Protein AF-A0A7C1PSL2-F1 (afdb_monomer)

Structure (mmCIF, N/CA/C/O backbone):
data_AF-A0A7C1PSL2-F1
#
_entry.id   AF-A0A7C1PSL2-F1
#
loop_
_atom_site.group_PDB
_atom_site.id
_atom_site.type_symbol
_atom_site.label_atom_id
_atom_site.label_alt_id
_atom_site.label_comp_id
_atom_site.label_asym_id
_atom_site.label_entity_id
_atom_site.label_seq_id
_atom_site.pdbx_PDB_ins_code
_atom_site.Cartn_x
_atom_site.Cartn_y
_atom_site.Cartn_z
_atom_site.occupancy
_atom_site.B_iso_or_equiv
_atom_site.auth_seq_id
_atom_site.auth_comp_id
_atom_site.auth_asym_id
_atom_site.auth_atom_id
_atom_site.pdbx_PDB_model_num
ATOM 1 N N . MET A 1 1 ? 11.031 0.418 22.293 1.00 34.47 1 MET A N 1
ATOM 2 C CA . MET A 1 1 ? 12.230 0.081 21.481 1.00 34.47 1 MET A CA 1
ATOM 3 C C . MET A 1 1 ? 12.800 1.282 20.688 1.00 34.47 1 MET A C 1
ATOM 5 O O . MET A 1 1 ? 13.434 1.092 19.661 1.00 34.47 1 MET A O 1
ATOM 9 N N . MET A 1 2 ? 12.663 2.532 21.164 1.00 28.70 2 MET A N 1
ATOM 10 C CA . MET A 1 2 ? 13.135 3.738 20.444 1.00 28.70 2 MET A CA 1
ATOM 11 C C . MET A 1 2 ? 14.603 4.132 20.718 1.00 28.70 2 MET A C 1
ATOM 13 O O . MET A 1 2 ? 15.172 4.915 19.964 1.00 28.70 2 MET A O 1
ATOM 17 N N . GLY A 1 3 ? 15.235 3.579 21.762 1.00 28.52 3 GLY A N 1
ATOM 18 C CA . GLY A 1 3 ? 16.558 4.018 22.236 1.00 28.52 3 GLY A CA 1
ATOM 19 C C . GLY A 1 3 ? 17.732 3.746 21.287 1.00 28.52 3 GLY A C 1
ATOM 20 O O . GLY A 1 3 ? 18.699 4.498 21.294 1.00 28.52 3 GLY A O 1
ATOM 21 N N . ASN A 1 4 ? 17.637 2.732 20.421 1.00 38.78 4 ASN A N 1
ATOM 22 C CA . ASN A 1 4 ? 18.743 2.347 19.530 1.00 38.78 4 ASN A CA 1
ATOM 23 C C . ASN A 1 4 ? 18.747 3.067 18.171 1.00 38.78 4 ASN A C 1
ATOM 25 O O . ASN A 1 4 ? 19.719 2.958 17.428 1.00 38.78 4 ASN A O 1
ATOM 29 N N . ARG A 1 5 ? 17.687 3.816 17.835 1.00 40.12 5 ARG A N 1
ATOM 30 C CA . ARG A 1 5 ? 17.548 4.478 16.523 1.00 40.12 5 ARG A CA 1
ATOM 31 C C . ARG A 1 5 ? 18.375 5.769 16.420 1.00 40.12 5 ARG A C 1
ATOM 33 O O . ARG A 1 5 ? 18.789 6.142 15.330 1.00 40.12 5 ARG A O 1
ATOM 40 N N . TRP A 1 6 ? 18.665 6.413 17.553 1.00 39.28 6 TRP A N 1
ATOM 41 C CA . TRP A 1 6 ? 19.360 7.706 17.611 1.00 39.28 6 TRP A CA 1
ATOM 42 C C . TRP A 1 6 ? 20.884 7.604 17.712 1.00 39.28 6 TRP A C 1
ATOM 44 O O . TRP A 1 6 ? 21.582 8.507 17.261 1.00 39.28 6 TRP A O 1
ATOM 54 N N . LEU A 1 7 ? 21.413 6.496 18.241 1.00 37.81 7 LEU A N 1
ATOM 55 C CA . LEU A 1 7 ? 22.861 6.271 18.345 1.00 37.81 7 LEU A CA 1
ATOM 56 C C . LEU A 1 7 ? 23.533 6.200 16.963 1.00 37.81 7 LEU A C 1
ATOM 58 O O . LEU A 1 7 ? 24.627 6.724 16.777 1.00 37.81 7 LEU A O 1
ATOM 62 N N . TRP A 1 8 ? 22.839 5.634 15.975 1.00 38.78 8 TRP A N 1
ATOM 63 C CA . TRP A 1 8 ? 23.325 5.551 14.596 1.00 38.78 8 TRP A CA 1
ATOM 64 C C . TRP A 1 8 ? 23.217 6.877 13.840 1.00 38.78 8 TRP A C 1
ATOM 66 O O . TRP A 1 8 ? 24.138 7.235 13.111 1.00 38.78 8 TRP A O 1
ATOM 76 N N . PHE A 1 9 ? 22.149 7.649 14.065 1.00 36.34 9 PHE A N 1
ATOM 77 C CA . PHE A 1 9 ? 22.033 9.009 13.526 1.00 36.34 9 PHE A CA 1
ATOM 78 C C . PHE A 1 9 ? 23.101 9.945 14.104 1.00 36.34 9 PHE A C 1
ATOM 80 O O . PHE A 1 9 ? 23.677 10.738 13.366 1.00 36.34 9 PHE A O 1
ATOM 87 N N . GLY A 1 10 ? 23.422 9.807 15.395 1.00 37.31 10 GLY A N 1
ATOM 88 C CA . GLY A 1 10 ? 24.520 10.533 16.035 1.00 37.31 10 GLY A CA 1
ATOM 89 C C . GLY A 1 10 ? 25.891 10.173 15.457 1.00 37.31 10 GLY A C 1
ATOM 90 O O . GLY A 1 10 ? 26.704 11.061 15.215 1.00 37.31 10 GLY A O 1
ATOM 91 N N . ALA A 1 11 ? 26.131 8.894 15.151 1.00 41.78 11 ALA A N 1
ATOM 92 C CA . ALA A 1 11 ? 27.359 8.456 14.484 1.00 41.78 11 ALA A CA 1
ATOM 93 C C . ALA A 1 11 ? 27.473 9.000 13.045 1.00 41.78 11 ALA A C 1
ATOM 95 O O . ALA A 1 11 ? 28.557 9.392 12.615 1.00 41.78 11 ALA A O 1
ATOM 96 N N . LEU A 1 12 ? 26.352 9.083 12.319 1.00 36.50 12 LEU A N 1
ATOM 97 C CA . LEU A 1 12 ? 26.293 9.648 10.968 1.00 36.50 12 LEU A CA 1
ATOM 98 C C . LEU A 1 12 ? 26.479 11.179 10.968 1.00 36.50 12 LEU A C 1
ATOM 100 O O . LEU A 1 12 ? 27.173 11.713 10.108 1.00 36.50 12 LEU A O 1
ATOM 104 N N . ALA A 1 13 ? 25.904 11.881 11.950 1.00 39.66 13 ALA A N 1
ATOM 105 C CA . ALA A 1 13 ? 26.046 13.329 12.122 1.00 39.66 13 ALA A CA 1
ATOM 106 C C . ALA A 1 13 ? 27.469 13.726 12.553 1.00 39.66 13 ALA A C 1
ATOM 108 O O . ALA A 1 13 ? 28.011 14.712 12.052 1.00 39.66 13 ALA A O 1
ATOM 109 N N . GLY A 1 14 ? 28.109 12.911 13.401 1.00 38.28 14 GLY A N 1
ATOM 110 C CA . GLY A 1 14 ? 29.516 13.074 13.776 1.00 38.28 14 GLY A CA 1
ATOM 111 C C . GLY A 1 14 ? 30.483 12.879 12.602 1.00 38.28 14 GLY A C 1
ATOM 112 O O . GLY A 1 14 ? 31.472 13.598 12.499 1.00 38.28 14 GLY A O 1
ATOM 113 N N . LEU A 1 15 ? 30.168 11.977 11.664 1.00 39.56 15 LEU A N 1
ATOM 114 C CA . LEU A 1 15 ? 30.921 11.796 10.413 1.00 39.56 15 LEU A CA 1
ATOM 115 C C . LEU A 1 15 ? 30.794 12.983 9.440 1.00 39.56 15 LEU A C 1
ATOM 117 O O . LEU A 1 15 ? 31.636 13.133 8.557 1.00 39.56 15 LEU A O 1
ATOM 121 N N . LEU A 1 16 ? 29.766 13.822 9.600 1.00 38.56 16 LEU A N 1
ATOM 122 C CA . LEU A 1 16 ? 29.473 14.977 8.743 1.00 38.56 16 LEU A CA 1
ATOM 123 C C . LEU A 1 16 ? 29.869 16.326 9.369 1.00 38.56 16 LEU A C 1
ATOM 125 O O . LEU A 1 16 ? 29.627 17.365 8.760 1.00 38.56 16 LEU A O 1
ATOM 129 N N . GLY A 1 17 ? 30.481 16.331 10.559 1.00 33.66 17 GLY A N 1
ATOM 130 C CA . GLY A 1 17 ? 30.947 17.557 11.219 1.00 33.66 17 GLY A CA 1
ATOM 131 C C . GLY A 1 17 ? 29.826 18.512 11.644 1.00 33.66 17 GLY A C 1
ATOM 132 O O . GLY A 1 17 ? 30.073 19.703 11.816 1.00 33.66 17 GLY A O 1
ATOM 133 N N . LEU A 1 18 ? 28.596 18.013 11.795 1.00 39.78 18 LEU A N 1
ATOM 134 C CA . LEU A 1 18 ? 27.473 18.808 12.284 1.00 39.78 18 LEU A CA 1
ATOM 135 C C . LEU A 1 18 ? 27.553 18.892 13.811 1.00 39.78 18 LEU A C 1
ATOM 137 O O . LEU A 1 18 ? 27.441 17.885 14.507 1.00 39.78 18 LEU A O 1
ATOM 141 N N . ASP A 1 19 ? 27.770 20.100 14.322 1.00 34.31 19 ASP A N 1
ATOM 142 C CA . ASP A 1 19 ? 27.894 20.381 15.749 1.00 34.31 19 ASP A CA 1
ATOM 143 C C . ASP A 1 19 ? 26.508 20.296 16.422 1.00 34.31 19 ASP A C 1
ATOM 145 O O . ASP A 1 19 ? 25.673 21.194 16.313 1.00 34.31 19 ASP A O 1
ATOM 149 N N . VAL A 1 20 ? 26.213 19.169 17.081 1.00 39.69 20 VAL A N 1
ATOM 150 C CA . VAL A 1 20 ? 24.897 18.865 17.693 1.00 39.69 20 VAL A CA 1
ATOM 151 C C . VAL A 1 20 ? 24.772 19.443 19.115 1.00 39.69 20 VAL A C 1
ATOM 153 O O . VAL A 1 20 ? 24.050 18.925 19.971 1.00 39.69 20 VAL A O 1
ATOM 156 N N . SER A 1 21 ? 25.456 20.550 19.388 1.00 35.31 21 SER A N 1
ATOM 157 C CA . SER A 1 21 ? 25.458 21.204 20.703 1.00 35.31 21 SER A CA 1
ATOM 158 C C . SER A 1 21 ? 24.098 21.831 21.078 1.00 35.31 21 SER A C 1
ATOM 160 O O . SER A 1 21 ? 23.839 22.099 22.248 1.00 35.31 21 SER A O 1
ATOM 162 N N . ALA A 1 22 ? 23.172 21.976 20.120 1.00 37.56 22 ALA A N 1
ATOM 163 C CA . ALA A 1 22 ? 21.817 22.493 20.356 1.00 37.56 22 ALA A CA 1
ATOM 164 C C . ALA A 1 22 ? 20.820 21.459 20.932 1.00 37.56 22 ALA A C 1
ATOM 166 O O . ALA A 1 22 ? 19.716 21.819 21.329 1.00 37.56 22 ALA A O 1
ATOM 167 N N . THR A 1 23 ? 21.178 20.171 21.025 1.00 39.66 23 THR A N 1
ATOM 168 C CA . THR A 1 23 ? 20.256 19.125 21.534 1.00 39.66 23 THR A CA 1
ATOM 169 C C . THR A 1 23 ? 20.147 19.047 23.062 1.00 39.66 23 THR A C 1
ATOM 171 O O . THR A 1 23 ? 19.423 18.198 23.586 1.00 39.66 23 THR A O 1
ATOM 174 N N . ALA A 1 24 ? 20.822 19.938 23.795 1.00 38.94 24 ALA A N 1
ATOM 175 C CA . ALA A 1 24 ? 20.875 19.914 25.257 1.00 38.94 24 ALA A CA 1
ATOM 176 C C . ALA A 1 24 ? 19.635 20.497 25.973 1.00 38.94 24 ALA A C 1
ATOM 178 O O . ALA A 1 24 ? 19.556 20.387 27.193 1.00 38.94 24 ALA A O 1
ATOM 179 N N . GLN A 1 25 ? 18.669 21.096 25.264 1.00 52.50 25 GLN A N 1
ATOM 180 C CA . GLN A 1 25 ? 17.532 21.794 25.896 1.00 52.50 25 GLN A CA 1
ATOM 181 C C . GLN A 1 25 ? 16.196 21.035 25.891 1.00 52.50 25 GLN A C 1
ATOM 183 O O . GLN A 1 25 ? 15.241 21.507 26.503 1.00 52.50 25 GLN A O 1
ATOM 188 N N . VAL A 1 26 ? 16.105 19.854 25.267 1.00 57.25 26 VAL A N 1
ATOM 189 C CA . VAL A 1 26 ? 14.847 19.085 25.250 1.00 57.25 26 VAL A CA 1
ATOM 190 C C . VAL A 1 26 ? 14.704 18.289 26.556 1.00 57.25 26 VAL A C 1
ATOM 192 O O . VAL A 1 26 ? 15.507 17.377 26.794 1.00 57.25 26 VAL A O 1
ATOM 195 N N . PRO A 1 27 ? 13.703 18.588 27.403 1.00 60.28 27 PRO A N 1
ATOM 196 C CA . PRO A 1 27 ? 13.522 17.893 28.671 1.00 60.28 27 PRO A CA 1
ATOM 197 C C . PRO A 1 27 ? 13.141 16.426 28.438 1.00 60.28 27 PRO A C 1
ATOM 199 O O . PRO A 1 27 ? 12.321 16.115 27.575 1.00 60.28 27 PRO A O 1
ATOM 202 N N . ARG A 1 28 ? 13.756 15.499 29.188 1.00 68.81 28 ARG A N 1
ATOM 203 C CA . ARG A 1 28 ? 13.540 14.046 29.012 1.00 68.81 28 ARG A CA 1
ATOM 204 C C . ARG A 1 28 ? 12.863 13.383 30.208 1.00 68.81 28 ARG A C 1
ATOM 206 O O . ARG A 1 28 ? 12.345 12.275 30.063 1.00 68.81 28 ARG A O 1
ATOM 213 N N . LYS A 1 29 ? 12.899 14.009 31.387 1.00 81.00 29 LYS A N 1
ATOM 214 C CA . LYS A 1 29 ? 12.290 13.513 32.630 1.00 81.00 29 LYS A CA 1
ATOM 215 C C . LYS A 1 29 ? 11.529 14.631 33.336 1.00 81.00 29 LYS A C 1
ATOM 217 O O . LYS A 1 29 ? 11.918 15.790 33.249 1.00 81.00 29 LYS A O 1
ATOM 222 N N . PHE A 1 30 ? 10.506 14.279 34.120 1.00 80.56 30 PHE A N 1
ATOM 223 C CA . PHE A 1 30 ? 9.780 15.267 34.926 1.00 80.56 30 PHE A CA 1
ATOM 224 C C . PHE A 1 30 ? 10.701 16.038 35.862 1.00 80.56 30 PHE A C 1
ATOM 226 O O . PHE A 1 30 ? 10.594 17.252 35.914 1.00 80.56 30 PHE A O 1
ATOM 233 N N . ALA A 1 31 ? 11.668 15.371 36.503 1.00 81.94 31 ALA A N 1
ATOM 234 C CA . ALA A 1 31 ? 12.631 16.015 37.400 1.00 81.94 31 ALA A CA 1
ATOM 235 C C . ALA A 1 31 ? 13.422 17.166 36.744 1.00 81.94 31 ALA A C 1
ATOM 237 O O . ALA A 1 31 ? 13.924 18.042 37.452 1.00 81.94 31 ALA A O 1
ATOM 238 N N . ASP A 1 32 ? 13.514 17.200 35.413 1.00 80.00 32 ASP A N 1
ATOM 239 C CA . ASP A 1 32 ? 14.193 18.264 34.675 1.00 80.00 32 ASP A CA 1
ATOM 240 C C . ASP A 1 32 ? 13.349 19.555 34.658 1.00 80.00 32 ASP A C 1
ATOM 242 O O . ASP A 1 32 ? 13.917 20.645 34.676 1.00 80.00 32 ASP A O 1
ATOM 246 N N . ILE A 1 33 ? 12.011 19.449 34.716 1.00 87.00 33 ILE A N 1
ATOM 247 C CA . ILE A 1 33 ? 11.067 20.563 34.482 1.00 87.00 33 ILE A CA 1
ATOM 248 C C . ILE A 1 33 ? 9.979 20.767 35.554 1.00 87.00 33 ILE A C 1
ATOM 250 O O . ILE A 1 33 ? 9.362 21.828 35.589 1.00 87.00 33 ILE A O 1
ATOM 254 N N . ALA A 1 34 ? 9.745 19.810 36.452 1.00 89.56 34 ALA A N 1
ATOM 255 C CA . ALA A 1 34 ? 8.787 19.907 37.554 1.00 89.56 34 ALA A CA 1
ATOM 256 C C . ALA A 1 34 ? 9.123 18.954 38.713 1.00 89.56 34 ALA A C 1
ATOM 258 O O . ALA A 1 34 ? 9.706 17.885 38.531 1.00 89.56 34 ALA A O 1
ATOM 259 N N . GLU A 1 35 ? 8.706 19.323 39.920 1.00 90.19 35 GLU A N 1
ATOM 260 C CA . GLU A 1 35 ? 8.686 18.440 41.085 1.00 90.19 35 GLU A CA 1
ATOM 261 C C . GLU A 1 35 ? 7.275 17.856 41.249 1.00 90.19 35 GLU A C 1
ATOM 263 O O . GLU A 1 35 ? 6.303 18.598 41.384 1.00 90.19 35 GLU A O 1
ATOM 268 N N . VAL A 1 36 ? 7.152 16.526 41.207 1.00 90.19 36 VAL A N 1
ATOM 269 C CA . VAL A 1 36 ? 5.865 15.813 41.278 1.00 90.19 36 VAL A CA 1
ATOM 270 C C . VAL A 1 36 ? 5.826 14.971 42.554 1.00 90.19 36 VAL A C 1
ATOM 272 O O . VAL A 1 36 ? 6.686 14.113 42.751 1.00 90.19 36 VAL A O 1
ATOM 275 N N . LYS A 1 37 ? 4.843 15.213 43.427 1.00 91.31 37 LYS A N 1
ATOM 276 C CA . LYS A 1 37 ? 4.681 14.552 44.736 1.00 91.31 37 LYS A CA 1
ATOM 277 C C . LYS A 1 37 ? 3.287 13.958 44.884 1.00 91.31 37 LYS A C 1
ATOM 279 O O . LYS A 1 37 ? 2.321 14.549 44.411 1.00 91.31 37 LYS A O 1
ATOM 284 N N . ALA A 1 38 ? 3.185 12.816 45.562 1.00 91.06 38 ALA A N 1
ATOM 285 C CA . ALA A 1 38 ? 1.907 12.241 45.963 1.00 91.06 38 ALA A CA 1
ATOM 286 C C . ALA A 1 38 ? 1.915 11.834 47.438 1.00 91.06 38 ALA A C 1
ATOM 288 O O . ALA A 1 38 ? 2.895 11.267 47.916 1.00 91.06 38 ALA A O 1
ATOM 289 N N . GLU A 1 39 ? 0.817 12.108 48.139 1.00 91.81 39 GLU A N 1
ATOM 290 C CA . GLU A 1 39 ? 0.625 11.774 49.554 1.00 91.81 39 GLU A CA 1
ATOM 291 C C . GLU A 1 39 ? -0.831 11.374 49.835 1.00 91.81 39 GLU A C 1
ATOM 293 O O . GLU A 1 39 ? -1.746 11.775 49.115 1.00 91.81 39 GLU A O 1
ATOM 298 N N . ILE A 1 40 ? -1.060 10.581 50.886 1.00 91.12 40 ILE A N 1
ATOM 299 C CA . ILE A 1 40 ? -2.405 10.228 51.360 1.00 91.12 40 ILE A CA 1
ATOM 300 C C . ILE A 1 40 ? -2.620 10.857 52.733 1.00 91.12 40 ILE A C 1
ATOM 302 O O . ILE A 1 40 ? -1.797 10.705 53.635 1.00 91.12 40 ILE A O 1
ATOM 306 N N . VAL A 1 41 ? -3.735 11.567 52.889 1.00 90.62 41 VAL A N 1
ATOM 307 C CA . VAL A 1 41 ? -4.094 12.285 54.113 1.00 90.62 41 VAL A CA 1
ATOM 308 C C . VAL A 1 41 ? -5.436 11.764 54.643 1.00 90.62 41 VAL A C 1
ATOM 310 O O . VAL A 1 41 ? -6.442 11.871 53.937 1.00 90.62 41 VAL A O 1
ATOM 313 N N . PRO A 1 42 ? -5.495 11.240 55.882 1.00 88.88 42 PRO A N 1
ATOM 314 C CA . PRO A 1 42 ? -4.367 10.943 56.774 1.00 88.88 42 PRO A CA 1
ATOM 315 C C . PRO A 1 42 ? -3.504 9.766 56.273 1.00 88.88 42 PRO A C 1
ATOM 317 O O . PRO A 1 42 ? -4.020 8.831 55.669 1.00 88.88 42 PRO A O 1
ATOM 320 N N . ALA A 1 43 ? -2.202 9.780 56.587 1.00 86.25 43 ALA A N 1
ATOM 321 C CA . ALA A 1 43 ? -1.258 8.719 56.194 1.00 86.25 43 ALA A CA 1
ATOM 322 C C . ALA A 1 43 ? -1.496 7.380 56.922 1.00 86.25 43 ALA A C 1
ATOM 324 O O . ALA A 1 43 ? -1.015 6.334 56.490 1.00 86.25 43 ALA A O 1
ATOM 325 N N . GLN A 1 44 ? -2.253 7.409 58.025 1.00 88.38 44 GLN A N 1
ATOM 326 C CA . GLN A 1 44 ? -2.720 6.229 58.746 1.00 88.38 44 GLN A CA 1
ATOM 327 C C . GLN A 1 44 ? -4.245 6.254 58.822 1.00 88.38 44 GLN A C 1
ATOM 329 O O . GLN A 1 44 ? -4.817 7.249 59.277 1.00 88.38 44 GLN A O 1
ATOM 334 N N . ALA A 1 45 ? -4.899 5.165 58.429 1.00 89.31 45 ALA A N 1
ATOM 335 C CA . ALA A 1 45 ? -6.357 5.088 58.403 1.00 89.31 45 ALA A CA 1
ATOM 336 C C . ALA A 1 45 ? -6.879 3.697 58.786 1.00 89.31 45 ALA A C 1
ATOM 338 O O . ALA A 1 45 ? -6.178 2.689 58.682 1.00 89.31 45 ALA A O 1
ATOM 339 N N . ARG A 1 46 ? -8.128 3.643 59.254 1.00 88.19 46 ARG A N 1
ATOM 340 C CA . ARG A 1 46 ? -8.854 2.401 59.564 1.00 88.19 46 ARG A CA 1
ATOM 341 C C . ARG A 1 46 ? -9.597 1.888 58.330 1.00 88.19 46 ARG A C 1
ATOM 343 O O . ARG A 1 46 ? -9.951 2.664 57.445 1.00 88.19 46 ARG A O 1
ATOM 350 N N . ARG A 1 47 ? -9.899 0.587 58.293 1.00 87.81 47 ARG A N 1
ATOM 351 C CA . ARG A 1 47 ? -10.794 -0.004 57.279 1.00 87.81 47 ARG A CA 1
ATOM 352 C C . ARG A 1 47 ? -12.141 0.738 57.286 1.00 87.81 47 ARG A C 1
ATOM 354 O O . ARG A 1 47 ? -12.678 0.996 58.359 1.00 87.81 47 ARG A O 1
ATOM 361 N N . GLY A 1 48 ? -12.662 1.107 56.119 1.00 81.94 48 GLY A N 1
ATOM 362 C CA . GLY A 1 48 ? -13.907 1.872 55.961 1.00 81.94 48 GLY A CA 1
ATOM 363 C C . GLY A 1 48 ? -13.790 3.393 56.147 1.00 81.94 48 GLY A C 1
ATOM 364 O O . GLY A 1 48 ? -14.756 4.103 55.883 1.00 81.94 48 GLY A O 1
ATOM 365 N N . GLN A 1 49 ? -12.628 3.917 56.556 1.00 88.81 49 GLN A N 1
ATOM 366 C CA . GLN A 1 49 ? -12.405 5.357 56.713 1.00 88.81 49 GLN A CA 1
ATOM 367 C C . GLN A 1 49 ? -12.145 6.043 55.360 1.00 88.81 49 GLN A C 1
ATOM 369 O O . GLN A 1 49 ? -11.450 5.497 54.499 1.00 88.81 49 GLN A O 1
ATOM 374 N N . THR A 1 50 ? -12.656 7.264 55.189 1.00 90.31 50 THR A N 1
ATOM 375 C CA . THR A 1 50 ? -12.357 8.121 54.033 1.00 90.31 50 THR A CA 1
ATOM 376 C C . THR A 1 50 ? -10.970 8.755 54.170 1.00 90.31 50 THR A C 1
ATOM 378 O O . THR A 1 50 ? -10.632 9.327 55.207 1.00 90.31 50 THR A O 1
ATOM 381 N N . VAL A 1 51 ? -10.175 8.695 53.105 1.00 91.94 51 VAL A N 1
ATOM 382 C CA . VAL A 1 51 ? -8.865 9.339 52.961 1.00 91.94 51 VAL A CA 1
ATOM 383 C C . VAL A 1 51 ? -8.817 10.173 51.679 1.00 91.94 51 VAL A C 1
ATOM 385 O O . VAL A 1 51 ? -9.610 9.980 50.756 1.00 91.94 51 VAL A O 1
ATOM 388 N N . THR A 1 52 ? -7.873 11.107 51.608 1.00 91.56 52 THR A N 1
ATOM 389 C CA . THR A 1 52 ? -7.655 11.965 50.437 1.00 91.56 52 THR A CA 1
ATOM 390 C C . THR A 1 52 ? -6.280 11.694 49.844 1.00 91.56 52 THR A C 1
ATOM 392 O O . THR A 1 52 ? -5.273 11.870 50.523 1.00 91.56 52 THR A O 1
ATOM 395 N N . TYR A 1 53 ? -6.231 11.284 48.580 1.00 91.88 53 TYR A N 1
ATOM 396 C CA . TYR A 1 53 ? -5.002 11.183 47.800 1.00 91.88 53 TYR A CA 1
ATOM 397 C C . TYR A 1 53 ? -4.710 12.544 47.164 1.00 91.88 53 TYR A C 1
ATOM 399 O O . TYR A 1 53 ? -5.514 13.039 46.372 1.00 91.88 53 TYR A O 1
ATOM 407 N N . ARG A 1 54 ? -3.574 13.154 47.499 1.00 91.94 54 ARG A N 1
ATOM 408 C CA . ARG A 1 54 ? -3.121 14.434 46.946 1.00 91.94 54 ARG A CA 1
ATOM 409 C C . ARG A 1 54 ? -1.999 14.207 45.951 1.00 91.94 54 ARG A C 1
ATOM 411 O O . ARG A 1 54 ? -1.002 13.581 46.294 1.00 91.94 54 ARG A O 1
ATOM 418 N N . LEU A 1 55 ? -2.145 14.741 44.742 1.00 91.81 55 LEU A N 1
ATOM 419 C CA . LEU A 1 55 ? -1.088 14.804 43.734 1.00 91.81 55 LEU A CA 1
ATOM 420 C C . LEU A 1 55 ? -0.707 16.267 43.509 1.00 91.81 55 LEU A C 1
ATOM 422 O O . LEU A 1 55 ? -1.523 17.032 43.003 1.00 91.81 55 LEU A O 1
ATOM 426 N N . THR A 1 56 ? 0.527 16.641 43.836 1.00 91.62 56 THR A N 1
ATOM 427 C CA . THR A 1 56 ? 1.054 17.995 43.641 1.00 91.62 56 THR A CA 1
ATOM 428 C C . THR A 1 56 ? 2.088 18.009 42.525 1.00 91.62 56 THR A C 1
ATOM 430 O O . THR A 1 56 ? 3.053 17.246 42.553 1.00 91.62 56 THR A O 1
ATOM 433 N N . VAL A 1 57 ? 1.920 18.917 41.568 1.00 92.88 57 VAL A N 1
ATOM 434 C CA . VAL A 1 57 ? 2.881 19.197 40.496 1.00 92.88 57 VAL A CA 1
ATOM 435 C C . VAL A 1 57 ? 3.336 20.636 40.639 1.00 92.88 57 VAL A C 1
ATOM 437 O O . VAL A 1 57 ? 2.531 21.553 40.506 1.00 92.88 57 VAL A O 1
ATOM 440 N N . ALA A 1 58 ? 4.622 20.829 40.911 1.00 92.25 58 ALA A N 1
ATOM 441 C CA . ALA A 1 58 ? 5.267 22.129 41.023 1.00 92.25 58 ALA A CA 1
ATOM 442 C C . ALA A 1 58 ? 6.205 22.348 39.820 1.00 92.25 58 ALA A C 1
ATOM 444 O O . ALA A 1 58 ? 7.323 21.822 39.820 1.00 92.25 58 ALA A O 1
ATOM 445 N N . PRO A 1 59 ? 5.773 23.088 38.778 1.00 92.38 59 PRO A N 1
ATOM 446 C CA . PRO A 1 59 ? 6.630 23.419 37.643 1.00 92.38 59 PRO A CA 1
ATOM 447 C C . PRO A 1 59 ? 7.844 24.257 38.070 1.00 92.38 59 PRO A C 1
ATOM 449 O O . PRO A 1 59 ? 7.743 25.125 38.938 1.00 92.38 59 PRO A O 1
ATOM 452 N N . LYS A 1 60 ? 9.003 24.006 37.456 1.00 90.50 60 LYS A N 1
ATOM 453 C CA . LYS A 1 60 ? 10.203 24.844 37.615 1.00 90.50 60 LYS A CA 1
ATOM 454 C C . LYS A 1 60 ? 10.052 26.166 36.837 1.00 90.50 60 LYS A C 1
ATOM 456 O O . LYS A 1 60 ? 9.182 26.261 35.972 1.00 90.50 60 LYS A O 1
ATOM 461 N N . PRO A 1 61 ? 10.888 27.193 37.098 1.00 86.75 61 PRO A N 1
ATOM 462 C CA . PRO A 1 61 ? 10.830 28.452 36.353 1.00 86.75 61 PRO A CA 1
ATOM 463 C C . PRO A 1 61 ? 10.904 28.228 34.835 1.00 86.75 61 PRO A C 1
ATOM 465 O O . PRO A 1 61 ? 11.813 27.554 34.357 1.00 86.75 61 PRO A O 1
ATOM 468 N N . GLY A 1 62 ? 9.941 28.779 34.090 1.00 81.62 62 GLY A N 1
ATOM 469 C CA . GLY A 1 62 ? 9.821 28.594 32.636 1.00 81.62 62 GLY A CA 1
ATOM 470 C C . GLY A 1 62 ? 9.049 27.342 32.195 1.00 81.62 62 GLY A C 1
ATOM 471 O O . GLY A 1 62 ? 8.871 27.144 30.999 1.00 81.62 62 GLY A O 1
ATOM 472 N N . ALA A 1 63 ? 8.567 26.515 33.129 1.00 88.81 63 ALA A N 1
ATOM 473 C CA . ALA A 1 63 ? 7.706 25.370 32.845 1.00 88.81 63 ALA A CA 1
ATOM 474 C C . ALA A 1 63 ? 6.270 25.592 33.348 1.00 88.81 63 ALA A C 1
ATOM 476 O O . ALA A 1 63 ? 6.012 26.415 34.231 1.00 88.81 63 ALA A O 1
ATOM 477 N N . TRP A 1 64 ? 5.324 24.835 32.799 1.00 90.31 64 TRP A N 1
ATOM 478 C CA . TRP A 1 64 ? 3.914 24.870 33.177 1.00 90.31 64 TRP A CA 1
ATOM 479 C C . TRP A 1 64 ? 3.238 23.502 33.042 1.00 90.31 64 TRP A C 1
ATOM 481 O O . TRP A 1 64 ? 3.691 22.635 32.298 1.00 90.31 64 TRP A O 1
ATOM 491 N N . THR A 1 65 ? 2.130 23.326 33.763 1.00 91.12 65 THR A N 1
ATOM 492 C CA . THR A 1 65 ? 1.249 22.146 33.703 1.00 91.12 65 THR A CA 1
ATOM 493 C C . THR A 1 65 ? -0.159 22.544 33.254 1.00 91.12 65 THR A C 1
ATOM 495 O O . THR A 1 65 ? -0.522 23.721 33.316 1.00 91.12 65 THR A O 1
ATOM 498 N N . TYR A 1 66 ? -0.964 21.571 32.831 1.00 90.56 66 TYR A N 1
ATOM 499 C CA . TYR A 1 66 ? -2.305 21.792 32.270 1.00 90.56 66 TYR A CA 1
ATOM 500 C C . TYR A 1 66 ? -3.430 21.271 33.177 1.00 90.56 66 TYR A C 1
ATOM 502 O O . TYR A 1 66 ? -3.174 20.351 33.965 1.00 90.56 66 TYR A O 1
ATOM 510 N N . PRO A 1 67 ? -4.651 21.832 33.070 1.00 90.06 67 PRO A N 1
ATOM 511 C CA . PRO A 1 67 ? -5.836 21.341 33.777 1.00 90.06 67 PRO A CA 1
ATOM 512 C C . PRO A 1 67 ? -6.315 19.986 33.239 1.00 90.06 67 PRO A C 1
ATOM 514 O O . PRO A 1 67 ? -6.026 19.625 32.096 1.00 90.06 67 PRO A O 1
ATOM 517 N N . ILE A 1 68 ? -7.087 19.261 34.052 1.00 86.62 68 ILE A N 1
ATOM 518 C CA . ILE A 1 68 ? -7.762 18.015 33.657 1.00 86.62 68 ILE A CA 1
ATOM 519 C C . ILE A 1 68 ? -8.951 18.295 32.739 1.00 86.62 68 ILE A C 1
ATOM 521 O O . ILE A 1 68 ? -9.220 17.527 31.815 1.00 86.62 68 ILE A O 1
ATOM 525 N N . ALA A 1 69 ? -9.665 19.392 32.975 1.00 82.50 69 ALA A N 1
ATOM 526 C CA . ALA A 1 69 ? -10.827 19.798 32.197 1.00 82.50 69 ALA A CA 1
ATOM 527 C C . ALA A 1 69 ? -10.700 21.279 31.792 1.00 82.50 69 ALA A C 1
ATOM 529 O O . ALA A 1 69 ? -11.313 22.147 32.424 1.00 82.50 69 ALA A O 1
ATOM 530 N N . PRO A 1 70 ? -9.892 21.598 30.758 1.00 81.75 70 PRO A N 1
ATOM 531 C CA . PRO A 1 70 ? -9.746 22.969 30.274 1.00 81.75 70 PRO A CA 1
ATOM 532 C C . PRO A 1 70 ? -11.091 23.546 29.812 1.00 81.75 70 PRO A C 1
ATOM 534 O O . PRO A 1 70 ? -11.864 22.893 29.115 1.00 81.75 70 PRO A O 1
ATOM 537 N N . LYS A 1 71 ? -11.363 24.807 30.165 1.00 77.19 71 LYS A N 1
ATOM 538 C CA . LYS A 1 71 ? -12.615 25.504 29.800 1.00 77.19 71 LYS A CA 1
ATOM 539 C C . LYS A 1 71 ? -12.542 26.257 28.465 1.00 77.19 71 LYS A C 1
ATOM 541 O O . LYS A 1 71 ? -13.524 26.871 28.066 1.00 77.19 71 LYS A O 1
ATOM 546 N N . THR A 1 72 ? -11.390 26.245 27.796 1.00 66.50 72 THR A N 1
ATOM 547 C CA . THR A 1 72 ? -11.094 27.062 26.603 1.00 66.50 72 THR A CA 1
ATOM 548 C C . THR A 1 72 ? -11.124 26.284 25.285 1.00 66.50 72 THR A C 1
ATOM 550 O O . THR A 1 72 ? -10.611 26.772 24.285 1.00 66.50 72 THR A O 1
ATOM 553 N N . GLY A 1 73 ? -11.691 25.072 25.262 1.00 62.78 73 GLY A N 1
ATOM 554 C CA . GLY A 1 73 ? -11.732 24.233 24.053 1.00 62.78 73 GLY A CA 1
ATOM 555 C C . GLY A 1 73 ? -10.404 23.544 23.705 1.00 62.78 73 GLY A C 1
ATOM 556 O O . GLY A 1 73 ? -10.319 22.853 22.698 1.00 62.78 73 GLY A O 1
ATOM 557 N N . GLN A 1 74 ? -9.373 23.693 24.543 1.00 73.69 74 GLN A N 1
ATOM 558 C CA . GLN A 1 74 ? -8.127 22.930 24.457 1.00 73.69 74 GLN A CA 1
ATOM 559 C C . GLN A 1 74 ? -8.385 21.435 24.737 1.00 73.69 74 GLN A C 1
ATOM 561 O O . GLN A 1 74 ? -9.152 21.101 25.638 1.00 73.69 74 GLN A O 1
ATOM 566 N N . ALA A 1 75 ? -7.707 20.526 24.030 1.00 63.75 75 ALA A N 1
ATOM 567 C CA . ALA A 1 75 ? -7.708 19.108 24.389 1.00 63.75 75 ALA A CA 1
ATOM 568 C C . ALA A 1 75 ? -7.063 18.891 25.772 1.00 63.75 75 ALA A C 1
ATOM 570 O O . ALA A 1 75 ? -6.033 19.489 26.096 1.00 63.75 75 ALA A O 1
ATOM 571 N N . SER A 1 76 ? -7.655 18.024 26.598 1.00 72.25 76 SER A N 1
ATOM 572 C CA . SER A 1 76 ? -7.082 17.697 27.904 1.00 72.25 76 SER A CA 1
ATOM 573 C C . SER A 1 76 ? -5.831 16.835 27.742 1.00 72.25 76 SER A C 1
ATOM 575 O O . SER A 1 76 ? -5.904 15.653 27.411 1.00 72.25 76 SER A O 1
ATOM 577 N N . VAL A 1 77 ? -4.672 17.444 27.982 1.00 77.62 77 VAL A N 1
ATOM 578 C CA . VAL A 1 77 ? -3.361 16.775 27.953 1.00 77.62 77 VAL A CA 1
ATOM 579 C C . VAL A 1 77 ? -2.927 16.264 29.334 1.00 77.62 77 VAL A C 1
ATOM 581 O O . VAL A 1 77 ? -1.944 15.531 29.434 1.00 77.62 77 VAL A O 1
ATOM 584 N N . THR A 1 78 ? -3.674 16.610 30.392 1.00 83.31 78 THR A N 1
ATOM 585 C CA . THR A 1 78 ? -3.521 16.055 31.743 1.00 83.31 78 THR A CA 1
ATOM 586 C C . THR A 1 78 ? -4.746 15.206 32.088 1.00 83.31 78 THR A C 1
ATOM 588 O O . THR A 1 78 ? -5.823 15.727 32.329 1.00 83.31 78 THR A O 1
ATOM 591 N N . LYS A 1 79 ? -4.601 13.888 32.187 1.00 83.62 79 LYS A N 1
ATOM 592 C CA . LYS A 1 79 ? -5.650 12.954 32.601 1.00 83.62 79 LYS A CA 1
ATOM 593 C C . LYS A 1 79 ? -5.223 12.215 33.860 1.00 83.62 79 LYS A C 1
ATOM 595 O O . LYS A 1 79 ? -4.274 11.437 33.829 1.00 83.62 79 LYS A O 1
ATOM 600 N N . LEU A 1 80 ? -5.943 12.408 34.961 1.00 83.50 80 LEU A N 1
ATOM 601 C CA . LEU A 1 80 ? -5.772 11.583 36.158 1.00 83.50 80 LEU A CA 1
ATOM 602 C C . LEU A 1 80 ? -6.745 10.409 36.102 1.00 83.50 80 LEU A C 1
ATOM 604 O O . LEU A 1 80 ? -7.937 10.607 35.877 1.00 83.50 80 LEU A O 1
ATOM 608 N N . VAL A 1 81 ? -6.243 9.190 36.298 1.00 81.75 81 VAL A N 1
ATOM 609 C CA . VAL A 1 81 ? -7.072 7.982 36.348 1.00 81.75 81 VAL A CA 1
ATOM 610 C C . VAL A 1 81 ? -6.832 7.285 37.679 1.00 81.75 81 VAL A C 1
ATOM 612 O O . VAL A 1 81 ? -5.699 6.958 38.044 1.00 81.75 81 VAL A O 1
ATOM 615 N N . ALA A 1 82 ? -7.916 7.089 38.428 1.00 82.38 82 ALA A N 1
ATOM 616 C CA . ALA A 1 82 ? -7.866 6.344 39.673 1.00 82.38 82 ALA A CA 1
ATOM 617 C C . ALA A 1 82 ? -7.517 4.868 39.390 1.00 82.38 82 ALA A C 1
ATOM 619 O O . ALA A 1 82 ? -8.047 4.302 38.432 1.00 82.38 82 ALA A O 1
ATOM 620 N N . PRO A 1 83 ? -6.645 4.240 40.197 1.00 80.12 83 PRO A N 1
ATOM 621 C CA . PRO A 1 83 ? -6.311 2.829 40.046 1.00 80.12 83 PRO A CA 1
ATOM 622 C C . PRO A 1 83 ? -7.543 1.938 40.279 1.00 80.12 83 PRO A C 1
ATOM 624 O O . PRO A 1 83 ? -8.473 2.344 40.989 1.00 80.12 83 PRO A O 1
ATOM 627 N N . PRO A 1 84 ? -7.553 0.713 39.723 1.00 78.00 84 PRO A N 1
ATOM 628 C CA . PRO A 1 84 ? -8.601 -0.260 39.994 1.00 78.00 84 PRO A CA 1
ATOM 629 C C . PRO A 1 84 ? -8.736 -0.525 41.503 1.00 78.00 84 PRO A C 1
ATOM 631 O O . PRO A 1 84 ? -7.750 -0.428 42.243 1.00 78.00 84 PRO A O 1
ATOM 634 N N . PRO A 1 85 ? -9.952 -0.853 41.975 1.00 78.88 85 PRO A N 1
ATOM 635 C CA . PRO A 1 85 ? -10.230 -0.983 43.397 1.00 78.88 85 PRO A CA 1
ATOM 636 C C . PRO A 1 85 ? -9.359 -2.063 44.048 1.00 78.88 85 PRO A C 1
ATOM 638 O O . PRO A 1 85 ? -9.316 -3.205 43.596 1.00 78.88 85 PRO A O 1
ATOM 641 N N . GLY A 1 86 ? -8.684 -1.687 45.134 1.00 83.38 86 GLY A N 1
ATOM 642 C CA . GLY A 1 86 ? -7.809 -2.564 45.912 1.00 83.38 86 GLY A CA 1
ATOM 643 C C . GLY A 1 86 ? -7.843 -2.189 47.391 1.00 83.38 86 GLY A C 1
ATOM 644 O O . GLY A 1 86 ? -8.892 -2.251 48.029 1.00 83.38 86 GLY A O 1
ATOM 645 N N . VAL A 1 87 ? -6.703 -1.758 47.942 1.00 83.88 87 VAL A N 1
ATOM 646 C CA . VAL A 1 87 ? -6.622 -1.223 49.320 1.00 83.88 87 VAL A CA 1
ATOM 647 C C . VAL A 1 87 ? -7.432 0.071 49.460 1.00 83.88 87 VAL A C 1
ATOM 649 O O . VAL A 1 87 ? -8.066 0.298 50.489 1.00 83.88 87 VAL A O 1
ATOM 652 N N . LEU A 1 88 ? -7.448 0.891 48.405 1.00 87.88 88 LEU A N 1
ATOM 653 C CA . LEU A 1 88 ? -8.273 2.088 48.292 1.00 87.88 88 LEU A CA 1
ATOM 654 C C . LEU A 1 88 ? -9.331 1.913 47.205 1.00 87.88 88 LEU A C 1
ATOM 656 O O . LEU A 1 88 ? -9.051 1.396 46.122 1.00 87.88 88 LEU A O 1
ATOM 660 N N . ILE A 1 89 ? -10.537 2.383 47.505 1.00 86.25 89 ILE A N 1
ATOM 661 C CA . ILE A 1 89 ? -11.656 2.490 46.574 1.00 86.25 89 ILE A CA 1
ATOM 662 C C . ILE A 1 89 ? -11.867 3.980 46.324 1.00 86.25 89 ILE A C 1
ATOM 664 O O . ILE A 1 89 ? -12.298 4.699 47.221 1.00 86.25 89 ILE A O 1
ATOM 668 N N . PHE A 1 90 ? -11.527 4.463 45.132 1.00 87.31 90 PHE A N 1
ATOM 669 C CA . PHE A 1 90 ? -11.711 5.867 44.768 1.00 87.31 90 PHE A CA 1
ATOM 670 C C . PHE A 1 90 ? -13.188 6.145 44.485 1.00 87.31 90 PHE A C 1
ATOM 672 O O . PHE A 1 90 ? -13.808 5.464 43.672 1.00 87.31 90 PHE A O 1
ATOM 679 N N . VAL A 1 91 ? -13.754 7.131 45.184 1.00 83.88 91 VAL A N 1
ATOM 680 C CA . VAL A 1 91 ? -15.211 7.369 45.231 1.00 83.88 91 VAL A CA 1
ATOM 681 C C . VAL A 1 91 ? -15.637 8.653 44.526 1.00 83.88 91 VAL A C 1
ATOM 683 O O . VAL A 1 91 ? -16.817 8.834 44.243 1.00 83.88 91 VAL A O 1
ATOM 686 N N . THR A 1 92 ? -14.687 9.530 44.198 1.00 78.56 92 THR A N 1
ATOM 687 C CA . THR A 1 92 ? -14.935 10.762 43.437 1.00 78.56 92 THR A CA 1
ATOM 688 C C . THR A 1 92 ? -14.095 10.792 42.162 1.00 78.56 92 THR A C 1
ATOM 690 O O . THR A 1 92 ? -12.911 10.445 42.227 1.00 78.56 92 THR A O 1
ATOM 693 N N . PRO A 1 93 ? -14.652 11.244 41.021 1.00 79.56 93 PRO A N 1
ATOM 694 C CA . PRO A 1 93 ? -13.861 11.457 39.818 1.00 79.56 93 PRO A CA 1
ATOM 695 C C . PRO A 1 93 ? -12.813 12.559 40.057 1.00 79.56 93 PRO A C 1
ATOM 697 O O . PRO A 1 93 ? -13.078 13.493 40.819 1.00 79.56 93 PRO A O 1
ATOM 700 N N . PRO A 1 94 ? -11.633 12.481 39.420 1.00 84.19 94 PRO A N 1
ATOM 701 C CA . PRO A 1 94 ? -10.631 13.538 39.505 1.00 84.19 94 PRO A CA 1
ATOM 702 C C . PRO A 1 94 ? -11.172 14.845 38.919 1.00 84.19 94 PRO A C 1
ATOM 704 O O . PRO A 1 94 ? -11.735 14.849 37.825 1.00 84.19 94 PRO A O 1
ATOM 707 N N . ALA A 1 95 ? -10.992 15.948 39.641 1.00 85.62 95 ALA A N 1
ATOM 708 C CA . ALA A 1 95 ? -11.429 17.275 39.224 1.00 85.62 95 ALA A CA 1
ATOM 709 C C . ALA A 1 95 ? -10.339 18.312 39.509 1.00 85.62 95 ALA A C 1
ATOM 711 O O . ALA A 1 95 ? -9.553 18.153 40.446 1.00 85.62 95 ALA A O 1
ATOM 712 N N . ASP A 1 96 ? -10.297 19.375 38.703 1.00 88.06 96 ASP A N 1
ATOM 713 C CA . ASP A 1 96 ? -9.365 20.479 38.925 1.00 88.06 96 ASP A CA 1
ATOM 714 C C . ASP A 1 96 ? -9.699 21.256 40.211 1.00 88.06 96 ASP A C 1
ATOM 716 O O . ASP A 1 96 ? -10.878 21.424 40.544 1.00 88.06 96 ASP A O 1
ATOM 720 N N . PRO A 1 97 ? -8.682 21.766 40.933 1.00 87.06 97 PRO A N 1
ATOM 721 C CA . PRO A 1 97 ? -8.891 22.562 42.137 1.00 87.06 97 PRO A CA 1
ATOM 722 C C . PRO A 1 97 ? -9.764 23.797 41.836 1.00 87.06 97 PRO A C 1
ATOM 724 O O . PRO A 1 97 ? -9.402 24.609 40.978 1.00 87.06 97 PRO A O 1
ATOM 727 N N . PRO A 1 98 ? -10.896 23.983 42.546 1.00 78.12 98 PRO A N 1
ATOM 728 C CA . PRO A 1 98 ? -11.947 24.922 42.143 1.00 78.12 98 PRO A CA 1
ATOM 729 C C . PRO A 1 98 ? -11.518 26.398 42.129 1.00 78.12 98 PRO A C 1
ATOM 731 O O . PRO A 1 98 ? -12.073 27.177 41.361 1.00 78.12 98 PRO A O 1
ATOM 734 N N . ASN A 1 99 ? -10.512 26.774 42.929 1.00 77.94 99 ASN A N 1
ATOM 735 C CA . ASN A 1 99 ? -10.038 28.157 43.081 1.00 77.94 99 ASN A CA 1
ATOM 736 C C . ASN A 1 99 ? -8.608 28.382 42.549 1.00 77.94 99 ASN A C 1
ATOM 738 O O . ASN A 1 99 ? -7.947 29.340 42.950 1.00 77.94 99 ASN A O 1
ATOM 742 N N . HIS A 1 100 ? -8.089 27.499 41.689 1.00 85.94 100 HIS A N 1
ATOM 743 C CA . HIS A 1 100 ? -6.722 27.639 41.178 1.00 85.94 100 HIS A CA 1
ATOM 744 C C . HIS A 1 100 ? -6.628 28.668 40.031 1.00 85.94 100 HIS A C 1
ATOM 746 O O . HIS A 1 100 ? -7.435 28.604 39.099 1.00 85.94 100 HIS A O 1
ATOM 752 N N . PRO A 1 101 ? -5.669 29.619 40.057 1.00 84.50 101 PRO A N 1
ATOM 753 C CA . PRO A 1 101 ? -5.568 30.693 39.066 1.00 84.50 101 PRO A CA 1
ATOM 754 C C . PRO A 1 101 ? -4.907 30.220 37.759 1.00 84.50 101 PRO A C 1
ATOM 756 O O . PRO A 1 101 ? -3.721 30.458 37.516 1.00 84.50 101 PRO A O 1
ATOM 759 N N . TRP A 1 102 ? -5.681 29.557 36.901 1.00 87.75 102 TRP A N 1
ATOM 760 C CA . TRP A 1 102 ? -5.250 29.160 35.557 1.00 87.75 102 TRP A CA 1
ATOM 761 C C . TRP A 1 102 ? -4.983 30.384 34.670 1.00 87.75 102 TRP A C 1
ATOM 763 O O . TRP A 1 102 ? -5.812 31.289 34.578 1.00 87.75 102 TRP A O 1
ATOM 773 N N . LYS A 1 103 ? -3.830 30.408 33.996 1.00 87.88 103 LYS A N 1
ATOM 774 C CA . LYS A 1 103 ? -3.482 31.417 32.986 1.00 87.88 103 LYS A CA 1
ATOM 775 C C . LYS A 1 103 ? -3.888 30.937 31.599 1.00 87.88 103 LYS A C 1
ATOM 777 O O . LYS A 1 103 ? -3.974 29.736 31.361 1.00 87.88 103 LYS A O 1
ATOM 782 N N . THR A 1 104 ? -4.092 31.874 30.681 1.00 85.69 104 THR A N 1
ATOM 783 C CA . THR A 1 104 ? -4.412 31.587 29.279 1.00 85.69 104 THR A CA 1
ATOM 784 C C . THR A 1 104 ? -3.387 32.210 28.341 1.00 85.69 104 THR A C 1
ATOM 786 O O . THR A 1 104 ? -2.994 33.357 28.553 1.00 85.69 104 THR A O 1
ATOM 789 N N . LYS A 1 105 ? -2.972 31.480 27.303 1.00 77.31 105 LYS A N 1
ATOM 790 C CA . LYS A 1 105 ? -2.172 32.007 26.183 1.00 77.31 105 LYS A CA 1
ATOM 791 C C . LYS A 1 105 ? -2.779 31.563 24.854 1.00 77.31 105 LYS A C 1
ATOM 793 O O . LYS A 1 105 ? -3.337 30.471 24.788 1.00 77.31 105 LYS A O 1
ATOM 798 N N . THR A 1 106 ? -2.672 32.397 23.828 1.00 73.56 106 THR A N 1
ATOM 799 C CA . THR A 1 106 ? -3.069 32.049 22.457 1.00 73.56 106 THR A CA 1
ATOM 800 C C . THR A 1 106 ? -1.910 31.334 21.769 1.00 73.56 106 THR A C 1
ATOM 802 O O . THR A 1 106 ? -0.761 31.760 21.923 1.00 73.56 106 THR A O 1
ATOM 805 N N . GLU A 1 107 ? -2.193 30.235 21.073 1.00 60.75 107 GLU A N 1
ATOM 806 C CA . GLU A 1 107 ? -1.186 29.492 20.310 1.00 60.75 107 GLU A CA 1
ATOM 807 C C . GLU A 1 107 ? -0.670 30.368 19.145 1.00 60.75 107 GLU A C 1
ATOM 809 O O . GLU A 1 107 ? -1.478 30.999 18.459 1.00 60.75 107 GLU A O 1
ATOM 814 N N . PRO A 1 108 ? 0.651 30.454 18.899 1.00 48.25 108 PRO A N 1
ATOM 815 C CA . PRO A 1 108 ? 1.191 31.251 17.793 1.00 48.25 108 PRO A CA 1
ATOM 816 C C . PRO A 1 108 ? 0.749 30.766 16.403 1.00 48.25 108 PRO A C 1
ATOM 818 O O . PRO A 1 108 ? 0.595 31.585 15.500 1.00 48.25 108 PRO A O 1
ATOM 821 N N . ASP A 1 109 ? 0.535 29.455 16.254 1.00 47.16 109 ASP A N 1
ATOM 822 C CA . ASP A 1 109 ? 0.206 28.794 14.983 1.00 47.16 109 ASP A CA 1
ATOM 823 C C . ASP A 1 109 ? -1.310 28.712 14.710 1.00 47.16 109 ASP A C 1
ATOM 825 O O . ASP A 1 109 ? -1.720 28.487 13.573 1.00 47.16 109 ASP A O 1
ATOM 829 N N . ASP A 1 110 ? -2.145 28.944 15.730 1.00 48.84 110 ASP A N 1
ATOM 830 C CA . ASP A 1 110 ? -3.603 29.019 15.613 1.00 48.84 110 ASP A CA 1
ATOM 831 C C . ASP A 1 110 ? -4.164 30.126 16.533 1.00 48.84 110 ASP A C 1
ATOM 833 O O . ASP A 1 110 ? -4.393 29.901 17.729 1.00 48.84 110 ASP A O 1
ATOM 837 N N . PRO A 1 111 ? -4.433 31.336 16.002 1.00 56.38 111 PRO A N 1
ATOM 838 C CA . PRO A 1 111 ? -4.929 32.457 16.795 1.00 56.38 111 PRO A CA 1
ATOM 839 C C . PRO A 1 111 ? -6.338 32.236 17.376 1.00 56.38 111 PRO A C 1
ATOM 841 O O . PRO A 1 111 ? -6.788 33.052 18.185 1.00 56.38 111 PRO A O 1
ATOM 844 N N . LEU A 1 112 ? -7.042 31.163 16.989 1.00 54.00 112 LEU A N 1
ATOM 845 C CA . LEU A 1 112 ? -8.349 30.786 17.533 1.00 54.00 112 LEU A CA 1
ATOM 846 C C . LEU A 1 112 ? -8.241 29.833 18.736 1.00 54.00 112 LEU A C 1
ATOM 848 O O . LEU A 1 112 ? -9.209 29.706 19.493 1.00 54.00 112 LEU A O 1
ATOM 852 N N . GLN A 1 113 ? -7.081 29.211 18.976 1.00 63.50 113 GLN A N 1
ATOM 853 C CA . GLN A 1 113 ? -6.886 28.262 20.070 1.00 63.50 113 GLN A CA 1
ATOM 854 C C . GLN A 1 113 ? -6.278 28.938 21.310 1.00 63.50 113 GLN A C 1
ATOM 856 O O . GLN A 1 113 ? -5.153 29.439 21.310 1.00 63.50 113 GLN A O 1
ATOM 861 N N . THR A 1 114 ? -7.036 28.947 22.413 1.00 75.19 114 THR A N 1
ATOM 862 C CA . THR A 1 114 ? -6.579 29.472 23.711 1.00 75.19 114 THR A CA 1
ATOM 863 C C . THR A 1 114 ? -6.266 28.323 24.667 1.00 75.19 114 THR A C 1
ATOM 865 O O . THR A 1 114 ? -7.142 27.545 25.044 1.00 75.19 114 THR A O 1
ATOM 868 N N . ILE A 1 115 ? -5.018 28.235 25.111 1.00 80.62 115 ILE A N 1
ATOM 869 C CA . ILE A 1 115 ? -4.520 27.196 26.016 1.00 80.62 115 ILE A CA 1
ATOM 870 C C . ILE A 1 115 ? -4.639 27.672 27.462 1.00 80.62 115 ILE A C 1
ATOM 872 O O . ILE A 1 115 ? -4.161 28.762 27.783 1.00 80.62 115 ILE A O 1
ATOM 876 N N . GLN A 1 116 ? -5.191 26.841 28.351 1.00 87.94 116 GLN A N 1
ATOM 877 C CA . GLN A 1 116 ? -5.125 27.030 29.802 1.00 87.94 116 GLN A CA 1
ATOM 878 C C . GLN A 1 116 ? -3.911 26.320 30.400 1.00 87.94 116 GLN A C 1
ATOM 880 O O . GLN A 1 116 ? -3.724 25.122 30.218 1.00 87.94 116 GLN A O 1
ATOM 885 N N . TYR A 1 117 ? -3.099 27.042 31.167 1.00 89.50 117 TYR A N 1
ATOM 886 C CA . TYR A 1 117 ? -1.896 26.506 31.799 1.00 89.50 117 TYR A CA 1
ATOM 887 C C . TYR A 1 117 ? -1.647 27.122 33.179 1.00 89.50 117 TYR A C 1
ATOM 889 O O . TYR A 1 117 ? -2.114 28.216 33.496 1.00 89.50 117 TYR A O 1
ATOM 897 N N . SER A 1 118 ? -0.882 26.423 34.014 1.00 91.00 118 SER A N 1
ATOM 898 C CA . SER A 1 118 ? -0.447 26.903 35.323 1.00 91.00 118 SER A CA 1
ATOM 899 C C . SER A 1 118 ? 1.074 26.822 35.453 1.00 91.00 118 SER A C 1
ATOM 901 O O . SER A 1 118 ? 1.620 25.717 35.432 1.00 91.00 118 SER A O 1
ATOM 903 N N . PRO A 1 119 ? 1.772 27.959 35.631 1.00 89.69 119 PRO A N 1
ATOM 904 C CA . PRO A 1 119 ? 3.176 27.969 36.041 1.00 89.69 119 PRO A CA 1
ATOM 905 C C . PRO A 1 119 ? 3.342 27.829 37.566 1.00 89.69 119 PRO A C 1
ATOM 907 O O . PRO A 1 119 ? 4.458 27.677 38.051 1.00 89.69 119 PRO A O 1
ATOM 910 N N . THR A 1 120 ? 2.255 27.922 38.340 1.00 91.19 120 THR A N 1
ATOM 911 C CA . THR A 1 120 ? 2.265 27.747 39.798 1.00 91.19 120 THR A CA 1
ATOM 912 C C . THR A 1 120 ? 1.933 26.301 40.178 1.00 91.19 120 THR A C 1
ATOM 914 O O . THR A 1 120 ? 1.303 25.595 39.381 1.00 91.19 120 THR A O 1
ATOM 917 N N . PRO A 1 121 ? 2.336 25.840 41.381 1.00 91.88 121 PRO A N 1
ATOM 918 C CA . PRO A 1 121 ? 2.046 24.485 41.829 1.00 91.88 121 PRO A CA 1
ATOM 919 C C . PRO A 1 121 ? 0.547 24.175 41.844 1.00 91.88 121 PRO A C 1
ATOM 921 O O . PRO A 1 121 ? -0.234 24.933 42.417 1.00 91.88 121 PRO A O 1
ATOM 924 N N . VAL A 1 122 ? 0.161 23.050 41.245 1.00 92.25 122 VAL A N 1
ATOM 925 C CA . VAL A 1 122 ? -1.224 22.555 41.199 1.00 92.25 122 VAL A CA 1
ATOM 926 C C . VAL A 1 122 ? -1.325 21.315 42.072 1.00 92.25 122 VAL A C 1
ATOM 928 O O . VAL A 1 122 ? -0.477 20.430 41.969 1.00 92.25 122 VAL A O 1
ATOM 931 N N . THR A 1 123 ? -2.346 21.244 42.930 1.00 91.38 123 THR A N 1
ATOM 932 C CA . THR A 1 123 ? -2.632 20.051 43.739 1.00 91.38 123 THR A CA 1
ATOM 933 C C . THR A 1 123 ? -4.025 19.526 43.426 1.00 91.38 123 THR A C 1
ATOM 935 O O . THR A 1 123 ? -5.008 20.240 43.617 1.00 91.38 123 THR A O 1
ATOM 938 N N . TRP A 1 124 ? -4.102 18.279 42.965 1.00 91.75 124 TRP A N 1
ATOM 939 C CA . TRP A 1 124 ? -5.356 17.559 42.751 1.00 91.75 124 TRP A CA 1
ATOM 940 C C . TRP A 1 124 ? -5.656 16.657 43.944 1.00 91.75 124 TRP A C 1
ATOM 942 O O . TRP A 1 124 ? -4.779 15.928 44.409 1.00 91.75 124 TRP A O 1
ATOM 952 N N . GLU A 1 125 ? -6.900 16.691 44.417 1.00 90.75 125 GLU A N 1
ATOM 953 C CA . GLU A 1 125 ? -7.377 15.886 45.541 1.00 90.75 125 GLU A CA 1
ATOM 954 C C . GLU A 1 125 ? -8.381 14.838 45.047 1.00 90.75 125 GLU A C 1
ATOM 956 O O . GLU A 1 125 ? -9.397 15.174 44.439 1.00 90.75 125 GLU A O 1
ATOM 961 N N . LEU A 1 126 ? -8.108 13.561 45.311 1.00 90.12 126 LEU A N 1
ATOM 962 C CA . LEU A 1 126 ? -9.006 12.452 45.001 1.00 90.12 126 LEU A CA 1
ATOM 963 C C . LEU A 1 126 ? -9.456 11.798 46.308 1.00 90.12 126 LEU A C 1
ATOM 965 O O . LEU A 1 126 ? -8.622 11.341 47.092 1.00 90.12 126 LEU A O 1
ATOM 969 N N . LYS A 1 127 ? -10.768 11.710 46.546 1.00 90.31 127 LYS A N 1
ATOM 970 C CA . LYS A 1 127 ? -11.294 11.010 47.721 1.00 90.31 127 LYS A CA 1
ATOM 971 C C . LYS A 1 127 ? -11.352 9.507 47.479 1.00 90.31 127 LYS A C 1
ATOM 973 O O . LYS A 1 127 ? -11.836 9.044 46.442 1.00 90.31 127 LYS A O 1
ATOM 978 N N . ALA A 1 128 ? -10.906 8.750 48.472 1.00 90.06 128 ALA A N 1
ATOM 979 C CA . ALA A 1 128 ? -10.962 7.300 48.476 1.00 90.06 128 ALA A CA 1
ATOM 980 C C . ALA A 1 128 ? -11.397 6.771 49.844 1.00 90.06 128 ALA A C 1
ATOM 982 O O . ALA A 1 128 ? -11.151 7.395 50.870 1.00 90.06 128 ALA A O 1
ATOM 983 N N . VAL A 1 129 ? -12.027 5.605 49.868 1.00 90.19 129 VAL A N 1
ATOM 984 C CA . VAL A 1 129 ? -12.359 4.872 51.092 1.00 90.19 129 VAL A CA 1
ATOM 985 C C . VAL A 1 129 ? -11.395 3.700 51.224 1.00 90.19 129 VAL A C 1
ATOM 987 O O . VAL A 1 129 ? -11.149 2.980 50.253 1.00 90.19 129 VAL A O 1
ATOM 990 N N . VAL A 1 130 ? -10.840 3.495 52.420 1.00 89.62 130 VAL A N 1
ATOM 991 C CA . VAL A 1 130 ? -10.041 2.300 52.719 1.00 89.62 130 VAL A CA 1
ATOM 992 C C . VAL A 1 130 ? -10.952 1.084 52.668 1.00 89.62 130 VAL A C 1
ATOM 994 O O . VAL A 1 130 ? -11.944 1.026 53.396 1.00 89.62 130 VAL A O 1
ATOM 997 N N . SER A 1 131 ? -10.625 0.107 51.824 1.00 86.25 131 SER A N 1
ATOM 998 C CA . SER A 1 131 ? -11.468 -1.072 51.637 1.00 86.25 131 SER A CA 1
ATOM 999 C C . SER A 1 131 ? -11.748 -1.770 52.980 1.00 86.25 131 SER A C 1
ATOM 1001 O O . SER A 1 131 ? -10.811 -2.023 53.746 1.00 86.25 131 SER A O 1
ATOM 1003 N N . PRO A 1 132 ? -13.011 -2.132 53.282 1.00 81.44 132 PRO A N 1
ATOM 1004 C CA . PRO A 1 132 ? -13.356 -2.921 54.467 1.00 81.44 132 PRO A CA 1
ATOM 1005 C C . PRO A 1 132 ? -12.626 -4.270 54.543 1.00 81.44 132 PRO A C 1
ATOM 1007 O O . PRO A 1 132 ? -12.475 -4.825 55.628 1.00 81.44 132 PRO A O 1
ATOM 1010 N N . GLN A 1 133 ? -12.153 -4.777 53.401 1.00 80.88 133 GLN A N 1
ATOM 1011 C CA . GLN A 1 133 ? -11.423 -6.039 53.266 1.00 80.88 133 GLN A CA 1
ATOM 1012 C C . GLN A 1 133 ? -9.895 -5.840 53.161 1.00 80.88 133 GLN A C 1
ATOM 1014 O O . GLN A 1 133 ? -9.167 -6.794 52.895 1.00 80.88 133 GLN A O 1
ATOM 1019 N N . ALA A 1 134 ? -9.382 -4.616 53.347 1.00 82.69 134 ALA A N 1
ATOM 1020 C CA . ALA A 1 134 ? -7.955 -4.330 53.201 1.00 82.69 134 ALA A CA 1
ATOM 1021 C C . ALA A 1 134 ? -7.103 -5.017 54.295 1.00 82.69 134 ALA A C 1
ATOM 1023 O O . ALA A 1 134 ? -7.410 -4.880 55.487 1.00 82.69 134 ALA A O 1
ATOM 1024 N N . PRO A 1 135 ? -5.998 -5.700 53.939 1.00 83.75 135 PRO A N 1
ATOM 1025 C CA . PRO A 1 135 ? -5.063 -6.250 54.921 1.00 83.75 135 PRO A CA 1
ATOM 1026 C C . PRO A 1 135 ? -4.396 -5.136 55.746 1.00 83.75 135 PRO A C 1
ATOM 1028 O O . PRO A 1 135 ? -4.118 -4.055 55.229 1.00 83.75 135 PRO A O 1
ATOM 1031 N N . ALA A 1 136 ? -4.135 -5.389 57.034 1.00 85.06 136 ALA A N 1
ATOM 1032 C CA . ALA A 1 136 ? -3.406 -4.443 57.885 1.00 85.06 136 ALA A CA 1
ATOM 1033 C C . ALA A 1 136 ? -1.938 -4.310 57.437 1.00 85.06 136 ALA A C 1
ATOM 1035 O O . ALA A 1 136 ? -1.361 -5.259 56.903 1.00 85.06 136 ALA A O 1
ATOM 1036 N N . GLY A 1 137 ? -1.336 -3.139 57.661 1.00 86.12 137 GLY A N 1
ATOM 1037 C CA . GLY A 1 137 ? 0.063 -2.860 57.316 1.00 86.12 137 GLY A CA 1
ATOM 1038 C C . GLY A 1 137 ? 0.249 -1.709 56.326 1.00 86.12 137 GLY A C 1
ATOM 1039 O O . GLY A 1 137 ? -0.686 -0.966 56.025 1.00 86.12 137 GLY A O 1
ATOM 1040 N N . ARG A 1 138 ? 1.489 -1.532 55.853 1.00 87.69 138 ARG A N 1
ATOM 1041 C CA . ARG A 1 138 ? 1.870 -0.461 54.920 1.00 87.69 138 ARG A CA 1
ATOM 1042 C C . ARG A 1 138 ? 1.605 -0.873 53.479 1.00 87.69 138 ARG A C 1
ATOM 1044 O O . ARG A 1 138 ? 2.072 -1.919 53.035 1.00 87.69 138 ARG A O 1
ATOM 1051 N N . HIS A 1 139 ? 0.923 -0.005 52.746 1.00 86.94 139 HIS A N 1
ATOM 1052 C CA . HIS A 1 139 ? 0.533 -0.206 51.359 1.00 86.94 139 HIS A CA 1
ATOM 1053 C C . HIS A 1 139 ? 1.023 0.946 50.494 1.00 86.94 139 HIS A C 1
ATOM 1055 O O . HIS A 1 139 ? 0.821 2.116 50.818 1.00 86.94 139 HIS A O 1
ATOM 1061 N N . ALA A 1 140 ? 1.646 0.600 49.372 1.00 87.44 140 ALA A N 1
ATOM 1062 C CA . ALA A 1 140 ? 2.053 1.546 48.346 1.00 87.44 140 ALA A CA 1
ATOM 1063 C C . ALA A 1 140 ? 0.914 1.719 47.335 1.00 87.44 140 ALA A C 1
ATOM 1065 O O . ALA A 1 140 ? 0.546 0.775 46.635 1.00 87.44 140 ALA A O 1
ATOM 1066 N N . VAL A 1 141 ? 0.375 2.928 47.240 1.00 84.69 141 VAL A N 1
ATOM 1067 C CA . VAL A 1 141 ? -0.700 3.285 46.315 1.00 84.69 141 VAL A CA 1
ATOM 1068 C C . VAL A 1 141 ? -0.118 4.141 45.198 1.00 84.69 141 VAL A C 1
ATOM 1070 O O . VAL A 1 141 ? 0.517 5.167 45.442 1.00 84.69 141 VAL A O 1
ATOM 1073 N N . LYS A 1 142 ? -0.350 3.721 43.955 1.00 84.12 142 LYS A N 1
ATOM 1074 C CA . LYS A 1 142 ? 0.003 4.480 42.752 1.00 84.12 142 LYS A CA 1
ATOM 1075 C C . LYS A 1 142 ? -1.255 4.782 41.953 1.00 84.12 142 LYS A C 1
ATOM 1077 O O . LYS A 1 142 ? -2.199 3.996 41.984 1.00 84.12 142 LYS A O 1
ATOM 1082 N N . LEU A 1 143 ? -1.240 5.894 41.223 1.00 82.12 143 LEU A N 1
ATOM 1083 C CA . LEU A 1 143 ? -2.263 6.170 40.217 1.00 82.12 143 LEU A CA 1
ATOM 1084 C C . LEU A 1 143 ? -2.184 5.155 39.069 1.00 82.12 143 LEU A C 1
ATOM 1086 O O . LEU A 1 143 ? -1.161 4.486 38.886 1.00 82.12 143 LEU A O 1
ATOM 1090 N N . ASP A 1 144 ? -3.278 5.025 38.319 1.00 78.88 144 ASP A N 1
ATOM 1091 C CA . ASP A 1 144 ? -3.367 4.045 37.241 1.00 78.88 144 ASP A CA 1
ATOM 1092 C C . ASP A 1 144 ? -2.359 4.337 36.119 1.00 78.88 144 ASP A C 1
ATOM 1094 O O . ASP A 1 144 ? -1.983 5.489 35.886 1.00 78.88 144 ASP A O 1
ATOM 1098 N N . ARG A 1 145 ? -1.968 3.300 35.374 1.00 71.62 145 ARG A N 1
ATOM 1099 C CA . ARG A 1 145 ? -1.100 3.413 34.190 1.00 71.62 145 ARG A CA 1
ATOM 1100 C C . ARG A 1 145 ? -1.687 4.301 33.089 1.00 71.62 145 ARG A C 1
ATOM 1102 O O . ARG A 1 145 ? -0.933 4.840 32.287 1.00 71.62 145 ARG A O 1
ATOM 1109 N N . LEU A 1 146 ? -3.008 4.479 33.074 1.00 68.06 146 LEU A N 1
ATOM 1110 C CA . LEU A 1 146 ? -3.732 5.382 32.178 1.00 68.06 146 LEU A CA 1
ATOM 1111 C C . LEU A 1 146 ? -3.657 6.862 32.601 1.00 68.06 146 LEU A C 1
ATOM 1113 O O . LEU A 1 146 ? -4.226 7.720 31.924 1.00 68.06 146 LEU A O 1
ATOM 1117 N N . THR A 1 147 ? -2.977 7.178 33.708 1.00 79.94 147 THR A N 1
ATOM 1118 C CA . THR A 1 147 ? -2.715 8.561 34.122 1.00 79.94 147 THR A CA 1
ATOM 1119 C C . THR A 1 147 ? -1.697 9.211 33.187 1.00 79.94 147 THR A C 1
ATOM 1121 O O . THR A 1 147 ? -0.529 8.815 33.148 1.00 79.94 147 THR A O 1
ATOM 1124 N N . LEU A 1 148 ? -2.136 10.247 32.472 1.00 83.56 148 LEU A N 1
ATOM 1125 C CA . LEU A 1 148 ? -1.322 11.087 31.601 1.00 83.56 148 LEU A CA 1
ATOM 1126 C C . LEU A 1 148 ? -1.096 12.439 32.284 1.00 83.56 148 LEU A C 1
ATOM 1128 O O . LEU A 1 148 ? -1.986 13.272 32.313 1.00 83.56 148 LEU A O 1
ATOM 1132 N N . LEU A 1 149 ? 0.075 12.677 32.853 1.00 87.75 149 LEU A N 1
ATOM 1133 C CA . LEU A 1 149 ? 0.473 13.987 33.359 1.00 87.75 149 LEU A CA 1
ATOM 1134 C C . LEU A 1 149 ? 1.366 14.660 32.314 1.00 87.75 149 LEU A C 1
ATOM 1136 O O . LEU A 1 149 ? 2.291 14.011 31.833 1.00 87.75 149 LEU A O 1
ATOM 1140 N N . SER A 1 150 ? 1.126 15.931 31.988 1.00 88.12 150 SER A N 1
ATOM 1141 C CA . SER A 1 150 ? 1.945 16.681 31.030 1.00 88.12 150 SER A CA 1
ATOM 1142 C C . SER A 1 150 ? 2.489 17.969 31.642 1.00 88.12 150 SER A C 1
ATOM 1144 O O . SER A 1 150 ? 1.737 18.773 32.197 1.00 88.12 150 SER A O 1
ATOM 1146 N N . VAL A 1 151 ? 3.803 18.165 31.528 1.00 89.38 151 VAL A N 1
ATOM 1147 C CA . VAL A 1 151 ? 4.493 19.408 31.890 1.00 89.38 151 VAL A CA 1
ATOM 1148 C C . VAL A 1 151 ? 5.315 19.855 30.686 1.00 89.38 151 VAL A C 1
ATOM 1150 O O . VAL A 1 151 ? 6.068 19.056 30.129 1.00 89.38 151 VAL A O 1
ATOM 1153 N N . CYS A 1 152 ? 5.198 21.119 30.292 1.00 86.38 152 CYS A N 1
ATOM 1154 C CA . CYS A 1 152 ? 5.923 21.679 29.151 1.00 86.38 152 CYS A CA 1
ATOM 1155 C C . CYS A 1 152 ? 6.738 22.908 29.538 1.00 86.38 152 CYS A C 1
ATOM 1157 O O . CYS A 1 152 ? 6.464 23.558 30.545 1.00 86.38 152 CYS A O 1
ATOM 1159 N N . ASN A 1 153 ? 7.719 23.231 28.705 1.00 85.56 153 ASN A N 1
ATOM 1160 C CA . ASN A 1 153 ? 8.392 24.522 28.640 1.00 85.56 153 ASN A CA 1
ATOM 1161 C C . ASN A 1 153 ? 8.455 24.981 27.170 1.00 85.56 153 ASN A C 1
ATOM 1163 O O . ASN A 1 153 ? 7.896 24.326 26.289 1.00 85.56 153 ASN A O 1
ATOM 1167 N N . ASP A 1 154 ? 9.166 26.072 26.893 1.00 76.69 154 ASP A N 1
ATOM 1168 C CA . ASP A 1 154 ? 9.309 26.619 25.533 1.00 76.69 154 ASP A CA 1
ATOM 1169 C C . ASP A 1 154 ? 10.052 25.688 24.547 1.00 76.69 154 ASP A C 1
ATOM 1171 O O . ASP A 1 154 ? 10.027 25.921 23.343 1.00 76.69 154 ASP A O 1
ATOM 1175 N N . TYR A 1 155 ? 10.704 24.625 25.034 1.00 70.25 155 TYR A N 1
ATOM 1176 C CA . TYR A 1 155 ? 11.540 23.716 24.239 1.00 70.25 155 TYR A CA 1
ATOM 1177 C C . TYR A 1 155 ? 10.934 22.315 24.060 1.00 70.25 155 TYR A C 1
ATOM 1179 O O . TYR A 1 155 ? 11.477 21.500 23.310 1.00 70.25 155 TYR A O 1
ATOM 1187 N N . GLY A 1 156 ? 9.840 21.996 24.756 1.00 73.31 156 GLY A N 1
ATOM 1188 C CA . GLY A 1 156 ? 9.157 20.710 24.640 1.00 73.31 156 GLY A CA 1
ATOM 1189 C C . GLY A 1 156 ? 8.343 20.306 25.869 1.00 73.31 156 GLY A C 1
ATOM 1190 O O . GLY A 1 156 ? 8.300 20.994 26.888 1.00 73.31 156 GLY A O 1
ATOM 1191 N N . CYS A 1 157 ? 7.703 19.143 25.765 1.00 81.50 157 CYS A N 1
ATOM 1192 C CA . CYS A 1 157 ? 6.811 18.587 26.779 1.00 81.50 157 CYS A CA 1
ATOM 1193 C C . CYS A 1 157 ? 7.303 17.227 27.276 1.00 81.50 157 CYS A C 1
ATOM 1195 O O . CYS A 1 157 ? 7.727 16.386 26.482 1.00 81.50 157 CYS A O 1
ATOM 1197 N N . VAL A 1 158 ? 7.191 16.983 28.582 1.00 84.44 158 VAL A N 1
ATOM 1198 C CA . VAL A 1 158 ? 7.368 15.657 29.182 1.00 84.44 158 VAL A CA 1
ATOM 1199 C C . VAL A 1 158 ? 6.010 15.142 29.633 1.00 84.44 158 VAL A C 1
ATOM 1201 O O . VAL A 1 158 ? 5.334 15.773 30.446 1.00 84.44 158 VAL A O 1
ATOM 1204 N N . ASN A 1 159 ? 5.648 13.969 29.116 1.00 85.56 159 ASN A N 1
ATOM 1205 C CA . ASN A 1 159 ? 4.432 13.249 29.475 1.00 85.56 159 ASN A CA 1
ATOM 1206 C C . ASN A 1 159 ? 4.770 12.039 30.354 1.00 85.56 159 ASN A C 1
ATOM 1208 O O . ASN A 1 159 ? 5.843 11.442 30.209 1.00 85.56 159 ASN A O 1
ATOM 1212 N N . SER A 1 160 ? 3.853 11.640 31.238 1.00 81.62 160 SER A N 1
ATOM 1213 C CA . SER A 1 160 ? 4.022 10.417 32.025 1.00 81.62 160 SER A CA 1
ATOM 1214 C C . SER A 1 160 ? 3.977 9.193 31.125 1.00 81.62 160 SER A C 1
ATOM 1216 O O . SER A 1 160 ? 3.190 9.103 30.182 1.00 81.62 160 SER A O 1
ATOM 1218 N N . ARG A 1 161 ? 4.867 8.237 31.401 1.00 71.88 161 ARG A N 1
ATOM 1219 C CA . ARG A 1 161 ? 4.941 7.007 30.618 1.00 71.88 161 ARG A CA 1
ATOM 1220 C C . ARG A 1 161 ? 3.707 6.125 30.834 1.00 71.88 161 ARG A C 1
ATOM 1222 O O . ARG A 1 161 ? 3.230 6.033 31.966 1.00 71.88 161 ARG A O 1
ATOM 1229 N N . PRO A 1 162 ? 3.301 5.353 29.807 1.00 57.38 162 PRO A N 1
ATOM 1230 C CA . PRO A 1 162 ? 2.213 4.376 29.912 1.00 57.38 162 PRO A CA 1
ATOM 1231 C C . PRO A 1 162 ? 2.445 3.256 30.940 1.00 57.38 162 PRO A C 1
ATOM 1233 O O . PRO A 1 162 ? 1.534 2.501 31.256 1.00 57.38 162 PRO A O 1
ATOM 1236 N N . ASP A 1 163 ? 3.671 3.084 31.446 1.00 60.03 163 ASP A N 1
ATOM 1237 C CA . ASP A 1 163 ? 3.993 2.096 32.480 1.00 60.03 163 ASP A CA 1
ATOM 1238 C C . ASP A 1 163 ? 3.865 2.648 33.914 1.00 60.03 163 ASP A C 1
ATOM 1240 O O . ASP A 1 163 ? 4.041 1.892 34.874 1.00 60.03 163 ASP A O 1
ATOM 1244 N N . GLY A 1 164 ? 3.549 3.943 34.068 1.00 61.66 164 GLY A N 1
ATOM 1245 C CA . GLY A 1 164 ? 3.342 4.621 35.351 1.00 61.66 164 GLY A CA 1
ATOM 1246 C C . GLY A 1 164 ? 4.592 4.718 36.235 1.00 61.66 164 GLY A C 1
ATOM 1247 O O . GLY A 1 164 ? 4.485 5.092 37.402 1.00 61.66 164 GLY A O 1
ATOM 1248 N N . ARG A 1 165 ? 5.787 4.372 35.724 1.00 68.06 165 ARG A N 1
ATOM 1249 C CA . ARG A 1 165 ? 7.033 4.338 36.521 1.00 68.06 165 ARG A CA 1
ATOM 1250 C C . ARG A 1 165 ? 7.524 5.712 36.953 1.00 68.06 165 ARG A C 1
ATOM 1252 O O . ARG A 1 165 ? 8.239 5.811 37.945 1.00 68.06 165 ARG A O 1
ATOM 1259 N N . ASP A 1 166 ? 7.139 6.738 36.209 1.00 73.69 166 ASP A N 1
ATOM 1260 C CA . ASP A 1 166 ? 7.586 8.111 36.423 1.00 73.69 166 ASP A CA 1
ATOM 1261 C C . ASP A 1 166 ? 6.634 8.897 37.352 1.00 73.69 166 ASP A C 1
ATOM 1263 O O . ASP A 1 166 ? 6.895 10.061 37.650 1.00 73.69 166 ASP A O 1
ATOM 1267 N N . LEU A 1 167 ? 5.540 8.270 37.816 1.00 80.88 167 LEU A N 1
ATOM 1268 C CA . LEU A 1 167 ? 4.585 8.848 38.766 1.00 80.88 167 LEU A CA 1
ATOM 1269 C C . LEU A 1 167 ? 4.986 8.526 40.220 1.00 80.88 167 LEU A C 1
ATOM 1271 O O . LEU A 1 167 ? 5.434 7.408 40.503 1.00 80.88 167 LEU A O 1
ATOM 1275 N N . PRO A 1 168 ? 4.815 9.473 41.162 1.00 84.38 168 PRO A N 1
ATOM 1276 C CA . PRO A 1 168 ? 5.143 9.259 42.569 1.00 84.38 168 PRO A CA 1
ATOM 1277 C C . PRO A 1 168 ? 4.225 8.218 43.222 1.00 84.38 168 PRO A C 1
ATOM 1279 O O . PRO A 1 168 ? 3.081 8.012 42.816 1.00 84.38 168 PRO A O 1
ATOM 1282 N N . VAL A 1 169 ? 4.746 7.572 44.262 1.00 86.75 169 VAL A N 1
ATOM 1283 C CA . VAL A 1 169 ? 4.044 6.565 45.064 1.00 86.75 169 VAL A CA 1
ATOM 1284 C C . VAL A 1 169 ? 3.605 7.214 46.368 1.00 86.75 169 VAL A C 1
ATOM 1286 O O . VAL A 1 169 ? 4.440 7.818 47.035 1.00 86.75 169 VAL A O 1
ATOM 1289 N N . ALA A 1 170 ? 2.335 7.069 46.739 1.00 89.38 170 ALA A N 1
ATOM 1290 C CA . ALA A 1 170 ? 1.854 7.475 48.053 1.00 89.38 170 ALA A CA 1
ATOM 1291 C C . ALA A 1 170 ? 1.787 6.262 48.990 1.00 89.38 170 ALA A C 1
ATOM 1293 O O . ALA A 1 170 ? 1.359 5.180 48.585 1.00 89.38 170 ALA A O 1
ATOM 1294 N N . GLU A 1 171 ? 2.195 6.433 50.243 1.00 89.56 171 GLU A N 1
ATOM 1295 C CA . GLU A 1 171 ? 2.137 5.376 51.255 1.00 89.56 171 GLU A CA 1
ATOM 1296 C C . GLU A 1 171 ? 0.919 5.553 52.166 1.00 89.56 171 GLU A C 1
ATOM 1298 O O . GLU A 1 171 ? 0.589 6.667 52.574 1.00 89.56 171 GLU A O 1
ATOM 1303 N N . LEU A 1 172 ? 0.263 4.439 52.493 1.00 91.56 172 LEU A N 1
ATOM 1304 C CA . LEU A 1 172 ? -0.844 4.368 53.441 1.00 91.56 172 LEU A CA 1
ATOM 1305 C C . LEU A 1 172 ? -0.608 3.236 54.436 1.00 91.56 172 LEU A C 1
ATOM 1307 O O . LEU A 1 172 ? -0.374 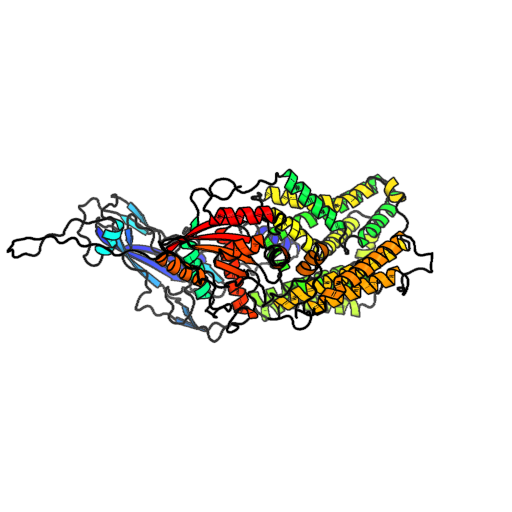2.095 54.044 1.00 91.56 172 LEU A O 1
ATOM 1311 N N . GLU A 1 173 ? -0.746 3.523 55.723 1.00 90.75 173 GLU A N 1
ATOM 1312 C CA . GLU A 1 173 ? -0.738 2.515 56.779 1.00 90.75 173 GLU A CA 1
ATOM 1313 C C . GLU A 1 173 ? -2.170 2.200 57.231 1.00 90.75 173 GLU A C 1
ATOM 1315 O O . GLU A 1 173 ? -2.873 3.045 57.795 1.00 90.75 173 GLU A O 1
ATOM 1320 N N . VAL A 1 174 ? -2.608 0.965 56.981 1.00 89.12 174 VAL A N 1
ATOM 1321 C CA . VAL A 1 174 ? -3.918 0.467 57.413 1.00 89.12 174 VAL A CA 1
ATOM 1322 C C . VAL A 1 174 ? -3.789 -0.087 58.827 1.00 89.12 174 VAL A C 1
ATOM 1324 O O . VAL A 1 174 ? -3.097 -1.085 59.048 1.00 89.12 174 VAL A O 1
ATOM 1327 N N . ARG A 1 175 ? -4.462 0.562 59.782 1.00 86.38 175 ARG A N 1
ATOM 1328 C CA . ARG A 1 175 ? -4.458 0.168 61.198 1.00 86.38 175 ARG A CA 1
ATOM 1329 C C . ARG A 1 175 ? -5.233 -1.129 61.415 1.00 86.38 175 ARG A C 1
ATOM 1331 O O . ARG A 1 175 ? -6.297 -1.319 60.827 1.00 86.38 175 ARG A O 1
ATOM 1338 N N . ASP A 1 176 ? -4.746 -1.971 62.324 1.00 80.00 176 ASP A N 1
ATOM 1339 C CA . ASP A 1 176 ? -5.393 -3.235 62.709 1.00 80.00 176 ASP A CA 1
ATOM 1340 C C . ASP A 1 176 ? -6.484 -3.044 63.784 1.00 80.00 176 ASP A C 1
ATOM 1342 O O . ASP A 1 176 ? -6.591 -3.775 64.763 1.00 80.00 176 ASP A O 1
ATOM 1346 N N . GLU A 1 177 ? -7.282 -1.992 63.620 1.00 78.25 177 GLU A N 1
ATOM 1347 C CA . GLU A 1 177 ? -8.413 -1.645 64.482 1.00 78.25 177 GLU A CA 1
ATOM 1348 C C . GLU A 1 177 ? -9.733 -2.020 63.773 1.00 78.25 177 GLU A C 1
ATOM 1350 O O . GLU A 1 177 ? -9.756 -2.132 62.540 1.00 78.25 177 GLU A O 1
ATOM 1355 N N . PRO A 1 178 ? -10.850 -2.225 64.502 1.00 72.69 178 PRO A N 1
ATOM 1356 C CA . PRO A 1 178 ? -12.133 -2.564 63.887 1.00 72.69 178 PRO A CA 1
ATOM 1357 C C . PRO A 1 178 ? -12.573 -1.515 62.853 1.00 72.69 178 PRO A C 1
ATOM 1359 O O . PRO A 1 178 ? -12.341 -0.314 63.020 1.00 72.69 178 PRO A O 1
ATOM 1362 N N . ALA A 1 179 ? -13.201 -1.991 61.772 1.00 76.12 179 ALA A N 1
ATOM 1363 C CA . ALA A 1 179 ? -13.611 -1.156 60.648 1.00 76.12 179 ALA A CA 1
ATOM 1364 C C . ALA A 1 179 ? -14.626 -0.084 61.077 1.00 76.12 179 ALA A C 1
ATOM 1366 O O . ALA A 1 179 ? -15.551 -0.351 61.846 1.00 76.12 179 ALA A O 1
ATOM 1367 N N . VAL A 1 180 ? -14.451 1.128 60.557 1.00 83.00 180 VAL A N 1
ATOM 1368 C CA . VAL A 1 180 ? -15.371 2.252 60.750 1.00 83.00 180 VAL A CA 1
ATOM 1369 C C . VAL A 1 180 ? -16.501 2.141 59.728 1.00 83.00 180 VAL A C 1
ATOM 1371 O O . VAL A 1 180 ? -16.286 1.678 58.606 1.00 83.00 180 VAL A O 1
ATOM 1374 N N . ALA A 1 181 ? -17.712 2.557 60.108 1.00 80.12 181 ALA A N 1
ATOM 1375 C CA . ALA A 1 181 ? -18.824 2.645 59.168 1.00 80.12 181 ALA A CA 1
ATOM 1376 C C . ALA A 1 181 ? -18.464 3.601 58.019 1.00 80.12 181 ALA A C 1
ATOM 1378 O O . ALA A 1 181 ? -18.053 4.737 58.261 1.00 80.12 181 ALA A O 1
ATOM 1379 N N . VAL A 1 182 ? -18.612 3.125 56.781 1.00 81.75 182 VAL A N 1
ATOM 1380 C CA . VAL A 1 182 ? -18.402 3.939 55.578 1.00 81.75 182 VAL A CA 1
ATOM 1381 C C . VAL A 1 182 ? -19.404 5.091 55.592 1.00 81.75 182 VAL A C 1
ATOM 1383 O O . VAL A 1 182 ? -20.580 4.880 55.888 1.00 81.75 182 VAL A O 1
ATOM 1386 N N . GLU A 1 183 ? -18.948 6.302 55.270 1.00 83.50 183 GLU A N 1
ATOM 1387 C CA . GLU A 1 183 ? -19.835 7.461 55.141 1.00 83.50 183 GLU A CA 1
ATOM 1388 C C . GLU A 1 183 ? -20.963 7.171 54.139 1.00 83.50 183 GLU A C 1
ATOM 1390 O O . GLU A 1 183 ? -20.716 6.684 53.033 1.00 83.50 183 GLU A O 1
ATOM 1395 N N . GLU A 1 184 ? -22.200 7.518 54.504 1.00 78.75 184 GLU A N 1
ATOM 1396 C CA . GLU A 1 184 ? -23.401 7.185 53.723 1.00 78.75 184 GLU A CA 1
ATOM 1397 C C . GLU A 1 184 ? -23.322 7.687 52.269 1.00 78.75 184 GLU A C 1
ATOM 1399 O O . GLU A 1 184 ? -23.755 7.006 51.343 1.00 78.75 184 GLU A O 1
ATOM 1404 N N . ALA A 1 185 ? -22.661 8.829 52.046 1.00 81.62 185 ALA A N 1
ATOM 1405 C CA . ALA A 1 185 ? -22.437 9.410 50.722 1.00 81.62 185 ALA A CA 1
ATOM 1406 C C . ALA A 1 185 ? -21.619 8.514 49.769 1.00 81.62 185 ALA A C 1
ATOM 1408 O O . ALA A 1 185 ? -21.751 8.636 48.552 1.00 81.62 185 ALA A O 1
ATOM 1409 N N . TYR A 1 186 ? -20.783 7.614 50.297 1.00 83.25 186 TYR A N 1
ATOM 1410 C CA . TYR A 1 186 ? -19.911 6.738 49.506 1.00 83.25 186 TYR A CA 1
ATOM 1411 C C . TYR A 1 186 ? -20.298 5.258 49.603 1.00 83.25 186 TYR A C 1
ATOM 1413 O O . TYR A 1 186 ? -19.709 4.423 48.912 1.00 83.25 186 TYR A O 1
ATOM 1421 N N . ARG A 1 187 ? -21.308 4.923 50.415 1.00 79.00 187 ARG A N 1
ATOM 1422 C CA . ARG A 1 187 ? -21.752 3.548 50.671 1.00 79.00 187 ARG A CA 1
ATOM 1423 C C . ARG A 1 187 ? -22.116 2.803 49.388 1.00 79.00 187 ARG A C 1
ATOM 1425 O O . ARG A 1 187 ? -21.585 1.725 49.150 1.00 79.00 187 ARG A O 1
ATOM 1432 N N . ALA A 1 188 ? -22.921 3.413 48.519 1.00 79.50 188 ALA A N 1
ATOM 1433 C CA . ALA A 1 188 ? -23.326 2.811 47.246 1.00 79.50 188 ALA A CA 1
ATOM 1434 C C . ALA A 1 188 ? -22.137 2.539 46.300 1.00 79.50 188 ALA A C 1
ATOM 1436 O O . ALA A 1 188 ? -22.113 1.529 45.596 1.00 79.50 188 ALA A O 1
ATOM 1437 N N . ALA A 1 189 ? -21.128 3.420 46.292 1.00 78.75 189 ALA A N 1
ATOM 1438 C CA . ALA A 1 189 ? -19.923 3.245 45.480 1.00 78.75 189 ALA A CA 1
ATOM 1439 C C . ALA A 1 189 ? -19.043 2.101 46.008 1.00 78.75 189 ALA A C 1
ATOM 1441 O O . ALA A 1 189 ? -18.476 1.345 45.220 1.00 78.75 189 ALA A O 1
ATOM 1442 N N . VAL A 1 190 ? -18.968 1.945 47.333 1.00 80.56 190 VAL A N 1
ATOM 1443 C CA . VAL A 1 190 ? -18.222 0.864 47.988 1.00 80.56 190 VAL A CA 1
ATOM 1444 C C . VAL A 1 190 ? -18.957 -0.477 47.851 1.00 80.56 190 VAL A C 1
ATOM 1446 O O . VAL A 1 190 ? -18.333 -1.462 47.466 1.00 80.56 190 VAL A O 1
ATOM 1449 N N . GLU A 1 191 ? -20.276 -0.531 48.058 1.00 81.94 191 GLU A N 1
ATOM 1450 C CA . GLU A 1 191 ? -21.089 -1.756 47.915 1.00 81.94 191 GLU A CA 1
ATOM 1451 C C . GLU A 1 191 ? -21.041 -2.338 46.496 1.00 81.94 191 GLU A C 1
ATOM 1453 O O . GLU A 1 191 ? -21.032 -3.556 46.321 1.00 81.94 191 GLU A O 1
ATOM 1458 N N . LYS A 1 192 ? -20.913 -1.483 45.474 1.00 79.56 192 LYS A N 1
ATOM 1459 C CA . LYS A 1 192 ? -20.715 -1.911 44.081 1.00 79.56 192 LYS A CA 1
ATOM 1460 C C . LYS A 1 192 ? -19.414 -2.702 43.869 1.00 79.56 192 LYS A C 1
ATOM 1462 O O . LYS A 1 192 ? -19.325 -3.475 42.920 1.00 79.56 192 LYS A O 1
ATOM 1467 N N . VAL A 1 193 ? -18.411 -2.495 44.723 1.00 78.12 193 VAL A N 1
ATOM 1468 C CA . VAL A 1 193 ? -17.069 -3.086 44.608 1.00 78.12 193 VAL A CA 1
ATOM 1469 C C . VAL A 1 193 ? -16.887 -4.285 45.541 1.00 78.12 193 VAL A C 1
ATOM 1471 O O . VAL A 1 193 ? -16.329 -5.294 45.123 1.00 78.12 193 VAL A O 1
ATOM 1474 N N . VAL A 1 194 ? -17.342 -4.188 46.795 1.00 75.62 194 VAL A N 1
ATOM 1475 C CA . VAL A 1 194 ? -17.117 -5.214 47.840 1.00 75.62 194 VAL A CA 1
ATOM 1476 C C . VAL A 1 194 ? -18.366 -6.024 48.212 1.00 75.62 194 VAL A C 1
ATOM 1478 O O . VAL A 1 194 ? -18.260 -6.955 49.011 1.00 75.62 194 VAL A O 1
ATOM 1481 N N . GLY A 1 195 ? -19.526 -5.730 47.617 1.00 74.56 195 GLY A N 1
ATOM 1482 C CA . GLY A 1 195 ? -20.803 -6.375 47.937 1.00 74.56 195 GLY A CA 1
ATOM 1483 C C . GLY A 1 195 ? -21.542 -5.720 49.117 1.00 74.56 195 GLY A C 1
ATOM 1484 O O . GLY A 1 195 ? -21.097 -4.688 49.624 1.00 74.56 195 GLY A O 1
ATOM 1485 N N . PRO A 1 196 ? -22.685 -6.287 49.556 1.00 70.94 196 PRO A N 1
ATOM 1486 C CA . PRO A 1 196 ? -23.540 -5.685 50.583 1.00 70.94 196 PRO A CA 1
ATOM 1487 C C . PRO A 1 196 ? -22.801 -5.484 51.915 1.00 70.94 196 PRO A C 1
ATOM 1489 O O . PRO A 1 196 ? -22.269 -6.439 52.484 1.00 70.94 196 PRO A O 1
ATOM 1492 N N . LEU A 1 197 ? -22.786 -4.252 52.434 1.00 66.12 197 LEU A N 1
ATOM 1493 C CA . LEU A 1 197 ? -22.187 -3.923 53.731 1.00 66.12 197 LEU A CA 1
ATOM 1494 C C . LEU A 1 197 ? -23.200 -4.135 54.867 1.00 66.12 197 LEU A C 1
ATOM 1496 O O . LEU A 1 197 ? -24.397 -3.906 54.693 1.00 66.12 197 LEU A O 1
ATOM 1500 N N . ALA A 1 198 ? -22.724 -4.531 56.054 1.00 55.41 198 ALA A N 1
ATOM 1501 C CA . ALA A 1 198 ? -23.582 -4.745 57.222 1.00 55.41 198 ALA A CA 1
ATOM 1502 C C . ALA A 1 198 ? -24.420 -3.485 57.554 1.00 55.41 198 ALA A C 1
ATOM 1504 O O . ALA A 1 198 ? -23.920 -2.358 57.440 1.00 55.41 198 ALA A O 1
ATOM 1505 N N . PRO A 1 199 ? -25.696 -3.640 57.949 1.00 51.22 199 PRO A N 1
ATOM 1506 C CA . PRO A 1 199 ? -26.567 -2.506 58.229 1.00 51.22 199 PRO A CA 1
ATOM 1507 C C . PRO A 1 199 ? -26.032 -1.685 59.407 1.00 51.22 199 PRO A C 1
ATOM 1509 O O . PRO A 1 199 ? -25.694 -2.214 60.465 1.00 51.22 199 PRO A O 1
ATOM 1512 N N . SER A 1 200 ? -25.982 -0.369 59.221 1.00 44.66 200 SER A N 1
ATOM 1513 C CA . SER A 1 200 ? -25.778 0.598 60.297 1.00 44.66 200 SER A CA 1
ATOM 1514 C C . SER A 1 200 ? -27.062 0.664 61.133 1.00 44.66 200 SER A C 1
ATOM 1516 O O . SER A 1 200 ? -28.106 1.064 60.623 1.00 44.66 200 SER A O 1
ATOM 1518 N N . GLY A 1 201 ? -27.024 0.227 62.394 1.00 37.38 201 GLY A N 1
ATOM 1519 C CA . GLY A 1 201 ? -28.166 0.367 63.313 1.00 37.38 201 GLY A CA 1
ATOM 1520 C C . GLY A 1 201 ? -28.389 1.821 63.776 1.00 37.38 201 GLY A C 1
ATOM 1521 O O . GLY A 1 201 ? -27.494 2.649 63.619 1.00 37.38 201 GLY A O 1
ATOM 1522 N N . PRO A 1 202 ? -29.508 2.128 64.462 1.00 46.38 202 PRO A N 1
ATOM 1523 C CA . PRO A 1 202 ? -30.870 2.074 63.924 1.00 46.38 202 PRO A CA 1
ATOM 1524 C C . PRO A 1 202 ? -31.599 3.437 64.026 1.00 46.38 202 PRO A C 1
ATOM 1526 O O . PRO A 1 202 ? -31.309 4.247 64.903 1.00 46.38 202 PRO A O 1
ATOM 1529 N N . ALA A 1 203 ? -32.630 3.644 63.198 1.00 27.45 203 ALA A N 1
ATOM 1530 C CA . ALA A 1 203 ? -33.699 4.629 63.423 1.00 27.45 203 ALA A CA 1
ATOM 1531 C C . ALA A 1 203 ? -35.075 3.939 63.247 1.00 27.45 203 ALA A C 1
ATOM 1533 O O . ALA A 1 203 ? -35.160 2.949 62.518 1.00 27.45 203 ALA A O 1
ATOM 1534 N N . PRO A 1 204 ? -36.126 4.365 63.974 1.00 36.09 204 PRO A N 1
ATOM 1535 C CA . PRO A 1 204 ? -37.176 3.467 64.454 1.00 36.09 204 PRO A CA 1
ATOM 1536 C C . PRO A 1 204 ? -38.302 3.207 63.442 1.00 36.09 204 PRO A C 1
ATOM 1538 O O . PRO A 1 204 ? -38.700 4.084 62.681 1.00 36.09 204 PRO A O 1
ATOM 1541 N N . SER A 1 205 ? -38.863 1.997 63.507 1.00 33.06 205 SER A N 1
ATOM 1542 C CA . SER A 1 205 ? -40.177 1.652 62.942 1.00 33.06 205 SER A CA 1
ATOM 1543 C C . SER A 1 205 ? -41.326 2.140 63.832 1.00 33.06 205 SER A C 1
ATOM 1545 O O . SER A 1 205 ? -41.157 2.273 65.046 1.00 33.06 205 SER A O 1
ATOM 1547 N N . PRO A 1 206 ? -42.539 2.207 63.265 1.00 36.12 206 PRO A N 1
ATOM 1548 C CA . PRO A 1 206 ? -43.681 1.548 63.884 1.00 36.12 206 PRO A CA 1
ATOM 1549 C C . PRO A 1 206 ? -44.340 0.521 62.947 1.00 36.12 206 PRO A C 1
ATOM 1551 O O . PRO A 1 206 ? -44.246 0.590 61.725 1.00 36.12 206 PRO A O 1
ATOM 1554 N N . ALA A 1 207 ? -44.963 -0.467 63.587 1.00 33.19 207 ALA A N 1
ATOM 1555 C CA . ALA A 1 207 ? -45.488 -1.718 63.044 1.00 33.19 207 ALA A CA 1
ATOM 1556 C C . ALA A 1 207 ? -47.031 -1.646 62.781 1.00 33.19 207 ALA A C 1
ATOM 1558 O O . ALA A 1 207 ? -47.544 -0.540 62.628 1.00 33.19 207 ALA A O 1
ATOM 1559 N N . PRO A 1 208 ? -47.802 -2.756 62.686 1.00 53.84 208 PRO A N 1
ATOM 1560 C CA . PRO A 1 208 ? -48.204 -3.364 61.409 1.00 53.84 208 PRO A CA 1
ATOM 1561 C C . PRO A 1 208 ? -49.726 -3.663 61.290 1.00 53.84 208 PRO A C 1
ATOM 1563 O O . PRO A 1 208 ? -50.480 -3.539 62.251 1.00 53.84 208 PRO A O 1
ATOM 1566 N N . GLY A 1 209 ? -50.174 -4.167 60.132 1.00 29.62 209 GLY A N 1
ATOM 1567 C CA . GLY A 1 209 ? -51.487 -4.818 59.975 1.00 29.62 209 GLY A CA 1
ATOM 1568 C C . GLY A 1 209 ? -51.606 -5.596 58.653 1.00 29.62 209 GLY A C 1
ATOM 1569 O O . GLY A 1 209 ? -51.435 -5.005 57.594 1.00 29.62 209 GLY A O 1
ATOM 1570 N N . GLY A 1 210 ? -51.838 -6.919 58.719 1.00 27.92 210 GLY A N 1
ATOM 1571 C CA . GLY A 1 210 ? -52.059 -7.827 57.564 1.00 27.92 210 GLY A CA 1
ATOM 1572 C C . GLY A 1 210 ? -53.522 -7.846 57.071 1.00 27.92 210 GLY A C 1
ATOM 1573 O O . GLY A 1 210 ? -54.223 -6.875 57.344 1.00 27.92 210 GLY A O 1
ATOM 1574 N N . PRO A 1 211 ? -54.066 -8.930 56.459 1.00 40.06 211 PRO A N 1
ATOM 1575 C CA . PRO A 1 211 ? -53.478 -10.087 55.762 1.00 40.06 211 PRO A CA 1
ATOM 1576 C C . PRO A 1 211 ? -53.984 -10.268 54.285 1.00 40.06 211 PRO A C 1
ATOM 1578 O O . PRO A 1 211 ? -54.821 -9.520 53.797 1.00 40.06 211 PRO A O 1
ATOM 1581 N N . THR A 1 212 ? -53.435 -11.282 53.593 1.00 35.03 212 THR A N 1
ATOM 1582 C CA . THR A 1 212 ? -53.644 -11.875 52.223 1.00 35.03 212 THR A CA 1
ATOM 1583 C C . THR A 1 212 ? -55.098 -12.281 51.831 1.00 35.03 212 THR A C 1
ATOM 1585 O O . THR A 1 212 ? -55.925 -12.188 52.735 1.00 35.03 212 THR A O 1
ATOM 1588 N N . PRO A 1 213 ? -55.468 -12.846 50.625 1.00 45.16 213 PRO A N 1
ATOM 1589 C CA . PRO A 1 213 ? -54.680 -13.452 49.503 1.00 45.16 213 PRO A CA 1
ATOM 1590 C C . PRO A 1 213 ? -55.203 -13.243 48.034 1.00 45.16 213 PRO A C 1
ATOM 1592 O O . PRO A 1 213 ? -56.277 -12.695 47.814 1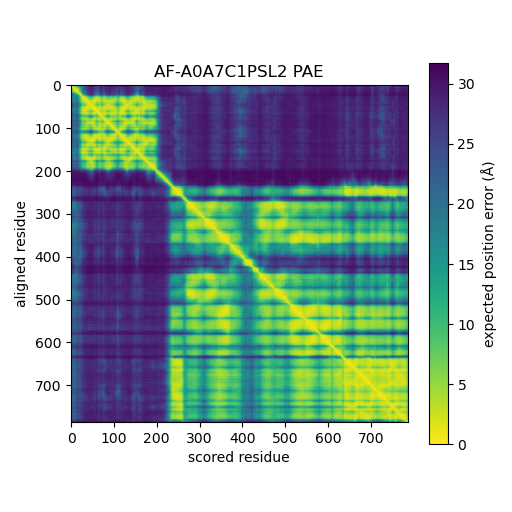.00 45.16 213 PRO A O 1
ATOM 1595 N N . GLY A 1 214 ? -54.500 -13.801 47.023 1.00 31.48 214 GLY A N 1
ATOM 1596 C CA . GLY A 1 214 ? -55.114 -14.263 45.751 1.00 31.48 214 GLY A CA 1
ATOM 1597 C C . GLY A 1 214 ? -54.245 -14.184 44.469 1.00 31.48 214 GLY A C 1
ATOM 1598 O O . GLY A 1 214 ? -53.829 -13.084 44.119 1.00 31.48 214 GLY A O 1
ATOM 1599 N N . PRO A 1 215 ? -53.986 -15.295 43.735 1.00 49.75 215 PRO A N 1
ATOM 1600 C CA . PRO A 1 215 ? -53.168 -15.317 42.515 1.00 49.75 215 PRO A CA 1
ATOM 1601 C C . PRO A 1 215 ? -54.007 -15.290 41.221 1.00 49.75 215 PRO A C 1
ATOM 1603 O O . PRO A 1 215 ? -55.117 -15.817 41.178 1.00 49.75 215 PRO A O 1
ATOM 1606 N N . GLY A 1 216 ? -53.447 -14.738 40.140 1.00 32.81 216 GLY A N 1
ATOM 1607 C CA . GLY A 1 216 ? -54.071 -14.727 38.814 1.00 32.81 216 GLY A CA 1
ATOM 1608 C C . GLY A 1 216 ? -53.041 -14.854 37.694 1.00 32.81 216 GLY A C 1
ATOM 1609 O O . GLY A 1 216 ? -52.367 -13.892 37.343 1.00 32.81 216 GLY A O 1
ATOM 1610 N N . THR A 1 217 ? -52.926 -16.058 37.143 1.00 39.53 217 THR A N 1
ATOM 1611 C CA . THR A 1 217 ? -52.225 -16.387 35.897 1.00 39.53 217 THR A CA 1
ATOM 1612 C C . THR A 1 217 ? -53.121 -16.110 34.689 1.00 39.53 217 THR A C 1
ATOM 1614 O O . THR A 1 217 ? -54.277 -16.530 34.683 1.00 39.53 217 THR A O 1
ATOM 1617 N N . GLY A 1 218 ? -52.574 -15.498 33.635 1.00 31.08 218 GLY A N 1
ATOM 1618 C CA . GLY A 1 218 ? -53.203 -15.397 32.313 1.00 31.08 218 GLY A CA 1
ATOM 1619 C C . GLY A 1 218 ? -52.159 -15.202 31.196 1.00 31.08 218 GLY A C 1
ATOM 1620 O O . GLY A 1 218 ? -51.087 -14.669 31.483 1.00 31.08 218 GLY A O 1
ATOM 1621 N N . PRO A 1 219 ? -52.410 -15.677 29.959 1.00 37.94 219 PRO A N 1
ATOM 1622 C CA . PRO A 1 219 ? -51.369 -16.094 29.012 1.00 37.94 219 PRO A CA 1
ATOM 1623 C C . PRO A 1 219 ? -50.982 -15.025 27.973 1.00 37.94 219 PRO A C 1
ATOM 1625 O O . PRO A 1 219 ? -51.792 -14.188 27.582 1.00 37.94 219 PRO A O 1
ATOM 1628 N N . LEU A 1 220 ? -49.743 -15.119 27.477 1.00 37.16 220 LEU A N 1
ATOM 1629 C CA . LEU A 1 220 ? -49.193 -14.360 26.344 1.00 37.16 220 LEU A CA 1
ATOM 1630 C C . LEU A 1 220 ? -49.821 -14.775 24.993 1.00 37.16 220 LEU A C 1
ATOM 1632 O O . LEU A 1 220 ? -50.009 -15.974 24.773 1.00 37.16 220 LEU A O 1
ATOM 1636 N N . PRO A 1 221 ? -50.051 -13.840 24.046 1.00 38.38 221 PRO A N 1
ATOM 1637 C CA . PRO A 1 221 ? -50.347 -14.171 22.654 1.00 38.38 221 PRO A CA 1
ATOM 1638 C C . PRO A 1 221 ? -49.072 -14.305 21.784 1.00 38.38 221 PRO A C 1
ATOM 1640 O O . PRO A 1 221 ? -48.010 -13.801 22.158 1.00 38.38 221 PRO A O 1
ATOM 1643 N N . PRO A 1 222 ? -49.157 -15.008 20.633 1.00 40.16 222 PRO A N 1
ATOM 1644 C CA . PRO A 1 222 ? -48.006 -15.558 19.919 1.00 40.16 222 PRO A CA 1
ATOM 1645 C C . PRO A 1 222 ? -47.362 -14.587 18.918 1.00 40.16 222 PRO A C 1
ATOM 1647 O O . PRO A 1 222 ? -47.995 -13.677 18.385 1.00 40.16 222 PRO A O 1
ATOM 1650 N N . ALA A 1 223 ? -46.083 -14.842 18.643 1.00 35.34 223 ALA A N 1
ATOM 1651 C CA . ALA A 1 223 ? -45.250 -14.128 17.680 1.00 35.34 223 ALA A CA 1
ATOM 1652 C C . ALA A 1 223 ? -45.662 -14.390 16.214 1.00 35.34 223 ALA A C 1
ATOM 1654 O O . ALA A 1 223 ? -45.991 -15.532 15.881 1.00 35.34 223 ALA A O 1
ATOM 1655 N N . PRO A 1 224 ? -45.564 -13.394 15.309 1.00 35.44 224 PRO A N 1
ATOM 1656 C CA . PRO A 1 224 ? -45.616 -13.632 13.875 1.00 35.44 224 PRO A CA 1
ATOM 1657 C C . PRO A 1 224 ? -44.226 -13.914 13.273 1.00 35.44 224 PRO A C 1
ATOM 1659 O O . PRO A 1 224 ? -43.202 -13.376 13.693 1.00 35.44 224 PRO A O 1
ATOM 1662 N N . SER A 1 225 ? -44.244 -14.790 12.271 1.00 33.19 225 SER A N 1
ATOM 1663 C CA . SER A 1 225 ? -43.150 -15.352 11.468 1.00 33.19 225 SER A CA 1
ATOM 1664 C C . SER A 1 225 ? -42.350 -14.312 10.654 1.00 33.19 225 SER A C 1
ATOM 1666 O O . SER A 1 225 ? -42.865 -13.229 10.372 1.00 33.19 225 SER A O 1
ATOM 1668 N N . PRO A 1 226 ? -41.113 -14.627 10.207 1.00 39.78 226 PRO A N 1
ATOM 1669 C CA . PRO A 1 226 ? -40.230 -13.652 9.572 1.00 39.78 226 PRO A CA 1
ATOM 1670 C C . PRO A 1 226 ? -40.565 -13.451 8.084 1.00 39.78 226 PRO A C 1
ATOM 1672 O O . PRO A 1 226 ? -40.363 -14.342 7.261 1.00 39.78 226 PRO A O 1
ATOM 1675 N N . GLY A 1 227 ? -41.059 -12.258 7.743 1.00 30.78 227 GLY A N 1
ATOM 1676 C CA . GLY A 1 227 ? -40.990 -11.682 6.394 1.00 30.78 227 GLY A CA 1
ATOM 1677 C C . GLY A 1 227 ? -39.656 -10.948 6.165 1.00 30.78 227 GLY A C 1
ATOM 1678 O O . GLY A 1 227 ? -38.910 -10.739 7.122 1.00 30.78 227 GLY A O 1
ATOM 1679 N N . PRO A 1 228 ? -39.322 -10.588 4.913 1.00 35.31 228 PRO A N 1
ATOM 1680 C CA . PRO A 1 228 ? -37.955 -10.301 4.474 1.00 35.31 228 PRO A CA 1
ATOM 1681 C C . PRO A 1 228 ? -37.361 -9.059 5.155 1.00 35.31 228 PRO A C 1
ATOM 1683 O O . PRO A 1 228 ? -38.011 -8.018 5.225 1.00 35.31 228 PRO A O 1
ATOM 1686 N N . SER A 1 229 ? -36.113 -9.171 5.627 1.00 33.00 229 SER A N 1
ATOM 1687 C CA . SER A 1 229 ? -35.337 -8.075 6.223 1.00 33.00 229 SER A CA 1
ATOM 1688 C C . SER A 1 229 ? -35.261 -6.853 5.300 1.00 33.00 229 SER A C 1
ATOM 1690 O O . SER A 1 229 ? -34.704 -6.961 4.207 1.00 33.00 229 SER A O 1
ATOM 1692 N N . PRO A 1 230 ? -35.691 -5.662 5.750 1.00 43.97 230 PRO A N 1
ATOM 1693 C CA . PRO A 1 230 ? -35.294 -4.402 5.155 1.00 43.97 230 PRO A CA 1
ATOM 1694 C C . PRO A 1 230 ? -34.166 -3.808 6.009 1.00 43.97 230 PRO A C 1
ATOM 1696 O O . PRO A 1 230 ? -34.394 -2.943 6.851 1.00 43.97 230 PRO A O 1
ATOM 1699 N N . SER A 1 231 ? -32.939 -4.288 5.828 1.00 41.88 231 SER A N 1
ATOM 1700 C CA . SER A 1 231 ? -31.750 -3.706 6.468 1.00 41.88 231 SER A CA 1
ATOM 1701 C C . SER A 1 231 ? -30.687 -3.407 5.414 1.00 41.88 231 SER A C 1
ATOM 1703 O O . SER A 1 231 ? -29.612 -3.997 5.382 1.00 41.88 231 SER A O 1
ATOM 1705 N N . GLY A 1 232 ? -31.022 -2.490 4.505 1.00 43.56 232 GLY A N 1
ATOM 1706 C CA . GLY A 1 232 ? -30.026 -1.712 3.770 1.00 43.56 232 GLY A CA 1
ATOM 1707 C C . GLY A 1 232 ? -29.762 -0.386 4.502 1.00 43.56 232 GLY A C 1
ATOM 1708 O O . GLY A 1 232 ? -30.678 0.132 5.152 1.00 43.56 232 GLY A O 1
ATOM 1709 N N . PRO A 1 233 ? -28.546 0.184 4.429 1.00 44.09 233 PRO A N 1
ATOM 1710 C CA . PRO A 1 233 ? -28.261 1.485 5.026 1.00 44.09 233 PRO A CA 1
ATOM 1711 C C . PRO A 1 233 ? -29.062 2.586 4.313 1.00 44.09 233 PRO A C 1
ATOM 1713 O O . PRO A 1 233 ? -29.058 2.681 3.087 1.00 44.09 233 PRO A O 1
ATOM 1716 N N . THR A 1 234 ? -29.759 3.423 5.087 1.00 44.91 234 THR A N 1
ATOM 1717 C CA . THR A 1 234 ? -30.623 4.511 4.587 1.00 44.91 234 THR A CA 1
ATOM 1718 C C . THR A 1 234 ? -29.871 5.811 4.264 1.00 44.91 234 THR A C 1
ATOM 1720 O O . THR A 1 234 ? -30.490 6.784 3.852 1.00 44.91 234 THR A O 1
ATOM 1723 N N . SER A 1 235 ? -28.542 5.830 4.377 1.00 46.59 235 SER A N 1
ATOM 1724 C CA . SER A 1 235 ? -27.687 6.867 3.793 1.00 46.59 235 SER A CA 1
ATOM 1725 C C . SER A 1 235 ? -26.376 6.229 3.345 1.00 46.59 235 SER A C 1
ATOM 1727 O O . SER A 1 235 ? -25.695 5.602 4.151 1.00 46.59 235 SER A O 1
ATOM 1729 N N . ARG A 1 236 ? -26.031 6.371 2.059 1.00 60.50 236 ARG A N 1
ATOM 1730 C CA . ARG A 1 236 ? -24.693 6.029 1.541 1.00 60.50 236 ARG A CA 1
ATOM 1731 C C . ARG A 1 236 ? -23.638 7.063 1.939 1.00 60.50 236 ARG A C 1
ATOM 1733 O O . ARG A 1 236 ? -22.457 6.786 1.810 1.00 60.50 236 ARG A O 1
ATOM 1740 N N . LEU A 1 237 ? -24.061 8.250 2.371 1.00 71.81 237 LEU A N 1
ATOM 1741 C CA . LEU A 1 237 ? -23.170 9.358 2.685 1.00 71.81 237 LEU A CA 1
ATOM 1742 C C . LEU A 1 237 ? -22.975 9.470 4.192 1.00 71.81 237 LEU A C 1
ATOM 1744 O O . LEU A 1 237 ? -23.927 9.368 4.972 1.00 71.81 237 LEU A O 1
ATOM 1748 N N . ARG A 1 238 ? -21.726 9.701 4.573 1.00 78.00 238 ARG A N 1
ATOM 1749 C CA . ARG A 1 238 ? -21.280 9.894 5.941 1.00 78.00 238 ARG A CA 1
ATOM 1750 C C . ARG A 1 238 ? -21.587 11.322 6.414 1.00 78.00 238 ARG A C 1
ATOM 1752 O O . ARG A 1 238 ? -21.324 12.273 5.669 1.00 78.00 238 ARG A O 1
ATOM 1759 N N . PRO A 1 239 ? -22.126 11.508 7.630 1.00 77.00 239 PRO A N 1
ATOM 1760 C CA . PRO A 1 239 ? -22.205 12.826 8.251 1.00 77.00 239 PRO A CA 1
ATOM 1761 C C . PRO A 1 239 ? -20.810 13.291 8.694 1.00 77.00 239 PRO A C 1
ATOM 1763 O O . PRO A 1 239 ? -20.045 12.506 9.250 1.00 77.00 239 PRO A O 1
ATOM 1766 N N . ALA A 1 240 ? -20.484 14.567 8.478 1.00 75.94 240 ALA A N 1
ATOM 1767 C CA . ALA A 1 240 ? -19.270 15.152 9.040 1.00 75.94 240 ALA A CA 1
ATOM 1768 C C . ALA A 1 240 ? -19.412 15.254 10.571 1.00 75.94 240 ALA A C 1
ATOM 1770 O O . ALA A 1 240 ? -20.390 15.820 11.067 1.00 75.94 240 ALA A O 1
ATOM 1771 N N . LYS A 1 241 ? -18.455 14.689 11.313 1.00 84.12 241 LYS A N 1
ATOM 1772 C CA . LYS A 1 241 ? -18.344 14.772 12.778 1.00 84.12 241 LYS A CA 1
ATOM 1773 C C . LYS A 1 241 ? -16.935 15.277 13.121 1.00 84.12 241 LYS A C 1
ATOM 1775 O O . LYS A 1 241 ? -16.025 15.021 12.338 1.00 84.12 241 LYS A O 1
ATOM 1780 N N . PRO A 1 242 ? -16.726 15.969 14.256 1.00 88.38 242 PRO A N 1
ATOM 1781 C CA . PRO A 1 242 ? -15.381 16.323 14.702 1.00 88.38 242 PRO A CA 1
ATOM 1782 C C . PRO A 1 242 ? -14.503 15.074 14.833 1.00 88.38 242 PRO A C 1
ATOM 1784 O O . PRO A 1 242 ? -14.949 14.058 15.375 1.00 88.38 242 PRO A O 1
ATOM 1787 N N . VAL A 1 243 ? -13.259 15.150 14.365 1.00 85.38 243 VAL A N 1
ATOM 1788 C CA . VAL A 1 243 ? -12.350 13.995 14.314 1.00 85.38 243 VAL A CA 1
ATOM 1789 C C . VAL A 1 243 ? -12.113 13.408 15.707 1.00 85.38 243 VAL A C 1
ATOM 1791 O O . VAL A 1 243 ? -12.104 12.193 15.874 1.00 85.38 243 VAL A O 1
ATOM 1794 N N . GLU A 1 244 ? -12.017 14.256 16.731 1.00 87.38 244 GLU A N 1
ATOM 1795 C CA . GLU A 1 244 ? -11.810 13.852 18.128 1.00 87.38 244 GLU A CA 1
ATOM 1796 C C . GLU A 1 244 ? -12.987 13.030 18.658 1.00 87.38 244 GLU A C 1
ATOM 1798 O O . GLU A 1 244 ? -12.810 12.102 19.449 1.00 87.38 244 GLU A O 1
ATOM 1803 N N . GLN A 1 245 ? -14.204 13.361 18.215 1.00 91.06 245 GLN A N 1
ATOM 1804 C CA . GLN A 1 245 ? -15.388 12.585 18.556 1.00 91.06 245 GLN A CA 1
ATOM 1805 C C . GLN A 1 245 ? -15.313 11.200 17.906 1.00 91.06 245 GLN A C 1
ATOM 1807 O O . GLN A 1 245 ? -15.569 10.201 18.575 1.00 91.06 245 GLN A O 1
ATOM 1812 N N . TYR A 1 246 ? -14.929 11.128 16.630 1.00 90.12 246 TYR A N 1
ATOM 1813 C CA . TYR A 1 246 ? -14.792 9.859 15.918 1.00 90.12 246 TYR A CA 1
ATOM 1814 C C . TYR A 1 246 ? -13.685 8.968 16.510 1.00 90.12 246 TYR A C 1
ATOM 1816 O O . TYR A 1 246 ? -13.897 7.772 16.713 1.00 90.12 246 TYR A O 1
ATOM 1824 N N . GLU A 1 247 ? -12.534 9.548 16.859 1.00 89.38 247 GLU A N 1
ATOM 1825 C CA . GLU A 1 247 ? -11.435 8.867 17.558 1.00 89.38 247 GLU A CA 1
ATOM 1826 C C . GLU A 1 247 ? -11.908 8.288 18.904 1.00 89.38 247 GLU A C 1
ATOM 1828 O O . GLU A 1 247 ? -11.696 7.107 19.184 1.00 89.38 247 GLU A O 1
ATOM 1833 N N . ALA A 1 248 ? -12.631 9.077 19.707 1.00 89.00 248 ALA A N 1
ATOM 1834 C CA . ALA A 1 248 ? -13.175 8.623 20.987 1.00 89.00 248 ALA A CA 1
ATOM 1835 C C . ALA A 1 248 ? -14.217 7.500 20.830 1.00 89.00 248 ALA A C 1
ATOM 1837 O O . ALA A 1 248 ? -14.267 6.572 21.643 1.00 89.00 248 ALA A O 1
ATOM 1838 N N . GLU A 1 249 ? -15.051 7.566 19.791 1.00 91.69 249 GLU A N 1
ATOM 1839 C CA . GLU A 1 249 ? -16.028 6.527 19.461 1.00 91.69 249 GLU A CA 1
ATOM 1840 C C . GLU A 1 249 ? -15.344 5.211 19.040 1.00 91.69 249 GLU A C 1
ATOM 1842 O O . GLU A 1 249 ? -15.753 4.134 19.489 1.00 91.69 249 GLU A O 1
ATOM 1847 N N . LEU A 1 250 ? -14.273 5.279 18.241 1.00 90.75 250 LEU A N 1
ATOM 1848 C CA . LEU A 1 250 ? -13.451 4.118 17.880 1.00 90.75 250 LEU A CA 1
ATOM 1849 C C . LEU A 1 250 ? -12.734 3.516 19.096 1.00 90.75 250 LEU A C 1
ATOM 1851 O O . LEU A 1 250 ? -12.721 2.293 19.252 1.00 90.75 250 LEU A O 1
ATOM 1855 N N . ASP A 1 251 ? -12.192 4.345 19.987 1.00 87.62 251 ASP A N 1
ATOM 1856 C CA . ASP A 1 251 ? -11.548 3.895 21.226 1.00 87.62 251 ASP A CA 1
ATOM 1857 C C . ASP A 1 251 ? -12.535 3.211 22.177 1.00 87.62 251 ASP A C 1
ATOM 1859 O O . ASP A 1 251 ? -12.225 2.177 22.782 1.00 87.62 251 ASP A O 1
ATOM 1863 N N . ALA A 1 252 ? -13.748 3.750 22.295 1.00 87.44 252 ALA A N 1
ATOM 1864 C CA . ALA A 1 252 ? -14.813 3.130 23.072 1.00 87.44 252 ALA A CA 1
ATOM 1865 C C . ALA A 1 252 ? -15.218 1.773 22.476 1.00 87.44 252 ALA A C 1
ATOM 1867 O O . ALA A 1 252 ? -15.354 0.787 23.207 1.00 87.44 252 ALA A O 1
ATOM 1868 N N . LEU A 1 253 ? -15.354 1.696 21.148 1.00 88.69 253 LEU A N 1
ATOM 1869 C CA . LEU A 1 253 ? -15.638 0.443 20.453 1.00 88.69 253 LEU A CA 1
ATOM 1870 C C . LEU A 1 253 ? -14.522 -0.580 20.679 1.00 88.69 253 LEU A C 1
ATOM 1872 O O . LEU A 1 253 ? -14.804 -1.730 21.010 1.00 88.69 253 LEU A O 1
ATOM 1876 N N . ARG A 1 254 ? -13.260 -0.157 20.567 1.00 86.94 254 ARG A N 1
ATOM 1877 C CA . ARG A 1 254 ? -12.081 -0.991 20.819 1.00 86.94 254 ARG A CA 1
ATOM 1878 C C . ARG A 1 254 ? -12.130 -1.643 22.197 1.00 86.94 254 ARG A C 1
ATOM 1880 O O . ARG A 1 254 ? -11.875 -2.837 22.312 1.00 86.94 254 ARG A O 1
ATOM 1887 N N . GLN A 1 255 ? -12.473 -0.879 23.230 1.00 83.44 255 GLN A N 1
ATOM 1888 C CA . GLN A 1 255 ? -12.580 -1.385 24.603 1.00 83.44 255 GLN A CA 1
ATOM 1889 C C . GLN A 1 255 ? -13.760 -2.350 24.796 1.00 83.44 255 GLN A C 1
ATOM 1891 O O . GLN A 1 255 ? -13.718 -3.202 25.681 1.00 83.44 255 GLN A O 1
ATOM 1896 N N . ALA A 1 256 ? -14.804 -2.232 23.973 1.00 82.19 256 ALA A N 1
ATOM 1897 C CA . ALA A 1 256 ? -15.982 -3.095 24.009 1.00 82.19 256 ALA A CA 1
ATOM 1898 C C . ALA A 1 256 ? -15.835 -4.390 23.183 1.00 82.19 256 ALA A C 1
ATOM 1900 O O . ALA A 1 256 ? -16.670 -5.294 23.317 1.00 82.19 256 ALA A O 1
ATOM 1901 N N . LEU A 1 257 ? -14.806 -4.495 22.333 1.00 84.44 257 LEU A N 1
ATOM 1902 C CA . LEU A 1 257 ? -14.565 -5.675 21.506 1.00 84.44 257 LEU A CA 1
ATOM 1903 C C . LEU A 1 257 ? -14.135 -6.869 22.363 1.00 84.44 257 LEU A C 1
ATOM 1905 O O . LEU A 1 257 ? -13.180 -6.814 23.134 1.00 84.44 257 LEU A O 1
ATOM 1909 N N . ARG A 1 258 ? -14.832 -7.989 22.177 1.00 80.00 258 ARG A N 1
ATOM 1910 C CA . ARG A 1 258 ? -14.474 -9.299 22.720 1.00 80.00 258 ARG A CA 1
ATOM 1911 C C . ARG A 1 258 ? -13.879 -10.133 21.594 1.00 80.00 258 ARG A C 1
ATOM 1913 O O . ARG A 1 258 ? -14.498 -10.296 20.544 1.00 80.00 258 ARG A O 1
ATOM 1920 N N . PHE A 1 259 ? -12.699 -10.693 21.800 1.00 73.62 259 PHE A N 1
ATOM 1921 C CA . PHE A 1 259 ? -12.166 -11.701 20.887 1.00 73.62 259 PHE A CA 1
ATOM 1922 C C . PHE A 1 259 ? -12.773 -13.054 21.257 1.00 73.62 259 PHE A C 1
ATOM 1924 O O . PHE A 1 259 ? -12.965 -13.339 22.438 1.00 73.62 259 PHE A O 1
ATOM 1931 N N . ALA A 1 260 ? -13.155 -13.859 20.264 1.00 57.97 260 ALA A N 1
ATOM 1932 C CA . ALA A 1 260 ? -13.640 -15.207 20.536 1.00 57.97 260 ALA A CA 1
ATOM 1933 C C . ALA A 1 260 ? -12.547 -16.009 21.274 1.00 57.97 260 ALA A C 1
ATOM 1935 O O . ALA A 1 260 ? -11.406 -16.047 20.810 1.00 57.97 260 ALA A O 1
ATOM 1936 N N . GLU A 1 261 ? -12.905 -16.634 22.404 1.00 44.69 261 GLU A N 1
ATOM 1937 C CA . GLU A 1 261 ? -12.002 -17.308 23.364 1.00 44.69 261 GLU A CA 1
ATOM 1938 C C . GLU A 1 261 ? -11.151 -18.453 22.767 1.00 44.69 261 GLU A C 1
ATOM 1940 O O . GLU A 1 261 ? -10.205 -18.900 23.403 1.00 44.69 261 GLU A O 1
ATOM 1945 N N . ASP A 1 262 ? -11.387 -18.839 21.508 1.00 38.78 262 ASP A N 1
ATOM 1946 C CA . ASP A 1 262 ? -10.638 -19.877 20.784 1.00 38.78 262 ASP A CA 1
ATOM 1947 C C . ASP A 1 262 ? -9.672 -19.339 19.705 1.00 38.78 262 ASP A C 1
ATOM 1949 O O . ASP A 1 262 ? -9.080 -20.110 18.954 1.00 38.78 262 ASP A O 1
ATOM 1953 N N . THR A 1 263 ? -9.429 -18.024 19.635 1.00 39.62 263 THR A N 1
ATOM 1954 C CA . THR A 1 263 ? -8.390 -17.452 18.739 1.00 39.62 263 THR A CA 1
ATOM 1955 C C . THR A 1 263 ? -6.973 -17.475 19.332 1.00 39.62 263 THR A C 1
ATOM 1957 O O . THR A 1 263 ? -6.063 -16.826 18.821 1.00 39.62 263 THR A O 1
ATOM 1960 N N . ALA A 1 264 ? -6.754 -18.283 20.375 1.00 31.47 264 ALA A N 1
ATOM 1961 C CA . ALA A 1 264 ? -5.430 -18.650 20.886 1.00 31.47 264 ALA A CA 1
ATOM 1962 C C . ALA A 1 264 ? -4.876 -19.951 20.260 1.00 31.47 264 ALA A C 1
ATOM 1964 O O . ALA A 1 264 ? -4.013 -20.605 20.844 1.00 31.47 264 ALA A O 1
ATOM 1965 N N . GLY A 1 265 ? -5.356 -20.335 19.075 1.00 31.38 265 GLY A N 1
ATOM 1966 C CA . GLY A 1 265 ? -4.718 -21.334 18.220 1.00 31.38 265 GLY A CA 1
ATOM 1967 C C . GLY A 1 265 ? -4.135 -20.654 16.987 1.00 31.38 265 GLY A C 1
ATOM 1968 O O . GLY A 1 265 ? -4.884 -20.075 16.209 1.00 31.38 265 GLY A O 1
ATOM 1969 N N . GLU A 1 266 ? -2.808 -20.699 16.848 1.00 37.16 266 GLU A N 1
ATOM 1970 C CA . GLU A 1 266 ? -2.013 -20.281 15.684 1.00 37.16 266 GLU A CA 1
ATOM 1971 C C . GLU A 1 266 ? -2.782 -20.347 14.344 1.00 37.16 266 GLU A C 1
ATOM 1973 O O . GLU A 1 266 ? -2.776 -21.369 13.665 1.00 37.16 266 GLU A O 1
ATOM 1978 N N . SER A 1 267 ? -3.373 -19.229 13.913 1.00 31.89 267 SER A N 1
ATOM 1979 C CA . SER A 1 267 ? -3.759 -19.017 12.507 1.00 31.89 267 SER A CA 1
ATOM 1980 C C . SER A 1 267 ? -2.764 -18.103 11.789 1.00 31.89 267 SER A C 1
ATOM 1982 O O . SER A 1 267 ? -3.063 -17.515 10.758 1.00 31.89 267 SER A O 1
ATOM 1984 N N . GLY A 1 268 ? -1.545 -17.995 12.320 1.00 37.72 268 GLY A N 1
ATOM 1985 C CA . GLY A 1 268 ? -0.396 -17.600 11.528 1.00 37.72 268 GLY A CA 1
ATOM 1986 C C . GLY A 1 268 ? 0.091 -18.848 10.819 1.00 37.72 268 GLY A C 1
ATOM 1987 O O . GLY A 1 268 ? 0.858 -19.620 11.397 1.00 37.72 268 GLY A O 1
ATOM 1988 N N . ARG A 1 269 ? -0.342 -19.078 9.575 1.00 39.81 269 ARG A N 1
ATOM 1989 C CA . ARG A 1 269 ? 0.348 -20.035 8.709 1.00 39.81 269 ARG A CA 1
ATOM 1990 C C . ARG A 1 269 ? 1.800 -19.578 8.699 1.00 39.81 269 ARG A C 1
ATOM 1992 O O . ARG A 1 269 ? 2.122 -18.576 8.070 1.00 39.81 269 ARG A O 1
ATOM 1999 N N . ARG A 1 270 ? 2.681 -20.281 9.419 1.00 42.22 270 ARG A N 1
ATOM 2000 C CA . ARG A 1 270 ? 4.121 -20.122 9.242 1.00 42.22 270 ARG A CA 1
ATOM 2001 C C . ARG A 1 270 ? 4.371 -20.535 7.802 1.00 42.22 270 ARG A C 1
ATOM 2003 O O . ARG A 1 270 ? 4.587 -21.711 7.516 1.00 42.22 270 ARG A O 1
ATOM 2010 N N . THR A 1 271 ? 4.304 -19.591 6.864 1.00 53.47 271 THR A N 1
ATOM 2011 C CA . THR A 1 271 ? 5.087 -19.690 5.641 1.00 53.47 271 THR A CA 1
ATOM 2012 C C . THR A 1 271 ? 6.475 -20.014 6.140 1.00 53.47 271 THR A C 1
ATOM 2014 O O . THR A 1 271 ? 7.085 -19.194 6.828 1.00 53.47 271 THR A O 1
ATOM 2017 N N . GLY A 1 272 ? 6.897 -21.266 5.941 1.00 70.50 272 GLY A N 1
ATOM 2018 C CA . GLY A 1 272 ? 8.163 -21.729 6.480 1.00 70.50 272 GLY A CA 1
ATOM 2019 C C . GLY A 1 272 ? 9.234 -20.724 6.086 1.00 70.50 272 GLY A C 1
ATOM 2020 O O . GLY A 1 272 ? 9.167 -20.176 4.985 1.00 70.50 272 GLY A O 1
ATOM 2021 N N . LEU A 1 273 ? 10.195 -20.466 6.972 1.00 82.00 273 LEU A N 1
ATOM 2022 C CA . LEU A 1 273 ? 11.273 -19.506 6.724 1.00 82.00 273 LEU A CA 1
ATOM 2023 C C . LEU A 1 273 ? 11.855 -19.658 5.306 1.00 82.00 273 LEU A C 1
ATOM 2025 O O . LEU A 1 273 ? 12.088 -18.676 4.619 1.00 82.00 273 LEU A O 1
ATOM 2029 N N . TRP A 1 274 ? 11.976 -20.895 4.818 1.00 84.75 274 TRP A N 1
ATOM 2030 C CA . TRP A 1 274 ? 12.358 -21.203 3.439 1.00 84.75 274 TRP A CA 1
ATOM 2031 C C . TRP A 1 274 ? 11.421 -20.647 2.364 1.00 84.75 274 TRP A C 1
ATOM 2033 O O . TRP A 1 274 ? 11.902 -20.066 1.400 1.00 84.75 274 TRP A O 1
ATOM 2043 N N . GLY A 1 275 ? 10.104 -20.794 2.514 1.00 83.06 275 GLY A N 1
ATOM 2044 C CA . GLY A 1 275 ? 9.127 -20.190 1.607 1.00 83.06 275 GLY A CA 1
ATOM 2045 C C . GLY A 1 275 ? 9.234 -18.666 1.606 1.00 83.06 275 GLY A C 1
ATOM 2046 O O . GLY A 1 275 ? 9.301 -18.060 0.541 1.00 83.06 275 GLY A O 1
ATOM 2047 N N . PHE A 1 276 ? 9.368 -18.055 2.786 1.00 82.81 276 PHE A N 1
ATOM 2048 C CA . PHE A 1 276 ? 9.600 -16.616 2.910 1.00 82.81 276 PHE A CA 1
ATOM 2049 C C . PHE A 1 276 ? 10.889 -16.177 2.194 1.00 82.81 276 PHE A C 1
ATOM 2051 O O . PHE A 1 276 ? 10.842 -15.305 1.330 1.00 82.81 276 PHE A O 1
ATOM 2058 N N . LEU A 1 277 ? 12.022 -16.838 2.452 1.00 88.69 277 LEU A N 1
ATOM 2059 C CA . LEU A 1 277 ? 13.305 -16.538 1.804 1.00 88.69 277 LEU A CA 1
ATOM 2060 C C . LEU A 1 277 ? 13.265 -16.746 0.285 1.00 88.69 277 LEU A C 1
ATOM 2062 O O . LEU A 1 277 ? 13.818 -15.935 -0.454 1.00 88.69 277 LEU A O 1
ATOM 2066 N N . LEU A 1 278 ? 12.591 -17.795 -0.196 1.00 88.88 278 LEU A N 1
ATOM 2067 C CA . LEU A 1 278 ? 12.421 -18.052 -1.627 1.00 88.88 278 LEU A CA 1
ATOM 2068 C C . LEU A 1 278 ? 11.559 -16.980 -2.293 1.00 88.88 278 LEU A C 1
ATOM 2070 O O . LEU A 1 278 ? 11.910 -16.514 -3.373 1.00 88.88 278 LEU A O 1
ATOM 2074 N N . THR A 1 279 ? 10.471 -16.546 -1.653 1.00 83.38 279 THR A N 1
ATOM 2075 C CA . THR A 1 279 ? 9.654 -15.441 -2.178 1.00 83.38 279 THR A CA 1
ATOM 2076 C C . THR A 1 279 ? 10.415 -14.116 -2.162 1.00 83.38 279 THR A C 1
ATOM 2078 O O . THR A 1 279 ? 10.365 -13.387 -3.149 1.00 83.38 279 THR A O 1
ATOM 2081 N N . ALA A 1 280 ? 11.190 -13.832 -1.111 1.00 86.88 280 ALA A N 1
ATOM 2082 C CA . ALA A 1 280 ? 12.057 -12.658 -1.039 1.00 86.88 280 ALA A CA 1
ATOM 2083 C C . ALA A 1 280 ? 13.098 -12.660 -2.168 1.00 86.88 280 ALA A C 1
ATOM 2085 O O . ALA A 1 280 ? 13.257 -11.669 -2.880 1.00 86.88 280 ALA A O 1
ATOM 2086 N N . ALA A 1 281 ? 13.757 -13.801 -2.389 1.00 90.62 281 ALA A N 1
ATOM 2087 C CA . ALA A 1 281 ? 14.699 -13.983 -3.484 1.00 90.62 281 ALA A CA 1
ATOM 2088 C C . ALA A 1 281 ? 14.021 -13.849 -4.859 1.00 90.62 281 ALA A C 1
ATOM 2090 O O . ALA A 1 281 ? 14.567 -13.208 -5.754 1.00 90.62 281 ALA A O 1
ATOM 2091 N N . ALA A 1 282 ? 12.814 -14.397 -5.029 1.00 89.62 282 ALA A N 1
ATOM 2092 C CA . ALA A 1 282 ? 12.047 -14.279 -6.266 1.00 89.62 282 ALA A CA 1
ATOM 2093 C C . ALA A 1 282 ? 11.687 -12.819 -6.576 1.00 89.62 282 ALA A C 1
ATOM 2095 O O . ALA A 1 282 ? 11.904 -12.371 -7.699 1.00 89.62 282 ALA A O 1
ATOM 2096 N N . TRP A 1 283 ? 11.221 -12.047 -5.588 1.00 87.94 283 TRP A N 1
ATOM 2097 C CA . TRP A 1 283 ? 10.984 -10.609 -5.750 1.00 87.94 283 TRP A CA 1
ATOM 2098 C C . TRP A 1 283 ? 12.278 -9.848 -6.070 1.00 87.94 283 TRP A C 1
ATOM 2100 O O . TRP A 1 283 ? 12.268 -8.970 -6.935 1.00 87.94 283 TRP A O 1
ATOM 2110 N N . GLY A 1 284 ? 13.404 -10.222 -5.454 1.00 89.00 284 GLY A N 1
ATOM 2111 C CA . GLY A 1 284 ? 14.725 -9.674 -5.785 1.00 89.00 284 GLY A CA 1
ATOM 2112 C C . GLY A 1 284 ? 15.119 -9.930 -7.243 1.00 89.00 284 GLY A C 1
ATOM 2113 O O . GLY A 1 284 ? 15.606 -9.026 -7.920 1.00 89.00 284 GLY A O 1
ATOM 2114 N N . LEU A 1 285 ? 14.828 -11.127 -7.765 1.00 90.19 285 LEU A N 1
ATOM 2115 C CA . LEU A 1 285 ? 15.062 -11.475 -9.170 1.00 90.19 285 LEU A CA 1
ATOM 2116 C C . LEU A 1 285 ? 14.122 -10.739 -10.129 1.00 90.19 285 LEU A C 1
ATOM 2118 O O . LEU A 1 285 ? 14.575 -10.214 -11.142 1.00 90.19 285 LEU A O 1
ATOM 2122 N N . ILE A 1 286 ? 12.828 -10.669 -9.812 1.00 88.19 286 ILE A N 1
ATOM 2123 C CA . ILE A 1 286 ? 11.829 -9.942 -10.615 1.00 88.19 286 ILE A CA 1
ATOM 2124 C C . ILE A 1 286 ? 12.222 -8.470 -10.740 1.00 88.19 286 ILE A C 1
ATOM 2126 O O . ILE A 1 286 ? 12.086 -7.876 -11.806 1.00 88.19 286 ILE A O 1
ATOM 2130 N N . THR A 1 287 ? 12.783 -7.898 -9.677 1.00 85.69 287 THR A N 1
ATOM 2131 C CA . THR A 1 287 ? 13.215 -6.502 -9.653 1.00 85.69 287 THR A CA 1
ATOM 2132 C C . THR A 1 287 ? 14.331 -6.200 -10.666 1.00 85.69 287 THR A C 1
ATOM 2134 O O . THR A 1 287 ? 14.488 -5.061 -11.091 1.00 85.69 287 THR A O 1
ATOM 2137 N N . LEU A 1 288 ? 15.076 -7.198 -11.145 1.00 85.56 288 LEU A N 1
ATOM 2138 C CA . LEU A 1 288 ? 16.065 -6.999 -12.216 1.00 85.56 288 LEU A CA 1
ATOM 2139 C C . LEU A 1 288 ? 15.436 -6.695 -13.576 1.00 85.56 288 LEU A C 1
ATOM 2141 O O . LEU A 1 288 ? 16.095 -6.124 -14.441 1.00 85.56 288 LEU A O 1
ATOM 2145 N N . LEU A 1 289 ? 14.170 -7.074 -13.760 1.00 83.94 289 LEU A N 1
ATOM 2146 C CA . LEU A 1 289 ? 13.387 -6.762 -14.954 1.00 83.94 289 LEU A CA 1
ATOM 2147 C C . LEU A 1 289 ? 12.827 -5.335 -14.911 1.00 83.94 289 LEU A C 1
ATOM 2149 O O . LEU A 1 289 ? 12.151 -4.920 -15.849 1.00 83.94 289 LEU A O 1
ATOM 2153 N N . THR A 1 290 ? 13.088 -4.583 -13.836 1.00 81.88 290 THR A N 1
ATOM 2154 C CA . THR A 1 290 ? 12.666 -3.185 -13.761 1.00 81.88 290 THR A CA 1
ATOM 2155 C C . THR A 1 290 ? 13.423 -2.336 -14.781 1.00 81.88 290 THR A C 1
ATOM 2157 O O . THR A 1 290 ? 14.626 -2.532 -15.007 1.00 81.88 290 THR A O 1
ATOM 2160 N N . PRO A 1 291 ? 12.730 -1.370 -15.400 1.00 69.69 291 PRO A N 1
ATOM 2161 C CA . PRO A 1 291 ? 13.263 -0.644 -16.542 1.00 69.69 291 PRO A CA 1
ATOM 2162 C C . PRO A 1 291 ? 14.454 0.262 -16.192 1.00 69.69 291 PRO A C 1
ATOM 2164 O O . PRO A 1 291 ? 15.254 0.535 -17.078 1.00 69.69 291 PRO A O 1
ATOM 2167 N N . CYS A 1 292 ? 14.674 0.618 -14.917 1.00 71.12 292 CYS A N 1
ATOM 2168 C CA . CYS A 1 292 ? 15.842 1.413 -14.515 1.00 71.12 292 CYS A CA 1
ATOM 2169 C C . CYS A 1 292 ? 17.083 0.562 -14.174 1.00 71.12 292 CYS A C 1
ATOM 2171 O O . CYS A 1 292 ? 18.209 1.062 -14.193 1.00 71.12 292 CYS A O 1
ATOM 2173 N N . VAL A 1 293 ? 16.908 -0.731 -13.879 1.00 79.44 293 VAL A N 1
ATOM 2174 C CA . VAL A 1 293 ? 18.014 -1.653 -13.565 1.00 79.44 293 VAL A CA 1
ATOM 2175 C C . VAL A 1 293 ? 18.522 -2.347 -14.823 1.00 79.44 293 VAL A C 1
ATOM 2177 O O . VAL A 1 293 ? 19.734 -2.462 -15.026 1.00 79.44 293 VAL A O 1
ATOM 2180 N N . PHE A 1 294 ? 17.605 -2.768 -15.693 1.00 75.75 294 PHE A N 1
ATOM 2181 C CA . PHE A 1 294 ? 17.923 -3.532 -16.895 1.00 75.75 294 PHE A CA 1
ATOM 2182 C C . PHE A 1 294 ? 18.971 -2.854 -17.817 1.00 75.75 294 PHE A C 1
ATOM 2184 O O . PHE A 1 294 ? 19.936 -3.523 -18.200 1.00 75.75 294 PHE A O 1
ATOM 2191 N N . PRO A 1 295 ? 18.897 -1.538 -18.116 1.00 64.69 295 PRO A N 1
ATOM 2192 C CA . PRO A 1 295 ? 19.863 -0.841 -18.975 1.00 64.69 295 PRO A CA 1
ATOM 2193 C C . PRO A 1 295 ? 21.262 -0.703 -18.360 1.00 64.69 295 PRO A C 1
ATOM 2195 O O . PRO A 1 295 ? 22.242 -0.516 -19.082 1.00 64.69 295 PRO A O 1
ATOM 2198 N N . MET A 1 296 ? 21.380 -0.811 -17.034 1.00 73.06 296 MET A N 1
ATOM 2199 C CA . MET A 1 296 ? 22.655 -0.714 -16.317 1.00 73.06 296 MET A CA 1
ATOM 2200 C C . MET A 1 296 ? 23.423 -2.045 -16.289 1.00 73.06 296 MET A C 1
ATOM 2202 O O . MET A 1 296 ? 24.647 -2.042 -16.113 1.00 73.06 296 MET A O 1
ATOM 2206 N N . ILE A 1 297 ? 22.755 -3.185 -16.517 1.00 74.00 297 ILE A N 1
ATOM 2207 C CA . ILE A 1 297 ? 23.407 -4.507 -16.554 1.00 74.00 297 ILE A CA 1
ATOM 2208 C C . ILE A 1 297 ? 24.476 -4.573 -17.666 1.00 74.00 297 ILE A C 1
ATOM 2210 O O . ILE A 1 297 ? 25.620 -4.903 -17.354 1.00 74.00 297 ILE A O 1
ATOM 2214 N N . PRO A 1 298 ? 24.206 -4.194 -18.933 1.00 64.19 298 PRO A N 1
ATOM 2215 C CA . PRO A 1 298 ? 25.234 -4.195 -19.976 1.00 64.19 298 PRO A CA 1
ATOM 2216 C C . PRO A 1 298 ? 26.398 -3.236 -19.692 1.00 64.19 298 PRO A C 1
ATOM 2218 O O . PRO A 1 298 ? 27.553 -3.569 -19.961 1.00 64.19 298 PRO A O 1
ATOM 2221 N N . ILE A 1 299 ? 26.114 -2.063 -19.112 1.00 66.62 299 ILE A N 1
ATOM 2222 C CA . ILE A 1 299 ? 27.130 -1.050 -18.788 1.00 66.62 299 ILE A CA 1
ATOM 2223 C C . ILE A 1 299 ? 28.098 -1.594 -17.735 1.00 66.62 299 ILE A C 1
ATOM 2225 O O . ILE A 1 299 ? 29.313 -1.577 -17.936 1.00 66.62 299 ILE A O 1
ATOM 2229 N N . THR A 1 300 ? 27.577 -2.140 -16.638 1.00 69.25 300 THR A N 1
ATOM 2230 C CA . THR A 1 300 ? 28.394 -2.729 -15.564 1.00 69.25 300 THR A CA 1
ATOM 2231 C C . THR A 1 300 ? 29.192 -3.939 -16.051 1.00 69.25 300 THR A C 1
ATOM 2233 O O . THR A 1 300 ? 30.386 -4.057 -15.769 1.00 69.25 300 THR A O 1
ATOM 2236 N N . VAL A 1 301 ? 28.577 -4.787 -16.876 1.00 70.00 301 VAL A N 1
ATOM 2237 C CA . VAL A 1 301 ? 29.235 -5.917 -17.541 1.00 70.00 301 VAL A CA 1
ATOM 2238 C C . VAL A 1 301 ? 30.397 -5.467 -18.434 1.00 70.00 301 VAL A C 1
ATOM 2240 O O . VAL A 1 301 ? 31.465 -6.082 -18.398 1.00 70.00 301 VAL A O 1
ATOM 2243 N N . SER A 1 302 ? 30.239 -4.382 -19.197 1.00 65.94 302 SER A N 1
ATOM 2244 C CA . SER A 1 302 ? 31.295 -3.858 -20.078 1.00 65.94 302 SER A CA 1
ATOM 2245 C C . SER A 1 302 ? 32.544 -3.405 -19.307 1.00 65.94 302 SER A C 1
ATOM 2247 O O . SER A 1 302 ? 33.673 -3.627 -19.753 1.00 65.94 302 SER A O 1
ATOM 2249 N N . ILE A 1 303 ? 32.352 -2.855 -18.102 1.00 67.12 303 ILE A N 1
ATOM 2250 C CA . ILE A 1 303 ? 33.439 -2.448 -17.204 1.00 67.12 303 ILE A CA 1
ATOM 2251 C C . ILE A 1 303 ? 34.215 -3.680 -16.717 1.00 67.12 303 ILE A C 1
ATOM 2253 O O . ILE A 1 303 ? 35.449 -3.680 -16.741 1.00 67.12 303 ILE A O 1
ATOM 2257 N N . PHE A 1 304 ? 33.515 -4.752 -16.330 1.00 71.06 304 PHE A N 1
ATOM 2258 C CA . PHE A 1 304 ? 34.149 -5.997 -15.884 1.00 71.06 304 PHE A CA 1
ATOM 2259 C C . PHE A 1 304 ? 34.848 -6.749 -17.018 1.00 71.06 304 PHE A C 1
ATOM 2261 O O . PHE A 1 304 ? 35.929 -7.302 -16.803 1.00 71.06 304 PHE A O 1
ATOM 2268 N N . LEU A 1 305 ? 34.280 -6.726 -18.227 1.00 67.94 305 LEU A N 1
ATOM 2269 C CA . LEU A 1 305 ? 34.899 -7.286 -19.429 1.00 67.94 305 LEU A CA 1
ATOM 2270 C C . LEU A 1 305 ? 36.243 -6.613 -19.726 1.00 67.94 305 LEU A C 1
ATOM 2272 O O . LEU A 1 305 ? 37.246 -7.308 -19.879 1.00 67.94 305 LEU A O 1
ATOM 2276 N N . LYS A 1 306 ? 36.291 -5.274 -19.701 1.00 68.44 306 LYS A N 1
ATOM 2277 C CA . LYS A 1 306 ? 37.523 -4.498 -19.929 1.00 68.44 306 LYS A CA 1
ATOM 2278 C C . LYS A 1 306 ? 38.618 -4.799 -18.897 1.00 68.44 306 LYS A C 1
ATOM 2280 O O . LYS A 1 306 ? 39.803 -4.735 -19.204 1.00 68.44 306 LYS A O 1
ATOM 2285 N N . GLN A 1 307 ? 38.243 -5.139 -17.666 1.00 67.56 307 GLN A N 1
ATOM 2286 C CA . GLN A 1 307 ? 39.189 -5.485 -16.596 1.00 67.56 307 GLN A CA 1
ATOM 2287 C C . GLN A 1 307 ? 39.595 -6.969 -16.600 1.00 67.56 307 GLN A C 1
ATOM 2289 O O . GLN A 1 307 ? 40.704 -7.305 -16.178 1.00 67.56 307 GLN A O 1
ATOM 2294 N N . GLY A 1 308 ? 38.728 -7.849 -17.114 1.00 60.16 308 GLY A N 1
ATOM 2295 C CA . GLY A 1 308 ? 38.973 -9.287 -17.276 1.00 60.16 308 GLY A CA 1
ATOM 2296 C C . GLY A 1 308 ? 40.020 -9.641 -18.324 1.00 60.16 308 GLY A C 1
ATOM 2297 O O . GLY A 1 308 ? 40.567 -10.741 -18.273 1.00 60.16 308 GLY A O 1
ATOM 2298 N N . GLU A 1 309 ? 40.355 -8.712 -19.217 1.00 66.06 309 GLU A N 1
ATOM 2299 C CA . GLU A 1 309 ? 41.494 -8.850 -20.131 1.00 66.06 309 GLU A CA 1
ATOM 2300 C C . GLU A 1 309 ? 42.849 -8.764 -19.408 1.00 66.06 309 GLU A C 1
ATOM 2302 O O . GLU A 1 309 ? 43.825 -9.333 -19.887 1.00 66.06 309 GLU A O 1
ATOM 2307 N N . GLN A 1 310 ? 42.921 -8.115 -18.236 1.00 65.81 310 GLN A N 1
ATOM 2308 C CA . GLN A 1 310 ? 44.179 -7.948 -17.497 1.00 65.81 310 GLN A CA 1
ATOM 2309 C C . GLN A 1 310 ? 44.449 -9.077 -16.492 1.00 65.81 310 GLN A C 1
ATOM 2311 O O . GLN A 1 310 ? 45.569 -9.575 -16.425 1.00 65.81 310 GLN A O 1
ATOM 2316 N N . SER A 1 311 ? 43.463 -9.484 -15.675 1.00 77.56 311 SER A N 1
ATOM 2317 C CA . SER A 1 311 ? 43.611 -10.650 -14.779 1.00 77.56 311 SER A CA 1
ATOM 2318 C C . SER A 1 311 ? 42.272 -11.165 -14.212 1.00 77.56 311 SER A C 1
ATOM 2320 O O . SER A 1 311 ? 41.481 -10.373 -13.695 1.00 77.56 311 SER A O 1
ATOM 2322 N N . PRO A 1 312 ? 42.031 -12.492 -14.188 1.00 75.75 312 PRO A N 1
ATOM 2323 C CA . PRO A 1 312 ? 40.759 -13.063 -13.727 1.00 75.75 312 PRO A CA 1
ATOM 2324 C C . PRO A 1 312 ? 40.514 -12.876 -12.220 1.00 75.75 312 PRO A C 1
ATOM 2326 O O . PRO A 1 312 ? 39.383 -12.653 -11.795 1.00 75.75 312 PRO A O 1
ATOM 2329 N N . ARG A 1 313 ? 41.574 -12.904 -11.393 1.00 80.12 313 ARG A N 1
ATOM 2330 C CA . ARG A 1 313 ? 41.468 -12.678 -9.936 1.00 80.12 313 ARG A CA 1
ATOM 2331 C C . ARG A 1 313 ? 40.994 -11.264 -9.600 1.00 80.12 313 ARG A C 1
ATOM 2333 O O . ARG A 1 313 ? 40.225 -11.087 -8.661 1.00 80.12 313 ARG A O 1
ATOM 2340 N N . ARG A 1 314 ? 41.441 -10.262 -10.363 1.00 78.44 314 ARG A N 1
ATOM 2341 C CA . ARG A 1 314 ? 41.061 -8.862 -10.146 1.00 78.44 314 ARG A CA 1
ATOM 2342 C C . ARG A 1 314 ? 39.604 -8.620 -10.528 1.00 78.44 314 ARG A C 1
ATOM 2344 O O . ARG A 1 314 ? 38.907 -7.944 -9.783 1.00 78.44 314 ARG A O 1
ATOM 2351 N N . THR A 1 315 ? 39.123 -9.226 -11.613 1.00 78.69 315 THR A N 1
ATOM 2352 C CA . THR A 1 315 ? 37.703 -9.174 -11.996 1.00 78.69 315 THR A CA 1
ATOM 2353 C C . THR A 1 315 ? 36.803 -9.804 -10.941 1.00 78.69 315 THR A C 1
ATOM 2355 O O . THR A 1 315 ? 35.807 -9.194 -10.565 1.00 78.69 315 THR A O 1
ATOM 2358 N N . LEU A 1 316 ? 37.181 -10.969 -10.399 1.00 82.25 316 LEU A N 1
ATOM 2359 C CA . LEU A 1 316 ? 36.417 -11.620 -9.330 1.00 82.25 316 LEU A CA 1
ATOM 2360 C C . LEU A 1 316 ? 36.375 -10.765 -8.054 1.00 82.25 316 LEU A C 1
ATOM 2362 O O . LEU A 1 316 ? 35.323 -10.637 -7.434 1.00 82.25 316 LEU A O 1
ATOM 2366 N N . LEU A 1 317 ? 37.498 -10.140 -7.684 1.00 85.25 317 LEU A N 1
ATOM 2367 C CA . LEU A 1 317 ? 37.566 -9.251 -6.524 1.00 85.25 317 LEU A CA 1
ATOM 2368 C C . LEU A 1 317 ? 36.687 -8.008 -6.709 1.00 85.25 317 LEU A C 1
ATOM 2370 O O . LEU A 1 317 ? 35.934 -7.655 -5.805 1.00 85.25 317 LEU A O 1
ATOM 2374 N N . LEU A 1 318 ? 36.751 -7.354 -7.870 1.00 83.19 318 LEU A N 1
ATOM 2375 C CA . LEU A 1 318 ? 35.961 -6.150 -8.144 1.00 83.19 318 LEU A CA 1
ATOM 2376 C C . LEU A 1 318 ? 34.464 -6.471 -8.227 1.00 83.19 318 LEU A C 1
ATOM 2378 O O . LEU A 1 318 ? 33.665 -5.769 -7.613 1.00 83.19 318 LEU A O 1
ATOM 2382 N N . ALA A 1 319 ? 34.079 -7.569 -8.878 1.00 84.38 319 ALA A N 1
ATOM 2383 C CA . ALA A 1 319 ? 32.691 -8.026 -8.896 1.00 84.38 319 ALA A CA 1
ATOM 2384 C C . ALA A 1 319 ? 32.181 -8.413 -7.498 1.00 84.38 319 ALA A C 1
ATOM 2386 O O . ALA A 1 319 ? 31.060 -8.061 -7.136 1.00 84.38 319 ALA A O 1
ATOM 2387 N N . GLY A 1 320 ? 33.012 -9.074 -6.685 1.00 88.06 320 GLY A N 1
ATOM 2388 C CA . GLY A 1 320 ? 32.695 -9.395 -5.294 1.00 88.06 320 GLY A CA 1
ATOM 2389 C C . GLY A 1 320 ? 32.451 -8.144 -4.450 1.00 88.06 320 GLY A C 1
ATOM 2390 O O . GLY A 1 320 ? 31.435 -8.056 -3.766 1.00 88.06 320 GLY A O 1
ATOM 2391 N N . VAL A 1 321 ? 33.326 -7.138 -4.554 1.00 89.00 321 VAL A N 1
ATOM 2392 C CA . VAL A 1 321 ? 33.154 -5.842 -3.874 1.00 89.00 321 VAL A CA 1
ATOM 2393 C C . VAL A 1 321 ? 31.890 -5.124 -4.355 1.00 89.00 321 VAL A C 1
ATOM 2395 O O . VAL A 1 321 ? 31.147 -4.584 -3.536 1.00 89.00 321 VAL A O 1
ATOM 2398 N N . TYR A 1 322 ? 31.618 -5.139 -5.662 1.00 86.50 322 TYR A N 1
ATOM 2399 C CA . TYR A 1 322 ? 30.421 -4.531 -6.246 1.00 86.50 322 TYR A CA 1
ATOM 2400 C C . TYR A 1 322 ? 29.141 -5.160 -5.676 1.00 86.50 322 TYR A C 1
ATOM 2402 O O . TYR A 1 322 ? 28.279 -4.454 -5.153 1.00 86.50 322 TYR A O 1
ATOM 2410 N N . CYS A 1 323 ? 29.056 -6.493 -5.685 1.00 89.88 323 CYS A N 1
ATOM 2411 C CA . CYS A 1 323 ? 27.900 -7.231 -5.178 1.00 89.88 323 CYS A CA 1
ATOM 2412 C C . CYS A 1 323 ? 27.739 -7.085 -3.663 1.00 89.88 323 CYS A C 1
ATOM 2414 O O . CYS A 1 323 ? 26.630 -6.865 -3.192 1.00 89.88 323 CYS A O 1
ATOM 2416 N N . LEU A 1 324 ? 28.831 -7.145 -2.895 1.00 91.06 324 LEU A N 1
ATOM 2417 C CA . LEU A 1 324 ? 28.787 -6.970 -1.441 1.00 91.06 324 LEU A CA 1
ATOM 2418 C C . LEU A 1 324 ? 28.320 -5.562 -1.057 1.00 91.06 324 LEU A C 1
ATOM 2420 O O . LEU A 1 324 ? 27.559 -5.407 -0.105 1.00 91.06 324 LEU A O 1
ATOM 2424 N N . THR A 1 325 ? 28.711 -4.548 -1.833 1.00 88.56 325 THR A N 1
ATOM 2425 C CA . THR A 1 325 ? 28.224 -3.175 -1.649 1.00 88.56 325 THR A CA 1
ATOM 2426 C C . THR A 1 325 ? 26.722 -3.082 -1.919 1.00 88.56 325 THR A C 1
ATOM 2428 O O . THR A 1 325 ? 26.004 -2.513 -1.101 1.00 88.56 325 THR A O 1
ATOM 2431 N N . ILE A 1 326 ? 26.227 -3.687 -3.008 1.00 88.06 326 ILE A N 1
ATOM 2432 C CA . ILE A 1 326 ? 24.785 -3.748 -3.304 1.00 88.06 326 ILE A CA 1
ATOM 2433 C C . ILE A 1 326 ? 24.037 -4.471 -2.181 1.00 88.06 326 ILE A C 1
ATOM 2435 O O . ILE A 1 326 ? 23.065 -3.937 -1.664 1.00 88.06 326 ILE A O 1
ATOM 2439 N N . ILE A 1 327 ? 24.499 -5.650 -1.759 1.00 91.12 327 ILE A N 1
ATOM 2440 C CA . ILE A 1 327 ? 23.852 -6.446 -0.706 1.00 91.12 327 ILE A CA 1
ATOM 2441 C C . ILE A 1 327 ? 23.773 -5.657 0.602 1.00 91.12 327 ILE A C 1
ATOM 2443 O O . ILE A 1 327 ? 22.722 -5.650 1.241 1.00 91.12 327 ILE A O 1
ATOM 2447 N N . ALA A 1 328 ? 24.852 -4.965 0.979 1.00 89.25 328 ALA A N 1
ATOM 2448 C CA . ALA A 1 328 ? 24.890 -4.149 2.185 1.00 89.25 328 ALA A CA 1
ATOM 2449 C C . ALA A 1 328 ? 23.944 -2.943 2.090 1.00 89.25 328 ALA A C 1
ATOM 2451 O O . ALA A 1 328 ? 23.094 -2.763 2.957 1.00 89.25 328 ALA A O 1
ATOM 2452 N N . VAL A 1 329 ? 24.050 -2.132 1.034 1.00 85.44 329 VAL A N 1
ATOM 2453 C CA . VAL A 1 329 ? 23.259 -0.898 0.895 1.00 85.44 329 VAL A CA 1
ATOM 2454 C C . VAL A 1 329 ? 21.781 -1.212 0.655 1.00 85.44 329 VAL A C 1
ATOM 2456 O O . VAL A 1 329 ? 20.913 -0.653 1.330 1.00 85.44 329 VAL A O 1
ATOM 2459 N N . LEU A 1 330 ? 21.476 -2.130 -0.266 1.00 84.81 330 LEU A N 1
ATOM 2460 C CA . LEU A 1 330 ? 20.106 -2.530 -0.589 1.00 84.81 330 LEU A CA 1
ATOM 2461 C C . LEU A 1 330 ? 19.474 -3.343 0.544 1.00 84.81 330 LEU A C 1
ATOM 2463 O O . LEU A 1 330 ? 18.308 -3.142 0.848 1.00 84.81 330 LEU A O 1
ATOM 2467 N N . GLY A 1 331 ? 20.230 -4.223 1.208 1.00 85.81 331 GLY A N 1
ATOM 2468 C CA . GLY A 1 331 ? 19.729 -5.005 2.342 1.00 85.81 331 GLY A CA 1
ATOM 2469 C C . GLY A 1 331 ? 19.397 -4.133 3.553 1.00 85.81 331 GLY A C 1
ATOM 2470 O O . GLY A 1 331 ? 18.329 -4.286 4.145 1.00 85.81 331 GLY A O 1
ATOM 2471 N N . VAL A 1 332 ? 20.269 -3.174 3.891 1.00 82.62 332 VAL A N 1
ATOM 2472 C CA . VAL A 1 332 ? 20.015 -2.212 4.976 1.00 82.62 332 VAL A CA 1
ATOM 2473 C C . VAL A 1 332 ? 18.826 -1.318 4.631 1.00 82.62 332 VAL A C 1
ATOM 2475 O O . VAL A 1 332 ? 17.909 -1.196 5.441 1.00 82.62 332 VAL A O 1
ATOM 2478 N N . SER A 1 333 ? 18.807 -0.722 3.436 1.00 76.00 333 SER A N 1
ATOM 2479 C CA . SER A 1 333 ? 17.687 0.133 3.020 1.00 76.00 333 SER A CA 1
ATOM 2480 C C . SER A 1 333 ? 16.367 -0.638 2.984 1.00 76.00 333 SER A C 1
ATOM 2482 O O . SER A 1 333 ? 15.403 -0.169 3.580 1.00 76.00 333 SER A O 1
ATOM 2484 N N . ALA A 1 334 ? 16.328 -1.844 2.408 1.00 76.69 334 ALA A N 1
ATOM 2485 C CA . ALA A 1 334 ? 15.149 -2.709 2.420 1.00 76.69 334 ALA A CA 1
ATOM 2486 C C . ALA A 1 334 ? 14.653 -2.976 3.848 1.00 76.69 334 ALA A C 1
ATOM 2488 O O . ALA A 1 334 ? 13.488 -2.726 4.136 1.00 76.69 334 ALA A O 1
ATOM 2489 N N . PHE A 1 335 ? 15.531 -3.395 4.766 1.00 78.50 335 PHE A N 1
ATOM 2490 C CA . PHE A 1 335 ? 15.151 -3.669 6.156 1.00 78.50 335 PHE A CA 1
ATOM 2491 C C . PHE A 1 335 ? 14.524 -2.453 6.854 1.00 78.50 335 PHE A C 1
ATOM 2493 O O . PHE A 1 335 ? 13.498 -2.582 7.520 1.00 78.50 335 PHE A O 1
ATOM 2500 N N . PHE A 1 336 ? 15.107 -1.262 6.683 1.00 71.12 336 PHE A N 1
ATOM 2501 C CA . PHE A 1 336 ? 14.538 -0.040 7.254 1.00 71.12 336 PHE A CA 1
ATOM 2502 C C . PHE A 1 336 ? 13.213 0.341 6.591 1.00 71.12 336 PHE A C 1
ATOM 2504 O O . PHE A 1 336 ? 12.264 0.696 7.296 1.00 71.12 336 PHE A O 1
ATOM 2511 N N . LEU A 1 337 ? 13.127 0.238 5.263 1.00 66.81 337 LEU A N 1
ATOM 2512 C CA . LEU A 1 337 ? 11.921 0.608 4.540 1.00 66.81 337 LEU A CA 1
ATOM 2513 C C . LEU A 1 337 ? 10.758 -0.332 4.778 1.00 66.81 337 LEU A C 1
ATOM 2515 O O . LEU A 1 337 ? 9.644 0.164 4.759 1.00 66.81 337 LEU A O 1
ATOM 2519 N N . LEU A 1 338 ? 10.959 -1.619 5.069 1.00 66.12 338 LEU A N 1
ATOM 2520 C CA . LEU A 1 338 ? 9.842 -2.519 5.389 1.00 66.12 338 LEU A CA 1
ATOM 2521 C C . LEU A 1 338 ? 8.916 -1.933 6.469 1.00 66.12 338 LEU A C 1
ATOM 2523 O O . LEU A 1 338 ? 7.705 -2.104 6.397 1.00 66.12 338 LEU A O 1
ATOM 2527 N N . SER A 1 339 ? 9.479 -1.184 7.423 1.00 60.94 339 SER A N 1
ATOM 2528 C CA . SER A 1 339 ? 8.721 -0.548 8.507 1.00 60.94 339 SER A CA 1
ATOM 2529 C C . SER A 1 339 ? 8.039 0.778 8.145 1.00 60.94 339 SER A C 1
ATOM 2531 O O . SER A 1 339 ? 7.107 1.180 8.831 1.00 60.94 339 SER A O 1
ATOM 2533 N N . THR A 1 340 ? 8.491 1.470 7.096 1.00 63.19 340 THR A N 1
ATOM 2534 C CA . THR A 1 340 ? 7.997 2.804 6.694 1.00 63.19 340 THR A CA 1
ATOM 2535 C C . THR A 1 340 ? 7.452 2.834 5.265 1.00 63.19 340 THR A C 1
ATOM 2537 O O . THR A 1 340 ? 7.111 3.896 4.747 1.00 63.19 340 THR A O 1
ATOM 2540 N N . PHE A 1 341 ? 7.383 1.677 4.605 1.00 66.38 341 PHE A N 1
ATOM 2541 C CA . PHE A 1 341 ? 7.089 1.561 3.182 1.00 66.38 341 PHE A CA 1
ATOM 2542 C C . PHE A 1 341 ? 5.688 2.056 2.843 1.00 66.38 341 PHE A C 1
ATOM 2544 O O . PHE A 1 341 ? 5.527 2.787 1.869 1.00 66.38 341 PHE A O 1
ATOM 2551 N N . VAL A 1 342 ? 4.695 1.674 3.650 1.00 62.78 342 VAL A N 1
ATOM 2552 C CA . VAL A 1 342 ? 3.293 2.042 3.425 1.00 62.78 342 VAL A CA 1
ATOM 2553 C C . VAL A 1 342 ? 3.147 3.564 3.450 1.00 62.78 342 VAL A C 1
ATOM 2555 O O . VAL A 1 342 ? 2.676 4.139 2.477 1.00 62.78 342 VAL A O 1
ATOM 2558 N N . GLU A 1 343 ? 3.682 4.223 4.481 1.00 66.69 343 GLU A N 1
ATOM 2559 C CA . GLU A 1 343 ? 3.633 5.686 4.633 1.00 66.69 343 GLU A CA 1
ATOM 2560 C C . GLU A 1 343 ? 4.373 6.428 3.517 1.00 66.69 343 GLU A C 1
ATOM 2562 O O . GLU A 1 343 ? 3.940 7.486 3.068 1.00 66.69 343 GLU A O 1
ATOM 2567 N N . LEU A 1 344 ? 5.502 5.880 3.060 1.00 66.06 344 LEU A N 1
ATOM 2568 C CA . LEU A 1 344 ? 6.288 6.485 1.990 1.00 66.06 344 LEU A CA 1
ATOM 2569 C C . LEU A 1 344 ? 5.627 6.312 0.618 1.00 66.06 344 LEU A C 1
ATOM 2571 O O . LEU A 1 344 ? 5.739 7.195 -0.227 1.00 66.06 344 LEU A O 1
ATOM 2575 N N . SER A 1 345 ? 4.950 5.185 0.397 1.00 68.44 345 SER A N 1
ATOM 2576 C CA . SER A 1 345 ? 4.322 4.845 -0.885 1.00 68.44 345 SER A CA 1
ATOM 2577 C C . SER A 1 345 ? 3.009 5.579 -1.117 1.00 68.44 345 SER A C 1
ATOM 2579 O O . SER A 1 345 ? 2.619 5.760 -2.267 1.00 68.44 345 SER A O 1
ATOM 2581 N N . THR A 1 346 ? 2.338 6.019 -0.053 1.00 69.25 346 THR A N 1
ATOM 2582 C CA . THR A 1 346 ? 1.107 6.821 -0.128 1.00 69.25 346 THR A CA 1
ATOM 2583 C C . THR A 1 346 ? 1.374 8.328 -0.091 1.00 69.25 346 THR A C 1
ATOM 2585 O O . THR A 1 346 ? 0.436 9.119 -0.137 1.00 69.25 346 THR A O 1
ATOM 2588 N N . ASP A 1 347 ? 2.637 8.753 0.021 1.00 76.38 347 ASP A N 1
ATOM 2589 C CA . ASP A 1 347 ? 2.996 10.169 0.118 1.00 76.38 347 ASP A CA 1
ATOM 2590 C C . ASP A 1 347 ? 2.921 10.869 -1.256 1.00 76.38 347 ASP A C 1
ATOM 2592 O O . ASP A 1 347 ? 3.517 10.381 -2.226 1.00 76.38 347 ASP A O 1
ATOM 2596 N N . PRO A 1 348 ? 2.228 12.017 -1.373 1.00 79.75 348 PRO A N 1
ATOM 2597 C CA . PRO A 1 348 ? 2.013 12.673 -2.663 1.00 79.75 348 PRO A CA 1
ATOM 2598 C C . PRO A 1 348 ? 3.317 13.186 -3.284 1.00 79.75 348 PRO A C 1
ATOM 2600 O O . PRO A 1 348 ? 3.526 13.043 -4.489 1.00 79.75 348 PRO A O 1
ATOM 2603 N N . TRP A 1 349 ? 4.232 13.725 -2.472 1.00 79.25 349 TRP A N 1
ATOM 2604 C CA . TRP A 1 349 ? 5.507 14.266 -2.944 1.00 79.25 349 TRP A CA 1
ATOM 2605 C C . TRP A 1 349 ? 6.444 13.164 -3.420 1.00 79.25 349 TRP A C 1
ATOM 2607 O O . TRP A 1 349 ? 7.099 13.315 -4.453 1.00 79.25 349 TRP A O 1
ATOM 2617 N N . MET A 1 350 ? 6.476 12.034 -2.709 1.00 76.75 350 MET A N 1
ATOM 2618 C CA . MET A 1 350 ? 7.218 10.855 -3.151 1.00 76.75 350 MET A CA 1
ATOM 2619 C C . MET A 1 350 ? 6.688 10.339 -4.493 1.00 76.75 350 MET A C 1
ATOM 2621 O O . MET A 1 350 ? 7.477 10.084 -5.401 1.00 76.75 350 MET A O 1
ATOM 2625 N N . ASN A 1 351 ? 5.366 10.219 -4.647 1.00 82.31 351 ASN A N 1
ATOM 2626 C CA . ASN A 1 351 ? 4.754 9.760 -5.896 1.00 82.31 351 ASN A CA 1
ATOM 2627 C C . ASN A 1 351 ? 5.016 10.733 -7.058 1.00 82.31 351 ASN A C 1
ATOM 2629 O O . ASN A 1 351 ? 5.386 10.287 -8.146 1.00 82.31 351 ASN A O 1
ATOM 2633 N N . LEU A 1 352 ? 4.923 12.050 -6.837 1.00 84.31 352 LEU A N 1
ATOM 2634 C CA . LEU A 1 352 ? 5.274 13.036 -7.866 1.00 84.31 352 LEU A CA 1
ATOM 2635 C C . LEU A 1 352 ? 6.755 12.947 -8.246 1.00 84.31 352 LEU A C 1
ATOM 2637 O O . LEU A 1 352 ? 7.110 12.997 -9.425 1.00 84.31 352 LEU A O 1
ATOM 2641 N N . GLY A 1 353 ? 7.620 12.776 -7.251 1.00 77.75 353 GLY A N 1
ATOM 2642 C CA . GLY A 1 353 ? 9.033 12.542 -7.469 1.00 77.75 353 GLY A CA 1
ATOM 2643 C C . GLY A 1 353 ? 9.287 11.303 -8.335 1.00 77.75 353 GLY A C 1
ATOM 2644 O O . GLY A 1 353 ? 9.997 11.382 -9.338 1.00 77.75 353 GLY A O 1
ATOM 2645 N N . LEU A 1 354 ? 8.675 10.167 -7.993 1.00 78.56 354 LEU A N 1
ATOM 2646 C CA . LEU A 1 354 ? 8.775 8.933 -8.775 1.00 78.56 354 LEU A CA 1
ATOM 2647 C C . LEU A 1 354 ? 8.263 9.128 -10.206 1.00 78.56 354 LEU A C 1
ATOM 2649 O O . LEU A 1 354 ? 8.909 8.661 -11.141 1.00 78.56 354 LEU A O 1
ATOM 2653 N N . CYS A 1 355 ? 7.163 9.861 -10.401 1.00 85.88 355 CYS A N 1
ATOM 2654 C CA . CYS A 1 355 ? 6.679 10.230 -11.731 1.00 85.88 355 CYS A CA 1
ATOM 2655 C C . CYS A 1 355 ? 7.745 10.997 -12.525 1.00 85.88 355 CYS A C 1
ATOM 2657 O O . CYS A 1 355 ? 8.090 10.594 -13.636 1.00 85.88 355 CYS A O 1
ATOM 2659 N N . LEU A 1 356 ? 8.296 12.078 -11.961 1.00 83.50 356 LEU A N 1
ATOM 2660 C CA . LEU A 1 356 ? 9.339 12.872 -12.617 1.00 83.50 356 LEU A CA 1
ATOM 2661 C C . LEU A 1 356 ? 10.561 12.013 -12.955 1.00 83.50 356 LEU A C 1
ATOM 2663 O O . LEU A 1 356 ? 11.119 12.126 -14.045 1.00 83.50 356 LEU A O 1
ATOM 2667 N N . LEU A 1 357 ? 10.950 11.133 -12.036 1.00 78.88 357 LEU A N 1
ATOM 2668 C CA . LEU A 1 357 ? 12.061 10.218 -12.223 1.00 78.88 357 LEU A CA 1
ATOM 2669 C C . LEU A 1 357 ? 11.827 9.272 -13.411 1.00 78.88 357 LEU A C 1
ATOM 2671 O O . LEU A 1 357 ? 12.699 9.170 -14.272 1.00 78.88 357 LEU A O 1
ATOM 2675 N N . PHE A 1 358 ? 10.661 8.623 -13.488 1.00 84.62 358 PHE A N 1
ATOM 2676 C CA . PHE A 1 358 ? 10.312 7.741 -14.606 1.00 84.62 358 PHE A CA 1
ATOM 2677 C C . PHE A 1 358 ? 10.246 8.490 -15.939 1.00 84.62 358 PHE A C 1
ATOM 2679 O O . PHE A 1 358 ? 10.719 7.972 -16.944 1.00 84.62 358 PHE A O 1
ATOM 2686 N N . VAL A 1 359 ? 9.729 9.723 -15.964 1.00 86.69 359 VAL A N 1
ATOM 2687 C CA . VAL A 1 359 ? 9.739 10.553 -17.181 1.00 86.69 359 VAL A CA 1
ATOM 2688 C C . VAL A 1 359 ? 11.171 10.839 -17.627 1.00 86.69 359 VAL A C 1
ATOM 2690 O O . VAL A 1 359 ? 11.499 10.699 -18.802 1.00 86.69 359 VAL A O 1
ATOM 2693 N N . VAL A 1 360 ? 12.046 11.217 -16.699 1.00 82.19 360 VAL A N 1
ATOM 2694 C CA . VAL A 1 360 ? 13.449 11.529 -16.994 1.00 82.19 360 VAL A CA 1
ATOM 2695 C C . VAL A 1 360 ? 14.205 10.304 -17.519 1.00 82.19 360 VAL A C 1
ATOM 2697 O O . VAL A 1 360 ? 14.903 10.403 -18.531 1.00 82.19 360 VAL A O 1
ATOM 2700 N N . PHE A 1 361 ? 14.029 9.133 -16.904 1.00 80.00 361 PHE A N 1
ATOM 2701 C CA . PHE A 1 361 ? 14.623 7.900 -17.426 1.00 80.00 361 PHE A CA 1
ATOM 2702 C C . PHE A 1 361 ? 14.053 7.511 -18.789 1.00 80.00 361 PHE A C 1
ATOM 2704 O O . PHE A 1 361 ? 14.840 7.218 -19.690 1.00 80.00 361 PHE A O 1
ATOM 2711 N N . ALA A 1 362 ? 12.742 7.644 -18.999 1.00 87.69 362 ALA A N 1
ATOM 2712 C CA . ALA A 1 362 ? 12.126 7.337 -20.282 1.00 87.69 362 ALA A CA 1
ATOM 2713 C C . ALA A 1 362 ? 12.709 8.202 -21.407 1.00 87.69 362 ALA A C 1
ATOM 2715 O O . ALA A 1 362 ? 13.075 7.693 -22.467 1.00 87.69 362 ALA A O 1
ATOM 2716 N N . LEU A 1 363 ? 12.876 9.506 -21.163 1.00 86.56 363 LEU A N 1
ATOM 2717 C CA . LEU A 1 363 ? 13.501 10.426 -22.118 1.00 86.56 363 LEU A CA 1
ATOM 2718 C C . LEU A 1 363 ? 14.966 10.068 -22.404 1.00 86.56 363 LEU A C 1
ATOM 2720 O O . LEU A 1 363 ? 15.420 10.210 -23.543 1.00 86.56 363 LEU A O 1
ATOM 2724 N N . SER A 1 364 ? 15.699 9.571 -21.405 1.00 82.00 364 SER A N 1
ATOM 2725 C CA . SER A 1 364 ? 17.054 9.059 -21.618 1.00 82.00 364 SER A CA 1
ATOM 2726 C C . SER A 1 364 ? 17.068 7.776 -22.447 1.00 82.00 364 SER A C 1
ATOM 2728 O O . SER A 1 364 ? 17.899 7.637 -23.342 1.00 82.00 364 SER A O 1
ATOM 2730 N N . LEU A 1 365 ? 16.119 6.865 -22.216 1.00 84.50 365 LEU A N 1
ATOM 2731 C CA . LEU A 1 365 ? 15.975 5.625 -22.981 1.00 84.50 365 LEU A CA 1
ATOM 2732 C C . LEU A 1 365 ? 15.571 5.865 -24.441 1.00 84.50 365 LEU A C 1
ATOM 2734 O O . LEU A 1 365 ? 15.994 5.109 -25.313 1.00 84.50 365 LEU A O 1
ATOM 2738 N N . PHE A 1 366 ? 14.827 6.937 -24.727 1.00 87.06 366 PHE A N 1
ATOM 2739 C CA . PHE A 1 366 ? 14.576 7.402 -26.098 1.00 87.06 366 PHE A CA 1
ATOM 2740 C C . PHE A 1 366 ? 15.788 8.086 -26.748 1.00 87.06 366 PHE A C 1
ATOM 2742 O O . PHE A 1 366 ? 15.738 8.436 -27.929 1.00 87.06 366 PHE A O 1
ATOM 2749 N N . GLY A 1 367 ? 16.877 8.281 -25.999 1.00 78.62 367 GLY A N 1
ATOM 2750 C CA . GLY A 1 367 ? 18.102 8.897 -26.490 1.00 78.62 367 GLY A CA 1
ATOM 2751 C C . GLY A 1 367 ? 18.011 10.417 -26.618 1.00 78.62 367 GLY A C 1
ATOM 2752 O O . GLY A 1 367 ? 18.719 11.008 -27.425 1.00 78.62 367 GLY A O 1
ATOM 2753 N N . MET A 1 368 ? 17.144 11.089 -25.854 1.00 81.12 368 MET A N 1
ATOM 2754 C CA . MET A 1 368 ? 17.132 12.558 -25.839 1.00 81.12 368 MET A CA 1
ATOM 2755 C C . MET A 1 368 ? 18.408 13.123 -25.189 1.00 81.12 368 MET A C 1
ATOM 2757 O O . MET A 1 368 ? 18.890 14.183 -25.581 1.00 81.12 368 MET A O 1
ATOM 2761 N N . TYR A 1 369 ? 18.947 12.416 -24.193 1.00 77.69 369 TYR A N 1
ATOM 2762 C CA . TYR A 1 369 ? 20.207 12.719 -23.514 1.00 77.69 369 TYR A CA 1
ATOM 2763 C C . TYR A 1 369 ? 20.746 11.478 -22.790 1.00 77.69 369 TYR A C 1
ATOM 2765 O O . TYR A 1 369 ? 19.995 10.577 -22.405 1.00 77.69 369 TYR A O 1
ATOM 2773 N N . GLU A 1 370 ? 22.054 11.451 -22.542 1.00 69.06 370 GLU A N 1
ATOM 2774 C CA . GLU A 1 370 ? 22.690 10.409 -21.739 1.00 69.06 370 GLU A CA 1
ATOM 2775 C C . GLU A 1 370 ? 22.600 10.748 -20.245 1.00 69.06 370 GLU A C 1
ATOM 2777 O O . GLU A 1 370 ? 23.047 11.807 -19.788 1.00 69.06 370 GLU A O 1
ATOM 2782 N N . VAL A 1 371 ? 22.021 9.844 -19.450 1.00 64.12 371 VAL A N 1
ATOM 2783 C CA . VAL A 1 371 ? 22.004 9.990 -17.990 1.00 64.12 371 VAL A CA 1
ATOM 2784 C C . VAL A 1 371 ? 23.399 9.699 -17.444 1.00 64.12 371 VAL A C 1
ATOM 2786 O O . VAL A 1 371 ? 23.843 8.557 -17.343 1.00 64.12 371 VAL A O 1
ATOM 2789 N N . THR A 1 372 ? 24.098 10.767 -17.068 1.00 65.00 372 THR A N 1
ATOM 2790 C CA . THR A 1 372 ? 25.362 10.674 -16.334 1.00 65.00 372 THR A CA 1
ATOM 2791 C C . THR A 1 372 ? 25.112 10.481 -14.839 1.00 65.00 372 THR A C 1
ATOM 2793 O O . THR A 1 372 ? 24.050 10.817 -14.308 1.00 65.00 372 THR A O 1
ATOM 2796 N N . LEU A 1 373 ? 26.131 10.002 -14.123 1.00 55.47 373 LEU A N 1
ATOM 2797 C CA . LEU A 1 373 ? 26.112 9.894 -12.661 1.00 55.47 373 LEU A CA 1
ATOM 2798 C C . LEU A 1 373 ? 25.751 11.231 -11.973 1.00 55.47 373 LEU A C 1
ATOM 2800 O O . LEU A 1 373 ? 25.066 11.245 -10.953 1.00 55.47 373 LEU A O 1
ATOM 2804 N N . SER A 1 374 ? 26.175 12.358 -12.550 1.00 54.97 374 SER A N 1
ATOM 2805 C CA . SER A 1 374 ? 25.807 13.714 -12.118 1.00 54.97 374 SER A CA 1
ATOM 2806 C C . SER A 1 374 ? 24.305 13.952 -12.168 1.00 54.97 374 SER A C 1
ATOM 2808 O O . SER A 1 374 ? 23.730 14.448 -11.203 1.00 54.97 374 SER A O 1
ATOM 2810 N N . THR A 1 375 ? 23.678 13.589 -13.287 1.00 60.62 375 THR A N 1
ATOM 2811 C CA . THR A 1 375 ? 22.237 13.733 -13.499 1.00 60.62 375 THR A CA 1
ATOM 2812 C C . THR A 1 375 ? 21.473 12.911 -12.464 1.00 60.62 375 THR A C 1
ATOM 2814 O O . THR A 1 375 ? 20.560 13.415 -11.823 1.00 60.62 375 THR A O 1
ATOM 2817 N N . VAL A 1 376 ? 21.924 11.681 -12.212 1.00 57.09 376 VAL A N 1
ATOM 2818 C CA . VAL A 1 376 ? 21.379 10.784 -11.185 1.00 57.09 376 VAL A CA 1
ATOM 2819 C C . VAL A 1 376 ? 21.443 11.380 -9.775 1.00 57.09 376 VAL A C 1
ATOM 2821 O O . VAL A 1 376 ? 20.442 11.371 -9.061 1.00 57.09 376 VAL A O 1
ATOM 2824 N N . 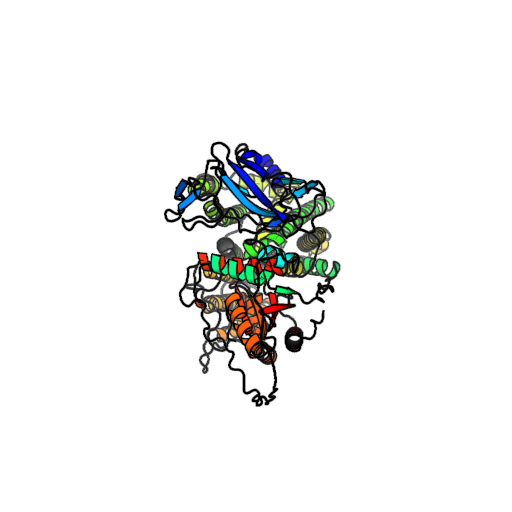LEU A 1 377 ? 22.605 11.890 -9.357 1.00 56.81 377 LEU A N 1
ATOM 2825 C CA . LEU A 1 377 ? 22.789 12.475 -8.023 1.00 56.81 377 LEU A CA 1
ATOM 2826 C C . LEU A 1 377 ? 21.956 13.748 -7.844 1.00 56.81 377 LEU A C 1
ATOM 2828 O O . LEU A 1 377 ? 21.396 13.963 -6.772 1.00 56.81 377 LEU A O 1
ATOM 2832 N N . LEU A 1 378 ? 21.838 14.563 -8.896 1.00 60.72 378 LEU A N 1
ATOM 2833 C CA . LEU A 1 378 ? 20.978 15.746 -8.911 1.00 60.72 378 LEU A CA 1
ATOM 2834 C C . LEU A 1 378 ? 19.497 15.381 -8.791 1.00 60.72 378 LEU A C 1
ATOM 2836 O O . LEU A 1 378 ? 18.793 15.995 -7.998 1.00 60.72 378 LEU A O 1
ATOM 2840 N N . LEU A 1 379 ? 19.029 14.371 -9.528 1.00 59.81 379 LEU A N 1
ATOM 2841 C CA . LEU A 1 379 ? 17.639 13.910 -9.461 1.00 59.81 379 LEU A CA 1
ATOM 2842 C C . LEU A 1 379 ? 17.325 13.271 -8.109 1.00 59.81 379 LEU A C 1
ATOM 2844 O O . LEU A 1 379 ? 16.321 13.614 -7.499 1.00 59.81 379 LEU A O 1
ATOM 2848 N N . GLY A 1 380 ? 18.200 12.396 -7.606 1.00 57.72 380 GLY A N 1
ATOM 2849 C CA . GLY A 1 380 ? 18.049 11.778 -6.287 1.00 57.72 380 GLY A CA 1
ATOM 2850 C C . GLY A 1 380 ? 18.102 12.800 -5.145 1.00 57.72 380 GLY A C 1
ATOM 2851 O O . GLY A 1 380 ? 17.305 12.726 -4.213 1.00 57.72 380 GLY A O 1
ATOM 2852 N N . GLY A 1 381 ? 18.990 13.795 -5.234 1.00 58.03 381 GLY A N 1
ATOM 2853 C CA . GLY A 1 381 ? 19.056 14.908 -4.285 1.00 58.03 381 GLY A CA 1
ATOM 2854 C C . GLY A 1 381 ? 17.843 15.837 -4.370 1.00 58.03 381 GLY A C 1
ATOM 2855 O O . GLY A 1 381 ? 17.308 16.238 -3.340 1.00 58.03 381 GLY A O 1
ATOM 2856 N N . GLY A 1 382 ? 17.366 16.129 -5.582 1.00 60.12 382 GLY A N 1
ATOM 2857 C CA . GLY A 1 382 ? 16.156 16.914 -5.826 1.00 60.12 382 GLY A CA 1
ATOM 2858 C C . GLY A 1 382 ? 14.901 16.223 -5.300 1.00 60.12 382 GLY A C 1
ATOM 2859 O O . GLY A 1 382 ? 14.110 16.854 -4.613 1.00 60.12 382 GLY A O 1
ATOM 2860 N N . MET A 1 383 ? 14.772 14.914 -5.528 1.00 59.00 383 MET A N 1
ATOM 2861 C CA . MET A 1 383 ? 13.738 14.049 -4.947 1.00 59.00 383 MET A CA 1
ATOM 2862 C C . MET A 1 383 ? 13.753 14.094 -3.421 1.00 59.00 383 MET A C 1
ATOM 2864 O O . MET A 1 383 ? 12.724 14.332 -2.793 1.00 59.00 383 MET A O 1
ATOM 2868 N N . ALA A 1 384 ? 14.928 13.893 -2.815 1.00 57.72 384 ALA A N 1
ATOM 2869 C CA . ALA A 1 384 ? 15.080 13.950 -1.369 1.00 57.72 384 ALA A CA 1
ATOM 2870 C C . ALA A 1 384 ? 14.669 15.327 -0.833 1.00 57.72 384 ALA A C 1
ATOM 2872 O O . ALA A 1 384 ? 13.907 15.395 0.124 1.00 57.72 384 ALA A O 1
ATOM 2873 N N . ALA A 1 385 ? 15.092 16.416 -1.480 1.00 56.59 385 ALA A N 1
ATOM 2874 C CA . ALA A 1 385 ? 14.684 17.769 -1.114 1.00 56.59 385 ALA A CA 1
ATOM 2875 C C . ALA A 1 385 ? 13.167 17.984 -1.259 1.00 56.59 385 ALA A C 1
ATOM 2877 O O . ALA A 1 385 ? 12.561 18.554 -0.358 1.00 56.59 385 ALA A O 1
ATOM 2878 N N . LEU A 1 386 ? 12.545 17.478 -2.328 1.00 57.50 386 LEU A N 1
ATOM 2879 C CA . LEU A 1 386 ? 11.101 17.575 -2.570 1.00 57.50 386 LEU A CA 1
ATOM 2880 C C . LEU A 1 386 ? 10.279 16.855 -1.489 1.00 57.50 386 LEU A C 1
ATOM 2882 O O . LEU A 1 386 ? 9.193 17.301 -1.145 1.00 57.50 386 LEU A O 1
ATOM 2886 N N . VAL A 1 387 ? 10.807 15.756 -0.943 1.00 58.75 387 VAL A N 1
ATOM 2887 C CA . VAL A 1 387 ? 10.150 14.944 0.096 1.00 58.75 387 VAL A CA 1
ATOM 2888 C C . VAL A 1 387 ? 10.454 15.457 1.510 1.00 58.75 387 VAL A C 1
ATOM 2890 O O . VAL A 1 387 ? 9.593 15.425 2.388 1.00 58.75 387 VAL A O 1
ATOM 2893 N N . LEU A 1 388 ? 11.684 15.909 1.767 1.00 56.97 388 LEU A N 1
ATOM 2894 C CA . LEU A 1 388 ? 12.122 16.375 3.086 1.00 56.97 388 LEU A CA 1
ATOM 2895 C C . LEU A 1 388 ? 11.694 17.815 3.364 1.00 56.97 388 LEU A C 1
ATOM 2897 O O . LEU A 1 388 ? 11.349 18.108 4.503 1.00 56.97 388 LEU A O 1
ATOM 2901 N N . ALA A 1 389 ? 11.696 18.706 2.369 1.00 54.00 389 ALA A N 1
ATOM 2902 C CA . ALA A 1 389 ? 11.400 20.119 2.595 1.00 54.00 389 ALA A CA 1
ATOM 2903 C C . ALA A 1 389 ? 9.979 20.356 3.139 1.00 54.00 389 ALA A C 1
ATOM 2905 O O . ALA A 1 389 ? 9.889 20.996 4.183 1.00 54.00 389 ALA A O 1
ATOM 2906 N N . PRO A 1 390 ? 8.893 19.797 2.565 1.00 52.81 390 PRO A N 1
ATOM 2907 C CA . PRO A 1 390 ? 7.545 19.977 3.111 1.00 52.81 390 PRO A CA 1
ATOM 2908 C C . PRO A 1 390 ? 7.424 19.418 4.532 1.00 52.81 390 PRO A C 1
ATOM 2910 O O . PRO A 1 390 ? 6.923 20.084 5.425 1.00 52.81 390 PRO A O 1
ATOM 2913 N N . ARG A 1 391 ? 8.011 18.242 4.793 1.00 55.94 391 ARG A N 1
ATOM 2914 C CA . ARG A 1 391 ? 7.997 17.619 6.129 1.00 55.94 391 ARG A CA 1
ATOM 2915 C C . ARG A 1 391 ? 8.799 18.390 7.172 1.00 55.94 391 ARG A C 1
ATOM 2917 O O . ARG A 1 391 ? 8.491 18.319 8.360 1.00 55.94 391 ARG A O 1
ATOM 2924 N N . LEU A 1 392 ? 9.857 19.079 6.751 1.00 50.31 392 LEU A N 1
ATOM 2925 C CA . LEU A 1 392 ? 10.617 19.980 7.613 1.00 50.31 392 LEU A CA 1
ATOM 2926 C C . LEU A 1 392 ? 9.824 21.264 7.887 1.00 50.31 392 LEU A C 1
ATOM 2928 O O . LEU A 1 392 ? 9.859 21.730 9.022 1.00 50.31 392 LEU A O 1
ATOM 2932 N N . VAL A 1 393 ? 9.088 21.789 6.898 1.00 49.94 393 VAL A N 1
ATOM 2933 C CA . VAL A 1 393 ? 8.166 22.930 7.068 1.00 49.94 393 VAL A CA 1
ATOM 2934 C C . VAL A 1 393 ? 7.065 22.579 8.063 1.00 49.94 393 VAL A C 1
ATOM 2936 O O . VAL A 1 393 ? 6.890 23.309 9.032 1.00 49.94 393 VAL A O 1
ATOM 2939 N N . ASP A 1 394 ? 6.404 21.434 7.896 1.00 47.56 394 ASP A N 1
ATOM 2940 C CA . ASP A 1 394 ? 5.300 21.009 8.767 1.00 47.56 394 ASP A CA 1
ATOM 2941 C C . ASP A 1 394 ? 5.750 20.742 10.212 1.00 47.56 394 ASP A C 1
ATOM 2943 O O . ASP A 1 394 ? 4.977 20.899 11.151 1.00 47.56 394 ASP A O 1
ATOM 2947 N N . ARG A 1 395 ? 7.005 20.312 10.413 1.00 48.72 395 ARG A N 1
ATOM 2948 C CA . ARG A 1 395 ? 7.518 19.910 11.734 1.00 48.72 395 ARG A CA 1
ATOM 2949 C C . ARG A 1 395 ? 8.257 21.019 12.484 1.00 48.72 395 ARG A C 1
ATOM 2951 O O . ARG A 1 395 ? 8.319 20.964 13.709 1.00 48.72 395 ARG A O 1
ATOM 2958 N N . TYR A 1 396 ? 8.861 21.969 11.774 1.00 49.31 396 TYR A N 1
ATOM 2959 C CA . TYR A 1 396 ? 9.703 23.011 12.372 1.00 49.31 396 TYR A CA 1
ATOM 2960 C C . TYR A 1 396 ? 9.251 24.441 12.024 1.00 49.31 396 TYR A C 1
ATOM 2962 O O . TYR A 1 396 ? 9.842 25.399 12.516 1.00 49.31 396 TYR A O 1
ATOM 2970 N N . GLY A 1 397 ? 8.207 24.602 11.208 1.00 45.16 397 GLY A N 1
ATOM 2971 C CA . GLY A 1 397 ? 7.745 25.893 10.708 1.00 45.16 397 GLY A CA 1
ATOM 2972 C C . GLY A 1 397 ? 8.550 26.382 9.499 1.00 45.16 397 GLY A C 1
ATOM 2973 O O . GLY A 1 397 ? 9.677 25.947 9.240 1.00 45.16 397 GLY A O 1
ATOM 2974 N N . LEU A 1 398 ? 7.968 27.316 8.741 1.00 45.19 398 LEU A N 1
ATOM 2975 C CA . LEU A 1 398 ? 8.535 27.822 7.485 1.00 45.19 398 LEU A CA 1
ATOM 2976 C C . LEU A 1 398 ? 9.925 28.452 7.677 1.00 45.19 398 LEU A C 1
ATOM 2978 O O . LEU A 1 398 ? 10.797 28.259 6.836 1.00 45.19 398 LEU A O 1
ATOM 2982 N N . GLU A 1 399 ? 10.171 29.147 8.792 1.00 49.44 399 GLU A N 1
ATOM 2983 C CA . GLU A 1 399 ? 11.462 29.798 9.055 1.00 49.44 399 GLU A CA 1
ATOM 2984 C C . GLU A 1 399 ? 12.578 28.800 9.400 1.00 49.44 399 GLU A C 1
ATOM 2986 O O . GLU A 1 399 ? 13.687 28.899 8.870 1.00 49.44 399 GLU A O 1
ATOM 2991 N N . ALA A 1 400 ? 12.291 27.772 10.205 1.00 47.81 400 ALA A N 1
ATOM 2992 C CA . ALA A 1 400 ? 13.263 26.719 10.502 1.00 47.81 400 ALA A CA 1
ATOM 2993 C C . ALA A 1 400 ? 13.487 25.791 9.301 1.00 47.81 400 ALA A C 1
ATOM 2995 O O . ALA A 1 400 ? 14.594 25.296 9.094 1.00 47.81 400 ALA A O 1
ATOM 2996 N N . ALA A 1 401 ? 12.469 25.589 8.465 1.00 42.62 401 ALA A N 1
ATOM 2997 C CA . ALA A 1 401 ? 12.599 24.876 7.205 1.00 42.62 401 ALA A CA 1
ATOM 2998 C C . ALA A 1 401 ? 13.266 25.710 6.105 1.00 42.62 401 ALA A C 1
ATOM 3000 O O . ALA A 1 401 ? 13.896 25.140 5.225 1.00 42.62 401 ALA A O 1
ATOM 3001 N N . LEU A 1 402 ? 13.231 27.040 6.152 1.00 46.28 402 LEU A N 1
ATOM 3002 C CA . LEU A 1 402 ? 14.085 27.895 5.322 1.00 46.28 402 LEU A CA 1
ATOM 3003 C C . LEU A 1 402 ? 15.539 27.886 5.824 1.00 46.28 402 LEU A C 1
ATOM 3005 O O . LEU A 1 402 ? 16.462 27.932 5.017 1.00 46.28 402 LEU A O 1
ATOM 3009 N N . LEU A 1 403 ? 15.776 27.718 7.125 1.00 48.25 403 LEU A N 1
ATOM 3010 C CA . LEU A 1 403 ? 17.124 27.538 7.677 1.00 48.25 403 LEU A CA 1
ATOM 3011 C C . LEU A 1 403 ? 17.705 26.132 7.412 1.00 48.25 403 LEU A C 1
ATOM 3013 O O . LEU A 1 403 ? 18.878 26.012 7.066 1.00 48.25 403 LEU A O 1
ATOM 3017 N N . LEU A 1 404 ? 16.897 25.070 7.506 1.00 44.62 404 LEU A N 1
ATOM 3018 C CA . LEU A 1 404 ? 17.314 23.670 7.296 1.00 44.62 404 LEU A CA 1
ATOM 3019 C C . LEU A 1 404 ? 17.132 23.189 5.843 1.00 44.62 404 LEU A C 1
ATOM 3021 O O . LEU A 1 404 ? 17.998 22.523 5.282 1.00 44.62 404 LEU A O 1
ATOM 3025 N N . GLY A 1 405 ? 16.012 23.533 5.215 1.00 38.47 405 GLY A N 1
ATOM 3026 C CA . GLY A 1 405 ? 15.635 23.191 3.838 1.00 38.47 405 GLY A CA 1
ATOM 3027 C C . GLY A 1 405 ? 15.971 24.278 2.814 1.00 38.47 405 GLY A C 1
ATOM 3028 O O . GLY A 1 405 ? 16.342 23.945 1.692 1.00 38.47 405 GLY A O 1
ATOM 3029 N N . GLY A 1 406 ? 15.971 25.561 3.188 1.00 39.34 406 GLY A N 1
ATOM 3030 C CA . GLY A 1 406 ? 16.580 26.616 2.370 1.00 39.34 406 GLY A CA 1
ATOM 3031 C C . GLY A 1 406 ? 18.099 26.473 2.309 1.00 39.34 406 GLY A C 1
ATOM 3032 O O . GLY A 1 406 ? 18.680 26.823 1.294 1.00 39.34 406 GLY A O 1
ATOM 3033 N N . GLY A 1 407 ? 18.735 25.809 3.280 1.00 43.38 407 GLY A N 1
ATOM 3034 C CA . GLY A 1 407 ? 20.086 25.271 3.125 1.00 43.38 407 GLY A CA 1
ATOM 3035 C C . GLY A 1 407 ? 20.173 24.259 1.980 1.00 43.38 407 GLY A C 1
ATOM 3036 O O . GLY A 1 407 ? 21.045 24.383 1.139 1.00 43.38 407 GLY A O 1
ATOM 3037 N N . GLY A 1 408 ? 19.237 23.314 1.867 1.00 40.69 408 GLY A N 1
ATOM 3038 C CA . GLY A 1 408 ? 19.200 22.325 0.781 1.00 40.69 408 GLY A CA 1
ATOM 3039 C C . GLY A 1 408 ? 18.840 22.907 -0.589 1.00 40.69 408 GLY A C 1
ATOM 3040 O O . GLY A 1 408 ? 19.482 22.571 -1.579 1.00 40.69 408 GLY A O 1
ATOM 3041 N N . ALA A 1 409 ? 17.864 23.814 -0.659 1.00 40.34 409 ALA A N 1
ATOM 3042 C CA . ALA A 1 409 ? 17.459 24.492 -1.887 1.00 40.34 409 ALA A CA 1
ATOM 3043 C C . ALA A 1 409 ? 18.482 25.549 -2.311 1.00 40.34 409 ALA A C 1
ATOM 3045 O O . ALA A 1 409 ? 18.822 25.607 -3.484 1.00 40.34 409 ALA A O 1
ATOM 3046 N N . ALA A 1 410 ? 19.052 26.326 -1.387 1.00 42.50 410 ALA A N 1
ATOM 3047 C CA . ALA A 1 410 ? 20.170 27.215 -1.685 1.00 42.50 410 ALA A CA 1
ATOM 3048 C C . ALA A 1 410 ? 21.428 26.416 -2.006 1.00 42.50 410 ALA A C 1
ATOM 3050 O O . ALA A 1 410 ? 22.128 26.811 -2.914 1.00 42.50 410 ALA A O 1
ATOM 3051 N N . VAL A 1 411 ? 21.710 25.273 -1.377 1.00 46.44 411 VAL A N 1
ATOM 3052 C CA . VAL A 1 411 ? 22.828 24.398 -1.771 1.00 46.44 411 VAL A CA 1
ATOM 3053 C C . VAL A 1 411 ? 22.565 23.769 -3.131 1.00 46.44 411 VAL A C 1
ATOM 3055 O O . VAL A 1 411 ? 23.489 23.729 -3.922 1.00 46.44 411 VAL A O 1
ATOM 3058 N N . ALA A 1 412 ? 21.344 23.354 -3.468 1.00 44.69 412 ALA A N 1
ATOM 3059 C CA . ALA A 1 412 ? 21.000 22.821 -4.787 1.00 44.69 412 ALA A CA 1
ATOM 3060 C C . ALA A 1 412 ? 21.008 23.908 -5.872 1.00 44.69 412 ALA A C 1
ATOM 3062 O O . ALA A 1 412 ? 21.515 23.664 -6.960 1.00 44.69 412 ALA A O 1
ATOM 3063 N N . ILE A 1 413 ? 20.517 25.115 -5.579 1.00 45.81 413 ILE A N 1
ATOM 3064 C CA . ILE A 1 413 ? 20.518 26.282 -6.473 1.00 45.81 413 ILE A CA 1
ATOM 3065 C C . ILE A 1 413 ? 21.923 26.872 -6.587 1.00 45.81 413 ILE A C 1
ATOM 3067 O O . ILE A 1 413 ? 22.306 27.260 -7.680 1.00 45.81 413 ILE A O 1
ATOM 3071 N N . LEU A 1 414 ? 22.719 26.907 -5.517 1.00 46.12 414 LEU A N 1
ATOM 3072 C CA . LEU A 1 414 ? 24.126 27.312 -5.534 1.00 46.12 414 LEU A CA 1
ATOM 3073 C C . LEU A 1 414 ? 24.989 26.232 -6.174 1.00 46.12 414 LEU A C 1
ATOM 3075 O O . LEU A 1 414 ? 25.884 26.601 -6.909 1.00 46.12 414 LEU A O 1
ATOM 3079 N N . LEU A 1 415 ? 24.716 24.937 -5.994 1.00 45.28 415 LEU A N 1
ATOM 3080 C CA . LEU A 1 415 ? 25.359 23.846 -6.737 1.00 45.28 415 LEU A CA 1
ATOM 3081 C C . LEU A 1 415 ? 24.987 23.932 -8.208 1.00 45.28 415 LEU A C 1
ATOM 3083 O O . LEU A 1 415 ? 25.871 23.852 -9.044 1.00 45.28 415 LEU A O 1
ATOM 3087 N N . TYR A 1 416 ? 23.718 24.148 -8.542 1.00 45.06 416 TYR A N 1
ATOM 3088 C CA . TYR A 1 416 ? 23.251 24.296 -9.917 1.00 45.06 416 TYR A CA 1
ATOM 3089 C C . TYR A 1 416 ? 23.807 25.568 -10.566 1.00 45.06 416 TYR A C 1
ATOM 3091 O O . TYR A 1 416 ? 24.315 25.516 -11.680 1.00 45.06 416 TYR A O 1
ATOM 3099 N N . ALA A 1 417 ? 23.798 26.703 -9.867 1.00 48.28 417 ALA A N 1
ATOM 3100 C CA . ALA A 1 417 ? 24.378 27.961 -10.326 1.00 48.28 417 ALA A CA 1
ATOM 3101 C C . ALA A 1 417 ? 25.906 27.889 -10.387 1.00 48.28 417 ALA A C 1
ATOM 3103 O O . ALA A 1 417 ? 26.481 28.418 -11.326 1.00 48.28 417 ALA A O 1
ATOM 3104 N N . TRP A 1 418 ? 26.573 27.203 -9.459 1.00 44.38 418 TRP A N 1
ATOM 3105 C CA . TRP A 1 418 ? 28.013 26.940 -9.497 1.00 44.38 418 TRP A CA 1
ATOM 3106 C C . TRP A 1 418 ? 28.364 26.003 -10.654 1.00 44.38 418 TRP A C 1
ATOM 3108 O O . TRP A 1 418 ? 29.280 26.309 -11.405 1.00 44.38 418 TRP A O 1
ATOM 3118 N N . VAL A 1 419 ? 27.588 24.941 -10.894 1.00 43.44 419 VAL A N 1
ATOM 3119 C CA . VAL A 1 419 ? 27.715 24.024 -12.045 1.00 43.44 419 VAL A CA 1
ATOM 3120 C C . VAL A 1 419 ? 27.486 24.758 -13.369 1.00 43.44 419 VAL A C 1
ATOM 3122 O O . VAL A 1 419 ? 28.236 24.562 -14.319 1.00 43.44 419 VAL A O 1
ATOM 3125 N N . ARG A 1 420 ? 26.495 25.652 -13.439 1.00 45.00 420 ARG A N 1
ATOM 3126 C CA . ARG A 1 420 ? 26.172 26.416 -14.654 1.00 45.00 420 ARG A CA 1
ATOM 3127 C C . ARG A 1 420 ? 27.159 27.560 -14.911 1.00 45.00 420 ARG A C 1
ATOM 3129 O O . ARG A 1 420 ? 27.437 27.877 -16.062 1.00 45.00 420 ARG A O 1
ATOM 3136 N N . ARG A 1 421 ? 27.694 28.177 -13.852 1.00 46.19 421 ARG A N 1
ATOM 3137 C CA . ARG A 1 421 ? 28.642 29.307 -13.908 1.00 46.19 421 ARG A CA 1
ATOM 3138 C C . ARG A 1 421 ? 30.097 28.862 -14.049 1.00 46.19 421 ARG A C 1
ATOM 3140 O O . ARG A 1 421 ? 30.910 29.655 -14.506 1.00 46.19 421 ARG A O 1
ATOM 3147 N N . SER A 1 422 ? 30.422 27.616 -13.703 1.00 41.19 422 SER A N 1
ATOM 3148 C CA . SER A 1 422 ? 31.774 27.054 -13.837 1.00 41.19 422 SER A CA 1
ATOM 3149 C C . SER A 1 422 ? 32.130 26.576 -15.245 1.00 41.19 422 SER A C 1
ATOM 3151 O O . SER A 1 422 ? 33.267 26.165 -15.435 1.00 41.19 422 SER A O 1
ATOM 3153 N N . GLY A 1 423 ? 31.227 26.692 -16.231 1.00 43.88 423 GLY A N 1
ATOM 3154 C CA . GLY A 1 423 ? 31.573 26.581 -17.653 1.00 43.88 423 GLY A CA 1
ATOM 3155 C C . GLY A 1 423 ? 32.429 25.353 -17.976 1.00 43.88 423 GLY A C 1
ATOM 3156 O O . GLY A 1 423 ? 33.602 25.485 -18.307 1.00 43.88 423 GLY A O 1
ATOM 3157 N N . GLY A 1 424 ? 31.843 24.163 -17.863 1.00 43.66 424 GLY A N 1
ATOM 3158 C CA . GLY A 1 424 ? 32.533 22.896 -18.088 1.00 43.66 424 GLY A CA 1
ATOM 3159 C C . GLY A 1 424 ? 32.392 21.974 -16.884 1.00 43.66 424 GLY A C 1
ATOM 3160 O O . GLY A 1 424 ? 32.559 22.388 -15.743 1.00 43.66 424 GLY A O 1
ATOM 3161 N N . GLU A 1 425 ? 32.036 20.724 -17.163 1.00 44.88 425 GLU A N 1
ATOM 3162 C CA . GLU A 1 425 ? 31.920 19.607 -16.222 1.00 44.88 425 GLU A CA 1
ATOM 3163 C C . GLU A 1 425 ? 32.904 19.727 -15.050 1.00 44.88 425 GLU A C 1
ATOM 3165 O O . GLU A 1 425 ? 34.125 19.760 -15.234 1.00 44.88 425 GLU A O 1
ATOM 3170 N N . SER A 1 426 ? 32.361 19.829 -13.839 1.00 49.34 426 SER A N 1
ATOM 3171 C CA . SER A 1 426 ? 33.125 20.202 -12.654 1.00 49.34 426 SER A CA 1
ATOM 3172 C C . SER A 1 426 ? 34.325 19.281 -12.422 1.00 49.34 426 SER A C 1
ATOM 3174 O O . SER A 1 426 ? 34.262 18.071 -12.624 1.00 49.34 426 SER A O 1
ATOM 3176 N N . VAL A 1 427 ? 35.429 19.845 -11.929 1.00 47.25 427 VAL A N 1
ATOM 3177 C CA . VAL A 1 427 ? 36.640 19.104 -11.534 1.00 47.25 427 VAL A CA 1
ATOM 3178 C C . VAL A 1 427 ? 36.314 17.952 -10.581 1.00 47.25 427 VAL A C 1
ATOM 3180 O O . VAL A 1 427 ? 36.946 16.911 -10.674 1.00 47.25 427 VAL A O 1
ATOM 3183 N N . LEU A 1 428 ? 35.300 18.089 -9.719 1.00 44.59 428 LEU A N 1
ATOM 3184 C CA . LEU A 1 428 ? 34.804 17.013 -8.857 1.00 44.59 428 LEU A CA 1
ATOM 3185 C C . LEU A 1 428 ? 34.098 15.906 -9.652 1.00 44.59 428 LEU A C 1
ATOM 3187 O O . LEU A 1 428 ? 34.347 14.737 -9.386 1.00 44.59 428 LEU A O 1
ATOM 3191 N N . LEU A 1 429 ? 33.255 16.243 -10.632 1.00 45.91 429 LEU A N 1
ATOM 3192 C CA . LEU A 1 429 ? 32.603 15.259 -11.503 1.00 45.91 429 LEU A CA 1
ATOM 3193 C C . LEU A 1 429 ? 33.605 14.581 -12.434 1.00 45.91 429 LEU A C 1
ATOM 3195 O O . LEU A 1 429 ? 33.572 13.362 -12.544 1.00 45.91 429 LEU A O 1
ATOM 3199 N N . ARG A 1 430 ? 34.567 15.323 -12.994 1.00 51.75 430 ARG A N 1
ATOM 3200 C CA . ARG A 1 430 ? 35.718 14.760 -13.712 1.00 51.75 430 ARG A CA 1
ATOM 3201 C C . ARG A 1 430 ? 36.582 13.912 -12.795 1.00 51.75 430 ARG A C 1
ATOM 3203 O O . ARG A 1 430 ? 37.020 12.859 -13.216 1.00 51.75 430 ARG A O 1
ATOM 3210 N N . TYR A 1 431 ? 36.792 14.297 -11.539 1.00 50.41 431 TYR A N 1
ATOM 3211 C CA . TYR A 1 431 ? 37.538 13.507 -10.556 1.00 50.41 431 TYR A CA 1
ATOM 3212 C C . TYR A 1 431 ? 36.793 12.227 -10.154 1.00 50.41 431 TYR A C 1
ATOM 3214 O O . TYR A 1 431 ? 37.412 11.172 -10.037 1.00 50.41 431 TYR A O 1
ATOM 3222 N N . LEU A 1 432 ? 35.468 12.287 -9.994 1.00 45.19 432 LEU A N 1
ATOM 3223 C CA . LEU A 1 432 ? 34.604 11.142 -9.704 1.00 45.19 432 LEU A CA 1
ATOM 3224 C C . LEU A 1 432 ? 34.488 10.207 -10.916 1.00 45.19 432 LEU A C 1
ATOM 3226 O O . LEU A 1 432 ? 34.705 9.008 -10.759 1.00 45.19 432 LEU A O 1
ATOM 3230 N N . GLN A 1 433 ? 34.268 10.729 -12.127 1.00 51.78 433 GLN A N 1
ATOM 3231 C CA . GLN A 1 433 ? 34.301 9.961 -13.377 1.00 51.78 433 GLN A CA 1
ATOM 3232 C C . GLN A 1 433 ? 35.695 9.395 -13.652 1.00 51.78 433 GLN A C 1
ATOM 3234 O O . GLN A 1 433 ? 35.807 8.236 -14.030 1.00 51.78 433 GLN A O 1
ATOM 3239 N N . HIS A 1 434 ? 36.772 10.142 -13.405 1.00 52.03 434 HIS A N 1
ATOM 3240 C CA . HIS A 1 434 ? 38.151 9.664 -13.544 1.00 52.03 434 HIS A CA 1
ATOM 3241 C C . HIS A 1 434 ? 38.474 8.582 -12.503 1.00 52.03 434 HIS A C 1
ATOM 3243 O O . HIS A 1 434 ? 39.158 7.612 -12.821 1.00 52.03 434 HIS A O 1
ATOM 3249 N N . LYS A 1 435 ? 37.945 8.671 -11.273 1.00 51.72 435 LYS A N 1
ATOM 3250 C CA . LYS A 1 435 ? 38.055 7.597 -10.267 1.00 51.72 435 LYS A CA 1
ATOM 3251 C C . LYS A 1 435 ? 37.194 6.374 -10.591 1.00 51.72 435 LYS A C 1
ATOM 3253 O O . LYS A 1 435 ? 37.633 5.260 -10.311 1.00 51.72 435 LYS A O 1
ATOM 3258 N N . GLN A 1 436 ? 36.022 6.551 -11.198 1.00 49.03 436 GLN A N 1
ATOM 3259 C CA . GLN A 1 436 ? 35.177 5.458 -11.695 1.00 49.03 436 GLN A CA 1
ATOM 3260 C C . GLN A 1 436 ? 35.823 4.769 -12.913 1.00 49.03 436 GLN A C 1
ATOM 3262 O O . GLN A 1 436 ? 35.851 3.543 -12.994 1.00 49.03 436 GLN A O 1
ATOM 3267 N N . SER A 1 437 ? 36.461 5.549 -13.791 1.00 50.56 437 SER A N 1
ATOM 3268 C CA . SER A 1 437 ? 37.265 5.086 -14.935 1.00 50.56 437 SER A CA 1
ATOM 3269 C C . SER A 1 437 ? 38.597 4.455 -14.516 1.00 50.56 437 SER A C 1
ATOM 3271 O O . SER A 1 437 ? 39.154 3.640 -15.248 1.00 50.56 437 SER A O 1
ATOM 3273 N N . GLY A 1 438 ? 39.100 4.798 -13.326 1.00 57.47 438 GLY A N 1
ATOM 3274 C CA . GLY A 1 438 ? 40.377 4.331 -12.778 1.00 57.47 438 GLY A CA 1
ATOM 3275 C C . GLY A 1 438 ? 40.420 2.846 -12.397 1.00 57.47 438 GLY A C 1
ATOM 3276 O O . GLY A 1 438 ? 41.470 2.358 -11.985 1.00 57.47 438 GLY A O 1
ATOM 3277 N N . GLY A 1 439 ? 39.306 2.111 -12.518 1.00 58.38 439 GLY A N 1
ATOM 3278 C CA . GLY A 1 439 ? 39.268 0.645 -12.404 1.00 58.38 439 GLY A CA 1
ATOM 3279 C C . GLY A 1 439 ? 39.766 0.073 -11.068 1.00 58.38 439 GLY A C 1
ATOM 3280 O O . GLY A 1 439 ? 40.282 -1.049 -11.008 1.00 58.38 439 GLY A O 1
ATOM 3281 N N . GLY A 1 440 ? 39.671 0.868 -10.000 1.00 74.31 440 GLY A N 1
ATOM 3282 C CA . GLY A 1 440 ? 40.046 0.491 -8.639 1.00 74.31 440 GLY A CA 1
ATOM 3283 C C . GLY A 1 440 ? 38.847 0.069 -7.786 1.00 74.31 440 GLY A C 1
ATOM 3284 O O . GLY A 1 440 ? 37.690 0.331 -8.122 1.00 74.31 440 GLY A O 1
ATOM 3285 N N . ILE A 1 441 ? 39.138 -0.533 -6.630 1.00 79.06 441 ILE A N 1
ATOM 3286 C CA . ILE A 1 441 ? 38.140 -0.952 -5.627 1.00 79.06 441 ILE A CA 1
ATOM 3287 C C . ILE A 1 441 ? 37.236 0.226 -5.235 1.00 79.06 441 ILE A C 1
ATOM 3289 O O . ILE A 1 441 ? 36.017 0.094 -5.221 1.00 79.06 441 ILE A O 1
ATOM 3293 N N . LEU A 1 442 ? 37.823 1.407 -5.014 1.00 74.75 442 LEU A N 1
ATOM 3294 C CA . LEU A 1 442 ? 37.082 2.610 -4.633 1.00 74.75 442 LEU A CA 1
ATOM 3295 C C . LEU A 1 442 ? 36.072 3.046 -5.710 1.00 74.75 442 LEU A C 1
ATOM 3297 O O . LEU A 1 442 ? 34.919 3.309 -5.389 1.00 74.75 442 LEU A O 1
ATOM 3301 N N . GLY A 1 443 ? 36.473 3.071 -6.987 1.00 70.62 443 GLY A N 1
ATOM 3302 C CA . GLY A 1 443 ? 35.569 3.413 -8.095 1.00 70.62 443 GLY A CA 1
ATOM 3303 C C . GLY A 1 443 ? 34.421 2.411 -8.250 1.00 70.62 443 GLY A C 1
ATOM 3304 O O . GLY A 1 443 ? 33.302 2.791 -8.585 1.00 70.62 443 GLY A O 1
ATOM 3305 N N . THR A 1 444 ? 34.682 1.145 -7.920 1.00 76.94 444 THR A N 1
ATOM 3306 C CA . THR A 1 444 ? 33.687 0.064 -7.949 1.00 76.94 444 THR A CA 1
ATOM 3307 C C . THR A 1 444 ? 32.647 0.219 -6.834 1.00 76.94 444 THR A C 1
ATOM 3309 O O . THR A 1 444 ? 31.457 0.069 -7.095 1.00 76.94 444 THR A O 1
ATOM 3312 N N . ILE A 1 445 ? 33.067 0.599 -5.621 1.00 79.81 445 ILE A N 1
ATOM 3313 C CA . ILE A 1 445 ? 32.161 0.878 -4.490 1.00 79.81 445 ILE A CA 1
ATOM 3314 C C . ILE A 1 445 ? 31.247 2.067 -4.805 1.00 79.81 445 ILE A C 1
ATOM 3316 O O . ILE A 1 445 ? 30.032 1.960 -4.663 1.00 79.81 445 ILE A O 1
ATOM 3320 N N . PHE A 1 446 ? 31.801 3.186 -5.285 1.00 73.56 446 PHE A N 1
ATOM 3321 C CA . PHE A 1 446 ? 30.988 4.350 -5.656 1.00 73.56 446 PHE A CA 1
ATOM 3322 C C . PHE A 1 446 ? 30.007 4.033 -6.792 1.00 73.56 446 PHE A C 1
ATOM 3324 O O . PHE A 1 446 ? 28.850 4.446 -6.727 1.00 73.56 446 PHE A O 1
ATOM 3331 N N . GLY A 1 447 ? 30.431 3.249 -7.790 1.00 74.25 447 GLY A N 1
ATOM 3332 C CA . GLY A 1 447 ? 29.549 2.772 -8.856 1.00 74.25 447 GLY A CA 1
ATOM 3333 C C . GLY A 1 447 ? 28.407 1.887 -8.342 1.00 74.25 447 GLY A C 1
ATOM 3334 O O . GLY A 1 447 ? 27.278 2.024 -8.805 1.00 74.25 447 GLY A O 1
ATOM 3335 N N . ALA A 1 448 ? 28.675 1.014 -7.365 1.00 78.50 448 ALA A N 1
ATOM 3336 C CA . ALA A 1 448 ? 27.661 0.162 -6.742 1.00 78.50 448 ALA A CA 1
ATOM 3337 C C . ALA A 1 448 ? 26.662 0.965 -5.898 1.00 78.50 448 ALA A C 1
ATOM 3339 O O . ALA A 1 448 ? 25.459 0.731 -5.994 1.00 78.50 448 ALA A O 1
ATOM 3340 N N . ILE A 1 449 ? 27.134 1.933 -5.104 1.00 77.69 449 ILE A N 1
ATOM 3341 C CA . ILE A 1 449 ? 26.271 2.816 -4.301 1.00 77.69 449 ILE A CA 1
ATOM 3342 C C . ILE A 1 449 ? 25.352 3.625 -5.212 1.00 77.69 449 ILE A C 1
ATOM 3344 O O . ILE A 1 449 ? 24.151 3.677 -4.975 1.00 77.69 449 ILE A O 1
ATOM 3348 N N . ALA A 1 450 ? 25.901 4.219 -6.270 1.00 69.56 450 ALA A N 1
ATOM 3349 C CA . ALA A 1 450 ? 25.127 4.996 -7.227 1.00 69.56 450 ALA A CA 1
ATOM 3350 C C . ALA A 1 450 ? 24.054 4.161 -7.929 1.00 69.56 450 ALA A C 1
ATOM 3352 O O . ALA A 1 450 ? 22.892 4.557 -7.975 1.00 69.56 450 ALA A O 1
ATOM 3353 N N . PHE A 1 451 ? 24.438 2.983 -8.428 1.00 76.19 451 PHE A N 1
ATOM 3354 C CA . PHE A 1 451 ? 23.505 2.040 -9.030 1.00 76.19 451 PHE A CA 1
ATOM 3355 C C . PHE A 1 451 ? 22.419 1.614 -8.039 1.00 76.19 451 PHE A C 1
ATOM 3357 O O . PHE A 1 451 ? 21.248 1.594 -8.397 1.00 76.19 451 PHE A O 1
ATOM 3364 N N . THR A 1 452 ? 22.784 1.342 -6.783 1.00 77.31 452 THR A N 1
ATOM 3365 C CA . THR A 1 452 ? 21.815 0.965 -5.747 1.00 77.31 452 THR A CA 1
ATOM 3366 C C . THR A 1 452 ? 20.876 2.117 -5.426 1.00 77.31 452 THR A C 1
ATOM 3368 O O . THR A 1 452 ? 19.688 1.880 -5.307 1.00 77.31 452 THR A O 1
ATOM 3371 N N . LEU A 1 453 ? 21.361 3.356 -5.331 1.00 69.06 453 LEU A N 1
ATOM 3372 C CA . LEU A 1 453 ? 20.531 4.525 -5.031 1.00 69.06 453 LEU A CA 1
ATOM 3373 C C . LEU A 1 453 ? 19.500 4.803 -6.139 1.00 69.06 453 LEU A C 1
ATOM 3375 O O . LEU A 1 453 ? 18.361 5.144 -5.838 1.00 69.06 453 LEU A O 1
ATOM 3379 N N . VAL A 1 454 ? 19.885 4.615 -7.407 1.00 67.88 454 VAL A N 1
ATOM 3380 C CA . VAL A 1 454 ? 18.974 4.720 -8.563 1.00 67.88 454 VAL A CA 1
ATOM 3381 C C . VAL A 1 454 ? 18.030 3.538 -8.645 1.00 67.88 454 VAL A C 1
ATOM 3383 O O . VAL A 1 454 ? 16.837 3.710 -8.850 1.00 67.88 454 VAL A O 1
ATOM 3386 N N . GLY A 1 455 ? 18.560 2.326 -8.490 1.00 73.06 455 GLY A N 1
ATOM 3387 C CA . GLY A 1 455 ? 17.752 1.119 -8.469 1.00 73.06 455 GLY A CA 1
ATOM 3388 C C . GLY A 1 455 ? 16.707 1.221 -7.366 1.00 73.06 455 GLY A C 1
ATOM 3389 O O . GLY A 1 455 ? 15.540 0.949 -7.595 1.00 73.06 455 GLY A O 1
ATOM 3390 N N . PHE A 1 456 ? 17.085 1.710 -6.190 1.00 73.25 456 PHE A N 1
ATOM 3391 C CA . PHE A 1 456 ? 16.233 1.764 -5.013 1.00 73.25 456 PHE A CA 1
ATOM 3392 C C . PHE A 1 456 ? 14.884 2.460 -5.252 1.00 73.25 456 PHE A C 1
ATOM 3394 O O . PHE A 1 456 ? 13.854 1.963 -4.800 1.00 73.25 456 PHE A O 1
ATOM 3401 N N . THR A 1 457 ? 14.856 3.564 -6.002 1.00 69.19 457 THR A N 1
ATOM 3402 C CA . THR A 1 457 ? 13.612 4.297 -6.289 1.00 69.19 457 THR A CA 1
ATOM 3403 C C . THR A 1 457 ? 12.647 3.490 -7.161 1.00 69.19 457 THR A C 1
ATOM 3405 O O . THR A 1 457 ? 11.445 3.505 -6.909 1.00 69.19 457 THR A O 1
ATOM 3408 N N . CYS A 1 458 ? 13.156 2.733 -8.138 1.00 71.25 458 CYS A N 1
ATOM 3409 C CA . CYS A 1 458 ? 12.344 1.848 -8.982 1.00 71.25 458 CYS A CA 1
ATOM 3410 C C . CYS A 1 458 ? 12.094 0.461 -8.362 1.00 71.25 458 CYS A C 1
ATOM 3412 O O . CYS A 1 458 ? 11.146 -0.222 -8.745 1.00 71.25 458 CYS A O 1
ATOM 3414 N N . VAL A 1 459 ? 12.900 0.066 -7.372 1.00 75.44 459 VAL A N 1
ATOM 3415 C CA . VAL A 1 459 ? 12.763 -1.167 -6.581 1.00 75.44 459 VAL A CA 1
ATOM 3416 C C . VAL A 1 459 ? 11.705 -1.001 -5.482 1.00 75.44 459 VAL A C 1
ATOM 3418 O O . VAL A 1 459 ? 11.025 -1.969 -5.143 1.00 75.44 459 VAL A O 1
ATOM 3421 N N . ALA A 1 460 ? 11.519 0.212 -4.945 1.00 70.06 460 ALA A N 1
ATOM 3422 C CA . ALA A 1 460 ? 10.571 0.496 -3.864 1.00 70.06 460 ALA A CA 1
ATOM 3423 C C . ALA A 1 460 ? 9.153 -0.057 -4.130 1.00 70.06 460 ALA A C 1
ATOM 3425 O O . ALA A 1 460 ? 8.666 -0.818 -3.300 1.00 70.06 460 ALA A O 1
ATOM 3426 N N . PRO A 1 461 ? 8.501 0.164 -5.287 1.00 63.91 461 PRO A N 1
ATOM 3427 C CA . PRO A 1 461 ? 7.176 -0.410 -5.548 1.00 63.91 461 PRO A CA 1
ATOM 3428 C C . PRO A 1 461 ? 7.121 -1.947 -5.459 1.00 63.91 461 PRO A C 1
ATOM 3430 O O . PRO A 1 461 ? 6.095 -2.505 -5.074 1.00 63.91 461 PRO A O 1
ATOM 3433 N N . PHE A 1 462 ? 8.222 -2.635 -5.779 1.00 70.81 462 PHE A N 1
ATOM 3434 C CA . PHE A 1 462 ? 8.333 -4.098 -5.728 1.00 70.81 462 PHE A CA 1
ATOM 3435 C C . PHE A 1 462 ? 8.657 -4.614 -4.320 1.00 70.81 462 PHE A C 1
ATOM 3437 O O . PHE A 1 462 ? 8.225 -5.710 -3.958 1.00 70.81 462 PHE A O 1
ATOM 3444 N N . LEU A 1 463 ? 9.324 -3.803 -3.487 1.00 70.62 463 LEU A N 1
ATOM 3445 C CA . LEU A 1 463 ? 9.455 -4.065 -2.048 1.00 70.62 463 LEU A CA 1
ATOM 3446 C C . LEU A 1 463 ? 8.087 -4.189 -1.373 1.00 70.62 463 LEU A C 1
ATOM 3448 O O . LEU A 1 463 ? 7.984 -4.939 -0.414 1.00 70.62 463 LEU A O 1
ATOM 3452 N N . GLY A 1 464 ? 7.035 -3.547 -1.892 1.00 64.56 464 GLY A N 1
ATOM 3453 C CA . GLY A 1 464 ? 5.666 -3.700 -1.391 1.00 64.56 464 GLY A CA 1
ATOM 3454 C C . GLY A 1 464 ? 5.126 -5.131 -1.456 1.00 64.56 464 GLY A C 1
ATOM 3455 O O . GLY A 1 464 ? 4.451 -5.570 -0.528 1.00 64.56 464 GLY A O 1
ATOM 3456 N N . GLY A 1 465 ? 5.469 -5.892 -2.502 1.00 66.50 465 GLY A N 1
ATOM 3457 C CA . GLY A 1 465 ? 5.087 -7.305 -2.621 1.00 66.50 465 GLY A CA 1
ATOM 3458 C C . GLY A 1 465 ? 5.781 -8.193 -1.583 1.00 66.50 465 GLY A C 1
ATOM 3459 O O . GLY A 1 465 ? 5.160 -9.081 -1.003 1.00 66.50 465 GLY A O 1
ATOM 3460 N N . PHE A 1 466 ? 7.051 -7.906 -1.291 1.00 70.19 466 PHE A N 1
ATOM 3461 C CA . PHE A 1 466 ? 7.800 -8.551 -0.211 1.00 70.19 466 PHE A CA 1
ATOM 3462 C C . PHE A 1 466 ? 7.318 -8.098 1.180 1.00 70.19 466 PHE A C 1
ATOM 3464 O O . PHE A 1 466 ? 7.143 -8.927 2.071 1.00 70.19 466 PHE A O 1
ATOM 3471 N N . ALA A 1 467 ? 7.037 -6.805 1.350 1.00 64.56 467 ALA A N 1
ATOM 3472 C CA . ALA A 1 467 ? 6.553 -6.216 2.591 1.00 64.56 467 ALA A CA 1
ATOM 3473 C C . ALA A 1 467 ? 5.175 -6.772 2.978 1.00 64.56 467 ALA A C 1
ATOM 3475 O O . ALA A 1 467 ? 4.983 -7.129 4.136 1.00 64.56 467 ALA A O 1
ATOM 3476 N N . GLY A 1 468 ? 4.256 -6.934 2.017 1.00 62.28 468 GLY A N 1
ATOM 3477 C CA . GLY A 1 468 ? 2.950 -7.563 2.245 1.00 62.28 468 GLY A CA 1
ATOM 3478 C C . GLY A 1 468 ? 3.074 -8.989 2.789 1.00 62.28 468 GLY A C 1
ATOM 3479 O O . GLY A 1 468 ? 2.479 -9.313 3.808 1.00 62.28 468 GLY A O 1
ATOM 3480 N N . LEU A 1 469 ? 3.944 -9.812 2.194 1.00 63.66 469 LEU A N 1
ATOM 3481 C CA . LEU A 1 469 ? 4.217 -11.168 2.692 1.00 63.66 469 LEU A CA 1
ATOM 3482 C C . LEU A 1 469 ? 4.876 -11.157 4.081 1.00 63.66 469 LEU A C 1
ATOM 3484 O O . LEU A 1 469 ? 4.566 -11.992 4.929 1.00 63.66 469 LEU A O 1
ATOM 3488 N N . SER A 1 470 ? 5.769 -10.196 4.329 1.00 60.56 470 SER A N 1
ATOM 3489 C CA . SER A 1 470 ? 6.435 -10.040 5.625 1.00 60.56 470 SER A CA 1
ATOM 3490 C C . SER A 1 470 ? 5.504 -9.542 6.734 1.00 60.56 470 SER A C 1
ATOM 3492 O O . SER A 1 470 ? 5.751 -9.834 7.898 1.00 60.56 470 SER A O 1
ATOM 3494 N N . ALA A 1 471 ? 4.440 -8.818 6.377 1.00 53.16 471 ALA A N 1
ATOM 3495 C CA . ALA A 1 471 ? 3.440 -8.302 7.306 1.00 53.16 471 ALA A CA 1
ATOM 3496 C C . ALA A 1 471 ? 2.395 -9.364 7.684 1.00 53.16 471 ALA A C 1
ATOM 3498 O O . ALA A 1 471 ? 1.927 -9.367 8.818 1.00 53.16 471 ALA A O 1
ATOM 3499 N N . SER A 1 472 ? 2.084 -10.289 6.766 1.00 52.50 472 SER A N 1
ATOM 3500 C CA . SER A 1 472 ? 1.190 -11.430 7.025 1.00 52.50 472 SER A CA 1
ATOM 3501 C C . SER A 1 472 ? 1.811 -12.526 7.906 1.00 52.50 472 SER A C 1
ATOM 3503 O O . SER A 1 472 ? 1.103 -13.337 8.496 1.00 52.50 472 SER A O 1
ATOM 3505 N N . GLY A 1 473 ? 3.142 -12.580 8.016 1.00 55.72 473 GLY A N 1
ATOM 3506 C CA . GLY A 1 473 ? 3.832 -13.560 8.856 1.00 55.72 473 GLY A CA 1
ATOM 3507 C C . GLY A 1 473 ? 4.313 -12.955 10.173 1.00 55.72 473 GLY A C 1
ATOM 3508 O O . GLY A 1 473 ? 4.872 -11.863 10.196 1.00 55.72 473 GLY A O 1
ATOM 3509 N N . GLN A 1 474 ? 4.174 -13.691 11.280 1.00 59.88 474 GLN A N 1
ATOM 3510 C CA . GLN A 1 474 ? 4.813 -13.343 12.556 1.00 59.88 474 GLN A CA 1
ATOM 3511 C C . GLN A 1 474 ? 6.330 -13.608 12.488 1.00 59.88 474 GLN A C 1
ATOM 3513 O O . GLN A 1 474 ? 6.837 -14.538 13.112 1.00 59.88 474 GLN A O 1
ATOM 3518 N N . PHE A 1 475 ? 7.061 -12.826 11.691 1.00 70.50 475 PHE A N 1
ATOM 3519 C CA . PHE A 1 475 ? 8.510 -12.950 11.554 1.00 70.50 475 PHE A CA 1
ATOM 3520 C C . PHE A 1 475 ? 9.237 -12.122 12.615 1.00 70.50 475 PHE A C 1
ATOM 3522 O O . PHE A 1 475 ? 8.951 -10.946 12.844 1.00 70.50 475 PHE A O 1
ATOM 3529 N N . SER A 1 476 ? 10.236 -12.728 13.244 1.00 78.19 476 SER A N 1
ATOM 3530 C CA . SER A 1 476 ? 11.173 -12.020 14.112 1.00 78.19 476 SER A CA 1
ATOM 3531 C C . SER A 1 476 ? 12.020 -11.022 13.310 1.00 78.19 476 SER A C 1
ATOM 3533 O O . SER A 1 476 ? 12.247 -11.183 12.109 1.00 78.19 476 SER A O 1
ATOM 3535 N N . SER A 1 477 ? 12.575 -9.998 13.968 1.00 78.06 477 SER A N 1
ATOM 3536 C CA . SER A 1 477 ? 13.437 -9.013 13.290 1.00 78.06 477 SER A CA 1
ATOM 3537 C C . SER A 1 477 ? 14.647 -9.648 12.585 1.00 78.06 477 SER A C 1
ATOM 3539 O O . SER A 1 477 ? 15.117 -9.116 11.582 1.00 78.06 477 SER A O 1
ATOM 3541 N N . GLY A 1 478 ? 15.136 -10.793 13.078 1.00 81.94 478 GLY A N 1
ATOM 3542 C CA . GLY A 1 478 ? 16.213 -11.552 12.437 1.00 81.94 478 GLY A CA 1
ATOM 3543 C C . GLY A 1 478 ? 15.778 -12.216 11.129 1.00 81.94 478 GLY A C 1
ATOM 3544 O O . GLY A 1 478 ? 16.515 -12.176 10.148 1.00 81.94 478 GLY A O 1
ATOM 3545 N N . GLU A 1 479 ? 14.565 -12.766 11.079 1.00 82.81 479 GLU A N 1
ATOM 3546 C CA . GLU A 1 479 ? 14.006 -13.371 9.865 1.00 82.81 479 GLU A CA 1
ATOM 3547 C C . GLU A 1 479 ? 13.724 -12.313 8.797 1.00 82.81 479 GLU A C 1
ATOM 3549 O O . GLU A 1 479 ? 14.072 -12.520 7.638 1.00 82.81 479 GLU A O 1
ATOM 3554 N N . LEU A 1 480 ? 13.213 -11.138 9.185 1.00 82.31 480 LEU A N 1
ATOM 3555 C CA . LEU A 1 480 ? 13.048 -9.998 8.273 1.00 82.31 480 LEU A CA 1
ATOM 3556 C C . LEU A 1 480 ? 14.385 -9.541 7.673 1.00 82.31 480 LEU A C 1
ATOM 3558 O O . LEU A 1 480 ? 14.464 -9.244 6.481 1.00 82.31 480 LEU A O 1
ATOM 3562 N N . MET A 1 481 ? 15.453 -9.528 8.475 1.00 86.12 481 MET A N 1
ATOM 3563 C CA . MET A 1 481 ? 16.796 -9.191 8.001 1.00 86.12 481 MET A CA 1
ATOM 3564 C C . MET A 1 481 ? 17.354 -10.263 7.054 1.00 86.12 481 MET A C 1
ATOM 3566 O O . MET A 1 481 ? 17.942 -9.921 6.030 1.00 86.12 481 MET A O 1
ATOM 3570 N N . LEU A 1 482 ? 17.119 -11.550 7.332 1.00 88.81 482 LEU A N 1
ATOM 3571 C CA . LEU A 1 482 ? 17.455 -12.638 6.406 1.00 88.81 482 LEU A CA 1
ATOM 3572 C C . LEU A 1 482 ? 16.664 -12.536 5.094 1.00 88.81 482 LEU A C 1
ATOM 3574 O O . LEU A 1 482 ? 17.238 -12.754 4.030 1.00 88.81 482 LEU A O 1
ATOM 3578 N N . GLY A 1 483 ? 15.387 -12.152 5.148 1.00 88.06 483 GLY A N 1
ATOM 3579 C CA . GLY A 1 483 ? 14.567 -11.871 3.967 1.00 88.06 483 GLY A CA 1
ATOM 3580 C C . GLY A 1 483 ? 15.116 -10.713 3.135 1.00 88.06 483 GLY A C 1
ATOM 3581 O O . GLY A 1 483 ? 15.282 -10.853 1.926 1.00 88.06 483 GLY A O 1
ATOM 3582 N N . ALA A 1 484 ? 15.488 -9.602 3.777 1.00 87.94 484 ALA A N 1
ATOM 3583 C CA . ALA A 1 484 ? 16.114 -8.463 3.104 1.00 87.94 484 ALA A CA 1
ATOM 3584 C C . ALA A 1 484 ? 17.463 -8.834 2.454 1.00 87.94 484 ALA A C 1
ATOM 3586 O O . ALA A 1 484 ? 17.752 -8.391 1.341 1.00 87.94 484 ALA A O 1
ATOM 3587 N N . LEU A 1 485 ? 18.266 -9.682 3.108 1.00 91.31 485 LEU A N 1
ATOM 3588 C CA . LEU A 1 485 ? 19.514 -10.215 2.551 1.00 91.31 485 LEU A CA 1
ATOM 3589 C C . LEU A 1 485 ? 19.274 -11.203 1.402 1.00 91.31 485 LEU A C 1
ATOM 3591 O O . LEU A 1 485 ? 20.028 -11.198 0.433 1.00 91.31 485 LEU A O 1
ATOM 3595 N N . ALA A 1 486 ? 18.235 -12.036 1.479 1.00 92.06 486 ALA A N 1
ATOM 3596 C CA . ALA A 1 486 ? 17.851 -12.931 0.390 1.00 92.06 486 ALA A CA 1
ATOM 3597 C C . ALA A 1 486 ? 17.379 -12.136 -0.835 1.00 92.06 486 ALA A C 1
ATOM 3599 O O . ALA A 1 486 ? 17.802 -12.428 -1.952 1.00 92.06 486 ALA A O 1
ATOM 3600 N N . PHE A 1 487 ? 16.577 -11.090 -0.622 1.00 91.06 487 PHE A N 1
ATOM 3601 C CA . PHE A 1 487 ? 16.151 -10.156 -1.662 1.00 91.06 487 PHE A CA 1
ATOM 3602 C C . PHE A 1 487 ? 17.351 -9.469 -2.331 1.00 91.06 487 PHE A C 1
ATOM 3604 O O . PHE A 1 487 ? 17.510 -9.544 -3.551 1.00 91.06 487 PHE A O 1
ATOM 3611 N N . SER A 1 488 ? 18.235 -8.840 -1.548 1.00 91.12 488 SER A N 1
ATOM 3612 C CA . SER A 1 488 ? 19.382 -8.101 -2.092 1.00 91.12 488 SER A CA 1
ATOM 3613 C C . SER A 1 488 ? 20.447 -9.019 -2.698 1.00 91.12 488 SER A C 1
ATOM 3615 O O . SER A 1 488 ? 21.054 -8.676 -3.712 1.00 91.12 488 SER A O 1
ATOM 3617 N N . GLY A 1 489 ? 20.640 -10.210 -2.130 1.00 92.44 489 GLY A N 1
ATOM 3618 C CA . GLY A 1 489 ? 21.515 -11.249 -2.666 1.00 92.44 489 GLY A CA 1
ATOM 3619 C C . GLY A 1 489 ? 21.026 -11.778 -4.010 1.00 92.44 489 GLY A C 1
ATOM 3620 O O . GLY A 1 489 ? 21.811 -11.869 -4.952 1.00 92.44 489 GLY A O 1
ATOM 3621 N N . ALA A 1 490 ? 19.729 -12.064 -4.131 1.00 92.50 490 ALA A N 1
ATOM 3622 C CA . ALA A 1 490 ? 19.129 -12.507 -5.384 1.00 92.50 490 ALA A CA 1
ATOM 3623 C C . ALA A 1 490 ? 19.189 -11.418 -6.468 1.00 92.50 490 ALA A C 1
ATOM 3625 O O . ALA A 1 490 ? 19.513 -11.712 -7.617 1.00 92.50 490 ALA A O 1
ATOM 3626 N N . PHE A 1 491 ? 18.982 -10.154 -6.091 1.00 89.94 491 PHE A N 1
ATOM 3627 C CA . PHE A 1 491 ? 19.180 -9.005 -6.974 1.00 89.94 491 PHE A CA 1
ATOM 3628 C C . PHE A 1 491 ? 20.647 -8.859 -7.430 1.00 89.94 491 PHE A C 1
ATOM 3630 O O . PHE A 1 491 ? 20.920 -8.619 -8.601 1.00 89.94 491 PHE A O 1
ATOM 3637 N N . ALA A 1 492 ? 21.626 -9.052 -6.542 1.00 90.81 492 ALA A N 1
ATOM 3638 C CA . ALA A 1 492 ? 23.047 -8.972 -6.899 1.00 90.81 492 ALA A CA 1
ATOM 3639 C C . ALA A 1 492 ? 23.559 -10.201 -7.687 1.00 90.81 492 ALA A C 1
ATOM 3641 O O . ALA A 1 492 ? 24.611 -10.133 -8.333 1.00 90.81 492 ALA A O 1
ATOM 3642 N N . ALA A 1 493 ? 22.831 -11.322 -7.655 1.00 91.19 493 ALA A N 1
ATOM 3643 C CA . ALA A 1 493 ? 23.282 -12.610 -8.176 1.00 91.19 493 ALA A CA 1
ATOM 3644 C C . ALA A 1 493 ? 23.705 -12.604 -9.659 1.00 91.19 493 ALA A C 1
ATOM 3646 O O . ALA A 1 493 ? 24.762 -13.171 -9.948 1.00 91.19 493 ALA A O 1
ATOM 3647 N N . PRO A 1 494 ? 22.991 -11.969 -10.614 1.00 85.19 494 PRO A N 1
ATOM 3648 C CA . PRO A 1 494 ? 23.407 -11.985 -12.018 1.00 85.19 494 PRO A CA 1
ATOM 3649 C C . PRO A 1 494 ? 24.767 -11.325 -12.239 1.00 85.19 494 PRO A C 1
ATOM 3651 O O . PRO A 1 494 ? 25.561 -11.823 -13.032 1.00 85.19 494 PRO A O 1
ATOM 3654 N N . PHE A 1 495 ? 25.069 -10.241 -11.518 1.00 83.56 495 PHE A N 1
ATOM 3655 C CA . PHE A 1 495 ? 26.348 -9.536 -11.637 1.00 83.56 495 PHE A CA 1
ATOM 3656 C C . PHE A 1 495 ? 27.508 -10.409 -11.153 1.00 83.56 495 PHE A C 1
ATOM 3658 O O . PHE A 1 495 ? 28.547 -10.491 -11.811 1.00 83.56 495 PHE A O 1
ATOM 3665 N N . PHE A 1 496 ? 27.307 -11.115 -10.038 1.00 85.06 496 PHE A N 1
ATOM 3666 C CA . PHE A 1 496 ? 28.295 -12.049 -9.507 1.00 85.06 496 PHE A CA 1
ATOM 3667 C C . PHE A 1 496 ? 28.477 -13.272 -10.416 1.00 85.06 496 PHE A C 1
ATOM 3669 O O . PHE A 1 496 ? 29.606 -13.652 -10.726 1.00 85.06 496 PHE A O 1
ATOM 3676 N N . LEU A 1 497 ? 27.376 -13.869 -10.887 1.00 85.12 497 LEU A N 1
ATOM 3677 C CA . LEU A 1 497 ? 27.396 -15.038 -11.770 1.00 85.12 497 LEU A CA 1
ATOM 3678 C C . LEU A 1 497 ? 28.071 -14.725 -13.105 1.00 85.12 497 LEU A C 1
ATOM 3680 O O . LEU A 1 497 ? 28.915 -15.496 -13.559 1.00 85.12 497 LEU A O 1
ATOM 3684 N N . LEU A 1 498 ? 27.757 -13.581 -13.716 1.00 76.62 498 LEU A N 1
ATOM 3685 C CA . LEU A 1 498 ? 28.410 -13.154 -14.950 1.00 76.62 498 LEU A CA 1
ATOM 3686 C C . LEU A 1 498 ? 29.918 -12.985 -14.739 1.00 76.62 498 LEU A C 1
ATOM 3688 O O . LEU A 1 498 ? 30.697 -13.470 -15.556 1.00 76.62 498 LEU A O 1
ATOM 3692 N N . ALA A 1 499 ? 30.350 -12.402 -13.618 1.00 76.50 499 ALA A N 1
ATOM 3693 C CA . ALA A 1 499 ? 31.771 -12.280 -13.298 1.00 76.50 499 ALA A CA 1
ATOM 3694 C C . ALA A 1 499 ? 32.474 -13.630 -13.046 1.00 76.50 499 ALA A C 1
ATOM 3696 O O . ALA A 1 499 ? 33.658 -13.766 -13.365 1.00 76.50 499 ALA A O 1
ATOM 3697 N N . LEU A 1 500 ? 31.764 -14.630 -12.510 1.00 82.12 500 LEU A N 1
ATOM 3698 C CA . LEU A 1 500 ? 32.293 -15.976 -12.252 1.00 82.12 500 LEU A CA 1
ATOM 3699 C C . LEU A 1 500 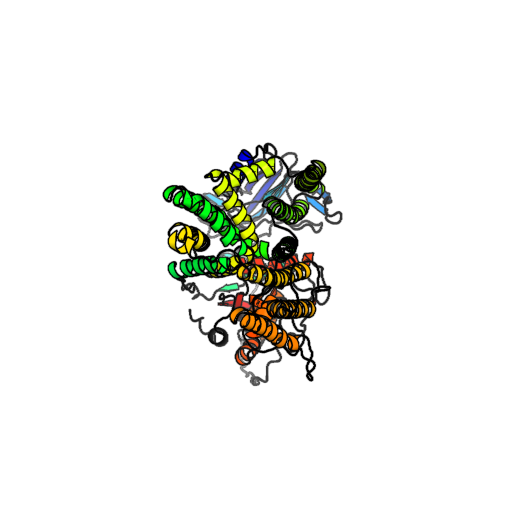? 32.503 -16.788 -13.542 1.00 82.12 500 LEU A C 1
ATOM 3701 O O . LEU A 1 500 ? 33.391 -17.641 -13.594 1.00 82.12 500 LEU A O 1
ATOM 3705 N N . PHE A 1 501 ? 31.734 -16.497 -14.598 1.00 83.00 501 PHE A N 1
ATOM 3706 C CA . PHE A 1 501 ? 31.794 -17.194 -15.887 1.00 83.00 501 PHE A CA 1
ATOM 3707 C C . PHE A 1 501 ? 32.205 -16.260 -17.045 1.00 83.00 501 PHE A C 1
ATOM 3709 O O . PHE A 1 501 ? 31.374 -15.894 -17.884 1.00 83.00 501 PHE A O 1
ATOM 3716 N N . PRO A 1 502 ? 33.510 -15.940 -17.193 1.00 70.62 502 PRO A N 1
ATOM 3717 C CA . PRO A 1 502 ? 34.017 -15.093 -18.279 1.00 70.62 502 PRO A CA 1
ATOM 3718 C C . PRO A 1 502 ? 33.679 -15.608 -19.686 1.00 70.62 502 PRO A C 1
ATOM 3720 O O . PRO A 1 502 ? 33.578 -14.834 -20.635 1.00 70.62 502 PRO A O 1
ATOM 3723 N N . SER A 1 503 ? 33.507 -16.923 -19.840 1.00 74.94 503 SER A N 1
ATOM 3724 C CA . SER A 1 503 ? 33.115 -17.561 -21.099 1.00 74.94 503 SER A CA 1
ATOM 3725 C C . SER A 1 503 ? 31.672 -17.246 -21.507 1.00 74.94 503 SER A C 1
ATOM 3727 O O . SER A 1 503 ? 31.409 -17.104 -22.699 1.00 74.94 503 SER A O 1
ATOM 3729 N N . LEU A 1 504 ? 30.754 -17.098 -20.544 1.00 71.94 504 LEU A N 1
ATOM 3730 C CA . LEU A 1 504 ? 29.367 -16.690 -20.785 1.00 71.94 504 LEU A CA 1
ATOM 3731 C C . LEU A 1 504 ? 29.296 -15.200 -21.138 1.00 71.94 504 LEU A C 1
ATOM 3733 O O . LEU A 1 504 ? 28.607 -14.818 -22.079 1.00 71.94 504 LEU A O 1
ATOM 3737 N N . LEU A 1 505 ? 30.098 -14.383 -20.451 1.00 66.12 505 LEU A N 1
ATOM 3738 C CA . LEU A 1 505 ? 30.262 -12.955 -20.725 1.00 66.12 505 LEU A CA 1
ATOM 3739 C C . LEU A 1 505 ? 30.721 -12.665 -22.163 1.00 66.12 505 LEU A C 1
ATOM 3741 O O . LEU A 1 505 ? 30.196 -11.765 -22.809 1.00 66.12 505 LEU A O 1
ATOM 3745 N N . ARG A 1 506 ? 31.663 -13.453 -22.696 1.00 69.88 506 ARG A N 1
ATOM 3746 C CA . ARG A 1 506 ? 32.149 -13.318 -24.085 1.00 69.88 506 ARG A CA 1
ATOM 3747 C C . ARG A 1 506 ? 31.122 -13.727 -25.148 1.00 69.88 506 ARG A C 1
ATOM 3749 O O . ARG A 1 506 ? 31.314 -13.400 -26.314 1.00 69.88 506 ARG A O 1
ATOM 3756 N N . ARG A 1 507 ? 30.070 -14.463 -24.768 1.00 72.44 507 ARG A N 1
ATOM 3757 C CA . ARG A 1 507 ? 28.982 -14.893 -25.666 1.00 72.44 507 ARG A CA 1
ATOM 3758 C C . ARG A 1 507 ? 27.830 -13.896 -25.734 1.00 72.44 507 ARG A C 1
ATOM 3760 O O . ARG A 1 507 ? 26.958 -14.068 -26.581 1.00 72.44 507 ARG A O 1
ATOM 3767 N N . LEU A 1 508 ? 27.804 -12.888 -24.859 1.00 65.12 508 LEU A N 1
ATOM 3768 C CA . LEU A 1 508 ? 26.790 -11.845 -24.942 1.00 65.12 508 LEU A CA 1
ATOM 3769 C C . LEU A 1 508 ? 26.978 -11.076 -26.260 1.00 65.12 508 LEU A C 1
ATOM 3771 O O . LEU A 1 508 ? 28.095 -10.634 -26.549 1.00 65.12 508 LEU A O 1
ATOM 3775 N N . PRO A 1 509 ? 25.917 -10.940 -27.077 1.00 60.53 509 PRO A N 1
ATOM 3776 C CA . PRO A 1 509 ? 25.990 -10.156 -28.298 1.00 60.53 509 PRO A CA 1
ATOM 3777 C C . PRO A 1 509 ? 26.406 -8.728 -27.940 1.00 60.53 509 PRO A C 1
ATOM 3779 O O . PRO A 1 509 ? 25.965 -8.177 -26.928 1.00 60.53 509 PRO A O 1
ATOM 3782 N N . ARG A 1 510 ? 27.281 -8.130 -28.757 1.00 60.31 510 ARG A N 1
ATOM 3783 C CA . ARG A 1 510 ? 27.629 -6.711 -28.605 1.00 60.31 510 ARG A CA 1
ATOM 3784 C C . ARG A 1 510 ? 26.341 -5.883 -28.639 1.00 60.31 510 ARG A C 1
ATOM 3786 O O . ARG A 1 510 ? 25.388 -6.269 -29.313 1.00 60.31 510 ARG A O 1
ATOM 3793 N N . SER A 1 511 ? 26.322 -4.776 -27.899 1.00 60.34 511 SER A N 1
ATOM 3794 C CA . SER A 1 511 ? 25.245 -3.783 -27.906 1.00 60.34 511 SER A CA 1
ATOM 3795 C C . SER A 1 511 ? 25.009 -3.288 -29.336 1.00 60.34 511 SER A C 1
ATOM 3797 O O . SER A 1 511 ? 25.694 -2.383 -29.794 1.00 60.34 511 SER A O 1
ATOM 3799 N N . GLY A 1 512 ? 24.115 -3.959 -30.055 1.00 68.62 512 GLY A N 1
ATOM 3800 C CA . GLY A 1 512 ? 23.618 -3.556 -31.365 1.00 68.62 512 GLY A CA 1
ATOM 3801 C C . GLY A 1 512 ? 22.124 -3.255 -31.289 1.00 68.62 512 GLY A C 1
ATOM 3802 O O . GLY A 1 512 ? 21.554 -3.175 -30.200 1.00 68.62 512 GLY A O 1
ATOM 3803 N N . GLN A 1 513 ? 21.468 -3.207 -32.446 1.00 72.56 513 GLN A N 1
ATOM 3804 C CA . GLN A 1 513 ? 20.081 -2.751 -32.616 1.00 72.56 513 GLN A CA 1
ATOM 3805 C C . GLN A 1 513 ? 19.028 -3.402 -31.692 1.00 72.56 513 GLN A C 1
ATOM 3807 O O . GLN A 1 513 ? 18.027 -2.776 -31.341 1.00 72.56 513 GLN A O 1
ATOM 3812 N N . TRP A 1 514 ? 19.218 -4.659 -31.274 1.00 78.06 514 TRP A N 1
ATOM 3813 C CA . TRP A 1 514 ? 18.300 -5.312 -30.330 1.00 78.06 514 TRP A CA 1
ATOM 3814 C C . TRP A 1 514 ? 18.276 -4.615 -28.961 1.00 78.06 514 TRP A C 1
ATOM 3816 O O . TRP A 1 514 ? 17.205 -4.474 -28.370 1.00 78.06 514 TRP A O 1
ATOM 3826 N N . LEU A 1 515 ? 19.430 -4.139 -28.479 1.00 77.56 515 LEU A N 1
ATOM 3827 C CA . LEU A 1 515 ? 19.509 -3.421 -27.210 1.00 77.56 515 LEU A CA 1
ATOM 3828 C C . LEU A 1 515 ? 18.817 -2.058 -27.311 1.00 77.56 515 LEU A C 1
ATOM 3830 O O . LEU A 1 515 ? 18.110 -1.677 -26.383 1.00 77.56 515 LEU A O 1
ATOM 3834 N N . ASP A 1 516 ? 18.966 -1.360 -28.437 1.00 79.56 516 ASP A N 1
ATOM 3835 C CA . ASP A 1 516 ? 18.298 -0.074 -28.660 1.00 79.56 516 ASP A CA 1
ATOM 3836 C C . ASP A 1 516 ? 16.779 -0.245 -28.754 1.00 79.56 516 ASP A C 1
ATOM 3838 O O . ASP A 1 516 ? 16.036 0.487 -28.103 1.00 79.56 516 ASP A O 1
ATOM 3842 N N . THR A 1 517 ? 16.313 -1.318 -29.405 1.00 84.69 517 THR A N 1
ATOM 3843 C CA . THR A 1 517 ? 14.887 -1.685 -29.411 1.00 84.69 517 THR A CA 1
ATOM 3844 C C . THR A 1 517 ? 14.360 -1.912 -27.988 1.00 84.69 517 THR A C 1
ATOM 3846 O O . THR A 1 517 ? 13.273 -1.443 -27.653 1.00 84.69 517 THR A O 1
ATOM 3849 N N . ILE A 1 518 ? 15.116 -2.605 -27.124 1.00 84.94 518 ILE A N 1
ATOM 3850 C CA . ILE A 1 518 ? 14.704 -2.819 -25.728 1.00 84.94 518 ILE A CA 1
ATOM 3851 C C . ILE A 1 518 ? 14.660 -1.507 -24.948 1.00 84.94 518 ILE A C 1
ATOM 3853 O O . ILE A 1 518 ? 13.696 -1.300 -24.215 1.00 84.94 518 ILE A O 1
ATOM 3857 N N . LYS A 1 519 ? 15.656 -0.622 -25.098 1.00 84.12 519 LYS A N 1
ATOM 3858 C CA . LYS A 1 519 ? 15.658 0.686 -24.421 1.00 84.12 519 LYS A CA 1
ATOM 3859 C C . LYS A 1 519 ? 14.381 1.453 -24.742 1.00 84.12 519 LYS A C 1
ATOM 3861 O O . LYS A 1 519 ? 13.687 1.883 -23.829 1.00 84.12 519 LYS A O 1
ATOM 3866 N N . VAL A 1 520 ? 14.026 1.543 -26.022 1.00 88.81 520 VAL A N 1
ATOM 3867 C CA . VAL A 1 520 ? 12.835 2.278 -26.461 1.00 88.81 520 VAL A CA 1
ATOM 3868 C C . VAL A 1 520 ? 11.549 1.642 -25.925 1.00 88.81 520 VAL A C 1
ATOM 3870 O O . VAL A 1 520 ? 10.692 2.352 -25.402 1.00 88.81 520 VAL A O 1
ATOM 3873 N N . VAL A 1 521 ? 11.420 0.310 -25.974 1.00 90.62 521 VAL A N 1
ATOM 3874 C CA . VAL A 1 521 ? 10.257 -0.393 -25.396 1.00 90.62 521 VAL A CA 1
ATOM 3875 C C . VAL A 1 521 ? 10.153 -0.154 -23.886 1.00 90.62 521 VAL A C 1
ATOM 3877 O O . VAL A 1 521 ? 9.064 0.128 -23.388 1.00 90.62 521 VAL A O 1
ATOM 3880 N N . MET A 1 522 ? 11.270 -0.219 -23.155 1.00 88.38 522 MET A N 1
ATOM 3881 C CA . MET A 1 522 ? 11.303 0.080 -21.719 1.00 88.38 522 MET A CA 1
ATOM 3882 C C . MET A 1 522 ? 10.956 1.544 -21.434 1.00 88.38 522 MET A C 1
ATOM 3884 O O . MET A 1 522 ? 10.225 1.799 -20.485 1.00 88.38 522 MET A O 1
ATOM 3888 N N . GLY A 1 523 ? 11.371 2.489 -22.283 1.00 89.56 523 GLY A N 1
ATOM 3889 C CA . GLY A 1 523 ? 10.995 3.901 -22.170 1.00 89.56 523 GLY A CA 1
ATOM 3890 C C . GLY A 1 523 ? 9.482 4.123 -22.260 1.00 89.56 523 GLY A C 1
ATOM 3891 O O . GLY A 1 523 ? 8.916 4.868 -21.463 1.00 89.56 523 GLY A O 1
ATOM 3892 N N . PHE A 1 524 ? 8.785 3.420 -23.161 1.00 93.31 524 PHE A N 1
ATOM 3893 C CA . PHE A 1 524 ? 7.317 3.466 -23.209 1.00 93.31 524 PHE A CA 1
ATOM 3894 C C . PHE A 1 524 ? 6.666 2.870 -21.952 1.00 93.31 524 PHE A C 1
ATOM 3896 O O . PHE A 1 524 ? 5.681 3.421 -21.457 1.00 93.31 524 PHE A O 1
ATOM 3903 N N . LEU A 1 525 ? 7.217 1.778 -21.409 1.00 90.81 525 LEU A N 1
ATOM 3904 C CA . LEU A 1 525 ? 6.739 1.190 -20.153 1.00 90.81 525 LEU A CA 1
ATOM 3905 C C . LEU A 1 525 ? 6.982 2.117 -18.951 1.00 90.81 525 LEU A C 1
ATOM 3907 O O . LEU A 1 525 ? 6.127 2.203 -18.072 1.00 90.81 525 LEU A O 1
ATOM 3911 N N . GLU A 1 526 ? 8.101 2.844 -18.921 1.00 88.38 526 GLU A N 1
ATOM 3912 C CA . GLU A 1 526 ? 8.384 3.852 -17.893 1.00 88.38 526 GLU A CA 1
ATOM 3913 C C . GLU A 1 526 ? 7.418 5.033 -17.964 1.00 88.38 526 GLU A C 1
ATOM 3915 O O . GLU A 1 526 ? 6.919 5.455 -16.925 1.00 88.38 526 GLU A O 1
ATOM 3920 N N . LEU A 1 527 ? 7.072 5.521 -19.161 1.00 92.44 527 LEU A N 1
ATOM 3921 C CA . LEU A 1 527 ? 6.032 6.546 -19.307 1.00 92.44 527 LEU A CA 1
ATOM 3922 C C . LEU A 1 527 ? 4.662 6.055 -18.819 1.00 92.44 527 LEU A C 1
ATOM 3924 O O . LEU A 1 527 ? 3.943 6.799 -18.149 1.00 92.44 527 LEU A O 1
ATOM 3928 N N . ALA A 1 528 ? 4.305 4.802 -19.109 1.00 91.25 528 ALA A N 1
ATOM 3929 C CA . ALA A 1 528 ? 3.064 4.208 -18.617 1.00 91.25 528 ALA A CA 1
ATOM 3930 C C . ALA A 1 528 ? 3.064 4.106 -17.079 1.00 91.25 528 ALA A C 1
ATOM 3932 O O . ALA A 1 528 ? 2.085 4.477 -16.424 1.00 91.25 528 ALA A O 1
ATOM 3933 N N . ALA A 1 529 ? 4.183 3.677 -16.487 1.00 87.38 529 ALA A N 1
ATOM 3934 C CA . ALA A 1 529 ? 4.363 3.648 -15.039 1.00 87.38 529 ALA A CA 1
ATOM 3935 C C . ALA A 1 529 ? 4.310 5.057 -14.423 1.00 87.38 529 ALA A C 1
ATOM 3937 O O . ALA A 1 529 ? 3.649 5.240 -13.401 1.00 87.38 529 ALA A O 1
ATOM 3938 N N . ALA A 1 530 ? 4.930 6.061 -15.051 1.00 90.50 530 ALA A N 1
ATOM 3939 C CA . ALA A 1 530 ? 4.906 7.451 -14.597 1.00 90.50 530 ALA A CA 1
ATOM 3940 C C . ALA A 1 530 ? 3.472 7.975 -14.453 1.00 90.50 530 ALA A C 1
ATOM 3942 O O . ALA A 1 530 ? 3.143 8.583 -13.436 1.00 90.50 530 ALA A O 1
ATOM 3943 N N . ALA A 1 531 ? 2.597 7.664 -15.414 1.00 91.12 531 ALA A N 1
ATOM 3944 C CA . ALA A 1 531 ? 1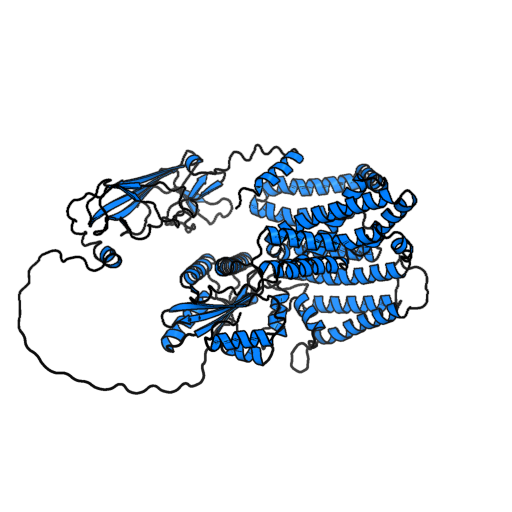.198 8.084 -15.381 1.00 91.12 531 ALA A CA 1
ATOM 3945 C C . ALA A 1 531 ? 0.433 7.530 -14.163 1.00 91.12 531 ALA A C 1
ATOM 3947 O O . ALA A 1 531 ? -0.420 8.217 -13.602 1.00 91.12 531 ALA A O 1
ATOM 3948 N N . LYS A 1 532 ? 0.782 6.323 -13.692 1.00 87.56 532 LYS A N 1
ATOM 3949 C CA . LYS A 1 532 ? 0.227 5.753 -12.454 1.00 87.56 532 LYS A CA 1
ATOM 3950 C C . LYS A 1 532 ? 0.648 6.558 -11.228 1.00 87.56 532 LYS A C 1
ATOM 3952 O O . LYS A 1 532 ? -0.201 6.927 -10.428 1.00 87.56 532 LYS A O 1
ATOM 3957 N N . PHE A 1 533 ? 1.939 6.855 -11.089 1.00 87.31 533 PHE A N 1
ATOM 3958 C CA . PHE A 1 533 ? 2.444 7.644 -9.960 1.00 87.31 533 PHE A CA 1
ATOM 3959 C C . PHE A 1 533 ? 1.927 9.087 -9.981 1.00 87.31 533 PHE A C 1
ATOM 3961 O O . PHE A 1 533 ? 1.620 9.637 -8.925 1.00 87.31 533 PHE A O 1
ATOM 3968 N N . LEU A 1 534 ? 1.756 9.671 -11.169 1.00 89.88 534 LEU A N 1
ATOM 3969 C CA . LEU A 1 534 ? 1.137 10.983 -11.333 1.00 89.88 534 LEU A CA 1
ATOM 3970 C C . LEU A 1 534 ? -0.306 10.989 -10.820 1.00 89.88 534 LEU A C 1
ATOM 3972 O O . LEU A 1 534 ? -0.675 11.864 -10.041 1.00 89.88 534 LEU A O 1
ATOM 3976 N N . ARG A 1 535 ? -1.097 9.978 -11.198 1.00 90.00 535 ARG A N 1
ATOM 3977 C CA . ARG A 1 535 ? -2.479 9.830 -10.729 1.00 90.00 535 ARG A CA 1
ATOM 3978 C C . ARG A 1 535 ? -2.559 9.567 -9.226 1.00 90.00 535 ARG A C 1
ATOM 3980 O O . ARG A 1 535 ? -3.396 10.162 -8.558 1.00 90.00 535 ARG A O 1
ATOM 3987 N N . THR A 1 536 ? -1.673 8.737 -8.672 1.00 87.06 536 THR A N 1
ATOM 3988 C CA . THR A 1 536 ? -1.582 8.526 -7.216 1.00 87.06 536 THR A CA 1
ATOM 3989 C C . THR A 1 536 ? -1.294 9.832 -6.472 1.00 87.06 536 THR A C 1
ATOM 3991 O O . THR A 1 536 ? -1.908 10.090 -5.441 1.00 87.06 536 THR A O 1
ATOM 3994 N N . ALA A 1 537 ? -0.380 10.663 -6.988 1.00 86.62 537 ALA A N 1
ATOM 3995 C CA . ALA A 1 537 ? -0.072 11.963 -6.395 1.00 86.62 537 ALA A CA 1
ATOM 3996 C C . ALA A 1 537 ? -1.268 12.925 -6.477 1.00 86.62 537 ALA A C 1
ATOM 3998 O O . ALA A 1 537 ? -1.585 13.590 -5.494 1.00 86.62 537 ALA A O 1
ATOM 3999 N N . GLU A 1 538 ? -1.963 12.963 -7.619 1.00 87.56 538 GLU A N 1
ATOM 4000 C CA . GLU A 1 538 ? -3.147 13.805 -7.803 1.00 87.56 538 GLU A CA 1
ATOM 4001 C C . GLU A 1 538 ? -4.282 13.426 -6.850 1.00 87.56 538 GLU A C 1
ATOM 4003 O O . GLU A 1 538 ? -4.802 14.303 -6.168 1.00 87.56 538 GLU A O 1
ATOM 4008 N N . LEU A 1 539 ? -4.618 12.135 -6.749 1.00 83.69 539 LEU A N 1
ATOM 4009 C CA . LEU A 1 539 ? -5.678 11.632 -5.863 1.00 83.69 539 LEU A CA 1
ATOM 4010 C C . LEU A 1 539 ? -5.437 11.948 -4.384 1.00 83.69 539 LEU A C 1
ATOM 4012 O O . LEU A 1 539 ? -6.363 11.856 -3.586 1.00 83.69 539 LEU A O 1
ATOM 4016 N N . ARG A 1 540 ? -4.196 12.280 -4.016 1.00 81.44 540 ARG A N 1
ATOM 4017 C CA . ARG A 1 540 ? -3.823 12.631 -2.648 1.00 81.44 540 ARG A CA 1
ATOM 4018 C C . ARG A 1 540 ? -3.776 14.139 -2.395 1.00 81.44 540 ARG A C 1
ATOM 4020 O O . ARG A 1 540 ? -3.804 14.563 -1.244 1.00 81.44 540 ARG A O 1
ATOM 4027 N N . TRP A 1 541 ? -3.698 14.952 -3.446 1.00 76.56 541 TRP A N 1
ATOM 4028 C CA . TRP A 1 541 ? -3.766 16.413 -3.343 1.00 76.56 541 TRP A CA 1
ATOM 4029 C C . TRP A 1 541 ? -5.150 16.972 -3.608 1.00 76.56 541 TRP A C 1
ATOM 4031 O O . TRP A 1 541 ? -5.541 17.959 -2.984 1.00 76.56 541 TRP A O 1
ATOM 4041 N N . LEU A 1 542 ? -5.867 16.380 -4.556 1.00 77.56 542 LEU A N 1
ATOM 4042 C CA . LEU A 1 542 ? -7.176 16.837 -4.974 1.00 77.56 542 LEU A CA 1
ATOM 4043 C C . LEU A 1 542 ? -8.256 15.890 -4.434 1.00 77.56 542 LEU A C 1
ATOM 4045 O O . LEU A 1 542 ? -8.073 14.676 -4.473 1.00 77.56 542 LEU A O 1
ATOM 4049 N N . PRO A 1 543 ? -9.400 16.424 -3.962 1.00 67.12 543 PRO A N 1
ATOM 4050 C CA . PRO A 1 543 ? -10.527 15.609 -3.502 1.00 67.12 543 PRO A CA 1
ATOM 4051 C C . PRO A 1 543 ? -11.092 14.665 -4.574 1.00 67.12 543 PRO A C 1
ATOM 4053 O O . PRO A 1 543 ? -11.639 13.614 -4.244 1.00 67.12 543 PRO A O 1
ATOM 4056 N N . GLU A 1 544 ? -10.973 15.055 -5.845 1.00 69.31 544 GLU A N 1
ATOM 4057 C CA . GLU A 1 544 ? -11.367 14.291 -7.029 1.00 69.31 544 GLU A CA 1
ATOM 4058 C C . GLU A 1 544 ? -10.296 14.469 -8.119 1.00 69.31 544 GLU A C 1
ATOM 4060 O O . GLU A 1 544 ? -9.628 15.506 -8.174 1.00 69.31 544 GLU A O 1
ATOM 4065 N N . ALA A 1 545 ? -10.116 13.467 -8.986 1.00 73.38 545 ALA A N 1
ATOM 4066 C CA . ALA A 1 545 ? -9.158 13.547 -10.089 1.00 73.38 545 ALA A CA 1
ATOM 4067 C C . ALA A 1 545 ? -9.642 14.564 -11.137 1.00 73.38 545 ALA A C 1
ATOM 4069 O O . ALA A 1 545 ? -10.683 14.362 -11.761 1.00 73.38 545 ALA A O 1
ATOM 4070 N N . ALA A 1 546 ? -8.889 15.645 -11.344 1.00 78.69 546 ALA A N 1
ATOM 4071 C CA . ALA A 1 546 ? -9.261 16.720 -12.263 1.00 78.69 546 ALA A CA 1
ATOM 4072 C C . ALA A 1 546 ? -8.573 16.579 -13.631 1.00 78.69 546 ALA A C 1
ATOM 4074 O O . ALA A 1 546 ? -9.172 16.869 -14.665 1.00 78.69 546 ALA A O 1
ATOM 4075 N N . TYR A 1 547 ? -7.319 16.129 -13.639 1.00 83.88 547 TYR A N 1
ATOM 4076 C CA . TYR A 1 547 ? -6.454 16.062 -14.814 1.00 83.88 547 TYR A CA 1
ATOM 4077 C C . TYR A 1 547 ? -6.161 14.618 -15.229 1.00 83.88 547 TYR A C 1
ATOM 4079 O O . TYR A 1 547 ? -6.310 14.271 -16.400 1.00 83.88 547 TYR A O 1
ATOM 4087 N N . CYS A 1 548 ? -5.773 13.757 -14.287 1.00 86.56 548 CYS A N 1
ATOM 4088 C CA . CYS A 1 548 ? -5.496 12.342 -14.526 1.00 86.56 548 CYS A CA 1
ATOM 4089 C C . CYS A 1 548 ? -6.706 11.499 -14.115 1.00 86.56 548 CYS A C 1
ATOM 4091 O O . CYS A 1 548 ? -6.617 10.613 -13.261 1.00 86.56 548 CYS A O 1
ATOM 4093 N N . THR A 1 549 ? -7.856 11.752 -14.742 1.00 87.69 549 THR A N 1
ATOM 4094 C CA . THR A 1 549 ? -9.021 10.868 -14.600 1.00 87.69 549 THR A CA 1
ATOM 4095 C C . THR A 1 549 ? -8.660 9.447 -15.035 1.00 87.69 549 THR A C 1
ATOM 4097 O O . THR A 1 549 ? -7.720 9.237 -15.812 1.00 87.69 549 THR A O 1
ATOM 4100 N N . TYR A 1 550 ? -9.383 8.446 -14.522 1.00 87.12 550 TYR A N 1
ATOM 4101 C CA . TYR A 1 550 ? -9.114 7.045 -14.870 1.00 87.12 550 TYR A CA 1
ATOM 4102 C C . TYR A 1 550 ? -9.069 6.837 -16.397 1.00 87.12 550 TYR A C 1
ATOM 4104 O O . TYR A 1 550 ? -8.110 6.264 -16.919 1.00 87.12 550 TYR A O 1
ATOM 4112 N N . ASP A 1 551 ? -10.056 7.383 -17.114 1.00 88.94 551 ASP A N 1
ATOM 4113 C CA . ASP A 1 551 ? -10.161 7.261 -18.569 1.00 88.94 551 ASP A CA 1
ATOM 4114 C C . ASP A 1 551 ? -9.026 7.993 -19.300 1.00 88.94 551 ASP A C 1
ATOM 4116 O O . ASP A 1 551 ? -8.516 7.485 -20.298 1.00 88.94 551 ASP A O 1
ATOM 4120 N N . ALA A 1 552 ? -8.570 9.146 -18.794 1.00 90.56 552 ALA A N 1
ATOM 4121 C CA . ALA A 1 552 ? -7.445 9.876 -19.378 1.00 90.56 552 ALA A CA 1
ATOM 4122 C C . ALA A 1 552 ? -6.135 9.081 -19.271 1.00 90.56 552 ALA A C 1
ATOM 4124 O O . ALA A 1 552 ? -5.382 8.979 -20.244 1.00 90.56 552 ALA A O 1
ATOM 4125 N N . VAL A 1 553 ? -5.870 8.467 -18.113 1.00 92.94 553 VAL A N 1
ATOM 4126 C CA . VAL A 1 553 ? -4.669 7.638 -17.931 1.00 92.94 553 VAL A CA 1
ATOM 4127 C C . VAL A 1 553 ? -4.757 6.353 -18.750 1.00 92.94 553 VAL A C 1
ATOM 4129 O O . VAL A 1 553 ? -3.774 5.973 -19.391 1.00 92.94 553 VAL A O 1
ATOM 4132 N N . LEU A 1 554 ? -5.929 5.716 -18.802 1.00 92.62 554 LEU A N 1
ATOM 4133 C CA . LEU A 1 554 ? -6.160 4.541 -19.640 1.00 92.62 554 LEU A CA 1
ATOM 4134 C C . LEU A 1 554 ? -5.972 4.858 -21.132 1.00 92.62 554 LEU A C 1
ATOM 4136 O O . LEU A 1 554 ? -5.308 4.101 -21.843 1.00 92.62 554 LEU A O 1
ATOM 4140 N N . ALA A 1 555 ? -6.480 6.000 -21.603 1.00 93.50 555 ALA A N 1
ATOM 4141 C CA . ALA A 1 555 ? -6.261 6.475 -22.967 1.00 93.50 555 ALA A CA 1
ATOM 4142 C C . ALA A 1 555 ? -4.772 6.724 -23.246 1.00 93.50 555 ALA A C 1
ATOM 4144 O O . ALA A 1 555 ? -4.269 6.328 -24.299 1.00 93.50 555 ALA A O 1
ATOM 4145 N N . GLY A 1 556 ? -4.045 7.295 -22.281 1.00 94.38 556 GLY A N 1
ATOM 4146 C CA . GLY A 1 556 ? -2.590 7.428 -22.337 1.00 94.38 556 GLY A CA 1
ATOM 4147 C C . GLY A 1 556 ? -1.882 6.078 -22.493 1.00 94.38 556 GLY A C 1
ATOM 4148 O O . GLY A 1 556 ? -1.022 5.932 -23.358 1.00 94.38 556 GLY A O 1
ATOM 4149 N N . TRP A 1 557 ? -2.278 5.058 -21.728 1.00 95.00 557 TRP A N 1
ATOM 4150 C CA . TRP A 1 557 ? -1.728 3.699 -21.836 1.00 95.00 557 TRP A CA 1
ATOM 4151 C C . TRP A 1 557 ? -2.015 3.042 -23.189 1.00 95.00 557 TRP A C 1
ATOM 4153 O O . TRP A 1 557 ? -1.132 2.393 -23.760 1.00 95.00 557 TRP A O 1
ATOM 4163 N N . ILE A 1 558 ? -3.224 3.226 -23.723 1.00 95.81 558 ILE A N 1
ATOM 4164 C CA . ILE A 1 558 ? -3.607 2.747 -25.058 1.00 95.81 558 ILE A CA 1
ATOM 4165 C C . ILE A 1 558 ? -2.744 3.426 -26.125 1.00 95.81 558 ILE A C 1
ATOM 4167 O O . ILE A 1 558 ? -2.178 2.739 -26.977 1.00 95.81 558 ILE A O 1
ATOM 4171 N N . ALA A 1 559 ? -2.582 4.749 -26.048 1.00 96.50 559 ALA A N 1
ATOM 4172 C CA . ALA A 1 559 ? -1.753 5.514 -26.973 1.00 96.50 559 ALA A CA 1
ATOM 4173 C C . ALA A 1 559 ? -0.280 5.082 -26.910 1.00 96.50 559 ALA A C 1
ATOM 4175 O O . ALA A 1 559 ? 0.312 4.793 -27.946 1.00 96.50 559 ALA A O 1
ATOM 4176 N N . LEU A 1 560 ? 0.300 4.957 -25.712 1.00 96.12 560 LEU A N 1
ATOM 4177 C CA . LEU A 1 560 ? 1.679 4.492 -25.524 1.00 96.12 560 LEU A CA 1
ATOM 4178 C C . LEU A 1 560 ? 1.879 3.070 -26.065 1.00 96.12 560 LEU A C 1
ATOM 4180 O O . LEU A 1 560 ? 2.869 2.809 -26.748 1.00 96.12 560 LEU A O 1
ATOM 4184 N N . SER A 1 561 ? 0.924 2.167 -25.824 1.00 96.25 561 SER A N 1
ATOM 4185 C CA . SER A 1 561 ? 0.965 0.796 -26.352 1.00 96.25 561 SER A CA 1
ATOM 4186 C C . SER A 1 561 ? 0.892 0.782 -27.880 1.00 96.25 561 SER A C 1
ATOM 4188 O O . SER A 1 561 ? 1.679 0.096 -28.530 1.00 96.25 561 SER A O 1
ATOM 4190 N N . ALA A 1 562 ? 0.002 1.584 -28.471 1.00 96.88 562 ALA A N 1
ATOM 4191 C CA . ALA A 1 562 ? -0.118 1.705 -29.919 1.00 96.88 562 ALA A CA 1
ATOM 4192 C C . ALA A 1 562 ? 1.166 2.271 -30.546 1.00 96.88 562 ALA A C 1
ATOM 4194 O O . ALA A 1 562 ? 1.713 1.676 -31.472 1.00 96.88 562 ALA A O 1
ATOM 4195 N N . VAL A 1 563 ? 1.692 3.374 -30.006 1.00 96.31 563 VAL A N 1
ATOM 4196 C CA . VAL A 1 563 ? 2.925 4.024 -30.477 1.00 96.31 563 VAL A CA 1
ATOM 4197 C C . VAL A 1 563 ? 4.129 3.083 -30.353 1.00 96.31 563 VAL A C 1
ATOM 4199 O O . VAL A 1 563 ? 4.903 2.971 -31.303 1.00 96.31 563 VAL A O 1
ATOM 4202 N N . CYS A 1 564 ? 4.254 2.340 -29.250 1.00 95.12 564 CYS A N 1
ATOM 4203 C CA . CYS A 1 564 ? 5.284 1.309 -29.078 1.00 95.12 564 CYS A CA 1
ATOM 4204 C C . CYS A 1 564 ? 5.173 0.208 -30.148 1.00 95.12 564 CYS A C 1
ATOM 4206 O O . CYS A 1 564 ? 6.164 -0.161 -30.782 1.00 95.12 564 CYS A O 1
ATOM 4208 N N . GLY A 1 565 ? 3.958 -0.275 -30.421 1.00 94.75 565 GLY A N 1
ATOM 4209 C CA . GLY A 1 565 ? 3.700 -1.239 -31.490 1.00 94.75 565 GLY A CA 1
ATOM 4210 C C . GLY A 1 565 ? 4.090 -0.715 -32.878 1.00 94.75 565 GLY A C 1
ATOM 4211 O O . GLY A 1 565 ? 4.766 -1.411 -33.636 1.00 94.75 565 GLY A O 1
ATOM 4212 N N . LEU A 1 566 ? 3.736 0.534 -33.196 1.00 94.31 566 LEU A N 1
ATOM 4213 C CA . LEU A 1 566 ? 4.089 1.191 -34.462 1.00 94.31 566 LEU A CA 1
ATOM 4214 C C . LEU A 1 566 ? 5.605 1.422 -34.609 1.00 94.31 566 LEU A C 1
ATOM 4216 O O . LEU A 1 566 ? 6.150 1.227 -35.699 1.00 94.31 566 LEU A O 1
ATOM 4220 N N . TYR A 1 567 ? 6.303 1.766 -33.522 1.00 92.69 567 TYR A N 1
ATOM 4221 C CA . TYR A 1 567 ? 7.770 1.826 -33.478 1.00 92.69 567 TYR A CA 1
ATOM 4222 C C . TYR A 1 567 ? 8.399 0.458 -33.785 1.00 92.69 567 TYR A C 1
ATOM 4224 O O . TYR A 1 567 ? 9.332 0.335 -34.588 1.00 92.69 567 TYR A O 1
ATOM 4232 N N . LEU A 1 568 ? 7.867 -0.611 -33.189 1.00 91.44 568 LEU A N 1
ATOM 4233 C CA . LEU A 1 568 ? 8.367 -1.966 -33.412 1.00 91.44 568 LEU A CA 1
ATOM 4234 C C . LEU A 1 568 ? 8.123 -2.453 -34.848 1.00 91.44 568 LEU A C 1
ATOM 4236 O O . LEU A 1 568 ? 8.969 -3.173 -35.376 1.00 91.44 568 LEU A O 1
ATOM 4240 N N . LEU A 1 569 ? 7.057 -1.999 -35.515 1.00 90.81 569 LEU A N 1
ATOM 4241 C CA . LEU A 1 569 ? 6.848 -2.203 -36.957 1.00 90.81 569 LEU A CA 1
ATOM 4242 C C . LEU A 1 569 ? 7.792 -1.370 -37.842 1.00 90.81 569 LEU A C 1
ATOM 4244 O O . LEU A 1 569 ? 7.849 -1.592 -39.049 1.00 90.81 569 LEU A O 1
ATOM 4248 N N . GLY A 1 570 ? 8.545 -0.433 -37.262 1.00 87.19 570 GLY A N 1
ATOM 4249 C CA . GLY A 1 570 ? 9.492 0.417 -37.981 1.00 87.19 570 GLY A CA 1
ATOM 4250 C C . GLY A 1 570 ? 8.841 1.585 -38.722 1.00 87.19 570 GLY A C 1
ATOM 4251 O O . GLY A 1 570 ? 9.453 2.106 -39.653 1.00 87.19 570 GLY A O 1
ATOM 4252 N N . LEU A 1 571 ? 7.626 1.995 -38.327 1.00 87.50 571 LEU A N 1
ATOM 4253 C CA . LEU A 1 571 ? 6.906 3.111 -38.954 1.00 87.50 571 LEU A CA 1
ATOM 4254 C C . LEU A 1 571 ? 7.618 4.458 -38.738 1.00 87.50 571 LEU A C 1
ATOM 4256 O O . LEU A 1 571 ? 7.591 5.323 -39.608 1.00 87.50 571 LEU A O 1
ATOM 4260 N N . PHE A 1 572 ? 8.272 4.623 -37.588 1.00 85.50 572 PHE A N 1
ATOM 4261 C CA . PHE A 1 572 ? 9.139 5.753 -37.262 1.00 85.50 572 PHE A CA 1
ATOM 4262 C C . PHE A 1 572 ? 10.377 5.257 -36.502 1.00 85.50 572 PHE A C 1
ATOM 4264 O O . PHE A 1 572 ? 10.376 4.153 -35.955 1.00 85.50 572 PHE A O 1
ATOM 4271 N N . ARG A 1 573 ? 11.444 6.059 -36.501 1.00 80.44 573 ARG A N 1
ATOM 4272 C CA . ARG A 1 573 ? 12.744 5.736 -35.892 1.00 80.44 573 ARG A CA 1
ATOM 4273 C C . ARG A 1 573 ? 13.170 6.850 -34.950 1.00 80.44 573 ARG A C 1
ATOM 4275 O O . ARG A 1 573 ? 12.802 8.006 -35.164 1.00 80.44 573 ARG A O 1
ATOM 4282 N N . LEU A 1 574 ? 13.943 6.501 -33.931 1.00 81.62 574 LEU A N 1
ATOM 4283 C CA . LEU A 1 574 ? 14.551 7.465 -33.016 1.00 81.62 574 LEU A CA 1
ATOM 4284 C C . LEU A 1 574 ? 16.005 7.759 -33.427 1.00 81.62 574 LEU A C 1
ATOM 4286 O O . LEU A 1 574 ? 16.599 6.971 -34.161 1.00 81.62 574 LEU A O 1
ATOM 4290 N N . PRO A 1 575 ? 16.606 8.875 -32.965 1.00 71.00 575 PRO A N 1
ATOM 4291 C CA . PRO A 1 575 ? 17.929 9.325 -33.421 1.00 71.00 575 PRO A CA 1
ATOM 4292 C C . PRO A 1 575 ? 19.084 8.335 -33.202 1.00 71.00 575 PRO A C 1
ATOM 4294 O O . PRO A 1 575 ? 20.139 8.496 -33.804 1.00 71.00 575 PRO A O 1
ATOM 4297 N N . HIS A 1 576 ? 18.896 7.339 -32.333 1.00 68.88 576 HIS A N 1
ATOM 4298 C CA . HIS A 1 576 ? 19.899 6.333 -31.978 1.00 68.88 576 HIS A CA 1
ATOM 4299 C C . HIS A 1 576 ? 19.721 5.001 -32.733 1.00 68.88 576 HIS A C 1
ATOM 4301 O O . HIS A 1 576 ? 20.495 4.075 -32.510 1.00 68.88 576 HIS A O 1
ATOM 4307 N N . ASP A 1 577 ? 18.719 4.879 -33.613 1.00 73.44 577 ASP A N 1
ATOM 4308 C CA . ASP A 1 577 ? 18.499 3.664 -34.405 1.00 73.44 577 ASP A CA 1
ATOM 4309 C C . ASP A 1 577 ? 19.408 3.642 -35.654 1.00 73.44 577 ASP A C 1
ATOM 4311 O O . ASP A 1 577 ? 19.311 4.518 -36.514 1.00 73.44 577 ASP A O 1
ATOM 4315 N N . GLU A 1 578 ? 20.249 2.611 -35.806 1.00 68.00 578 GLU A N 1
ATOM 4316 C CA . GLU A 1 578 ? 21.055 2.397 -37.025 1.00 68.00 578 GLU A CA 1
ATOM 4317 C C . GLU A 1 578 ? 20.202 2.008 -38.263 1.00 68.00 578 GLU A C 1
ATOM 4319 O O . GLU A 1 578 ? 19.082 1.488 -38.152 1.00 68.00 578 GLU A O 1
ATOM 4324 N N . GLU A 1 579 ? 20.730 2.238 -39.477 1.00 62.22 579 GLU A N 1
ATOM 4325 C CA . GLU A 1 579 ? 20.030 1.992 -40.750 1.00 62.22 579 GLU A CA 1
ATOM 4326 C C . GLU A 1 579 ? 19.776 0.492 -41.052 1.00 62.22 579 GLU A C 1
ATOM 4328 O O . GLU A 1 579 ? 20.657 -0.259 -41.449 1.00 62.22 579 GLU A O 1
ATOM 4333 N N . SER A 1 580 ? 18.506 0.091 -40.894 1.00 54.41 580 SER A N 1
ATOM 4334 C CA . SER A 1 580 ? 17.738 -1.011 -41.525 1.00 54.41 580 SER A CA 1
ATOM 4335 C C . SER A 1 580 ? 18.382 -2.384 -41.822 1.00 54.41 580 SER A C 1
ATOM 4337 O O . SER A 1 580 ? 18.986 -2.603 -42.869 1.00 54.41 580 SER A O 1
ATOM 4339 N N . HIS A 1 581 ? 17.969 -3.375 -41.020 1.00 57.94 581 HIS A N 1
ATOM 4340 C CA . HIS A 1 581 ? 17.814 -4.790 -41.391 1.00 57.94 581 HIS A CA 1
ATOM 4341 C C . HIS A 1 581 ? 16.314 -5.181 -41.394 1.00 57.94 581 HIS A C 1
ATOM 4343 O O . HIS A 1 581 ? 15.502 -4.460 -40.806 1.00 57.94 581 HIS A O 1
ATOM 4349 N N . PRO A 1 582 ? 15.903 -6.288 -42.051 1.00 71.06 582 PRO A N 1
ATOM 4350 C CA . PRO A 1 582 ? 14.507 -6.737 -42.064 1.00 71.06 582 PRO A CA 1
ATOM 4351 C C . PRO A 1 582 ? 13.955 -6.984 -40.650 1.00 71.06 582 PRO A C 1
ATOM 4353 O O . PRO A 1 582 ? 14.681 -7.409 -39.750 1.00 71.06 582 PRO A O 1
ATOM 4356 N N . ILE A 1 583 ? 12.653 -6.739 -40.463 1.00 80.44 583 ILE A N 1
ATOM 4357 C CA . ILE A 1 583 ? 11.962 -6.929 -39.179 1.00 80.44 583 ILE A CA 1
ATOM 4358 C C . ILE A 1 583 ? 12.061 -8.406 -38.779 1.00 80.44 583 ILE A C 1
ATOM 4360 O O . ILE A 1 583 ? 11.445 -9.276 -39.393 1.00 80.44 583 ILE A O 1
ATOM 4364 N N . GLY A 1 584 ? 12.842 -8.693 -37.736 1.00 83.75 584 GLY A N 1
ATOM 4365 C CA . GLY A 1 584 ? 12.948 -10.041 -37.186 1.00 83.75 584 GLY A CA 1
ATOM 4366 C C . GLY A 1 584 ? 11.629 -10.511 -36.564 1.00 83.75 584 GLY A C 1
ATOM 4367 O O . GLY A 1 584 ? 10.877 -9.715 -35.999 1.00 83.75 584 GLY A O 1
ATOM 4368 N N . VAL A 1 585 ? 11.381 -11.823 -36.598 1.00 88.81 585 VAL A N 1
ATOM 4369 C CA . VAL A 1 585 ? 10.169 -12.446 -36.028 1.00 88.81 585 VAL A CA 1
ATOM 4370 C C . VAL A 1 585 ? 9.902 -12.028 -34.570 1.00 88.81 585 VAL A C 1
ATOM 4372 O O . VAL A 1 585 ? 8.764 -11.668 -34.277 1.00 88.81 585 VAL A O 1
ATOM 4375 N N . PRO A 1 586 ? 10.896 -11.971 -33.653 1.00 86.25 586 PRO A N 1
ATOM 4376 C CA . PRO A 1 586 ? 10.642 -11.541 -32.274 1.00 86.25 586 PRO A CA 1
ATOM 4377 C C . PRO A 1 586 ? 10.158 -10.088 -32.167 1.00 86.25 586 PRO A C 1
ATOM 4379 O O . PRO A 1 586 ? 9.278 -9.791 -31.364 1.00 86.25 586 PRO A O 1
ATOM 4382 N N . ARG A 1 587 ? 10.697 -9.189 -33.004 1.00 88.56 587 ARG A N 1
ATOM 4383 C CA . ARG A 1 587 ? 10.288 -7.777 -33.056 1.00 88.56 587 ARG A CA 1
ATOM 4384 C C . ARG A 1 587 ? 8.860 -7.646 -33.587 1.00 88.56 587 ARG A C 1
ATOM 4386 O O . ARG A 1 587 ? 8.078 -6.888 -33.025 1.00 88.56 587 ARG A O 1
ATOM 4393 N N . LEU A 1 588 ? 8.507 -8.431 -34.608 1.00 90.56 588 LEU A N 1
ATOM 4394 C CA . LEU A 1 588 ? 7.151 -8.479 -35.158 1.00 90.56 588 LEU A CA 1
ATOM 4395 C C . LEU A 1 588 ? 6.132 -9.011 -34.139 1.00 90.56 588 LEU A C 1
ATOM 4397 O O . LEU A 1 588 ? 5.083 -8.403 -33.959 1.00 90.56 588 LEU A O 1
ATOM 4401 N N . LEU A 1 589 ? 6.436 -10.115 -33.449 1.00 93.81 589 LEU A N 1
ATOM 4402 C CA . LEU A 1 589 ? 5.546 -10.674 -32.424 1.00 93.81 589 LEU A CA 1
ATOM 4403 C C . LEU A 1 589 ? 5.320 -9.689 -31.273 1.00 93.81 589 LEU A C 1
ATOM 4405 O O . LEU A 1 589 ? 4.190 -9.534 -30.817 1.00 93.81 589 LEU A O 1
ATOM 4409 N N . LEU A 1 590 ? 6.371 -8.986 -30.840 1.00 92.06 590 LEU A N 1
ATOM 4410 C CA . LEU A 1 590 ? 6.251 -7.953 -29.814 1.00 92.06 590 LEU A CA 1
ATOM 4411 C C . LEU A 1 590 ? 5.395 -6.772 -30.299 1.00 92.06 590 LEU A C 1
ATOM 4413 O O . LEU A 1 590 ? 4.538 -6.299 -29.555 1.00 92.06 590 LEU A O 1
ATOM 4417 N N . ALA A 1 591 ? 5.569 -6.343 -31.555 1.00 94.88 591 ALA A N 1
ATOM 4418 C CA . ALA A 1 591 ? 4.752 -5.297 -32.167 1.00 94.88 591 ALA A CA 1
ATOM 4419 C C . ALA A 1 591 ? 3.264 -5.673 -32.178 1.00 94.88 591 ALA A C 1
ATOM 4421 O O . ALA A 1 591 ? 2.419 -4.902 -31.723 1.00 94.88 591 ALA A O 1
ATOM 4422 N N . LEU A 1 592 ? 2.952 -6.887 -32.644 1.00 96.25 592 LEU A N 1
ATOM 4423 C CA . LEU A 1 592 ? 1.592 -7.423 -32.645 1.00 96.25 592 LEU A CA 1
ATOM 4424 C C . LEU A 1 592 ? 1.036 -7.538 -31.224 1.00 96.25 592 LEU A C 1
ATOM 4426 O O . LEU A 1 592 ? -0.136 -7.240 -31.022 1.00 96.25 592 LEU A O 1
ATOM 4430 N N . GLY A 1 593 ? 1.858 -7.908 -30.240 1.00 95.62 593 GLY A N 1
ATOM 4431 C CA . GLY A 1 593 ? 1.474 -7.948 -28.830 1.00 95.62 593 GLY A CA 1
ATOM 4432 C C . GLY A 1 593 ? 1.031 -6.583 -28.296 1.00 95.62 593 GLY A C 1
ATOM 4433 O O . GLY A 1 593 ? -0.063 -6.473 -27.745 1.00 95.62 593 GLY A O 1
ATOM 4434 N N . PHE A 1 594 ? 1.826 -5.531 -28.512 1.00 96.31 594 PHE A N 1
ATOM 4435 C CA . PHE A 1 594 ? 1.491 -4.168 -28.078 1.00 96.31 594 PHE A CA 1
ATOM 4436 C C . PHE A 1 594 ? 0.267 -3.591 -28.803 1.00 96.31 594 PHE A C 1
ATOM 4438 O O . PHE A 1 594 ? -0.595 -2.987 -28.165 1.00 96.31 594 PHE A O 1
ATOM 4445 N N . LEU A 1 595 ? 0.141 -3.817 -30.115 1.00 97.12 595 LEU A N 1
ATOM 4446 C CA . LEU A 1 595 ? -1.038 -3.387 -30.877 1.00 97.12 595 LEU A CA 1
ATOM 4447 C C . LEU A 1 595 ? -2.298 -4.156 -30.463 1.00 97.12 595 LEU A C 1
ATOM 4449 O O . LEU A 1 595 ? -3.363 -3.557 -30.332 1.00 97.12 595 LEU A O 1
ATOM 4453 N N . SER A 1 596 ? -2.177 -5.461 -30.202 1.00 95.88 596 SER A N 1
ATOM 4454 C CA . SER A 1 596 ? -3.283 -6.277 -29.690 1.00 95.88 596 SER A CA 1
ATOM 4455 C C . SER A 1 596 ? -3.701 -5.825 -28.296 1.00 95.88 596 SER A C 1
ATOM 4457 O O . SER A 1 596 ? -4.894 -5.771 -28.021 1.00 95.88 596 SER A O 1
ATOM 4459 N N . LEU A 1 597 ? -2.750 -5.453 -27.432 1.00 94.81 597 LEU A N 1
ATOM 4460 C CA . LEU A 1 597 ? -3.042 -4.882 -26.117 1.00 94.81 597 LEU A CA 1
ATOM 4461 C C . LEU A 1 597 ? -3.781 -3.543 -26.243 1.00 94.81 597 LEU A C 1
ATOM 4463 O O . LEU A 1 597 ? -4.797 -3.354 -25.581 1.00 94.81 597 LEU A O 1
ATOM 4467 N N . ALA A 1 598 ? -3.325 -2.645 -27.120 1.00 96.12 598 ALA A N 1
ATOM 4468 C CA . ALA A 1 598 ? -4.009 -1.379 -27.380 1.00 96.12 598 ALA A CA 1
ATOM 4469 C C . ALA A 1 598 ? -5.449 -1.614 -27.867 1.00 96.12 598 ALA A C 1
ATOM 4471 O O . ALA A 1 598 ? -6.392 -1.046 -27.313 1.00 96.12 598 ALA A O 1
ATOM 4472 N N . ALA A 1 599 ? -5.638 -2.513 -28.838 1.00 95.12 599 ALA A N 1
ATOM 4473 C CA . ALA A 1 599 ? -6.957 -2.883 -29.348 1.00 95.12 599 ALA A CA 1
ATOM 4474 C C . ALA A 1 599 ? -7.843 -3.544 -28.277 1.00 95.12 599 ALA A C 1
ATOM 4476 O O . ALA A 1 599 ? -9.028 -3.237 -28.194 1.00 95.12 599 ALA A O 1
ATOM 4477 N N . TYR A 1 600 ? -7.274 -4.404 -27.429 1.00 94.00 600 TYR A N 1
ATOM 4478 C CA . TYR A 1 600 ? -7.971 -5.072 -26.327 1.00 94.00 600 TYR A CA 1
ATOM 4479 C C . TYR A 1 600 ? -8.458 -4.091 -25.254 1.00 94.00 600 TYR A C 1
ATOM 4481 O O . TYR A 1 600 ? -9.547 -4.271 -24.719 1.00 94.00 600 TYR A O 1
ATOM 4489 N N . LEU A 1 601 ? -7.677 -3.051 -24.946 1.00 93.31 601 LEU A N 1
ATOM 4490 C CA . LEU A 1 601 ? -8.028 -2.034 -23.949 1.00 93.31 601 LEU A CA 1
ATOM 4491 C C . LEU A 1 601 ? -8.979 -0.959 -24.492 1.00 93.31 601 LEU A C 1
ATOM 4493 O O . LEU A 1 601 ? -9.730 -0.373 -23.721 1.00 93.31 601 LEU A O 1
ATOM 4497 N N . THR A 1 602 ? -8.983 -0.718 -25.804 1.00 93.00 602 THR A N 1
ATOM 4498 C CA . THR A 1 602 ? -9.767 0.352 -26.450 1.00 93.00 602 THR A CA 1
ATOM 4499 C C . THR A 1 602 ? -11.266 0.351 -26.093 1.00 93.00 602 THR A C 1
ATOM 4501 O O . THR A 1 602 ? -11.778 1.431 -25.799 1.00 93.00 602 THR A O 1
ATOM 4504 N N . PRO A 1 603 ? -11.988 -0.792 -26.043 1.00 90.12 603 PRO A N 1
ATOM 4505 C CA . PRO A 1 603 ? -13.399 -0.812 -25.649 1.00 90.12 603 PRO A CA 1
ATOM 4506 C C . PRO A 1 603 ? -13.670 -0.198 -24.272 1.00 90.12 603 PRO A C 1
ATOM 4508 O O . PRO A 1 603 ? -14.723 0.401 -24.080 1.00 90.12 603 PRO A O 1
ATOM 4511 N N . ALA A 1 604 ? -12.714 -0.271 -23.339 1.00 87.12 604 ALA A N 1
ATOM 4512 C CA . ALA A 1 604 ? -12.891 0.231 -21.979 1.00 87.12 604 ALA A CA 1
ATOM 4513 C C . ALA A 1 604 ? -13.096 1.753 -21.899 1.00 87.12 604 ALA A C 1
ATOM 4515 O O . ALA A 1 604 ? -13.657 2.215 -20.910 1.00 87.12 604 ALA A O 1
ATOM 4516 N N . LEU A 1 605 ? -12.690 2.508 -22.929 1.00 87.25 605 LEU A N 1
ATOM 4517 C CA . LEU A 1 605 ? -12.921 3.955 -23.028 1.00 87.25 605 LEU A CA 1
ATOM 4518 C C . LEU A 1 605 ? -14.343 4.315 -23.477 1.00 87.25 605 LEU A C 1
ATOM 4520 O O . LEU A 1 605 ? -14.737 5.477 -23.404 1.00 87.25 605 LEU A O 1
ATOM 4524 N N . PHE A 1 606 ? -15.106 3.348 -23.989 1.00 87.69 606 PHE A N 1
ATOM 4525 C CA . PHE A 1 606 ? -16.423 3.591 -24.560 1.00 87.69 606 PHE A CA 1
ATOM 4526 C C . PHE A 1 606 ? -17.533 3.068 -23.653 1.00 87.69 606 PHE A C 1
ATOM 4528 O O . PHE A 1 606 ? -17.428 2.024 -23.007 1.00 87.69 606 PHE A O 1
ATOM 4535 N N . VAL A 1 607 ? -18.649 3.792 -23.650 1.00 82.50 607 VAL A N 1
ATOM 4536 C CA . VAL A 1 607 ? -19.873 3.394 -22.956 1.00 82.50 607 VAL A CA 1
ATOM 4537 C C . VAL A 1 607 ? -20.715 2.528 -23.894 1.00 82.50 607 VAL A C 1
ATOM 4539 O O . VAL A 1 607 ? -20.883 2.839 -25.073 1.00 82.50 607 VAL A O 1
ATOM 4542 N N . GLY A 1 608 ? -21.202 1.394 -23.395 1.00 78.06 608 GLY A N 1
ATOM 4543 C CA . GLY A 1 608 ? -22.057 0.482 -24.145 1.00 78.06 608 GLY A CA 1
ATOM 4544 C C . GLY A 1 608 ? -23.519 0.914 -24.209 1.00 78.06 608 GLY A C 1
ATOM 4545 O O . GLY A 1 608 ? -23.911 1.881 -23.557 1.00 78.06 608 GLY A O 1
ATOM 4546 N N . PRO A 1 609 ? -24.347 0.172 -24.966 1.00 73.75 609 PRO A N 1
ATOM 4547 C CA . PRO A 1 609 ? -25.782 0.443 -25.096 1.00 73.75 609 PRO A CA 1
ATOM 4548 C C . PRO A 1 609 ? -26.516 0.481 -23.749 1.00 73.75 609 PRO A C 1
ATOM 4550 O O . PRO A 1 609 ? -27.491 1.207 -23.595 1.00 73.75 609 PRO A O 1
ATOM 4553 N N . ASP A 1 610 ? -26.000 -0.254 -22.761 1.00 69.69 610 ASP A N 1
ATOM 4554 C CA . ASP A 1 610 ? -26.539 -0.344 -21.401 1.00 69.69 610 ASP A CA 1
ATOM 4555 C C . ASP A 1 610 ? -26.155 0.854 -20.506 1.00 69.69 610 ASP A C 1
ATOM 4557 O O . ASP A 1 610 ? -26.376 0.814 -19.296 1.00 69.69 610 ASP A O 1
ATOM 4561 N N . GLY A 1 611 ? -25.503 1.887 -21.058 1.00 68.44 611 GLY A N 1
ATOM 4562 C CA . GLY A 1 611 ? -25.013 3.049 -20.307 1.00 68.44 611 GLY A CA 1
ATOM 4563 C C . GLY A 1 611 ? -23.788 2.768 -19.427 1.00 68.44 611 GLY A C 1
ATOM 4564 O O . GLY A 1 611 ? -23.353 3.644 -18.686 1.00 68.44 611 GLY A O 1
ATOM 4565 N N . LYS A 1 612 ? -23.205 1.563 -19.508 1.00 69.31 612 LYS A N 1
ATOM 4566 C CA . LYS A 1 612 ? -22.050 1.132 -18.699 1.00 69.31 612 LYS A CA 1
ATOM 4567 C C . LYS A 1 612 ? -20.749 1.124 -19.509 1.00 69.31 612 LYS A C 1
ATOM 4569 O O . LYS A 1 612 ? -20.792 0.762 -20.686 1.00 69.31 612 LYS A O 1
ATOM 4574 N N . PRO A 1 613 ? -19.590 1.446 -18.903 1.00 72.44 613 PRO A N 1
ATOM 4575 C CA . PRO A 1 613 ? -18.289 1.307 -19.558 1.00 72.44 613 PRO A CA 1
ATOM 4576 C C . PRO A 1 613 ? -18.059 -0.127 -20.063 1.00 72.44 613 PRO A C 1
ATOM 4578 O O . PRO A 1 613 ? -18.256 -1.088 -19.311 1.00 72.44 613 PRO A O 1
ATOM 4581 N N . GLN A 1 614 ? -17.628 -0.295 -21.317 1.00 81.06 614 GLN A N 1
ATOM 4582 C CA . GLN A 1 614 ? -17.362 -1.609 -21.917 1.00 81.06 614 GLN A CA 1
ATOM 4583 C C . GLN A 1 614 ? -15.998 -2.153 -21.484 1.00 81.06 614 GLN A C 1
ATOM 4585 O O . GLN A 1 614 ? -15.059 -2.273 -22.268 1.00 81.06 614 GLN A O 1
ATOM 4590 N N . ARG A 1 615 ? -15.877 -2.490 -20.201 1.00 81.00 615 ARG A N 1
ATOM 4591 C CA . ARG A 1 615 ? -14.634 -3.012 -19.629 1.00 81.00 615 ARG A CA 1
ATOM 4592 C C . ARG A 1 615 ? -14.405 -4.482 -20.039 1.00 81.00 615 ARG A C 1
ATOM 4594 O O . ARG A 1 615 ? -15.264 -5.325 -19.755 1.00 81.00 615 ARG A O 1
ATOM 4601 N N . PRO A 1 616 ? -13.271 -4.820 -20.687 1.00 82.81 616 PRO A N 1
ATOM 4602 C CA . PRO A 1 616 ? -12.923 -6.192 -21.047 1.00 82.81 616 PRO A CA 1
ATOM 4603 C C . PRO A 1 616 ? -12.853 -7.122 -19.832 1.00 82.81 616 PRO A C 1
ATOM 4605 O O . PRO A 1 616 ? -12.385 -6.744 -18.760 1.00 82.81 616 PRO A O 1
ATOM 4608 N N . ARG A 1 617 ? -13.266 -8.380 -20.004 1.00 78.50 617 ARG A N 1
ATOM 4609 C CA . ARG A 1 617 ? -13.105 -9.413 -18.971 1.00 78.50 617 ARG A CA 1
ATOM 4610 C C . ARG A 1 617 ? -11.757 -10.111 -19.114 1.00 78.50 617 ARG A C 1
ATOM 4612 O O . ARG A 1 617 ? -11.347 -10.434 -20.222 1.00 78.50 617 ARG A O 1
ATOM 4619 N N . GLY A 1 618 ? -11.121 -10.429 -17.989 1.00 83.69 618 GLY A N 1
ATOM 4620 C CA . GLY A 1 618 ? -9.917 -11.260 -17.948 1.00 83.69 618 GLY A CA 1
ATOM 4621 C C . GLY A 1 618 ? -8.848 -10.722 -17.003 1.00 83.69 618 GLY A C 1
ATOM 4622 O O . GLY A 1 618 ? -8.853 -9.551 -16.629 1.00 83.69 618 GLY A O 1
ATOM 4623 N N . ALA A 1 619 ? -7.897 -11.588 -16.641 1.00 82.94 619 ALA A N 1
ATOM 4624 C CA . ALA A 1 619 ? -6.859 -11.274 -15.659 1.00 82.94 619 ALA A CA 1
ATOM 4625 C C . ALA A 1 619 ? -5.978 -10.076 -16.061 1.00 82.94 619 ALA A C 1
ATOM 4627 O O . ALA A 1 619 ? -5.567 -9.310 -15.195 1.00 82.94 619 ALA A O 1
ATOM 4628 N N . VAL A 1 620 ? -5.717 -9.890 -17.361 1.00 85.69 620 VAL A N 1
ATOM 4629 C CA . VAL A 1 620 ? -4.901 -8.773 -17.869 1.00 85.69 620 VAL A CA 1
ATOM 4630 C C . VAL A 1 620 ? -5.586 -7.433 -17.614 1.00 85.69 620 VAL A C 1
ATOM 4632 O O . VAL A 1 620 ? -4.973 -6.534 -17.046 1.00 85.69 620 VAL A O 1
ATOM 4635 N N . PHE A 1 621 ? -6.869 -7.312 -17.978 1.00 87.25 621 PHE A N 1
ATOM 4636 C CA . PHE A 1 621 ? -7.618 -6.081 -17.729 1.00 87.25 621 PHE A CA 1
ATOM 4637 C C . PHE A 1 621 ? -7.787 -5.843 -16.231 1.00 87.25 621 PHE A C 1
ATOM 4639 O O . PHE A 1 621 ? -7.536 -4.742 -15.776 1.00 87.25 621 PHE A O 1
ATOM 4646 N N . ALA A 1 622 ? -8.104 -6.880 -15.453 1.00 83.69 622 ALA A N 1
ATOM 4647 C CA . ALA A 1 622 ? -8.230 -6.789 -14.000 1.00 83.69 622 ALA A CA 1
ATOM 4648 C C . ALA A 1 622 ? -6.979 -6.213 -13.311 1.00 83.69 622 ALA A C 1
ATOM 4650 O O . ALA A 1 622 ? -7.089 -5.420 -12.377 1.00 83.69 622 ALA A O 1
ATOM 4651 N N . TRP A 1 623 ? -5.787 -6.603 -13.770 1.00 83.56 623 TRP A N 1
ATOM 4652 C CA . TRP A 1 623 ? -4.526 -6.061 -13.267 1.00 83.56 623 TRP A CA 1
ATOM 4653 C C . TRP A 1 623 ? -4.300 -4.611 -13.686 1.00 83.56 623 TRP A C 1
ATOM 4655 O O . TRP A 1 623 ? -3.902 -3.807 -12.849 1.00 83.56 623 TRP A O 1
ATOM 4665 N N . ILE A 1 624 ? -4.547 -4.280 -14.955 1.00 87.81 624 ILE A N 1
ATOM 4666 C CA . ILE A 1 624 ? -4.386 -2.913 -15.468 1.00 87.81 624 ILE A CA 1
ATOM 4667 C C . ILE A 1 624 ? -5.376 -1.977 -14.780 1.00 87.81 624 ILE A C 1
ATOM 4669 O O . ILE A 1 624 ? -4.962 -0.946 -14.270 1.00 87.81 624 ILE A O 1
ATOM 4673 N N . ASP A 1 625 ? -6.643 -2.373 -14.691 1.00 86.62 625 ASP A N 1
ATOM 4674 C CA . ASP A 1 625 ? -7.710 -1.653 -14.004 1.00 86.62 625 ASP A CA 1
ATOM 4675 C C . ASP A 1 625 ? -7.284 -1.337 -12.569 1.00 86.62 625 ASP A C 1
ATOM 4677 O O . ASP A 1 625 ? -7.085 -0.175 -12.229 1.00 86.62 625 ASP A O 1
ATOM 4681 N N . ALA A 1 626 ? -6.974 -2.360 -11.767 1.00 84.56 626 ALA A N 1
ATOM 4682 C CA . ALA A 1 626 ? -6.520 -2.184 -10.389 1.00 84.56 626 ALA A CA 1
ATOM 4683 C C . ALA A 1 626 ? -5.258 -1.307 -10.266 1.00 84.56 626 ALA A C 1
ATOM 4685 O O . ALA A 1 626 ? -5.143 -0.510 -9.330 1.00 84.56 626 ALA A O 1
ATOM 4686 N N . PHE A 1 627 ? -4.303 -1.443 -11.191 1.00 85.00 627 PHE A N 1
ATOM 4687 C CA . PHE A 1 627 ? -3.077 -0.642 -11.203 1.00 85.00 627 PHE A CA 1
ATOM 4688 C C . PHE A 1 627 ? -3.353 0.828 -11.523 1.00 85.00 627 PHE A C 1
ATOM 4690 O O . PHE A 1 627 ? -2.712 1.708 -10.950 1.00 85.00 627 PHE A O 1
ATOM 4697 N N . LEU A 1 628 ? -4.327 1.082 -12.397 1.00 88.00 628 LEU A N 1
ATOM 4698 C CA . LEU A 1 628 ? -4.807 2.406 -12.757 1.00 88.00 628 LEU A CA 1
ATOM 4699 C C . LEU A 1 628 ? -5.730 3.020 -11.703 1.00 88.00 628 LEU A C 1
ATOM 4701 O O . LEU A 1 628 ? -6.059 4.180 -11.884 1.00 88.00 628 LEU A O 1
ATOM 4705 N N . LEU A 1 629 ? -6.086 2.317 -10.616 1.00 85.19 629 LEU A N 1
ATOM 4706 C CA . LEU A 1 629 ? -6.880 2.786 -9.463 1.00 85.19 629 LEU A CA 1
ATOM 4707 C C . LEU A 1 629 ? -8.319 3.240 -9.827 1.00 85.19 629 LEU A C 1
ATOM 4709 O O . LEU A 1 629 ? -8.622 4.431 -9.778 1.00 85.19 629 LEU A O 1
ATOM 4713 N N . PRO A 1 630 ? -9.245 2.337 -10.185 1.00 79.69 630 PRO A N 1
ATOM 4714 C CA . PRO A 1 630 ? -10.587 2.721 -10.616 1.00 79.69 630 PRO A CA 1
ATOM 4715 C C . PRO A 1 630 ? -11.316 3.548 -9.554 1.00 79.69 630 PRO A C 1
ATOM 4717 O O . PRO A 1 630 ? -11.195 3.308 -8.349 1.00 79.69 630 PRO A O 1
ATOM 4720 N N . GLU A 1 631 ? -12.088 4.525 -10.018 1.00 72.75 631 GLU A N 1
ATOM 4721 C CA . GLU A 1 631 ? -12.957 5.310 -9.148 1.00 72.75 631 GLU A CA 1
ATOM 4722 C C . GLU A 1 631 ? -14.101 4.436 -8.608 1.00 72.75 631 GLU A C 1
ATOM 4724 O O . GLU A 1 631 ? -14.591 3.561 -9.332 1.00 72.75 631 GLU A O 1
ATOM 4729 N N . PRO A 1 632 ? -14.533 4.649 -7.352 1.00 63.47 632 PRO A N 1
ATOM 4730 C CA . PRO A 1 632 ? -15.680 3.944 -6.789 1.00 63.47 632 PRO A CA 1
ATOM 4731 C C . PRO A 1 632 ? -16.932 4.264 -7.616 1.00 63.47 632 PRO A C 1
ATOM 4733 O O . PRO A 1 632 ? -17.334 5.424 -7.743 1.00 63.47 632 PRO A O 1
ATOM 4736 N N . SER A 1 633 ? -17.538 3.246 -8.224 1.00 55.81 633 SER A N 1
ATOM 4737 C CA . SER A 1 633 ? -18.663 3.428 -9.137 1.00 55.81 633 SER A CA 1
ATOM 4738 C C . SER A 1 633 ? -19.987 3.460 -8.366 1.00 55.81 633 SER A C 1
ATOM 4740 O O . SER A 1 633 ? -20.395 2.510 -7.708 1.00 55.81 633 SER A O 1
ATOM 4742 N N . ARG A 1 634 ? -20.712 4.583 -8.445 1.00 49.91 634 ARG A N 1
ATOM 4743 C CA . ARG A 1 634 ? -21.943 4.816 -7.660 1.00 49.91 634 ARG A CA 1
ATOM 4744 C C . ARG A 1 634 ? -23.135 3.919 -8.047 1.00 49.91 634 ARG A C 1
ATOM 4746 O O . ARG A 1 634 ? -24.129 3.884 -7.312 1.00 49.91 634 ARG A O 1
ATOM 4753 N N . GLU A 1 635 ? -23.063 3.178 -9.155 1.00 42.94 635 GLU A N 1
ATOM 4754 C CA . GLU A 1 635 ? -24.176 2.389 -9.697 1.00 42.94 635 GLU A CA 1
ATOM 4755 C C . GLU A 1 635 ? -23.830 0.902 -9.862 1.00 42.94 635 GLU A C 1
ATOM 4757 O O . GLU A 1 635 ? -22.958 0.519 -10.635 1.00 42.94 635 GLU A O 1
ATOM 4762 N N . GLY A 1 636 ? -24.566 0.036 -9.154 1.00 53.56 636 GLY A N 1
ATOM 4763 C CA . GLY A 1 636 ? -24.413 -1.423 -9.224 1.00 53.56 636 GLY A CA 1
ATOM 4764 C C . GLY A 1 636 ? -23.461 -2.034 -8.187 1.00 53.56 636 GLY A C 1
ATOM 4765 O O . GLY A 1 636 ? -23.425 -3.262 -8.065 1.00 53.56 636 GLY A O 1
ATOM 4766 N N . GLU A 1 637 ? -22.752 -1.221 -7.404 1.00 63.28 637 GLU A N 1
ATOM 4767 C CA . GLU A 1 637 ? -21.946 -1.661 -6.257 1.00 63.28 637 GLU A CA 1
ATOM 4768 C C . GLU A 1 637 ? -22.808 -2.012 -5.030 1.00 63.28 637 GLU A C 1
ATOM 4770 O O . GLU A 1 637 ? -23.961 -1.589 -4.899 1.00 63.28 637 GLU A O 1
ATOM 4775 N N . LEU A 1 638 ? -22.257 -2.840 -4.137 1.00 71.12 638 LEU A N 1
ATOM 4776 C CA . LEU A 1 638 ? -22.872 -3.145 -2.844 1.00 71.12 638 LEU A CA 1
ATOM 4777 C C . LEU A 1 638 ? -22.965 -1.855 -2.009 1.00 71.12 638 LEU A C 1
ATOM 4779 O O . LEU A 1 638 ? -22.005 -1.090 -1.988 1.00 71.12 638 LEU A O 1
ATOM 4783 N N . PRO A 1 639 ? -24.074 -1.584 -1.297 1.00 80.00 639 PRO A N 1
ATOM 4784 C CA . PRO A 1 639 ? -24.138 -0.413 -0.436 1.00 80.00 639 PRO A CA 1
ATOM 4785 C C . PRO A 1 639 ? -23.271 -0.647 0.806 1.00 80.00 639 PRO A C 1
ATOM 4787 O O . PRO A 1 639 ? -23.536 -1.574 1.584 1.00 80.00 639 PRO A O 1
ATOM 4790 N N . TRP A 1 640 ? -22.245 0.189 0.960 1.00 86.12 640 TRP A N 1
ATOM 4791 C CA . TRP A 1 640 ? -21.335 0.234 2.104 1.00 86.12 640 TRP A CA 1
ATOM 4792 C C . TRP A 1 640 ? -21.720 1.365 3.056 1.00 86.12 640 TRP A C 1
ATOM 4794 O O . TRP A 1 640 ? -22.265 2.387 2.637 1.00 86.12 640 TRP A O 1
ATOM 4804 N N . SER A 1 641 ? -21.428 1.167 4.337 1.00 88.38 641 SER A N 1
ATOM 4805 C CA . SER A 1 641 ? -21.350 2.240 5.325 1.00 88.38 641 SER A CA 1
ATOM 4806 C C . SER A 1 641 ? -19.891 2.658 5.516 1.00 88.38 641 SER A C 1
ATOM 4808 O O . SER A 1 641 ? -18.991 1.831 5.383 1.00 88.38 641 SER A O 1
ATOM 4810 N N . TYR A 1 642 ? -19.662 3.923 5.858 1.00 88.25 642 TYR A N 1
ATOM 4811 C CA . TYR A 1 642 ? -18.322 4.499 6.042 1.00 88.25 642 TYR A CA 1
ATOM 4812 C C . TYR A 1 642 ? -18.082 5.002 7.473 1.00 88.25 642 TYR A C 1
ATOM 4814 O O . TYR A 1 642 ? -17.082 5.659 7.741 1.00 88.25 642 TYR A O 1
ATOM 4822 N N . ASP A 1 643 ? -19.007 4.702 8.388 1.00 89.38 643 ASP A N 1
ATOM 4823 C CA . ASP A 1 643 ? -18.928 5.053 9.806 1.00 89.38 643 ASP A CA 1
ATOM 4824 C C . ASP A 1 643 ? -19.122 3.780 10.644 1.00 89.38 643 ASP A C 1
ATOM 4826 O O . ASP A 1 643 ? -20.226 3.221 10.723 1.00 89.38 643 ASP A O 1
ATOM 4830 N N . LEU A 1 644 ? -18.022 3.267 11.205 1.00 91.88 644 LEU A N 1
ATOM 4831 C CA . LEU A 1 644 ? -18.036 2.033 11.989 1.00 91.88 644 LEU A CA 1
ATOM 4832 C C . LEU A 1 644 ? -18.800 2.195 13.317 1.00 91.88 644 LEU A C 1
ATOM 4834 O O . LEU A 1 644 ? -19.702 1.384 13.546 1.00 91.88 644 LEU A O 1
ATOM 4838 N N . PRO A 1 645 ? -18.510 3.189 14.180 1.00 91.50 645 PRO A N 1
ATOM 4839 C CA . PRO A 1 645 ? -19.244 3.381 15.428 1.00 91.50 645 PRO A CA 1
ATOM 4840 C C . PRO A 1 645 ? -20.757 3.509 15.243 1.00 91.50 645 PRO A C 1
ATOM 4842 O O . PRO A 1 645 ? -21.521 2.825 15.929 1.00 91.50 645 PRO A O 1
ATOM 4845 N N . GLU A 1 646 ? -21.204 4.307 14.271 1.00 90.25 646 GLU A N 1
ATOM 4846 C CA . GLU A 1 646 ? -22.629 4.477 13.976 1.00 90.25 646 GLU A CA 1
ATOM 4847 C C . GLU A 1 646 ? -23.261 3.167 13.489 1.00 90.25 646 GLU A C 1
ATOM 4849 O O . GLU A 1 646 ? -24.350 2.781 13.928 1.00 90.25 646 GLU A O 1
ATOM 4854 N N . SER A 1 647 ? -22.546 2.431 12.634 1.00 91.44 647 SER A N 1
ATOM 4855 C CA . SER A 1 647 ? -22.981 1.115 12.158 1.00 91.44 647 SER A CA 1
ATOM 4856 C C . SER A 1 647 ? -23.122 0.117 13.302 1.00 91.44 647 SER A C 1
ATOM 4858 O O . SER A 1 647 ? -24.138 -0.571 13.389 1.00 91.44 647 SER A O 1
ATOM 4860 N N . VAL A 1 648 ? -22.149 0.054 14.214 1.00 91.69 648 VAL A N 1
ATOM 4861 C CA . VAL A 1 648 ? -22.224 -0.823 15.389 1.00 91.69 648 VAL A CA 1
ATOM 4862 C C . VAL A 1 648 ? -23.400 -0.427 16.272 1.00 91.69 648 VAL A C 1
ATOM 4864 O O . VAL A 1 648 ? -24.179 -1.294 16.663 1.00 91.69 648 VAL A O 1
ATOM 4867 N N . GLN A 1 649 ? -23.583 0.862 16.558 1.00 90.31 649 GLN A N 1
ATOM 4868 C CA . GLN A 1 649 ? -24.678 1.330 17.403 1.00 90.31 649 GLN A CA 1
ATOM 4869 C C . GLN A 1 649 ? -26.047 0.955 16.821 1.00 90.31 649 GLN A C 1
ATOM 4871 O O . GLN A 1 649 ? -26.927 0.489 17.553 1.00 90.31 649 GLN A O 1
ATOM 4876 N N . ARG A 1 650 ? -26.218 1.088 15.501 1.00 90.31 650 ARG A N 1
ATOM 4877 C CA . ARG A 1 650 ? -27.421 0.640 14.793 1.00 90.31 650 ARG A CA 1
ATOM 4878 C C . ARG A 1 650 ? -27.618 -0.871 14.912 1.00 90.31 650 ARG A C 1
ATOM 4880 O O . ARG A 1 650 ? -28.705 -1.320 15.278 1.00 90.31 650 ARG A O 1
ATOM 4887 N N . LEU A 1 651 ? -26.570 -1.654 14.667 1.00 91.25 651 LEU A N 1
ATOM 4888 C CA . LEU A 1 651 ? -26.636 -3.112 14.750 1.00 91.25 651 LEU A CA 1
ATOM 4889 C C . LEU A 1 651 ? -26.917 -3.607 16.169 1.00 91.25 651 LEU A C 1
ATOM 4891 O O . LEU A 1 651 ? -27.614 -4.602 16.324 1.00 91.25 651 LEU A O 1
ATOM 4895 N N . VAL A 1 652 ? -26.465 -2.906 17.213 1.00 91.38 652 VAL A N 1
ATOM 4896 C CA . VAL A 1 652 ? -26.829 -3.221 18.606 1.00 9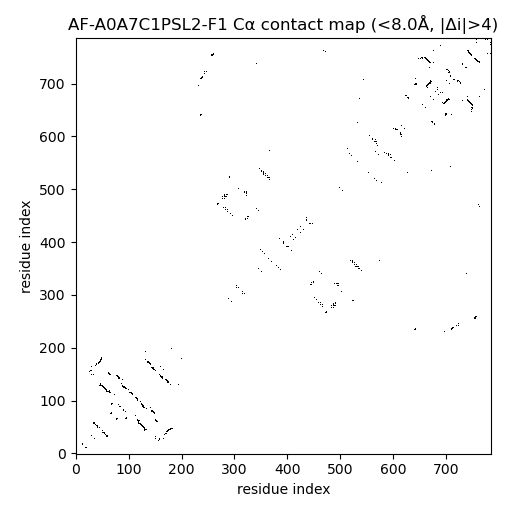1.38 652 VAL A CA 1
ATOM 4897 C C . VAL A 1 652 ? -28.339 -3.079 18.809 1.00 91.38 652 VAL A C 1
ATOM 4899 O O . VAL A 1 652 ? -28.965 -3.927 19.448 1.00 91.38 652 VAL A O 1
ATOM 4902 N N . GLN A 1 653 ? -28.958 -2.034 18.252 1.00 91.56 653 GLN A N 1
ATOM 4903 C CA . GLN A 1 653 ? -30.412 -1.859 18.332 1.00 91.56 653 GLN A CA 1
ATOM 4904 C C . GLN A 1 653 ? -31.158 -2.962 17.569 1.00 91.56 653 GLN A C 1
ATOM 4906 O O . GLN A 1 653 ? -32.164 -3.477 18.059 1.00 91.56 653 GLN A O 1
ATOM 4911 N N . GLU A 1 654 ? -30.667 -3.350 16.393 1.00 91.00 654 GLU A N 1
ATOM 4912 C CA . GLU A 1 654 ? -31.241 -4.430 15.582 1.00 91.00 654 GLU A CA 1
ATOM 4913 C C . GLU A 1 654 ? -31.059 -5.808 16.248 1.00 91.00 654 GLU A C 1
ATOM 4915 O O . GLU A 1 654 ? -32.004 -6.600 16.305 1.00 91.00 654 GLU A O 1
ATOM 4920 N N . ALA A 1 655 ? -29.896 -6.075 16.847 1.00 91.56 655 ALA A N 1
ATOM 4921 C CA . ALA A 1 655 ? -29.609 -7.285 17.617 1.00 91.56 655 ALA A CA 1
ATOM 4922 C C . ALA A 1 655 ? -30.525 -7.406 18.842 1.00 91.56 655 ALA A C 1
ATOM 4924 O O . ALA A 1 655 ? -31.075 -8.474 19.104 1.00 91.56 655 ALA A O 1
ATOM 4925 N N . ARG A 1 656 ? -30.766 -6.298 19.557 1.00 92.50 656 ARG A N 1
ATOM 4926 C CA . ARG A 1 656 ? -31.708 -6.249 20.689 1.00 92.50 656 ARG A CA 1
ATOM 4927 C C . ARG A 1 656 ? -33.147 -6.531 20.270 1.00 92.50 656 ARG A C 1
ATOM 4929 O O . ARG A 1 656 ? -33.848 -7.250 20.971 1.00 92.50 656 ARG A O 1
ATOM 4936 N N . LYS A 1 657 ? -33.587 -5.987 19.131 1.00 92.75 657 LYS A N 1
ATOM 4937 C CA . LYS A 1 657 ? -34.947 -6.204 18.605 1.00 92.75 657 LYS A CA 1
ATOM 4938 C C . LYS A 1 657 ? -35.159 -7.631 18.100 1.00 92.75 657 LYS A C 1
ATOM 4940 O O . LYS A 1 657 ? -36.222 -8.200 18.309 1.00 92.75 657 LYS A O 1
ATOM 4945 N N . SER A 1 658 ? -34.164 -8.192 17.417 1.00 91.06 658 SER A N 1
ATOM 4946 C CA . SER A 1 658 ? -34.246 -9.525 16.805 1.00 91.06 658 SER A CA 1
ATOM 4947 C C . SER A 1 658 ? -33.884 -10.668 17.757 1.00 91.06 658 SER A C 1
ATOM 4949 O O . SER A 1 658 ? -34.196 -11.822 17.467 1.00 91.06 658 SER A O 1
ATOM 4951 N N . GLY A 1 659 ? -33.194 -10.374 18.864 1.00 89.25 659 GLY A N 1
ATOM 4952 C CA . GLY A 1 659 ? -32.644 -11.378 19.777 1.00 89.25 659 GLY A CA 1
ATOM 4953 C C . GLY A 1 659 ? -31.527 -12.229 19.161 1.00 89.25 659 GLY A C 1
ATOM 4954 O O . GLY A 1 659 ? -31.153 -13.247 19.740 1.00 89.25 659 GLY A O 1
ATOM 4955 N N . ARG A 1 660 ? -31.001 -11.850 17.987 1.00 88.62 660 ARG A N 1
ATOM 4956 C CA . ARG A 1 660 ? -29.969 -12.592 17.249 1.00 88.62 660 ARG A CA 1
ATOM 4957 C C . ARG A 1 660 ? -28.729 -11.725 17.016 1.00 88.62 660 ARG A C 1
ATOM 4959 O O . ARG A 1 660 ? -28.874 -10.516 16.835 1.00 88.62 660 ARG A O 1
ATOM 4966 N N . PRO A 1 661 ? -27.522 -12.322 16.989 1.00 89.12 661 PRO A N 1
ATOM 4967 C CA . PRO A 1 661 ? -26.314 -11.612 16.593 1.00 89.12 661 PRO A CA 1
ATOM 4968 C C . PRO A 1 661 ? -26.428 -11.070 15.168 1.00 89.12 661 PRO A C 1
ATOM 4970 O O . PRO A 1 661 ? -26.917 -11.772 14.282 1.00 89.12 661 PRO A O 1
ATOM 4973 N N . GLN A 1 662 ? -25.948 -9.849 14.948 1.00 92.38 662 GLN A N 1
ATOM 4974 C CA . GLN A 1 662 ? -25.915 -9.232 13.625 1.00 92.38 662 GLN A CA 1
ATOM 4975 C C . GLN A 1 662 ? -24.508 -9.344 13.021 1.00 92.38 662 GLN A C 1
ATOM 4977 O O . GLN A 1 662 ? -23.544 -8.913 13.665 1.00 92.38 662 GLN A O 1
ATOM 4982 N N . PRO A 1 663 ? -24.362 -9.929 11.818 1.00 93.50 663 PRO A N 1
ATOM 4983 C CA . PRO A 1 663 ? -23.068 -10.089 11.176 1.00 93.50 663 PRO A CA 1
ATOM 4984 C C . PRO A 1 663 ? -22.617 -8.784 10.505 1.00 93.50 663 PRO A C 1
ATOM 4986 O O . PRO A 1 663 ? -23.307 -8.217 9.657 1.00 93.50 663 PRO A O 1
ATOM 4989 N N . LEU A 1 664 ? -21.428 -8.326 10.882 1.00 94.31 664 LEU A N 1
ATOM 4990 C CA . LEU A 1 664 ? -20.756 -7.130 10.389 1.00 94.31 664 LEU A CA 1
ATOM 4991 C C . LEU A 1 664 ? -19.498 -7.548 9.621 1.00 94.31 664 LEU A C 1
ATOM 4993 O O . LEU A 1 664 ? -18.622 -8.205 10.179 1.00 94.31 664 LEU A O 1
ATOM 4997 N N . PHE A 1 665 ? -19.406 -7.159 8.355 1.00 95.00 665 PHE A N 1
ATOM 4998 C CA . PHE A 1 665 ? -18.212 -7.290 7.529 1.00 95.00 665 PHE A CA 1
ATOM 4999 C C . PHE A 1 665 ? -17.505 -5.938 7.455 1.00 95.00 665 PHE A C 1
ATOM 5001 O O . PHE A 1 665 ? -18.097 -4.947 7.024 1.00 95.00 665 PHE A O 1
ATOM 5008 N N . LEU A 1 666 ? -16.251 -5.906 7.885 1.00 94.12 666 LEU A N 1
ATOM 5009 C CA . LEU A 1 666 ? -15.400 -4.729 7.918 1.00 94.12 666 LEU A CA 1
ATOM 5010 C C . LEU A 1 666 ? -14.289 -4.866 6.873 1.00 94.12 666 LEU A C 1
ATOM 5012 O O . LEU A 1 666 ? -13.540 -5.841 6.889 1.00 94.12 666 LEU A O 1
ATOM 5016 N N . ASP A 1 667 ? -14.184 -3.881 5.990 1.00 93.69 667 ASP A N 1
ATOM 5017 C CA . ASP A 1 667 ? -13.168 -3.773 4.944 1.00 93.69 667 ASP A CA 1
ATOM 5018 C C . ASP A 1 667 ? -12.233 -2.598 5.241 1.00 93.69 667 ASP A C 1
ATOM 5020 O O . ASP A 1 667 ? -12.637 -1.442 5.123 1.00 93.69 667 ASP A O 1
ATOM 5024 N N . PHE A 1 668 ? -10.989 -2.879 5.633 1.00 92.69 668 PHE A N 1
ATOM 5025 C CA . PHE A 1 668 ? -9.940 -1.864 5.671 1.00 92.69 668 PHE A CA 1
ATOM 5026 C C . PHE A 1 668 ? -9.331 -1.717 4.274 1.00 92.69 668 PHE A C 1
ATOM 5028 O O . PHE A 1 668 ? -8.609 -2.603 3.804 1.00 92.69 668 PHE A O 1
ATOM 5035 N N . THR A 1 669 ? -9.586 -0.572 3.645 1.00 91.00 669 THR A N 1
ATOM 5036 C CA . THR A 1 669 ? -9.218 -0.264 2.258 1.00 91.00 669 THR A CA 1
ATOM 5037 C C . THR A 1 669 ? -8.366 1.010 2.171 1.00 91.00 669 THR A C 1
ATOM 5039 O O . THR A 1 669 ? -8.068 1.665 3.174 1.00 91.00 669 THR A O 1
ATOM 5042 N N . GLY A 1 670 ? -7.982 1.385 0.952 1.00 88.31 670 GLY A N 1
ATOM 5043 C CA . GLY A 1 670 ? -7.380 2.682 0.668 1.00 88.31 670 GLY A CA 1
ATOM 5044 C C . GLY A 1 670 ? -7.695 3.183 -0.738 1.00 88.31 670 GLY A C 1
ATOM 5045 O O . GLY A 1 670 ? -7.934 2.393 -1.656 1.00 88.31 670 GLY A O 1
ATOM 5046 N N . VAL A 1 671 ? -7.660 4.502 -0.919 1.00 85.38 671 VAL A N 1
ATOM 5047 C CA . VAL A 1 671 ? -7.849 5.178 -2.215 1.00 85.38 671 VAL A CA 1
ATOM 5048 C C . VAL A 1 671 ? -6.786 4.728 -3.209 1.00 85.38 671 VAL A C 1
ATOM 5050 O O . VAL A 1 671 ? -7.084 4.412 -4.360 1.00 85.38 671 VAL A O 1
ATOM 5053 N N . THR A 1 672 ? -5.544 4.646 -2.741 1.00 83.69 672 THR A N 1
ATOM 5054 C CA . THR A 1 672 ? -4.361 4.347 -3.561 1.00 83.69 672 THR A CA 1
ATOM 5055 C C . THR A 1 672 ? -3.954 2.869 -3.521 1.00 83.69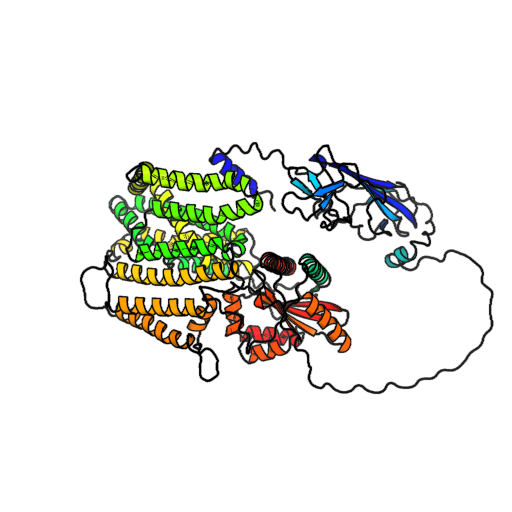 672 THR A C 1
ATOM 5057 O O . THR A 1 672 ? -2.908 2.471 -4.040 1.00 83.69 672 THR A O 1
ATOM 5060 N N . CYS A 1 673 ? -4.796 2.017 -2.930 1.00 85.19 673 CYS A N 1
ATOM 5061 C CA . CYS A 1 673 ? -4.518 0.601 -2.733 1.00 85.19 673 CYS A CA 1
ATOM 5062 C C . CYS A 1 673 ? -4.928 -0.254 -3.948 1.00 85.19 673 CYS A C 1
ATOM 5064 O O . CYS A 1 673 ? -6.079 -0.671 -4.087 1.00 85.19 673 CYS A O 1
ATOM 5066 N N . THR A 1 674 ? -3.957 -0.616 -4.794 1.00 83.88 674 THR A N 1
ATOM 5067 C CA . THR A 1 674 ? -4.171 -1.485 -5.970 1.00 83.88 674 THR A CA 1
ATOM 5068 C C . THR A 1 674 ? -4.816 -2.833 -5.620 1.00 83.88 674 THR A C 1
ATOM 5070 O O . THR A 1 674 ? -5.762 -3.250 -6.283 1.00 83.88 674 THR A O 1
ATOM 5073 N N . ASN A 1 675 ? -4.351 -3.522 -4.572 1.00 84.62 675 ASN A N 1
ATOM 5074 C CA . ASN A 1 675 ? -4.907 -4.830 -4.192 1.00 84.62 675 ASN A CA 1
ATOM 5075 C C . ASN A 1 675 ? -6.345 -4.725 -3.661 1.00 84.62 675 ASN A C 1
ATOM 5077 O O . ASN A 1 675 ? -7.154 -5.614 -3.920 1.00 84.62 675 ASN A O 1
ATOM 5081 N N . CYS A 1 676 ? -6.674 -3.629 -2.973 1.00 88.19 676 CYS A N 1
ATOM 5082 C CA . CYS A 1 676 ? -8.025 -3.357 -2.497 1.00 88.19 676 CYS A CA 1
ATOM 5083 C C . CYS A 1 676 ? -8.975 -3.197 -3.689 1.00 88.19 676 CYS A C 1
ATOM 5085 O O . CYS A 1 676 ? -9.973 -3.909 -3.787 1.00 88.19 676 CYS A O 1
ATOM 5087 N N . LYS A 1 677 ? -8.588 -2.368 -4.671 1.00 86.19 677 LYS A N 1
ATOM 5088 C CA . LYS A 1 677 ? -9.354 -2.181 -5.910 1.00 86.19 677 LYS A CA 1
ATOM 5089 C C . LYS A 1 677 ? -9.484 -3.478 -6.706 1.00 86.19 677 LYS A C 1
ATOM 5091 O O . LYS A 1 677 ? -10.561 -3.791 -7.200 1.00 86.19 677 LYS A O 1
ATOM 5096 N N . TYR A 1 678 ? -8.435 -4.294 -6.778 1.00 85.50 678 TYR A N 1
ATOM 5097 C CA . TYR A 1 678 ? -8.544 -5.608 -7.410 1.00 85.50 678 TYR A CA 1
ATOM 5098 C C . TYR A 1 678 ? -9.663 -6.454 -6.777 1.00 85.50 678 TYR A C 1
ATOM 5100 O O . TYR A 1 678 ? -10.529 -6.958 -7.491 1.00 85.50 678 TYR A O 1
ATOM 5108 N N . ASN A 1 679 ? -9.692 -6.579 -5.448 1.00 88.69 679 ASN A N 1
ATOM 5109 C CA . ASN A 1 679 ? -10.702 -7.385 -4.761 1.00 88.69 679 ASN A CA 1
ATOM 5110 C C . ASN A 1 679 ? -12.116 -6.784 -4.892 1.00 88.69 679 ASN A C 1
ATOM 5112 O O . ASN A 1 679 ? -13.059 -7.518 -5.198 1.00 88.69 679 ASN A O 1
ATOM 5116 N N . GLU A 1 680 ? -12.263 -5.465 -4.742 1.00 86.81 680 GLU A N 1
ATOM 5117 C CA . GLU A 1 680 ? -13.542 -4.750 -4.877 1.00 86.81 680 GLU A CA 1
ATOM 5118 C C . GLU A 1 680 ? -14.182 -4.977 -6.256 1.00 86.81 680 GLU A C 1
ATOM 5120 O O . GLU A 1 680 ? -15.359 -5.330 -6.351 1.00 86.81 680 GLU A O 1
ATOM 5125 N N . PHE A 1 681 ? -13.402 -4.844 -7.332 1.00 80.44 681 PHE A N 1
ATOM 5126 C CA . PHE A 1 681 ? -13.931 -4.888 -8.697 1.00 80.44 681 PHE A CA 1
ATOM 5127 C C . PHE A 1 681 ? -13.962 -6.297 -9.310 1.00 80.44 681 PHE A C 1
ATOM 5129 O O . PHE A 1 681 ? -14.779 -6.552 -10.198 1.00 80.44 681 PHE A O 1
ATOM 5136 N N . GLN A 1 682 ? -13.122 -7.233 -8.848 1.00 83.75 682 GLN A N 1
ATOM 5137 C CA . GLN A 1 682 ? -12.966 -8.562 -9.473 1.00 83.75 682 GLN A CA 1
ATOM 5138 C C . GLN A 1 682 ? -13.443 -9.730 -8.606 1.00 83.75 682 GLN A C 1
ATOM 5140 O O . GLN A 1 682 ? -13.789 -10.792 -9.132 1.00 83.75 682 GLN A O 1
ATOM 5145 N N . VAL A 1 683 ? -13.445 -9.565 -7.283 1.00 88.50 683 VAL A N 1
ATOM 5146 C CA . VAL A 1 683 ? -13.796 -10.635 -6.340 1.00 88.50 683 VAL A CA 1
ATOM 5147 C C . VAL A 1 683 ? -15.183 -10.387 -5.756 1.00 88.50 683 VAL A C 1
ATOM 5149 O O . VAL A 1 683 ? -16.044 -11.261 -5.840 1.00 88.50 683 VAL A O 1
ATOM 5152 N N . PHE A 1 684 ? -15.461 -9.183 -5.255 1.00 89.69 684 PHE A N 1
ATOM 5153 C CA . PHE A 1 684 ? -16.758 -8.862 -4.638 1.00 89.69 684 PHE A CA 1
ATOM 5154 C C . PHE A 1 684 ? -17.907 -8.792 -5.646 1.00 89.69 684 PHE A C 1
ATOM 5156 O O . PHE A 1 684 ? -19.072 -8.960 -5.285 1.00 89.69 684 PHE A O 1
ATOM 5163 N N . THR A 1 685 ? -17.592 -8.592 -6.925 1.00 85.38 685 THR A N 1
ATOM 5164 C CA . THR A 1 685 ? -18.566 -8.596 -8.020 1.00 85.38 685 THR A CA 1
ATOM 5165 C C . THR A 1 685 ? -18.983 -10.005 -8.451 1.00 85.38 685 THR A C 1
ATOM 5167 O O . THR A 1 685 ? -19.969 -10.146 -9.179 1.00 85.38 685 THR A O 1
ATOM 5170 N N . GLN A 1 686 ? -18.292 -11.058 -7.994 1.00 88.50 686 GLN A N 1
ATOM 5171 C CA . GLN A 1 686 ? -18.658 -12.438 -8.314 1.00 88.50 686 GLN A CA 1
ATOM 5172 C C . GLN A 1 686 ? -20.011 -12.800 -7.684 1.00 88.50 686 GLN A C 1
ATOM 5174 O O . GLN A 1 686 ? -20.208 -12.534 -6.497 1.00 88.50 686 GLN A O 1
ATOM 5179 N N . PRO A 1 687 ? -20.934 -13.464 -8.410 1.00 89.94 687 PRO A N 1
ATOM 5180 C CA . PRO A 1 687 ? -22.307 -13.673 -7.942 1.00 89.94 687 PRO A CA 1
ATOM 5181 C C . PRO A 1 687 ? -22.413 -14.336 -6.564 1.00 89.94 687 PRO A C 1
ATOM 5183 O O . PRO A 1 687 ? -23.176 -13.881 -5.718 1.00 89.94 687 PRO A O 1
ATOM 5186 N N . ARG A 1 688 ? -21.612 -15.381 -6.314 1.00 92.12 688 ARG A N 1
ATOM 5187 C CA . ARG A 1 688 ? -21.623 -16.121 -5.044 1.00 92.12 688 ARG A CA 1
ATOM 5188 C C . ARG A 1 688 ? -21.134 -15.273 -3.869 1.00 92.12 688 ARG A C 1
ATOM 5190 O O . ARG A 1 688 ? -21.758 -15.275 -2.814 1.00 92.12 688 ARG A O 1
ATOM 5197 N N . ILE A 1 689 ? -20.035 -14.543 -4.050 1.00 92.88 689 ILE A N 1
ATOM 5198 C CA . ILE A 1 689 ? -19.457 -13.683 -3.007 1.00 92.88 689 ILE A CA 1
ATOM 5199 C C . ILE A 1 689 ? -20.378 -12.498 -2.747 1.00 92.88 689 ILE A C 1
ATOM 5201 O O . ILE A 1 689 ? -20.660 -12.188 -1.595 1.00 92.88 689 ILE A O 1
ATOM 5205 N N . ARG A 1 690 ? -20.921 -11.895 -3.808 1.00 90.94 690 ARG A N 1
ATOM 5206 C CA . ARG A 1 690 ? -21.900 -10.815 -3.711 1.00 90.94 690 ARG A CA 1
ATOM 5207 C C . ARG A 1 690 ? -23.118 -11.226 -2.881 1.00 90.94 690 ARG A C 1
ATOM 5209 O O . ARG A 1 690 ? -23.475 -10.507 -1.957 1.00 90.94 690 ARG A O 1
ATOM 5216 N N . GLN A 1 691 ? -23.696 -12.400 -3.148 1.00 91.88 691 GLN A N 1
ATOM 5217 C CA . GLN A 1 691 ? -24.824 -12.942 -2.376 1.00 91.88 691 GLN A CA 1
ATOM 5218 C C . GLN A 1 691 ? -24.482 -13.177 -0.899 1.00 91.88 691 GLN A C 1
ATOM 5220 O O . GLN A 1 691 ? -25.322 -12.969 -0.026 1.00 91.88 691 GLN A O 1
ATOM 5225 N N . LEU A 1 692 ? -23.254 -13.609 -0.596 1.00 93.38 692 LEU A N 1
ATOM 5226 C CA . LEU A 1 692 ? -22.801 -13.761 0.786 1.00 93.38 692 LEU A CA 1
ATOM 5227 C C . LEU A 1 692 ? -22.634 -12.400 1.463 1.00 93.38 692 LEU A C 1
ATOM 5229 O O . LEU A 1 692 ? -23.188 -12.197 2.538 1.00 93.38 692 LEU A O 1
ATOM 5233 N N . LEU A 1 693 ? -21.948 -11.454 0.817 1.00 92.94 693 LEU A N 1
ATOM 5234 C CA . LEU A 1 693 ? -21.762 -10.087 1.309 1.00 92.94 693 LEU A CA 1
ATOM 5235 C C . LEU A 1 693 ? -23.095 -9.350 1.500 1.00 92.94 693 LEU A C 1
ATOM 5237 O O . LEU A 1 693 ? -23.197 -8.509 2.390 1.00 92.94 693 LEU A O 1
ATOM 5241 N N . GLU A 1 694 ? -24.130 -9.672 0.719 1.00 91.62 694 GLU A N 1
ATOM 5242 C CA . GLU A 1 694 ? -25.503 -9.170 0.883 1.00 91.62 694 GLU A CA 1
ATOM 5243 C C . GLU A 1 694 ? -26.138 -9.537 2.230 1.00 91.62 694 GLU A C 1
ATOM 5245 O O . GLU A 1 694 ? -26.983 -8.788 2.719 1.00 91.62 694 GLU A O 1
ATOM 5250 N N . ARG A 1 695 ? -25.680 -10.618 2.872 1.00 92.44 695 ARG A N 1
ATOM 5251 C CA . ARG A 1 695 ? -26.148 -11.071 4.193 1.00 92.44 695 ARG A CA 1
ATOM 5252 C C . ARG A 1 695 ? -25.438 -10.389 5.366 1.00 92.44 695 ARG A C 1
ATOM 5254 O O . ARG A 1 695 ? -25.828 -10.622 6.506 1.00 92.44 695 ARG A O 1
ATOM 5261 N N . TYR A 1 696 ? -24.421 -9.572 5.101 1.00 92.94 696 TYR A N 1
ATOM 5262 C CA . TYR A 1 696 ? -23.709 -8.795 6.111 1.00 92.94 696 TYR A CA 1
ATOM 5263 C C . TYR A 1 696 ? -24.145 -7.336 6.103 1.00 92.94 696 TYR A C 1
ATOM 5265 O O . TYR A 1 696 ? -24.405 -6.751 5.047 1.00 92.94 696 TYR A O 1
ATOM 5273 N N . HIS A 1 697 ? -24.091 -6.708 7.276 1.00 92.25 697 HIS A N 1
ATOM 5274 C CA . HIS A 1 697 ? -23.895 -5.265 7.330 1.00 92.25 697 HIS A CA 1
ATOM 5275 C C . HIS A 1 697 ? -22.446 -4.975 6.953 1.00 92.25 697 HIS A C 1
ATOM 5277 O O . HIS A 1 697 ? -21.533 -5.559 7.526 1.00 92.25 697 HIS A O 1
ATOM 5283 N N . ARG A 1 698 ? -22.217 -4.118 5.965 1.00 93.00 698 ARG A N 1
ATOM 5284 C CA . ARG A 1 698 ? -20.889 -3.900 5.385 1.00 93.00 698 ARG A CA 1
ATOM 5285 C C . ARG A 1 698 ? -20.386 -2.509 5.733 1.00 93.00 698 ARG A C 1
ATOM 5287 O O . ARG A 1 698 ? -21.077 -1.525 5.460 1.00 93.00 698 ARG A O 1
ATOM 5294 N N . VAL A 1 699 ? -19.188 -2.429 6.291 1.00 92.81 699 VAL A N 1
ATOM 5295 C CA . VAL A 1 699 ? -18.506 -1.174 6.610 1.00 92.81 699 VAL A CA 1
ATOM 5296 C C . VAL A 1 699 ? -17.160 -1.153 5.907 1.00 92.81 699 VAL A C 1
ATOM 5298 O O . VAL A 1 699 ? -16.415 -2.124 5.986 1.00 92.81 699 VAL A O 1
ATOM 5301 N N . GLN A 1 700 ? -16.853 -0.049 5.235 1.00 92.06 700 GLN A N 1
ATOM 5302 C CA . GLN A 1 700 ? -15.579 0.169 4.565 1.00 92.06 700 GLN A CA 1
ATOM 5303 C C . GLN A 1 700 ? -14.844 1.333 5.236 1.00 92.06 700 GLN A C 1
ATOM 5305 O O . GLN A 1 700 ? -15.369 2.442 5.321 1.00 92.06 700 GLN A O 1
ATOM 5310 N N . LEU A 1 701 ? -13.630 1.075 5.718 1.00 92.81 701 LEU A N 1
ATOM 5311 C CA . LEU A 1 701 ? -12.774 2.036 6.403 1.00 92.81 701 LEU A CA 1
ATOM 5312 C C . LEU A 1 701 ? -11.533 2.326 5.565 1.00 92.81 701 LEU A C 1
ATOM 5314 O O . LEU A 1 701 ? -10.668 1.470 5.393 1.00 92.81 701 LEU A O 1
ATOM 5318 N N . TYR A 1 702 ? -11.436 3.558 5.078 1.00 91.56 702 TYR A N 1
ATOM 5319 C CA . TYR A 1 702 ? -10.244 4.046 4.394 1.00 91.56 702 TYR A CA 1
ATOM 5320 C C . TYR A 1 702 ? -9.156 4.374 5.415 1.00 91.56 702 TYR A C 1
ATOM 5322 O O . TYR A 1 702 ? -9.439 5.037 6.416 1.00 91.56 702 TYR A O 1
ATOM 5330 N N . THR A 1 703 ? -7.927 3.917 5.170 1.00 89.25 703 THR A N 1
ATOM 5331 C CA . THR A 1 703 ? -6.787 4.124 6.083 1.00 89.25 703 THR A CA 1
ATOM 5332 C C . THR A 1 703 ? -5.733 5.108 5.565 1.00 89.25 703 THR A C 1
ATOM 5334 O O . THR A 1 703 ? -4.813 5.445 6.306 1.00 89.25 703 THR A O 1
ATOM 5337 N N . ASP A 1 704 ? -5.820 5.531 4.299 1.00 84.56 704 ASP A N 1
ATOM 5338 C CA . ASP A 1 704 ? -4.925 6.517 3.675 1.00 84.56 704 ASP A CA 1
ATOM 5339 C C . ASP A 1 704 ? -5.562 7.918 3.597 1.00 84.56 704 ASP A C 1
ATOM 5341 O O . ASP A 1 704 ? -5.006 8.881 4.126 1.00 84.56 704 ASP A O 1
ATOM 5345 N N . GLU A 1 705 ? -6.739 8.027 2.985 1.00 85.50 705 GLU A N 1
ATOM 5346 C CA . GLU A 1 705 ? -7.599 9.215 2.972 1.00 85.50 705 GLU A CA 1
ATOM 5347 C C . GLU A 1 705 ? -9.047 8.775 2.731 1.00 85.50 705 GLU A C 1
ATOM 5349 O O . GLU A 1 705 ? -9.295 7.855 1.959 1.00 85.50 705 GLU A O 1
ATOM 5354 N N . ILE A 1 706 ? -10.027 9.417 3.366 1.00 88.06 706 ILE A N 1
ATOM 5355 C CA . ILE A 1 706 ? -11.435 9.151 3.047 1.00 88.06 706 ILE A CA 1
ATOM 5356 C C . ILE A 1 706 ? -11.837 10.025 1.849 1.00 88.06 706 ILE A C 1
ATOM 5358 O O . ILE A 1 706 ? -11.666 11.243 1.922 1.00 88.06 706 ILE A O 1
ATOM 5362 N N . PRO A 1 707 ? -12.381 9.460 0.753 1.00 86.50 707 PRO A N 1
ATOM 5363 C CA . PRO A 1 707 ? -12.820 10.255 -0.389 1.00 86.50 707 PRO A CA 1
ATOM 5364 C C . PRO A 1 707 ? -13.906 11.274 -0.016 1.00 86.50 707 PRO A C 1
ATOM 5366 O O . PRO A 1 707 ? -14.879 10.943 0.664 1.00 86.50 707 PRO A O 1
ATOM 5369 N N . ALA A 1 708 ? -13.785 12.501 -0.530 1.00 84.62 708 ALA A N 1
ATOM 5370 C CA . ALA A 1 708 ? -14.756 13.577 -0.296 1.00 84.62 708 ALA A CA 1
ATOM 5371 C C . ALA A 1 708 ? -16.179 13.195 -0.733 1.00 84.62 708 ALA A C 1
ATOM 5373 O O . ALA A 1 708 ? -17.161 13.536 -0.078 1.00 84.62 708 ALA A O 1
ATOM 5374 N N . SER A 1 709 ? -16.274 12.410 -1.808 1.00 81.75 709 SER A N 1
ATOM 5375 C CA . SER A 1 709 ? -17.517 11.924 -2.408 1.00 81.75 709 SER A CA 1
ATOM 5376 C C . SER A 1 709 ? -18.356 11.015 -1.499 1.00 81.75 709 SER A C 1
ATOM 5378 O O . SER A 1 709 ? -19.500 10.713 -1.857 1.00 81.75 709 SER A O 1
ATOM 5380 N N . LEU A 1 710 ? -17.799 10.580 -0.361 1.00 84.69 710 LEU A N 1
ATOM 5381 C CA . LEU A 1 710 ? -18.463 9.762 0.653 1.00 84.69 710 LEU A CA 1
ATOM 5382 C C . LEU A 1 710 ? -19.089 10.588 1.780 1.00 84.69 710 LEU A C 1
ATOM 5384 O O . LEU A 1 710 ? -19.837 10.023 2.574 1.00 84.69 710 LEU A O 1
ATOM 5388 N N . TYR A 1 711 ? -18.827 11.895 1.860 1.00 82.88 711 TYR A N 1
ATOM 5389 C CA . TYR A 1 711 ? -19.446 12.781 2.844 1.00 82.88 711 TYR A CA 1
ATOM 5390 C C . TYR A 1 711 ? -20.669 13.493 2.269 1.00 82.88 711 TYR A C 1
ATOM 5392 O O . TYR A 1 711 ? -20.727 13.829 1.088 1.00 82.88 711 TYR A O 1
ATOM 5400 N N . ALA A 1 712 ? -21.654 13.763 3.128 1.00 82.00 712 ALA A N 1
ATOM 5401 C CA . ALA A 1 712 ? -22.770 14.638 2.771 1.00 82.00 712 ALA A CA 1
ATOM 5402 C C . ALA A 1 712 ? -22.317 16.102 2.609 1.00 82.00 712 ALA A C 1
ATOM 5404 O O . ALA A 1 712 ? -22.814 16.816 1.741 1.00 82.00 712 ALA A O 1
ATOM 5405 N N . VAL A 1 713 ? -21.367 16.526 3.446 1.00 82.31 713 VAL A N 1
ATOM 5406 C CA . VAL A 1 713 ? -20.677 17.819 3.391 1.00 82.31 713 VAL A CA 1
ATOM 5407 C C . VAL A 1 713 ? -19.203 17.542 3.650 1.00 82.31 713 VAL A C 1
ATOM 5409 O O . VAL A 1 713 ? -18.880 16.917 4.657 1.00 82.31 713 VAL A O 1
ATOM 5412 N N . ASP A 1 714 ? -18.330 17.967 2.739 1.00 83.56 714 ASP A N 1
ATOM 5413 C CA . ASP A 1 714 ? -16.892 17.714 2.834 1.00 83.56 714 ASP A CA 1
ATOM 5414 C C . ASP A 1 714 ? -16.266 18.488 4.016 1.00 83.56 714 ASP A C 1
ATOM 5416 O O . ASP A 1 714 ? -16.318 19.721 4.005 1.00 83.56 714 ASP A O 1
ATOM 5420 N N . PRO A 1 715 ? -15.669 17.810 5.021 1.00 81.38 715 PRO A N 1
ATOM 5421 C CA . PRO A 1 715 ? -14.978 18.475 6.129 1.00 81.38 715 PRO A CA 1
ATOM 5422 C C . PRO A 1 715 ? -13.606 19.050 5.727 1.00 81.38 715 PRO A C 1
ATOM 5424 O O . PRO A 1 715 ? -13.013 19.819 6.475 1.00 81.38 715 PRO A O 1
ATOM 5427 N N . GLY A 1 716 ? -13.102 18.719 4.533 1.00 82.94 716 GLY A N 1
ATOM 5428 C CA . GLY A 1 716 ? -11.799 19.154 4.034 1.00 82.94 716 GLY A CA 1
ATOM 5429 C C . GLY A 1 716 ? -10.706 18.094 4.200 1.00 82.94 716 GLY A C 1
ATOM 5430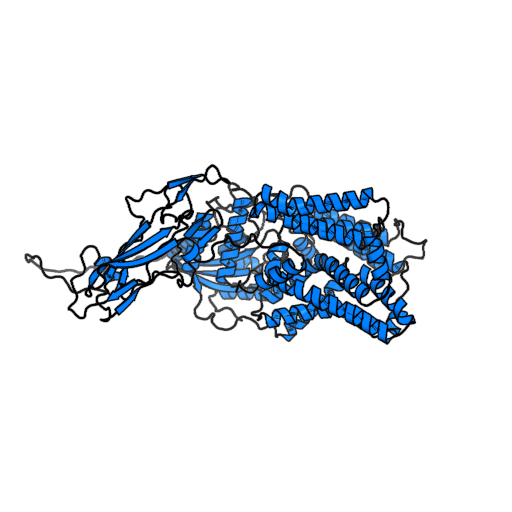 O O . GLY A 1 716 ? -10.781 17.196 5.035 1.00 82.94 716 GLY A O 1
ATOM 5431 N N . SER A 1 717 ? -9.656 18.184 3.375 1.00 77.44 717 SER A N 1
ATOM 5432 C CA . SER A 1 717 ? -8.636 17.124 3.245 1.00 77.44 717 SER A CA 1
ATOM 5433 C C . SER A 1 717 ? -7.869 16.817 4.543 1.00 77.44 717 SER A C 1
ATOM 5435 O O . SER A 1 717 ? -7.503 15.661 4.777 1.00 77.44 717 SER A O 1
ATOM 5437 N N . TYR A 1 718 ? -7.663 17.818 5.409 1.00 79.81 718 TYR A N 1
ATOM 5438 C CA . TYR A 1 718 ? -6.987 17.633 6.696 1.00 79.81 718 TYR A CA 1
ATOM 5439 C C . TYR A 1 718 ? -7.767 16.680 7.613 1.00 79.81 718 TYR A C 1
ATOM 5441 O O . TYR A 1 718 ? -7.228 15.655 8.035 1.00 79.81 718 TYR A O 1
ATOM 5449 N N . ASP A 1 719 ? -9.055 16.949 7.831 1.00 83.88 719 ASP A N 1
ATOM 5450 C CA . ASP A 1 719 ? -9.907 16.126 8.694 1.00 83.88 719 ASP A CA 1
ATOM 5451 C C . ASP A 1 719 ? -10.143 14.735 8.098 1.00 83.88 719 ASP A C 1
ATOM 5453 O O . ASP A 1 719 ? -10.004 13.734 8.803 1.00 83.88 719 ASP A O 1
ATOM 5457 N N . ARG A 1 720 ? -10.362 14.632 6.777 1.00 87.06 720 ARG A N 1
ATOM 5458 C CA . ARG A 1 720 ? -10.472 13.328 6.088 1.00 87.06 720 ARG A CA 1
ATOM 5459 C C . ARG A 1 720 ? -9.219 12.470 6.261 1.00 87.06 720 ARG A C 1
ATOM 5461 O O . ARG A 1 720 ? -9.319 11.253 6.422 1.00 87.06 720 ARG A O 1
ATOM 5468 N N . THR A 1 721 ? -8.038 13.089 6.218 1.00 83.81 721 THR A N 1
ATOM 5469 C CA . THR A 1 721 ? -6.759 12.399 6.436 1.00 83.81 721 THR A CA 1
ATOM 5470 C C . THR A 1 721 ? -6.619 11.944 7.885 1.00 83.81 721 THR A C 1
ATOM 5472 O O . THR A 1 721 ? -6.200 10.812 8.127 1.00 83.81 721 THR A O 1
ATOM 5475 N N . ARG A 1 722 ? -6.979 12.788 8.857 1.00 85.75 722 ARG A N 1
ATOM 5476 C CA . ARG A 1 722 ? -6.904 12.416 10.274 1.00 85.75 722 ARG A CA 1
ATOM 5477 C C . ARG A 1 722 ? -7.872 11.295 10.635 1.00 85.75 722 ARG A C 1
ATOM 5479 O O . ARG A 1 722 ? -7.481 10.356 11.320 1.00 85.75 722 ARG A O 1
ATOM 5486 N N . GLU A 1 723 ? -9.099 11.328 10.127 1.00 88.94 723 GLU A N 1
ATOM 5487 C CA . GLU A 1 723 ? -10.048 10.229 10.316 1.00 88.94 723 GLU A CA 1
ATOM 5488 C C . GLU A 1 723 ? -9.552 8.921 9.678 1.00 88.94 723 GLU A C 1
ATOM 5490 O O . GLU A 1 723 ? -9.669 7.850 10.279 1.00 88.94 723 GLU A O 1
ATOM 5495 N N . ALA A 1 724 ? -8.949 8.986 8.485 1.00 89.31 724 ALA A N 1
ATOM 5496 C CA . ALA A 1 724 ? -8.319 7.821 7.867 1.00 89.31 724 ALA A CA 1
ATOM 5497 C C . ALA A 1 724 ? -7.156 7.285 8.722 1.00 89.31 724 ALA A C 1
ATOM 5499 O O . ALA A 1 724 ? -7.004 6.073 8.901 1.00 89.31 724 ALA A O 1
ATOM 5500 N N . GLN A 1 725 ? -6.369 8.178 9.324 1.00 88.38 725 GLN A N 1
ATOM 5501 C CA . GLN A 1 725 ? -5.319 7.808 10.265 1.00 88.38 725 GLN A CA 1
ATOM 5502 C C . GLN A 1 725 ? -5.888 7.156 11.534 1.00 88.38 725 GLN A C 1
ATOM 5504 O O . GLN A 1 725 ? -5.320 6.168 12.000 1.00 88.38 725 GLN A O 1
ATOM 5509 N N . ALA A 1 726 ? -7.022 7.628 12.055 1.00 89.75 726 ALA A N 1
ATOM 5510 C CA . ALA A 1 726 ? -7.720 6.984 13.167 1.00 89.75 726 ALA A CA 1
ATOM 5511 C C . ALA A 1 726 ? -8.157 5.553 12.803 1.00 89.75 726 ALA A C 1
ATOM 5513 O O . ALA A 1 726 ? -7.918 4.622 13.572 1.00 89.75 726 ALA A O 1
ATOM 5514 N N . ASN A 1 727 ? -8.686 5.337 11.590 1.00 92.62 727 ASN A N 1
ATOM 5515 C CA . ASN A 1 727 ? -9.000 3.993 11.085 1.00 92.62 727 ASN A CA 1
ATOM 5516 C C . ASN A 1 727 ? -7.752 3.099 10.999 1.00 92.62 727 ASN A C 1
ATOM 5518 O O . ASN A 1 727 ? -7.797 1.920 11.360 1.00 92.62 727 ASN A O 1
ATOM 5522 N N . ARG A 1 728 ? -6.627 3.653 10.528 1.00 88.00 728 ARG A N 1
ATOM 5523 C CA . ARG A 1 728 ? -5.341 2.948 10.433 1.00 88.00 728 ARG A CA 1
ATOM 5524 C C . ARG A 1 728 ? -4.821 2.531 11.809 1.00 88.00 728 ARG A C 1
ATOM 5526 O O . ARG A 1 728 ? -4.408 1.386 11.975 1.00 88.00 728 ARG A O 1
ATOM 5533 N N . LEU A 1 729 ? -4.855 3.433 12.789 1.00 85.88 729 LEU A N 1
ATOM 5534 C CA . LEU A 1 729 ? -4.428 3.155 14.162 1.00 85.88 729 LEU A CA 1
ATOM 5535 C C . LEU A 1 729 ? -5.336 2.115 14.819 1.00 85.88 729 LEU A C 1
ATOM 5537 O O . LEU A 1 729 ? -4.836 1.129 15.348 1.00 85.88 729 LEU A O 1
ATOM 5541 N N . PHE A 1 730 ? -6.655 2.249 14.664 1.00 88.00 730 PHE A N 1
ATOM 5542 C CA . PHE A 1 730 ? -7.622 1.259 15.134 1.00 88.00 730 PHE A CA 1
ATOM 5543 C C . PHE A 1 730 ? -7.326 -0.148 14.585 1.00 88.00 730 PHE A C 1
ATOM 5545 O O . PHE A 1 730 ? -7.347 -1.124 15.335 1.00 88.00 730 PHE A O 1
ATOM 5552 N N . LYS A 1 731 ? -6.977 -0.256 13.294 1.00 85.75 731 LYS A N 1
ATOM 5553 C CA . LYS A 1 731 ? -6.542 -1.508 12.653 1.00 85.75 731 LYS A CA 1
ATOM 5554 C C . LYS A 1 731 ? -5.269 -2.071 13.293 1.00 85.75 731 LYS A C 1
ATOM 5556 O O . LYS A 1 731 ? -5.261 -3.225 13.723 1.00 85.75 731 LYS A O 1
ATOM 5561 N N . ILE A 1 732 ? -4.205 -1.266 13.361 1.00 77.38 732 ILE A N 1
ATOM 5562 C CA . ILE A 1 732 ? -2.895 -1.674 13.894 1.00 77.38 732 ILE A CA 1
ATOM 5563 C C . ILE A 1 732 ? -3.027 -2.117 15.348 1.00 77.38 732 ILE A C 1
ATOM 5565 O O . ILE A 1 732 ? -2.498 -3.156 15.736 1.00 77.38 732 ILE A O 1
ATOM 5569 N N . ASP A 1 733 ? -3.772 -1.364 16.144 1.00 79.12 733 ASP A N 1
ATOM 5570 C CA . ASP A 1 733 ? -3.908 -1.634 17.562 1.00 79.12 733 ASP A CA 1
ATOM 5571 C C . ASP A 1 733 ? -4.718 -2.914 17.831 1.00 79.12 733 ASP A C 1
ATOM 5573 O O . ASP A 1 733 ? -4.605 -3.486 18.921 1.00 79.12 733 ASP A O 1
ATOM 5577 N N . LEU A 1 734 ? -5.592 -3.339 16.908 1.00 79.00 734 LEU A N 1
ATOM 5578 C CA . LEU A 1 734 ? -6.397 -4.564 17.024 1.00 79.00 734 LEU A CA 1
ATOM 5579 C C . LEU A 1 734 ? -5.698 -5.801 16.453 1.00 79.00 734 LEU A C 1
ATOM 5581 O O . LEU A 1 734 ? -5.761 -6.863 17.068 1.00 79.00 734 LEU A O 1
ATOM 5585 N N . PHE A 1 735 ? -5.057 -5.677 15.289 1.00 78.12 735 PHE A N 1
ATOM 5586 C CA . PHE A 1 735 ? -4.548 -6.822 14.521 1.00 78.12 735 PHE A CA 1
ATOM 5587 C C . PHE A 1 735 ? -3.020 -6.873 14.427 1.00 78.12 735 PHE A C 1
ATOM 5589 O O . PHE A 1 735 ? -2.467 -7.846 13.919 1.00 78.12 735 PHE A O 1
ATOM 5596 N N . GLY A 1 736 ? -2.316 -5.848 14.914 1.00 66.88 736 GLY A N 1
ATOM 5597 C CA . GLY A 1 736 ? -0.854 -5.805 14.949 1.00 66.88 736 GLY A CA 1
ATOM 5598 C C . GLY A 1 736 ? -0.181 -5.681 13.581 1.00 66.88 736 GLY A C 1
ATOM 5599 O O . GLY A 1 736 ? 1.039 -5.814 13.502 1.00 66.88 736 GLY A O 1
ATOM 5600 N N . ASN A 1 737 ? -0.939 -5.428 12.510 1.00 65.94 737 ASN A N 1
ATOM 5601 C CA . ASN A 1 737 ? -0.413 -5.241 11.162 1.00 65.94 737 ASN A CA 1
ATOM 5602 C C . ASN A 1 737 ? -0.992 -3.983 10.502 1.00 65.94 737 ASN A C 1
ATOM 5604 O O . ASN A 1 737 ? -2.083 -3.517 10.831 1.00 65.94 737 ASN A O 1
ATOM 5608 N N . ASP A 1 738 ? -0.231 -3.438 9.556 1.00 73.38 738 ASP A N 1
ATOM 5609 C CA . ASP A 1 738 ? -0.632 -2.283 8.754 1.00 73.38 738 ASP A CA 1
ATOM 5610 C C . ASP A 1 738 ? -0.909 -2.650 7.285 1.00 73.38 738 ASP A C 1
ATOM 5612 O O . ASP A 1 738 ? -0.967 -1.793 6.406 1.00 73.38 738 ASP A O 1
ATOM 5616 N N . GLN A 1 739 ? -1.106 -3.935 6.993 1.00 73.69 739 GLN A N 1
ATOM 5617 C CA . GLN A 1 739 ? -1.337 -4.404 5.630 1.00 73.69 739 GLN A CA 1
ATOM 5618 C C . GLN A 1 739 ? -2.716 -3.960 5.119 1.00 73.69 739 GLN A C 1
ATOM 5620 O O . GLN A 1 739 ? -3.651 -3.753 5.898 1.00 73.69 739 GLN A O 1
ATOM 5625 N N . LEU A 1 740 ? -2.828 -3.790 3.799 1.00 78.69 740 LEU A N 1
ATOM 5626 C CA . LEU A 1 740 ? -4.087 -3.560 3.098 1.00 78.69 740 LEU A CA 1
ATOM 5627 C C . LEU A 1 740 ? -4.189 -4.463 1.855 1.00 78.69 740 LEU A C 1
ATOM 5629 O O . LEU A 1 740 ? -3.176 -4.698 1.182 1.00 78.69 740 LEU A O 1
ATOM 5633 N N . PRO A 1 741 ? -5.400 -4.912 1.495 1.00 86.88 741 PRO A N 1
ATOM 5634 C CA . PRO A 1 741 ? -6.619 -4.834 2.304 1.00 86.88 741 PRO A CA 1
ATOM 5635 C C . PRO A 1 741 ? -6.578 -5.803 3.497 1.00 86.88 741 PRO A C 1
ATOM 5637 O O . PRO A 1 741 ? -5.830 -6.782 3.483 1.00 86.88 741 PRO A O 1
ATOM 5640 N N . LEU A 1 742 ? -7.397 -5.528 4.512 1.00 87.12 742 LEU A N 1
ATOM 5641 C CA . LEU A 1 742 ? -7.659 -6.438 5.631 1.00 87.12 742 LEU A CA 1
ATOM 5642 C C . LEU A 1 742 ? -9.171 -6.559 5.820 1.00 87.12 742 LEU A C 1
ATOM 5644 O O . LEU A 1 742 ? -9.852 -5.551 6.005 1.00 87.12 742 LEU A O 1
ATOM 5648 N N . TYR A 1 743 ? -9.685 -7.788 5.814 1.00 91.62 743 TYR A N 1
ATOM 5649 C CA . TYR A 1 743 ? -11.113 -8.049 5.993 1.00 91.62 743 TYR A CA 1
ATOM 5650 C C . TYR A 1 743 ? -11.375 -8.658 7.359 1.00 91.62 743 TYR A C 1
ATOM 5652 O O . TYR A 1 743 ? -10.682 -9.585 7.765 1.00 91.62 743 TYR A O 1
ATOM 5660 N N . VAL A 1 744 ? -12.386 -8.173 8.070 1.00 91.19 744 VAL A N 1
ATOM 5661 C CA . VAL A 1 744 ? -12.723 -8.653 9.413 1.00 91.19 744 VAL A CA 1
ATOM 5662 C C . VAL A 1 744 ? -14.212 -8.927 9.490 1.00 91.19 744 VAL A C 1
ATOM 5664 O O . VAL A 1 744 ? -15.023 -8.092 9.099 1.00 91.19 744 VAL A O 1
ATOM 5667 N N . VAL A 1 745 ? -14.585 -10.081 10.038 1.00 92.00 745 VAL A N 1
ATOM 5668 C CA . VAL A 1 745 ? -15.978 -10.349 10.401 1.00 92.00 745 VAL A CA 1
ATOM 5669 C C . VAL A 1 745 ? -16.149 -10.189 11.905 1.00 92.00 745 VAL A C 1
ATOM 5671 O O . VAL A 1 745 ? -15.391 -10.739 12.709 1.00 92.00 745 VAL A O 1
ATOM 5674 N N . MET A 1 746 ? -17.175 -9.436 12.286 1.00 91.62 746 MET A N 1
ATOM 5675 C CA . MET A 1 746 ? -17.590 -9.212 13.663 1.00 91.62 746 MET A CA 1
ATOM 5676 C C . MET A 1 746 ? -19.064 -9.578 13.830 1.00 91.62 746 MET A C 1
ATOM 5678 O O . MET A 1 746 ? -19.870 -9.410 12.922 1.00 91.62 746 MET A O 1
ATOM 5682 N N . HIS A 1 747 ? -19.437 -10.050 15.013 1.00 91.62 747 HIS A N 1
ATOM 5683 C CA . HIS A 1 747 ? -20.814 -10.326 15.399 1.00 91.62 747 HIS A CA 1
ATOM 5684 C C . HIS A 1 747 ? -21.229 -9.365 16.508 1.00 91.62 747 HIS A C 1
ATOM 5686 O O . HIS A 1 747 ? -20.693 -9.417 17.615 1.00 91.62 747 HIS A O 1
ATOM 5692 N N . VAL A 1 748 ? -22.201 -8.503 16.217 1.00 91.62 748 VAL A N 1
ATOM 5693 C CA . VAL A 1 748 ? -22.792 -7.593 17.203 1.00 91.62 748 VAL A CA 1
ATOM 5694 C C . VAL A 1 748 ? -23.860 -8.353 17.981 1.00 91.62 748 VAL A C 1
ATOM 5696 O O . VAL A 1 748 ? -24.828 -8.846 17.402 1.00 91.62 748 VAL A O 1
ATOM 5699 N N . LEU A 1 749 ? -23.662 -8.501 19.286 1.00 90.06 749 LEU A N 1
ATOM 5700 C CA . LEU A 1 749 ? -24.483 -9.329 20.163 1.00 90.06 749 LEU A CA 1
ATOM 5701 C C . LEU A 1 749 ? -25.667 -8.533 20.755 1.00 90.06 749 LEU A C 1
ATOM 5703 O O . LEU A 1 749 ? -25.573 -7.315 20.929 1.00 90.06 749 LEU A O 1
ATOM 5707 N N . PRO A 1 750 ? -26.779 -9.200 21.131 1.00 86.75 750 PRO A N 1
ATOM 5708 C CA . PRO A 1 750 ? -27.930 -8.533 21.754 1.00 86.75 750 PRO A CA 1
ATOM 5709 C C . PRO A 1 750 ? -27.628 -7.843 23.098 1.00 86.75 750 PRO A C 1
ATOM 5711 O O . PRO A 1 750 ? -28.296 -6.873 23.459 1.00 86.75 750 PRO A O 1
ATOM 5714 N N . ASP A 1 751 ? -26.609 -8.303 23.831 1.00 83.75 751 ASP A N 1
ATOM 5715 C CA . ASP A 1 751 ? -26.138 -7.681 25.080 1.00 83.75 751 ASP A CA 1
ATOM 5716 C C . ASP A 1 751 ? -25.410 -6.341 24.841 1.00 83.75 751 ASP A C 1
ATOM 5718 O O . ASP A 1 751 ? -25.142 -5.598 25.785 1.00 83.75 751 ASP A O 1
ATOM 5722 N N . GLY A 1 752 ? -25.154 -5.986 23.578 1.00 80.31 752 GLY A N 1
ATOM 5723 C CA . GLY A 1 752 ? -24.403 -4.802 23.173 1.00 80.31 752 GLY A CA 1
ATOM 5724 C C . GLY A 1 752 ? -22.898 -5.035 23.048 1.00 80.31 752 GLY A C 1
ATOM 5725 O O . GLY A 1 752 ? -22.184 -4.099 22.704 1.00 80.31 752 GLY A O 1
ATOM 5726 N N . GLY A 1 753 ? -22.408 -6.253 23.305 1.00 84.19 753 GLY A N 1
ATOM 5727 C CA . GLY A 1 753 ? -21.022 -6.619 23.036 1.00 84.19 753 GLY A CA 1
ATOM 5728 C C . GLY A 1 753 ? -20.769 -6.810 21.541 1.00 84.19 753 GLY A C 1
ATOM 5729 O O . GLY A 1 753 ? -21.654 -7.225 20.794 1.00 84.19 753 GLY A O 1
ATOM 5730 N N . VAL A 1 754 ? -19.541 -6.557 21.093 1.00 88.44 754 VAL A N 1
ATOM 5731 C CA . VAL A 1 754 ? -19.114 -6.869 19.723 1.00 88.44 754 VAL A CA 1
ATOM 5732 C C . VAL A 1 754 ? -18.061 -7.959 19.792 1.00 88.44 754 VAL A C 1
ATOM 5734 O O . VAL A 1 754 ? -17.037 -7.790 20.447 1.00 88.44 754 VAL A O 1
ATOM 5737 N N . ARG A 1 755 ? -18.316 -9.095 19.145 1.00 88.44 755 ARG A N 1
ATOM 5738 C CA . ARG A 1 755 ? -17.384 -10.220 19.103 1.00 88.44 755 ARG A CA 1
ATOM 5739 C C . ARG A 1 755 ? -16.657 -10.257 17.768 1.00 88.44 755 ARG A C 1
ATOM 5741 O O . ARG A 1 755 ? -17.309 -10.382 16.738 1.00 88.44 755 ARG A O 1
ATOM 5748 N N . VAL A 1 756 ? -15.331 -10.219 17.771 1.00 87.94 756 VAL A N 1
ATOM 5749 C CA . VAL A 1 756 ? -14.536 -10.462 16.557 1.00 87.94 756 VAL A CA 1
ATOM 5750 C C . VAL A 1 756 ? -14.560 -11.961 16.257 1.00 87.94 756 VAL A C 1
ATOM 5752 O O . VAL A 1 756 ? -14.189 -12.762 17.115 1.00 87.94 756 VAL A O 1
ATOM 5755 N N . TRP A 1 757 ? -15.038 -12.341 15.069 1.00 85.81 757 TRP A N 1
ATOM 5756 C CA . TRP A 1 757 ? -15.081 -13.739 14.631 1.00 85.81 757 TRP A CA 1
ATOM 5757 C C . TRP A 1 757 ? -13.756 -14.172 13.997 1.00 85.81 757 TRP A C 1
ATOM 5759 O O . TRP A 1 757 ? -13.246 -15.240 14.317 1.00 85.81 757 TRP A O 1
ATOM 5769 N N . GLY A 1 758 ? -13.178 -13.329 13.139 1.00 83.56 758 GLY A N 1
ATOM 5770 C CA . GLY A 1 758 ? -11.911 -13.613 12.472 1.00 83.56 758 GLY A CA 1
ATOM 5771 C C . GLY A 1 758 ? -11.503 -12.515 11.494 1.00 83.56 758 GLY A C 1
ATOM 5772 O O . GLY A 1 758 ? -12.324 -11.675 11.115 1.00 83.56 758 GLY A O 1
ATOM 5773 N N . ALA A 1 759 ? -10.237 -12.544 11.084 1.00 85.25 759 ALA A N 1
ATOM 5774 C CA . ALA A 1 759 ? -9.671 -11.669 10.063 1.00 85.25 759 ALA A CA 1
ATOM 5775 C C . ALA A 1 759 ? -9.150 -12.494 8.874 1.00 85.25 759 ALA A C 1
ATOM 5777 O O . ALA A 1 759 ? -8.725 -13.633 9.051 1.00 85.25 759 ALA A O 1
ATOM 5778 N N . TYR A 1 760 ? -9.203 -11.917 7.676 1.00 84.31 760 TYR A N 1
ATOM 5779 C CA . TYR A 1 760 ? -8.668 -12.465 6.434 1.00 84.31 760 TYR A CA 1
ATOM 5780 C C . TYR A 1 760 ? -7.610 -11.499 5.895 1.00 84.31 760 TYR A C 1
ATOM 5782 O O . TYR A 1 760 ? -7.930 -10.374 5.500 1.00 84.31 760 TYR A O 1
ATOM 5790 N N . ASP A 1 761 ? -6.350 -11.930 5.903 1.00 74.75 761 ASP A N 1
ATOM 5791 C CA . ASP A 1 761 ? -5.151 -11.093 5.758 1.00 74.75 761 ASP A CA 1
ATOM 5792 C C . ASP A 1 761 ? -4.295 -11.428 4.519 1.00 74.75 761 ASP A C 1
ATOM 5794 O O . ASP A 1 761 ? -3.184 -10.924 4.364 1.00 74.75 761 ASP A O 1
ATOM 5798 N N . GLU A 1 762 ? -4.827 -12.209 3.569 1.00 73.38 762 GLU A N 1
ATOM 5799 C CA . GLU A 1 762 ? -4.141 -12.561 2.308 1.00 73.38 762 GLU A CA 1
ATOM 5800 C C . GLU A 1 762 ? -3.779 -11.322 1.452 1.00 73.38 762 GLU A C 1
ATOM 5802 O O . GLU A 1 762 ? -2.980 -11.393 0.516 1.00 73.38 762 GLU A O 1
ATOM 5807 N N . GLY A 1 763 ? -4.361 -10.156 1.755 1.00 76.38 763 GLY A N 1
ATOM 5808 C CA . GLY A 1 763 ? -4.253 -8.955 0.942 1.00 76.38 763 GLY A CA 1
ATOM 5809 C C . GLY A 1 763 ? -5.003 -9.154 -0.371 1.00 76.38 763 GLY A C 1
ATOM 5810 O O . GLY A 1 763 ? -6.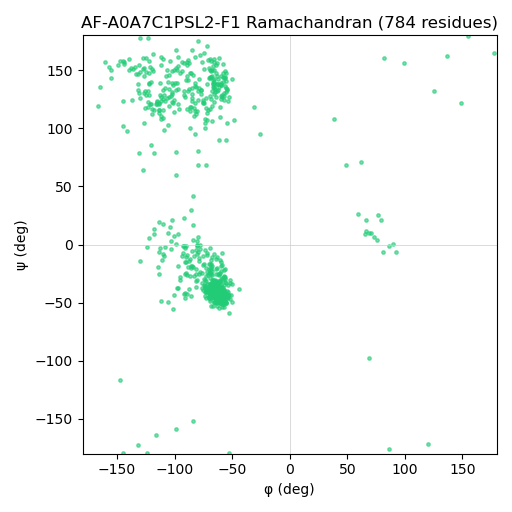221 -9.010 -0.428 1.00 76.38 763 GLY A O 1
ATOM 5811 N N . LYS A 1 764 ? -4.300 -9.511 -1.449 1.00 80.69 764 LYS A N 1
ATOM 5812 C CA . LYS A 1 764 ? -4.963 -9.866 -2.711 1.00 80.69 764 LYS A CA 1
ATOM 5813 C C . LYS A 1 764 ? -5.582 -11.260 -2.581 1.00 80.69 764 LYS A C 1
ATOM 5815 O O . LYS A 1 764 ? -4.855 -12.223 -2.361 1.00 80.69 764 LYS A O 1
ATOM 5820 N N . ILE A 1 765 ? -6.893 -11.378 -2.786 1.00 83.75 765 ILE A N 1
ATOM 5821 C CA . ILE A 1 765 ? -7.584 -12.673 -2.743 1.00 83.75 765 ILE A CA 1
ATOM 5822 C C . ILE A 1 765 ? -7.232 -13.443 -4.019 1.00 83.75 765 ILE A C 1
ATOM 5824 O O . ILE A 1 765 ? -7.691 -13.091 -5.110 1.00 83.75 765 ILE A O 1
ATOM 5828 N N . ASN A 1 766 ? -6.405 -14.483 -3.897 1.00 80.81 766 ASN A N 1
ATOM 5829 C CA . ASN A 1 766 ? -6.010 -15.311 -5.042 1.00 80.81 766 ASN A CA 1
ATOM 5830 C C . ASN A 1 766 ? -6.976 -16.479 -5.268 1.00 80.81 766 ASN A C 1
ATOM 5832 O O . ASN A 1 766 ? -7.133 -16.936 -6.400 1.00 80.81 766 ASN A O 1
ATOM 5836 N N . GLU A 1 767 ? -7.656 -16.926 -4.208 1.00 85.50 767 GLU A N 1
ATOM 5837 C CA . GLU A 1 767 ? -8.604 -18.043 -4.224 1.00 85.50 767 GLU A CA 1
ATOM 5838 C C . GLU A 1 767 ? -10.010 -17.581 -3.780 1.00 85.50 767 GLU A C 1
ATOM 5840 O O . GLU A 1 767 ? -10.370 -17.710 -2.606 1.00 85.50 767 GLU A O 1
ATOM 5845 N N . PRO A 1 768 ? -10.851 -17.061 -4.701 1.00 89.69 768 PRO A N 1
ATOM 5846 C CA . PRO A 1 768 ? -12.188 -16.551 -4.372 1.00 89.69 768 PRO A CA 1
ATOM 5847 C C . PRO A 1 768 ? -13.094 -17.573 -3.673 1.00 89.69 768 PRO A C 1
ATOM 5849 O O . PRO A 1 768 ? -13.906 -17.212 -2.826 1.00 89.69 768 PRO A O 1
ATOM 5852 N N . GLU A 1 769 ? -12.933 -18.859 -3.987 1.00 90.00 769 GLU A N 1
ATOM 5853 C CA . GLU A 1 769 ? -13.683 -19.953 -3.365 1.00 90.00 769 GLU A CA 1
ATOM 5854 C C . GLU A 1 769 ? -13.347 -20.130 -1.880 1.00 90.00 769 GLU A C 1
ATOM 5856 O O . GLU A 1 769 ? -14.245 -20.347 -1.064 1.00 90.00 769 GLU A O 1
ATOM 5861 N N . ARG A 1 770 ? -12.070 -19.968 -1.507 1.00 88.69 770 ARG A N 1
ATOM 5862 C CA . ARG A 1 770 ? -11.636 -20.004 -0.105 1.00 88.69 770 ARG A CA 1
ATOM 5863 C C . ARG A 1 770 ? -12.222 -18.826 0.666 1.00 88.69 770 ARG A C 1
ATOM 5865 O O . ARG A 1 770 ? -12.741 -19.010 1.765 1.00 88.69 770 ARG A O 1
ATOM 5872 N N . PHE A 1 771 ? -12.212 -17.640 0.061 1.00 91.25 771 PHE A N 1
ATOM 5873 C CA . PHE A 1 771 ? -12.833 -16.451 0.641 1.00 91.25 771 PHE A CA 1
ATOM 5874 C C . PHE A 1 771 ? -14.356 -16.608 0.795 1.00 91.25 771 PHE A C 1
ATOM 5876 O O . PHE A 1 771 ? -14.913 -16.289 1.844 1.00 91.25 771 PHE A O 1
ATOM 5883 N N . ALA A 1 772 ? -15.041 -17.176 -0.202 1.00 92.62 772 ALA A N 1
ATOM 5884 C CA . ALA A 1 772 ? -16.471 -17.472 -0.120 1.00 92.62 772 ALA A CA 1
ATOM 5885 C C . ALA A 1 772 ? -16.794 -18.485 0.993 1.00 92.62 772 ALA A C 1
ATOM 5887 O O . ALA A 1 772 ? -17.781 -18.317 1.708 1.00 92.62 772 ALA A O 1
ATOM 5888 N N . ALA A 1 773 ? -15.967 -19.522 1.162 1.00 90.50 773 ALA A N 1
ATOM 5889 C CA . ALA A 1 773 ? -16.110 -20.486 2.250 1.00 90.50 773 ALA A CA 1
ATOM 5890 C C . ALA A 1 773 ? -15.906 -19.833 3.626 1.00 90.50 773 ALA A C 1
ATOM 5892 O O . ALA A 1 773 ? -16.682 -20.095 4.541 1.00 90.50 773 ALA A O 1
ATOM 5893 N N . TRP A 1 774 ? -14.921 -18.940 3.756 1.00 91.31 774 TRP A N 1
ATOM 5894 C CA . TRP A 1 774 ? -14.660 -18.177 4.980 1.00 91.31 774 TRP A CA 1
ATOM 5895 C C . TRP A 1 774 ? -15.832 -17.254 5.356 1.00 91.31 774 TRP A C 1
ATOM 5897 O O . TRP A 1 774 ? -16.267 -17.257 6.507 1.00 91.31 774 TRP A O 1
ATOM 5907 N N . LEU A 1 775 ? -16.419 -16.544 4.384 1.00 93.00 775 LEU A N 1
ATOM 5908 C CA . LEU A 1 775 ? -17.643 -15.759 4.599 1.00 93.00 775 LEU A CA 1
ATOM 5909 C C . LEU A 1 775 ? -18.821 -16.652 5.026 1.00 93.00 775 LEU A C 1
ATOM 5911 O O . LEU A 1 775 ? -19.518 -16.364 5.995 1.00 93.00 775 LEU A O 1
ATOM 5915 N N . ALA A 1 776 ? -19.052 -17.771 4.339 1.00 91.94 776 ALA A N 1
ATOM 5916 C CA . ALA A 1 776 ? -20.138 -18.679 4.706 1.00 91.94 776 ALA A CA 1
ATOM 5917 C C . ALA A 1 776 ? -19.975 -19.217 6.142 1.00 91.94 776 ALA A C 1
ATOM 5919 O O . ALA A 1 776 ? -20.914 -19.153 6.934 1.00 91.94 776 ALA A O 1
ATOM 5920 N N . ALA A 1 777 ? -18.761 -19.644 6.500 1.00 88.19 777 ALA A N 1
ATOM 5921 C CA . ALA A 1 777 ? -18.421 -20.149 7.828 1.00 88.19 777 ALA A CA 1
ATOM 5922 C C . ALA A 1 777 ? -18.716 -19.134 8.943 1.00 88.19 777 ALA A C 1
ATOM 5924 O O . ALA A 1 777 ? -19.215 -19.505 10.011 1.00 88.19 777 ALA A O 1
ATOM 5925 N N . ALA A 1 778 ? -18.449 -17.851 8.687 1.00 87.94 778 ALA A N 1
ATOM 5926 C CA . ALA A 1 778 ? -18.704 -16.803 9.661 1.00 87.94 778 ALA A CA 1
ATOM 5927 C C . ALA A 1 778 ? -20.202 -16.559 9.880 1.00 87.94 778 ALA A C 1
ATOM 5929 O O . ALA A 1 778 ? -20.634 -16.429 11.024 1.00 87.94 778 ALA A O 1
ATOM 5930 N N . LEU A 1 779 ? -21.013 -16.576 8.814 1.00 89.06 779 LEU A N 1
ATOM 5931 C CA . LEU A 1 779 ? -22.478 -16.466 8.924 1.00 89.06 779 LEU A CA 1
ATOM 5932 C C . LEU A 1 779 ? -23.091 -17.622 9.717 1.00 89.06 779 LEU A C 1
ATOM 5934 O O . LEU A 1 779 ? -24.048 -17.413 10.462 1.00 89.06 779 LEU A O 1
ATOM 5938 N N . ASP A 1 780 ? -22.528 -18.819 9.572 1.00 84.06 780 ASP A N 1
ATOM 5939 C CA . ASP A 1 780 ? -22.987 -20.022 10.268 1.00 84.06 780 ASP A CA 1
ATOM 5940 C C . ASP A 1 780 ? -22.445 -20.108 11.709 1.00 84.06 780 ASP A C 1
ATOM 5942 O O . ASP A 1 780 ? -22.818 -20.997 12.475 1.00 84.06 780 ASP A O 1
ATOM 5946 N N . GLY A 1 781 ? -21.574 -19.174 12.111 1.00 71.38 781 GLY A N 1
ATOM 5947 C CA . GLY A 1 781 ? -20.978 -19.121 13.445 1.00 71.38 781 GLY A CA 1
ATOM 5948 C C . GLY A 1 781 ? -19.965 -20.234 13.723 1.00 71.38 781 GLY A C 1
ATOM 5949 O O . GLY A 1 781 ? -19.532 -20.379 14.868 1.00 71.38 781 GLY A O 1
ATOM 5950 N N . THR A 1 782 ? -19.576 -21.000 12.701 1.00 71.00 782 THR A N 1
ATOM 5951 C CA . THR A 1 782 ? -18.496 -21.990 12.794 1.00 71.00 782 THR A CA 1
ATOM 5952 C C . THR A 1 782 ? -17.168 -21.276 13.037 1.00 71.00 782 THR A C 1
ATOM 5954 O O . THR A 1 782 ? -16.969 -20.207 12.466 1.00 71.00 782 THR A O 1
ATOM 5957 N N . PRO A 1 783 ? -16.269 -21.783 13.898 1.00 59.88 783 PRO A N 1
ATOM 5958 C CA . PRO A 1 783 ? -14.965 -21.157 14.089 1.00 59.88 783 PRO A CA 1
ATOM 5959 C C . PRO A 1 783 ? -14.191 -21.120 12.759 1.00 59.88 783 PRO A C 1
ATOM 5961 O O . PRO A 1 783 ? -14.348 -22.037 11.945 1.00 59.88 783 PRO A O 1
ATOM 5964 N N . PRO A 1 784 ? -13.389 -20.067 12.512 1.00 56.25 784 PRO A N 1
ATOM 5965 C CA . PRO A 1 784 ? -12.634 -19.943 11.272 1.00 56.25 784 PRO A CA 1
ATOM 5966 C C . PRO A 1 784 ? -11.731 -21.168 11.095 1.00 56.25 784 PRO A C 1
ATOM 5968 O O . PRO A 1 784 ? -10.985 -21.535 12.002 1.00 56.25 784 PRO A O 1
ATOM 5971 N N . ALA A 1 785 ? -11.820 -21.825 9.937 1.00 48.78 785 ALA A N 1
ATOM 5972 C CA . ALA A 1 785 ? -10.853 -22.854 9.577 1.00 48.78 785 ALA A CA 1
ATOM 5973 C C . ALA A 1 785 ? -9.471 -22.192 9.364 1.00 48.78 785 ALA A C 1
ATOM 5975 O O . ALA A 1 785 ? -9.436 -21.113 8.764 1.00 48.78 785 ALA A O 1
ATOM 5976 N N . PRO A 1 786 ? -8.372 -22.802 9.847 1.00 40.31 786 PRO A N 1
ATOM 5977 C CA . PRO A 1 786 ? -7.021 -22.235 9.755 1.00 40.31 786 PRO A CA 1
ATOM 5978 C C . PRO A 1 786 ? -6.501 -22.040 8.316 1.00 40.31 786 PRO A C 1
ATOM 5980 O O . PRO A 1 786 ? -6.958 -22.745 7.381 1.00 40.31 786 PRO A O 1
#

Radius of gyration: 33.71 Å; Cα contacts (8 Å, |Δi|>4): 1134; chains: 1; bounding box: 99×55×106 Å

Sequence (786 aa):
MMGNRWLWFGALAGLLGLDVSATAQVPRKFADIAEVKAEIVPAQARRGQTVTYRLTVAPKPGAWTYPIAPKTGQASVTKLVAPPPGVLIFVTPPADPPNHPWKTKTEPDDPLQTIQYSPTPVTWELKAVVSPQAPAGRHAVKLDRLTLLSVCNDYGCVNSRPDGRDLPVAELEVRDEPAVAVEEAYRAAVEKVVGPLAPSGPAPSPAPGGPTPGPGTGPLPPAPSPGPSPSGPTSRLRPAKPVEQYEAELDALRQALRFAEDTAGESGRRTGLWGFLLTAAAWGLITLLTPCVFPMIPITVSIFLKQGEQSPRRTLLLAGVYCLTIIAVLGVSAFFLLSTFVELSTDPWMNLGLCLLFVVFALSLFGMYEVTLSTVLLLGGGMAALVLAPRLVDRYGLEAALLLGGGGAAVAILLYAWVRRSGGESVLLRYLQHKQSGGGILGTIFGAIAFTLVGFTCVAPFLGGFAGLSASGQFSSGELMLGALAFSGAFAAPFFLLALFPSLLRRLPRSGQWLDTIKVVMGFLELAAAAKFLRTAELRWLPEAAYCTYDAVLAGWIALSAVCGLYLLGLFRLPHDEESHPIGVPRLLLALGFLSLAAYLTPALFVGPDGKPQRPRGAVFAWIDAFLLPEPSREGELPWSYDLPESVQRLVQEARKSGRPQPLFLDFTGVTCTNCKYNEFQVFTQPRIRQLLERYHRVQLYTDEIPASLYAVDPGSYDRTREAQANRLFKIDLFGNDQLPLYVVMHVLPDGGVRVWGAYDEGKINEPERFAAWLAAALDGTPPAP

Nearest PDB structures (foldseek):
  4s0f-assembly1_A  TM=1.511E-01  e=3.758E+00  Acetivibrio thermocellus ATCC 27405
  9csi-assembly1_A  TM=1.859E-01  e=9.659E+00  Acinetobacter baumannii

Mean predicted aligned error: 18.49 Å

Solvent-accessible surface area (backbone atoms only — not comparable to full-atom values): 43586 Å² total; per-residue (Å²): 137,70,79,71,65,53,61,56,52,51,54,54,36,59,75,67,72,57,81,71,76,78,68,80,67,58,61,84,47,56,81,77,44,30,52,69,46,38,45,36,47,62,46,61,43,40,24,20,35,78,34,34,41,36,43,36,42,34,35,36,96,76,18,29,34,49,48,53,73,48,90,56,81,44,81,60,64,16,41,78,34,80,42,78,76,57,59,46,34,70,73,48,81,74,53,67,54,92,85,62,85,68,42,76,47,66,41,92,92,39,85,86,46,38,42,59,35,27,58,59,69,47,59,37,65,33,43,25,31,29,26,79,82,45,72,65,46,82,43,83,46,54,66,24,42,79,28,30,47,38,40,32,42,96,66,46,66,37,65,47,45,74,81,35,78,80,56,54,65,19,55,39,34,33,46,91,56,83,64,44,81,55,56,77,95,48,39,69,66,48,31,76,73,76,41,91,71,84,82,81,84,86,84,86,83,86,87,90,83,89,84,90,91,88,89,86,90,83,84,87,83,83,86,84,78,91,72,86,84,88,81,71,82,94,54,72,49,36,79,73,68,61,56,70,58,54,48,51,41,50,53,53,48,59,73,49,51,37,72,53,91,73,73,85,55,86,68,57,70,72,65,47,70,64,56,47,34,51,50,21,21,49,52,20,45,57,49,49,74,34,70,79,41,46,72,47,51,62,57,56,47,52,57,45,53,68,43,42,76,77,37,65,71,58,30,44,52,46,35,48,49,25,34,52,44,31,27,53,55,46,15,52,50,44,50,60,35,62,80,46,42,69,68,52,70,72,30,38,52,47,22,40,39,51,16,54,50,27,43,53,51,18,44,31,40,54,58,78,46,83,83,44,73,66,55,52,52,50,51,54,49,49,40,50,46,58,48,47,35,60,56,35,25,78,73,57,37,64,69,50,17,43,60,62,32,37,45,51,51,48,47,49,49,48,48,49,48,47,56,65,69,56,72,58,84,46,71,66,56,51,48,49,50,49,39,46,69,60,76,40,68,67,24,38,43,54,52,23,51,52,50,42,60,59,36,44,69,73,38,49,74,55,48,50,64,49,37,52,59,54,59,59,35,94,64,51,76,67,53,50,46,49,25,23,40,29,16,22,43,37,48,34,39,64,62,43,52,44,52,74,35,61,73,60,56,72,65,54,76,74,91,46,71,70,53,55,53,47,35,39,53,38,17,46,52,29,44,49,52,17,52,41,28,42,32,53,18,41,57,66,74,34,78,58,61,85,78,56,30,58,63,53,48,52,50,48,44,31,49,45,29,35,52,49,14,41,42,49,71,58,78,54,81,53,95,79,63,78,92,78,76,81,86,48,68,71,46,48,55,51,15,52,48,29,37,48,49,20,62,60,52,51,48,43,77,38,68,40,98,85,75,42,65,38,63,62,87,53,74,68,48,47,50,51,46,14,62,57,47,68,74,90,60,95,73,90,59,82,85,47,34,69,51,62,58,63,49,50,56,51,37,26,54,50,4,50,74,68,72,41,66,36,49,34,38,38,37,39,36,38,74,83,35,38,44,32,44,32,37,58,69,66,46,49,65,35,70,71,40,34,59,55,56,67,72,33,50,41,33,44,40,31,38,64,37,48,61,45,88,42,33,74,53,71,81,46,70,69,52,32,31,51,48,5,42,45,46,37,49,57,43,29,77,73,69,74,40,88,69,65,22,34,39,35,39,32,35,27,27,48,89,62,43,35,32,44,67,50,74,52,64,76,36,53,76,85,52,64,68,59,54,42,49,53,53,52,35,55,78,71,67,46,78,75,78,120

pLDDT: mean 75.04, std 17.56, range [27.45, 97.12]

Foldseek 3Di:
DPVPPVVVVVVVCVVVPNDPPVPPPEDDALVVFWDWDWAKVPQEDEAQDKIKIKIKIATDVQKKWAFQDDPQPDDRQFHFAADDDDQKQFQDHKHFDPPDDWDWDADPVHNSGIGTIDNGMGMIITMIGGHNPHDFAKDKGATALPGWTWMDGPNGIDIQHSVRPSHYIYMHGHDPDHHDHHDPSRQVSNCVPVNDDDDDDDDDDDDDDDDDDDDDDDDDDDDDDDDDDPDDDPDLFDADDFLVVQLVLLVVQLVLADADPPPPDDPLPCCDLVNLLVVLLVLLQVLCVALLNVLCLVVLLVLLLVVVVPDLVLSLVLLVLLLVLLLVVQLVVLLVCLVVLVVLLLALLLLLLLLVLLLVLLCVLLVVDPDDLVNLVLSLLVSCLSVVLVVQCVPPNPVVSCVVSVCSVVCSVVVVCCCVVVPDDDPVNVVLVVLLVVSDSVVSSVVSNSSSSSSVSSSSVSSLVSSLVVQSHPDDSVSSSSSSSSSSSSNSVVSSVCSVCVVVSVPPDPPAQVVSLSSNLSSLVSNLLSLLSNQSSQVLVDLDRDDSALLNSLVSLLVSLLVNLCVLVVVDDRPPHDDDDDRDPVSNVSSCVSNVVSVQSVQQNDQDPVRHRRQDDDPVSLQVCLSSQHDDDPPPARSAAARDSVLLVVQLVVQQVVVHWAKEKEKEAASSQSLRSSCRPPQCPDPLNVVLVNSHHYYYQHQQFDRQVSHPHRPDGVSRRSSSVSSQCSCCVVPVGNDPTKMWMWIQHNVRRIYTQDIDSSSRPPDSVLVSVQSVCVVVVHRGDD

Secondary structure (DSSP, 8-state):
--TTHHHHHHHHHHHTT---GGGGGS--SHHHHEEEEEEEESSEE-TT-EEEEEEEEEEPTTEEE--SS-SSS-----B--PPPSSSEEE-S-----TT---EEEE-SS-TT-EEEEBSS-EEEEEEEEE-TTPPSEEEEE---TT-B-EEEETTEEEE--TT-TTSPPEEEEE-SSPPPPPPHHHHHHHHHHH-PPPP-------------------PPPPPPP-PPP--S-S-SSBPP--HHHHHHHHHHHHHHEEEPTTTTS--S----HHHHHHHHHHHHHHGGGSTTTTTHHHHHHHHHHHHHTT-HHHHHHHHHHHHHHHHHHHHHHHHHHHTTHHHHHT-HHHHHHHHHHHHHHHHHHTTSS---HHHHHHHHHHHHHHHHHHHHHHHHHHHHHHHHHHHHHHHHHHHHHHHHHS-SS-HHHHHHHHHHHTTSHHHHHHHHHHHHHHHHHHHHHHHHHHHHHHHHS---HHHHHHHHHHHHHHHHHHHHHHHH-HHHHTTSPPS-HHHHHHHHHHHHHHHHHHHHHHHHHHHHHSSS-SSS-HHHHHHHHHHHHHHHHHHHTTSS--TT--S-----HHHHHHHHHHHHHHHHHGGGGSB-TTSSB-PPPSHHHHHHHHHH-PPPPSSSSPPPBS-HHHHHHHHHHHHHHHSSPEEEEEEEE-TT-HHHHHHHHHTTTSHHHHHHHTTSEEEEEESS---GGGBSS---HHHHHHHHHHHHHHHHHHHS---SSEEEEEEE-TTS-EEEEEEE--SS-S-HHHHHHHHHHHHTTPPPP-